Protein 6NU4 (pdb70)

Secondary structure (DSSP, 8-state):
-----------SS--SS--PPPSSSTTT--SS---S--------S-----S-SS--

GO terms:
  GO:0010082 regulation of root meristem growth (P, IDA)
  GO:0007204 positive regulation of cytosolic calcium ion concentration (P, EXP)

Radius of gyration: 20.08 Å; Cα contacts (8 Å, |Δi|>4): 16; chains: 1; bounding box: 50×46×34 Å

InterPro domains:
  IPR008801 Rapid ALkalinization Factor [PF05498] (16-75)

Structure (mmCIF, N/CA/C/O backbone):
data_6NU4
#
_entry.id   6NU4
#
loop_
_atom_site.group_PDB
_atom_site.id
_atom_site.type_symbol
_atom_site.label_atom_id
_atom_site.label_alt_id
_atom_site.label_comp_id
_atom_site.label_asym_id
_atom_site.label_entity_id
_atom_site.label_seq_id
_atom_site.pdbx_PDB_ins_code
_atom_site.Cartn_x
_atom_site.Cartn_y
_atom_site.Cartn_z
_atom_site.occupancy
_atom_site.B_iso_or_equiv
_atom_site.auth_seq_id
_atom_site.auth_comp_id
_atom_site.auth_asym_id
_atom_site.auth_atom_id
_atom_site.pdbx_PDB_model_num
ATOM 1 N N . GLU A 1 1 ? -32.480 14.942 18.447 1.00 0.00 1 GLU A N 1
ATOM 2 C CA . GLU A 1 1 ? -31.064 15.401 18.528 1.00 0.00 1 GLU A CA 1
ATOM 3 C C . GLU A 1 1 ? -30.359 15.111 17.207 1.00 0.00 1 GLU A C 1
ATOM 4 O O . GLU A 1 1 ? -29.870 16.029 16.540 1.00 0.00 1 GLU A O 1
ATOM 18 N N . ALA A 1 2 ? -30.309 13.825 16.835 1.00 0.00 2 ALA A N 1
ATOM 19 C CA . ALA A 1 2 ? -29.661 13.404 15.589 1.00 0.00 2 ALA A CA 1
ATOM 20 C C . ALA A 1 2 ? -28.224 13.959 15.497 1.00 0.00 2 ALA A C 1
ATOM 21 O O . ALA A 1 2 ? -27.721 14.241 14.401 1.00 0.00 2 ALA A O 1
ATOM 28 N N . SER A 1 3 ? -27.569 14.099 16.661 1.00 0.00 3 SER A N 1
ATOM 29 C CA . SER A 1 3 ? -26.198 14.610 16.722 1.00 0.00 3 SER A CA 1
ATOM 30 C C . SER A 1 3 ? -25.240 13.673 16.000 1.00 0.00 3 SER A C 1
ATOM 31 O O . SER A 1 3 ? -25.349 12.448 16.119 1.00 0.00 3 SER A O 1
ATOM 39 N N . VAL A 1 4 ? -24.301 14.259 15.248 1.00 0.00 4 VAL A N 1
ATOM 40 C CA . VAL A 1 4 ? -23.319 13.479 14.501 1.00 0.00 4 VAL A CA 1
ATOM 41 C C . VAL A 1 4 ? -21.993 14.246 14.364 1.00 0.00 4 VAL A C 1
ATOM 42 O O . VAL A 1 4 ? -21.989 15.459 14.131 1.00 0.00 4 VAL A O 1
ATOM 55 N N . ARG A 1 5 ? -20.877 13.520 14.503 1.00 0.00 5 ARG A N 1
ATOM 56 C CA . ARG A 1 5 ? -19.546 14.119 14.388 1.00 0.00 5 ARG A CA 1
ATOM 57 C C . ARG A 1 5 ? -18.562 13.134 13.750 1.00 0.00 5 ARG A C 1
ATOM 58 O O . ARG A 1 5 ? -18.576 11.939 14.061 1.00 0.00 5 ARG A O 1
ATOM 79 N N . TYR A 1 6 ? -17.696 13.657 12.872 1.00 0.00 6 TYR A N 1
ATOM 80 C CA . TYR A 1 6 ? -16.681 12.848 12.206 1.00 0.00 6 TYR A CA 1
ATOM 81 C C . TYR A 1 6 ? -15.325 13.510 12.330 1.00 0.00 6 TYR A C 1
ATOM 82 O O . TYR A 1 6 ? -15.229 14.743 12.363 1.00 0.00 6 TYR A O 1
ATOM 100 N N . ILE A 1 7 ? -14.275 12.690 12.378 1.00 0.00 7 ILE A N 1
ATOM 101 C CA . ILE A 1 7 ? -12.912 13.196 12.473 1.00 0.00 7 ILE A CA 1
ATOM 102 C C . ILE A 1 7 ? -11.996 12.442 11.496 1.00 0.00 7 ILE A C 1
ATOM 103 O O . ILE A 1 7 ? -12.095 11.217 11.364 1.00 0.00 7 ILE A O 1
ATOM 119 N N . THR A 1 8 ? -11.127 13.187 10.804 1.00 0.00 8 THR A N 1
ATOM 120 C CA . THR A 1 8 ? -10.212 12.597 9.824 1.00 0.00 8 THR A CA 1
ATOM 121 C C . THR A 1 8 ? -8.755 12.899 10.195 1.00 0.00 8 THR A C 1
ATOM 122 O O . THR A 1 8 ? -8.391 14.057 10.425 1.00 0.00 8 THR A O 1
ATOM 133 N N . TYR A 1 9 ? -7.924 11.849 10.210 1.00 0.00 9 TYR A N 1
ATOM 134 C CA . TYR A 1 9 ? -6.499 11.995 10.503 1.00 0.00 9 TYR A CA 1
ATOM 135 C C . TYR A 1 9 ? -5.782 12.693 9.324 1.00 0.00 9 TYR A C 1
ATOM 136 O O . TYR A 1 9 ? -6.287 12.656 8.198 1.00 0.00 9 TYR A O 1
ATOM 154 N N . PRO A 1 10 ? -4.633 13.368 9.556 1.00 0.00 10 PRO A N 1
ATOM 155 C CA . PRO A 1 10 ? -3.909 14.106 8.466 1.00 0.00 10 PRO A CA 1
ATOM 156 C C . PRO A 1 10 ? -3.299 13.161 7.430 1.00 0.00 10 PRO A C 1
ATOM 157 O O . PRO A 1 10 ? -2.878 12.048 7.758 1.00 0.00 10 PRO A O 1
ATOM 168 N N . ALA A 1 11 ? -3.258 13.625 6.179 1.00 0.00 11 ALA A N 1
ATOM 169 C CA . ALA A 1 11 ? -2.705 12.848 5.073 1.00 0.00 11 ALA A CA 1
ATOM 170 C C . ALA A 1 11 ? -2.240 13.777 3.957 1.00 0.00 11 ALA A C 1
ATOM 171 O O . ALA A 1 11 ? -2.714 14.913 3.850 1.00 0.00 11 ALA A O 1
ATOM 178 N N . ILE A 1 12 ? -1.301 13.294 3.136 1.00 0.00 12 ILE A N 1
ATOM 179 C CA . ILE A 1 12 ? -0.759 14.097 2.033 1.00 0.00 12 ILE A CA 1
ATOM 180 C C . ILE A 1 12 ? -1.854 14.371 0.989 1.00 0.00 12 ILE A C 1
ATOM 181 O O . ILE A 1 12 ? -2.278 15.517 0.813 1.00 0.00 12 ILE A O 1
ATOM 197 N N . ASP A 1 13 ? -2.316 13.305 0.321 1.00 0.00 13 ASP A N 1
ATOM 198 C CA . ASP A 1 13 ? -3.377 13.417 -0.696 1.00 0.00 13 ASP A CA 1
ATOM 199 C C . ASP A 1 13 ? -3.767 12.025 -1.239 1.00 0.00 13 ASP A C 1
ATOM 200 O O . ASP A 1 13 ? -3.847 11.812 -2.463 1.00 0.00 13 ASP A O 1
ATOM 209 N N . ARG A 1 14 ? -4.002 11.079 -0.321 1.00 0.00 14 ARG A N 1
ATOM 210 C CA . ARG A 1 14 ? -4.366 9.713 -0.703 1.00 0.00 14 ARG A CA 1
ATOM 211 C C . ARG A 1 14 ? -5.880 9.538 -0.751 1.00 0.00 14 ARG A C 1
ATOM 212 O O . ARG A 1 14 ? -6.565 9.697 0.264 1.00 0.00 14 ARG A O 1
ATOM 233 N N . GLY A 1 15 ? -6.391 9.186 -1.938 1.00 0.00 15 GLY A N 1
ATOM 234 C CA . GLY A 1 15 ? -7.824 8.958 -2.130 1.00 0.00 15 GLY A CA 1
ATOM 235 C C . GLY A 1 15 ? -8.151 7.473 -2.051 1.00 0.00 15 GLY A C 1
ATOM 236 O O . GLY A 1 15 ? -7.269 6.651 -1.783 1.00 0.00 15 GLY A O 1
ATOM 240 N N . ASP A 1 16 ? -9.424 7.132 -2.301 1.00 0.00 16 ASP A N 1
ATOM 241 C CA . ASP A 1 16 ? -9.865 5.735 -2.273 1.00 0.00 16 ASP A CA 1
ATOM 242 C C . ASP A 1 16 ? -10.715 5.397 -3.510 1.00 0.00 16 ASP A C 1
ATOM 243 O O . ASP A 1 16 ? -10.265 4.659 -4.392 1.00 0.00 16 ASP A O 1
ATOM 252 N N . HIS A 1 17 ? -11.951 5.926 -3.557 1.00 0.00 17 HIS A N 1
ATOM 253 C CA . HIS A 1 17 ? -12.862 5.659 -4.677 1.00 0.00 17 HIS A CA 1
ATOM 254 C C . HIS A 1 17 ? -12.422 6.379 -5.958 1.00 0.00 17 HIS A C 1
ATOM 255 O O . HIS A 1 17 ? -12.342 5.763 -7.025 1.00 0.00 17 HIS A O 1
ATOM 269 N N . ALA A 1 18 ? -12.142 7.688 -5.843 1.00 0.00 18 ALA A N 1
ATOM 270 C CA . ALA A 1 18 ? -11.712 8.493 -6.995 1.00 0.00 18 ALA A CA 1
ATOM 271 C C . ALA A 1 18 ? -11.328 9.910 -6.563 1.00 0.00 18 ALA A C 1
ATOM 272 O O . ALA A 1 18 ? -11.833 10.419 -5.557 1.00 0.00 18 ALA A O 1
ATOM 279 N N . VAL A 1 19 ? -10.460 10.555 -7.355 1.00 0.00 19 VAL A N 1
ATOM 280 C CA . VAL A 1 19 ? -10.039 11.932 -7.086 1.00 0.00 19 VAL A CA 1
ATOM 281 C C . VAL A 1 19 ? -10.118 12.781 -8.356 1.00 0.00 19 VAL A C 1
ATOM 282 O O . VAL A 1 19 ? -9.973 12.260 -9.467 1.00 0.00 19 VAL A O 1
ATOM 295 N N . HIS A 1 20 ? -10.322 14.093 -8.180 1.00 0.00 20 HIS A N 1
ATOM 296 C CA . HIS A 1 20 ? -10.388 15.021 -9.313 1.00 0.00 20 HIS A CA 1
ATOM 297 C C . HIS A 1 20 ? -9.002 15.217 -9.922 1.00 0.00 20 HIS A C 1
ATOM 298 O O . HIS A 1 20 ? -8.015 15.374 -9.194 1.00 0.00 20 HIS A O 1
ATOM 312 N N . CYS A 1 21 ? -8.935 15.213 -11.261 1.00 0.00 21 CYS A N 1
ATOM 313 C CA . CYS A 1 21 ? -7.669 15.399 -11.962 1.00 0.00 21 CYS A CA 1
ATOM 314 C C . CYS A 1 21 ? -7.494 16.854 -12.380 1.00 0.00 21 CYS A C 1
ATOM 315 O O . CYS A 1 21 ? -8.414 17.464 -12.934 1.00 0.00 21 CYS A O 1
ATOM 322 N N . ASP A 1 22 ? -6.304 17.404 -12.110 1.00 0.00 22 ASP A N 1
ATOM 323 C CA . ASP A 1 22 ? -5.998 18.787 -12.453 1.00 0.00 22 ASP A CA 1
ATOM 324 C C . ASP A 1 22 ? -5.891 18.947 -13.957 1.00 0.00 22 ASP A C 1
ATOM 325 O O . ASP A 1 22 ? -5.289 18.111 -14.624 1.00 0.00 22 ASP A O 1
ATOM 334 N N . LYS A 1 23 ? -6.454 20.035 -14.483 1.00 0.00 23 LYS A N 1
ATOM 335 C CA . LYS A 1 23 ? -6.362 20.318 -15.922 1.00 0.00 23 LYS A CA 1
ATOM 336 C C . LYS A 1 23 ? -4.917 20.663 -16.315 1.00 0.00 23 LYS A C 1
ATOM 337 O O . LYS A 1 23 ? -4.503 20.440 -17.456 1.00 0.00 23 LYS A O 1
ATOM 356 N N . ALA A 1 24 ? -4.159 21.203 -15.350 1.00 0.00 24 ALA A N 1
ATOM 357 C CA . ALA A 1 24 ? -2.759 21.578 -15.568 1.00 0.00 24 ALA A CA 1
ATOM 358 C C . ALA A 1 24 ? -1.821 20.446 -15.156 1.00 0.00 24 ALA A C 1
ATOM 359 O O . ALA A 1 24 ? -0.749 20.271 -15.744 1.00 0.00 24 ALA A O 1
ATOM 366 N N . HIS A 1 25 ? -2.255 19.655 -14.164 1.00 0.00 25 HIS A N 1
ATOM 367 C CA . HIS A 1 25 ? -1.486 18.512 -13.694 1.00 0.00 25 HIS A CA 1
ATOM 368 C C . HIS A 1 25 ? -2.369 17.230 -13.703 1.00 0.00 25 HIS A C 1
ATOM 369 O O . HIS A 1 25 ? -2.466 16.522 -12.685 1.00 0.00 25 HIS A O 1
ATOM 383 N N . PRO A 1 26 ? -2.994 16.887 -14.857 1.00 0.00 26 PRO A N 1
ATOM 384 C CA . PRO A 1 26 ? -3.828 15.653 -14.969 1.00 0.00 26 PRO A CA 1
ATOM 385 C C . PRO A 1 26 ? -2.967 14.385 -14.983 1.00 0.00 26 PRO A C 1
ATOM 386 O O . PRO A 1 26 ? -3.443 13.296 -14.646 1.00 0.00 26 PRO A O 1
ATOM 397 N N . ASN A 1 27 ? -1.694 14.544 -15.379 1.00 0.00 27 ASN A N 1
ATOM 398 C CA . ASN A 1 27 ? -0.755 13.419 -15.444 1.00 0.00 27 ASN A CA 1
ATOM 399 C C . ASN A 1 27 ? -0.330 12.938 -14.044 1.00 0.00 27 ASN A C 1
ATOM 400 O O . ASN A 1 27 ? 0.134 11.802 -13.893 1.00 0.00 27 ASN A O 1
ATOM 411 N N . THR A 1 28 ? -0.558 13.777 -13.018 1.00 0.00 28 THR A N 1
ATOM 412 C CA . THR A 1 28 ? -0.273 13.403 -11.637 1.00 0.00 28 THR A CA 1
ATOM 413 C C . THR A 1 28 ? -1.462 12.627 -11.073 1.00 0.00 28 THR A C 1
ATOM 414 O O . THR A 1 28 ? -1.297 11.674 -10.306 1.00 0.00 28 THR A O 1
ATOM 425 N N . CYS A 1 29 ? -2.660 13.070 -11.462 1.00 0.00 29 CYS A N 1
ATOM 426 C CA . CYS A 1 29 ? -3.893 12.471 -11.019 1.00 0.00 29 CYS A CA 1
ATOM 427 C C . CYS A 1 29 ? -3.996 11.027 -11.478 1.00 0.00 29 CYS A C 1
ATOM 428 O O . CYS A 1 29 ? -3.822 10.725 -12.662 1.00 0.00 29 CYS A O 1
ATOM 435 N N . LYS A 1 30 ? -4.290 10.142 -10.528 1.00 0.00 30 LYS A N 1
ATOM 436 C CA . LYS A 1 30 ? -4.434 8.714 -10.815 1.00 0.00 30 LYS A CA 1
ATOM 437 C C . LYS A 1 30 ? -5.621 8.133 -10.054 1.00 0.00 30 LYS A C 1
ATOM 438 O O . LYS A 1 30 ? -5.792 8.396 -8.858 1.00 0.00 30 LYS A O 1
ATOM 457 N N . LYS A 1 31 ? -6.407 7.300 -10.741 1.00 0.00 31 LYS A N 1
ATOM 458 C CA . LYS A 1 31 ? -7.547 6.624 -10.126 1.00 0.00 31 LYS A CA 1
ATOM 459 C C . LYS A 1 31 ? -7.069 5.657 -9.063 1.00 0.00 31 LYS A C 1
ATOM 460 O O . LYS A 1 31 ? -7.698 5.510 -8.012 1.00 0.00 31 LYS A O 1
ATOM 479 N N . LYS A 1 32 ? -5.966 4.972 -9.367 1.00 0.00 32 LYS A N 1
ATOM 480 C CA . LYS A 1 32 ? -5.401 3.974 -8.469 1.00 0.00 32 LYS A CA 1
ATOM 481 C C . LYS A 1 32 ? -3.889 4.105 -8.458 1.00 0.00 32 LYS A C 1
ATOM 482 O O . LYS A 1 32 ? -3.299 4.554 -9.451 1.00 0.00 32 LYS A O 1
ATOM 501 N N . GLN A 1 33 ? -3.260 3.746 -7.333 1.00 0.00 33 GLN A N 1
ATOM 502 C CA . GLN A 1 33 ? -1.810 3.868 -7.217 1.00 0.00 33 GLN A CA 1
ATOM 503 C C . GLN A 1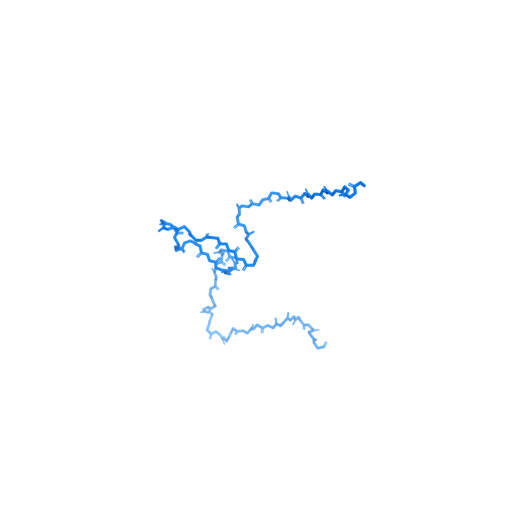 33 ? -1.217 2.865 -6.231 1.00 0.00 33 GLN A C 1
ATOM 504 O O . GLN A 1 33 ? -1.938 2.173 -5.506 1.00 0.00 33 GLN A O 1
ATOM 518 N N . ALA A 1 34 ? 0.104 2.825 -6.212 1.00 0.00 34 ALA A N 1
ATOM 519 C CA . ALA A 1 34 ? 0.861 1.955 -5.327 1.00 0.00 34 ALA A CA 1
ATOM 520 C C . ALA A 1 34 ? 2.009 2.746 -4.705 1.00 0.00 34 ALA A C 1
ATOM 521 O O . ALA A 1 34 ? 2.053 3.977 -4.835 1.00 0.00 34 ALA A O 1
ATOM 528 N N . ASN A 1 35 ? 2.922 2.051 -4.017 1.00 0.00 35 ASN A N 1
ATOM 529 C CA . ASN A 1 35 ? 4.038 2.714 -3.372 1.00 0.00 35 ASN A CA 1
ATOM 530 C C . ASN A 1 35 ? 4.882 3.468 -4.425 1.00 0.00 35 ASN A C 1
ATOM 531 O O . ASN A 1 35 ? 4.912 3.061 -5.590 1.00 0.00 35 ASN A O 1
ATOM 542 N N . PRO A 1 36 ? 5.518 4.600 -4.059 1.00 0.00 36 PRO A N 1
ATOM 543 C CA . PRO A 1 36 ? 6.296 5.434 -5.034 1.00 0.00 36 PRO A CA 1
ATOM 544 C C . PRO A 1 36 ? 7.600 4.763 -5.455 1.00 0.00 36 PRO A C 1
ATOM 545 O O . PRO A 1 36 ? 8.153 5.061 -6.520 1.00 0.00 36 PRO A O 1
ATOM 556 N N . TYR A 1 37 ? 8.091 3.881 -4.593 1.00 0.00 37 TYR A N 1
ATOM 557 C CA . TYR A 1 37 ? 9.331 3.174 -4.815 1.00 0.00 37 TYR A CA 1
ATOM 558 C C . TYR A 1 37 ? 9.107 1.974 -5.741 1.00 0.00 37 TYR A C 1
ATOM 559 O O . TYR A 1 37 ? 8.239 1.133 -5.486 1.00 0.00 37 TYR A O 1
ATOM 577 N N . ARG A 1 38 ? 9.919 1.896 -6.799 1.00 0.00 38 ARG A N 1
ATOM 578 C CA . ARG A 1 38 ? 9.845 0.791 -7.756 1.00 0.00 38 ARG A CA 1
ATOM 579 C C . ARG A 1 38 ? 11.142 0.046 -7.842 1.00 0.00 38 ARG A C 1
ATOM 580 O O . ARG A 1 38 ? 12.225 0.635 -7.737 1.00 0.00 38 ARG A O 1
ATOM 601 N N . ARG A 1 39 ? 11.023 -1.256 -8.075 1.00 0.00 39 ARG A N 1
ATOM 602 C CA . ARG A 1 39 ? 12.171 -2.108 -8.228 1.00 0.00 39 ARG A CA 1
ATOM 603 C C . ARG A 1 39 ? 11.834 -3.287 -9.135 1.00 0.00 39 ARG A C 1
ATOM 604 O O . ARG A 1 39 ? 10.787 -3.923 -8.974 1.00 0.00 39 ARG A O 1
ATOM 625 N N . GLY A 1 40 ? 12.724 -3.565 -10.091 1.00 0.00 40 GLY A N 1
ATOM 626 C CA . GLY A 1 40 ? 12.522 -4.662 -11.035 1.00 0.00 40 GLY A CA 1
ATOM 627 C C . GLY A 1 40 ? 13.506 -5.795 -10.777 1.00 0.00 40 GLY A C 1
ATOM 628 O O . GLY A 1 40 ? 14.636 -5.559 -10.335 1.00 0.00 40 GLY A O 1
ATOM 632 N N . CYS A 1 41 ? 13.068 -7.025 -11.060 1.00 0.00 41 CYS A N 1
ATOM 633 C CA . CYS A 1 41 ? 13.906 -8.209 -10.866 1.00 0.00 41 CYS A CA 1
ATOM 634 C C . CYS A 1 41 ? 14.721 -8.491 -12.129 1.00 0.00 41 CYS A C 1
ATOM 635 O O . CYS A 1 41 ? 14.157 -8.795 -13.184 1.00 0.00 41 CYS A O 1
ATOM 642 N N . GLY A 1 42 ? 16.051 -8.356 -12.018 1.00 0.00 42 GLY A N 1
ATOM 643 C CA . GLY A 1 42 ? 16.951 -8.563 -13.166 1.00 0.00 42 GLY A CA 1
ATOM 644 C C . GLY A 1 42 ? 18.026 -9.626 -12.894 1.00 0.00 42 GLY A C 1
ATOM 645 O O . GLY A 1 42 ? 19.041 -9.677 -13.597 1.00 0.00 42 GLY A O 1
ATOM 649 N N . VAL A 1 43 ? 17.802 -10.466 -11.875 1.00 0.00 43 VAL A N 1
ATOM 650 C CA . VAL A 1 43 ? 18.761 -11.525 -11.518 1.00 0.00 43 VAL A CA 1
ATOM 651 C C . VAL A 1 43 ? 18.913 -12.546 -12.659 1.00 0.00 43 VAL A C 1
ATOM 652 O O . VAL A 1 43 ? 19.984 -13.124 -12.847 1.00 0.00 43 VAL A O 1
ATOM 665 N N . LEU A 1 44 ? 17.824 -12.753 -13.413 1.00 0.00 44 LEU A N 1
ATOM 666 C CA . LEU A 1 44 ? 17.797 -13.692 -14.559 1.00 0.00 44 LEU A CA 1
ATOM 667 C C . LEU A 1 44 ? 17.951 -15.171 -14.136 1.00 0.00 44 LEU A C 1
ATOM 668 O O . LEU A 1 44 ? 17.870 -16.066 -14.985 1.00 0.00 44 LEU A O 1
ATOM 684 N N . GLU A 1 45 ? 18.135 -15.421 -12.829 1.00 0.00 45 GLU A N 1
ATOM 685 C CA . GLU A 1 45 ? 18.254 -16.791 -12.313 1.00 0.00 45 GLU A CA 1
ATOM 686 C C . GLU A 1 45 ? 16.939 -17.550 -12.478 1.00 0.00 45 GLU A C 1
ATOM 687 O O . GLU A 1 45 ? 16.931 -18.757 -12.740 1.00 0.00 45 GLU A O 1
ATOM 699 N N . GLY A 1 46 ? 15.833 -16.827 -12.302 1.00 0.00 46 GLY A N 1
ATOM 700 C CA . GLY A 1 46 ? 14.495 -17.400 -12.404 1.00 0.00 46 GLY A CA 1
ATOM 701 C C . GLY A 1 46 ? 13.469 -16.473 -11.758 1.00 0.00 46 GLY A C 1
ATOM 702 O O . GLY A 1 46 ? 12.383 -16.257 -12.303 1.00 0.00 46 GLY A O 1
ATOM 706 N N . CYS A 1 47 ? 13.844 -15.897 -10.608 1.00 0.00 47 CYS A N 1
ATOM 707 C CA . CYS A 1 47 ? 12.985 -14.953 -9.894 1.00 0.00 47 CYS A CA 1
ATOM 708 C C . CYS A 1 47 ? 11.597 -15.535 -9.658 1.00 0.00 47 CYS A C 1
ATOM 709 O O . CYS A 1 47 ? 10.740 -15.505 -10.547 1.00 0.00 47 CYS A O 1
ATOM 716 N N . HIS A 1 48 ? 11.380 -16.054 -8.446 1.00 0.00 48 HIS A N 1
ATOM 717 C CA . HIS A 1 48 ? 10.089 -16.639 -8.070 1.00 0.00 48 HIS A CA 1
ATOM 718 C C . HIS A 1 48 ? 9.549 -15.992 -6.800 1.00 0.00 48 HIS A C 1
ATOM 719 O O . HIS A 1 48 ? 10.309 -15.685 -5.875 1.00 0.00 48 HIS A O 1
ATOM 733 N N . ARG A 1 49 ? 8.231 -15.777 -6.771 1.00 0.00 49 ARG A N 1
ATOM 734 C CA . ARG A 1 49 ? 7.566 -15.154 -5.627 1.00 0.00 49 ARG A CA 1
ATOM 735 C C . ARG A 1 49 ? 6.437 -16.050 -5.120 1.00 0.00 49 ARG A C 1
ATOM 736 O O . ARG A 1 49 ? 5.709 -16.655 -5.914 1.00 0.00 49 ARG A O 1
ATOM 757 N N . GLU A 1 50 ? 6.303 -16.130 -3.792 1.00 0.00 50 GLU A N 1
ATOM 758 C CA . GLU A 1 50 ? 5.272 -16.950 -3.164 1.00 0.00 50 GLU A CA 1
ATOM 759 C C . GLU A 1 50 ? 4.447 -16.115 -2.212 1.00 0.00 50 GLU A C 1
ATOM 760 O O . GLU A 1 50 ? 4.897 -15.063 -1.742 1.00 0.00 50 GLU A O 1
ATOM 772 N N . THR A 1 51 ? 3.242 -16.587 -1.934 1.00 0.00 51 THR A N 1
ATOM 773 C CA . THR A 1 51 ? 2.330 -15.898 -1.040 1.00 0.00 51 THR A CA 1
ATOM 774 C C . THR A 1 51 ? 2.941 -15.794 0.359 1.00 0.00 51 THR A C 1
ATOM 775 O O . THR A 1 51 ? 2.841 -14.750 1.013 1.00 0.00 51 THR A O 1
ATOM 786 N N . GLY A 1 52 ? 3.557 -16.888 0.810 1.00 0.00 52 GLY A N 1
ATOM 787 C CA . GLY A 1 52 ? 4.168 -16.938 2.124 1.00 0.00 52 GLY A CA 1
ATOM 788 C C . GLY A 1 52 ? 5.074 -18.174 2.252 1.00 0.00 52 GLY A C 1
ATOM 789 O O . GLY A 1 52 ? 5.190 -18.946 1.291 1.00 0.00 52 GLY A O 1
ATOM 793 N N . PRO A 1 53 ? 5.746 -18.382 3.404 1.00 0.00 53 PRO A N 1
ATOM 794 C CA . PRO A 1 53 ? 6.648 -19.561 3.589 1.00 0.00 53 PRO A CA 1
ATOM 795 C C . PRO A 1 53 ? 5.873 -20.872 3.734 1.00 0.00 53 PRO A C 1
ATOM 796 O O . PRO A 1 53 ? 6.357 -21.934 3.328 1.00 0.00 53 PRO A O 1
ATOM 807 N N . LYS A 1 54 ? 4.677 -20.789 4.340 1.00 0.00 54 LYS A N 1
ATOM 808 C CA . LYS A 1 54 ? 3.853 -21.974 4.567 1.00 0.00 54 LYS A CA 1
ATOM 809 C C . LYS A 1 54 ? 2.346 -21.675 4.283 1.00 0.00 54 LYS A C 1
ATOM 810 O O . LYS A 1 54 ? 1.484 -21.888 5.151 1.00 0.00 54 LYS A O 1
ATOM 829 N N . PRO A 1 55 ? 2.005 -21.246 3.054 1.00 0.00 55 PRO A N 1
ATOM 830 C CA . PRO A 1 55 ? 0.575 -21.000 2.647 1.00 0.00 55 PRO A CA 1
ATOM 831 C C . PRO A 1 55 ? -0.261 -22.282 2.700 1.00 0.00 55 PRO A C 1
ATOM 832 O O . PRO A 1 55 ? -1.483 -22.229 2.869 1.00 0.00 55 PRO A O 1
ATOM 843 N N . THR A 1 56 ? 0.410 -23.430 2.527 1.00 0.00 56 THR A N 1
ATOM 844 C CA . THR A 1 56 ? -0.259 -24.727 2.527 1.00 0.00 56 THR A CA 1
ATOM 845 C C . THR A 1 56 ? -1.121 -24.903 3.776 1.00 0.00 56 THR A C 1
ATOM 846 O O . THR A 1 56 ? -0.721 -24.418 4.822 1.00 0.00 56 THR A O 1
ATOM 858 N N . GLU A 1 1 ? -11.817 7.266 38.430 1.00 0.00 1 GLU A N 2
ATOM 859 C CA . GLU A 1 1 ? -12.400 7.758 37.142 1.00 0.00 1 GLU A CA 2
ATOM 860 C C . GLU A 1 1 ? -12.709 6.572 36.221 1.00 0.00 1 GLU A C 2
ATOM 861 O O . GLU A 1 1 ? -13.718 6.573 35.514 1.00 0.00 1 GLU A O 2
ATOM 875 N N . ALA A 1 2 ? -11.824 5.561 36.235 1.00 0.00 2 ALA A N 2
ATOM 876 C CA . ALA A 1 2 ? -11.973 4.349 35.394 1.00 0.00 2 ALA A CA 2
ATOM 877 C C . ALA A 1 2 ? -11.621 4.635 33.931 1.00 0.00 2 ALA A C 2
ATOM 878 O O . ALA A 1 2 ? -10.812 3.921 33.335 1.00 0.00 2 ALA A O 2
ATOM 885 N N . SER A 1 3 ? -12.235 5.683 33.360 1.00 0.00 3 SER A N 2
ATOM 886 C CA . SER A 1 3 ? -11.993 6.070 31.960 1.00 0.00 3 SER A CA 2
ATOM 887 C C . SER A 1 3 ? -12.435 4.968 31.000 1.00 0.00 3 SER A C 2
ATOM 888 O O . SER A 1 3 ? -12.224 3.779 31.263 1.00 0.00 3 SER A O 2
ATOM 896 N N . VAL A 1 4 ? -13.066 5.374 29.891 1.00 0.00 4 VAL A N 2
ATOM 897 C CA . VAL A 1 4 ? -13.563 4.420 28.889 1.00 0.00 4 VAL A CA 2
ATOM 898 C C . VAL A 1 4 ? -13.157 4.837 27.475 1.00 0.00 4 VAL A C 2
ATOM 899 O O . VAL A 1 4 ? -12.868 6.010 27.221 1.00 0.00 4 VAL A O 2
ATOM 912 N N . ARG A 1 5 ? -13.162 3.865 26.556 1.00 0.00 5 ARG A N 2
ATOM 913 C CA . ARG A 1 5 ? -12.822 4.115 25.154 1.00 0.00 5 ARG A CA 2
ATOM 914 C C . ARG A 1 5 ? -14.006 3.744 24.264 1.00 0.00 5 ARG A C 2
ATOM 915 O O . ARG A 1 5 ? -14.572 2.655 24.399 1.00 0.00 5 ARG A O 2
ATOM 936 N N . TYR A 1 6 ? -14.402 4.672 23.379 1.00 0.00 6 TYR A N 2
ATOM 937 C CA . TYR A 1 6 ? -15.553 4.457 22.498 1.00 0.00 6 TYR A CA 2
ATOM 938 C C . TYR A 1 6 ? -15.098 4.242 21.060 1.00 0.00 6 TYR A C 2
ATOM 939 O O . TYR A 1 6 ? -15.548 3.308 20.391 1.00 0.00 6 TYR A O 2
ATOM 957 N N . ILE A 1 7 ? -14.201 5.121 20.588 1.00 0.00 7 ILE A N 2
ATOM 958 C CA . ILE A 1 7 ? -13.677 5.037 19.218 1.00 0.00 7 ILE A CA 2
ATOM 959 C C . ILE A 1 7 ? -12.156 4.840 19.234 1.00 0.00 7 ILE A C 2
ATOM 960 O O . ILE A 1 7 ? -11.435 5.580 19.911 1.00 0.00 7 ILE A O 2
ATOM 976 N N . THR A 1 8 ? -11.688 3.820 18.504 1.00 0.00 8 THR A N 2
ATOM 977 C CA . THR A 1 8 ? -10.260 3.495 18.451 1.00 0.00 8 THR A CA 2
ATOM 978 C C . THR A 1 8 ? -9.465 4.469 17.565 1.00 0.00 8 THR A C 2
ATOM 979 O O . THR A 1 8 ? -8.275 4.697 17.810 1.00 0.00 8 THR A O 2
ATOM 990 N N . TYR A 1 9 ? -10.119 5.030 16.528 1.00 0.00 9 TYR A N 2
ATOM 991 C CA . TYR A 1 9 ? -9.438 5.968 15.608 1.00 0.00 9 TYR A CA 2
ATOM 992 C C . TYR A 1 9 ? -10.155 7.351 15.563 1.00 0.00 9 TYR A C 2
ATOM 993 O O . TYR A 1 9 ? -11.388 7.399 15.538 1.00 0.00 9 TYR A O 2
ATOM 1011 N N . PRO A 1 10 ? -9.406 8.487 15.527 1.00 0.00 10 PRO A N 2
ATOM 1012 C CA . PRO A 1 10 ? -10.026 9.849 15.447 1.00 0.00 10 PRO A CA 2
ATOM 1013 C C . PRO A 1 10 ? -10.546 10.180 14.037 1.00 0.00 10 PRO A C 2
ATOM 1014 O O . PRO A 1 10 ? -11.461 10.994 13.883 1.00 0.00 10 PRO A O 2
ATOM 1025 N N . ALA A 1 11 ? -9.938 9.555 13.014 1.00 0.00 11 ALA A N 2
ATOM 1026 C CA . ALA A 1 11 ? -10.317 9.800 11.617 1.00 0.00 11 ALA A CA 2
ATOM 1027 C C . ALA A 1 11 ? -9.898 8.636 10.724 1.00 0.00 11 ALA A C 2
ATOM 1028 O O . ALA A 1 11 ? -9.016 7.850 11.086 1.00 0.00 11 ALA A O 2
ATOM 1035 N N . ILE A 1 12 ? -10.535 8.535 9.547 1.00 0.00 12 ILE A N 2
ATOM 1036 C CA . ILE A 1 12 ? -10.221 7.466 8.588 1.00 0.00 12 ILE A CA 2
ATOM 1037 C C . ILE A 1 12 ? -8.858 7.735 7.932 1.00 0.00 12 ILE A C 2
ATOM 1038 O O . ILE A 1 12 ? -7.915 6.956 8.096 1.00 0.00 12 ILE A O 2
ATOM 1054 N N . ASP A 1 13 ? -8.770 8.857 7.210 1.00 0.00 13 ASP A N 2
ATOM 1055 C CA . ASP A 1 13 ? -7.526 9.263 6.541 1.00 0.00 13 ASP A CA 2
ATOM 1056 C C . ASP A 1 13 ? -7.693 10.648 5.884 1.00 0.00 13 ASP A C 2
ATOM 1057 O O . ASP A 1 13 ? -7.601 10.792 4.655 1.00 0.00 13 ASP A O 2
ATOM 1066 N N . ARG A 1 14 ? -7.952 11.662 6.717 1.00 0.00 14 ARG A N 2
ATOM 1067 C CA . ARG A 1 14 ? -8.146 13.034 6.234 1.00 0.00 14 ARG A CA 2
ATOM 1068 C C . ARG A 1 14 ? -6.832 13.628 5.732 1.00 0.00 14 ARG A C 2
ATOM 1069 O O . ARG A 1 14 ? -5.769 13.377 6.309 1.00 0.00 14 ARG A O 2
ATOM 1090 N N . GLY A 1 15 ? -6.915 14.427 4.656 1.00 0.00 15 GLY A N 2
ATOM 1091 C CA . GLY A 1 15 ? -5.730 15.070 4.081 1.00 0.00 15 GLY A CA 2
ATOM 1092 C C . GLY A 1 15 ? -6.032 15.720 2.737 1.00 0.00 15 GLY A C 2
ATOM 1093 O O . GLY A 1 15 ? -5.254 15.592 1.786 1.00 0.00 15 GLY A O 2
ATOM 1097 N N . ASP A 1 16 ? -7.152 16.444 2.679 1.00 0.00 16 ASP A N 2
ATOM 1098 C CA . ASP A 1 16 ? -7.553 17.155 1.467 1.00 0.00 16 ASP A CA 2
ATOM 1099 C C . ASP A 1 16 ? -7.557 16.220 0.240 1.00 0.00 16 ASP A C 2
ATOM 1100 O O . ASP A 1 16 ? -7.029 16.562 -0.832 1.00 0.00 16 ASP A O 2
ATOM 1109 N N . HIS A 1 17 ? -8.160 15.041 0.409 1.00 0.00 17 HIS A N 2
ATOM 1110 C CA . HIS A 1 17 ? -8.245 14.050 -0.670 1.00 0.00 17 HIS A CA 2
ATOM 1111 C C . HIS A 1 17 ? -9.240 14.488 -1.740 1.00 0.00 17 HIS A C 2
ATOM 1112 O O . HIS A 1 17 ? -10.250 15.131 -1.436 1.00 0.00 17 HIS A O 2
ATOM 1126 N N . ALA A 1 18 ? -8.942 14.135 -2.996 1.00 0.00 18 ALA A N 2
ATOM 1127 C CA . ALA A 1 18 ? -9.803 14.486 -4.128 1.00 0.00 18 ALA A CA 2
ATOM 1128 C C . ALA A 1 18 ? -9.677 13.450 -5.241 1.00 0.00 18 ALA A C 2
ATOM 1129 O O . ALA A 1 18 ? -8.639 12.795 -5.374 1.00 0.00 18 ALA A O 2
ATOM 1136 N N . VAL A 1 19 ? -10.741 13.310 -6.040 1.00 0.00 19 VAL A N 2
ATOM 1137 C CA . VAL A 1 19 ? -10.754 12.347 -7.159 1.00 0.00 19 VAL A CA 2
ATOM 1138 C C . VAL A 1 19 ? -10.610 13.043 -8.524 1.00 0.00 19 VAL A C 2
ATOM 1139 O O . VAL A 1 19 ? -10.253 12.400 -9.516 1.00 0.00 19 VAL A O 2
ATOM 1152 N N . HIS A 1 20 ? -10.886 14.355 -8.562 1.00 0.00 20 HIS A N 2
ATOM 1153 C CA . HIS A 1 20 ? -10.784 15.132 -9.794 1.00 0.00 20 HIS A CA 2
ATOM 1154 C C . HIS A 1 20 ? -9.323 15.282 -10.225 1.00 0.00 20 HIS A C 2
ATOM 1155 O O . HIS A 1 20 ? -8.433 15.452 -9.387 1.00 0.00 20 HIS A O 2
ATOM 1169 N N . CYS A 1 21 ? -9.096 15.230 -11.541 1.00 0.00 21 CYS A N 2
ATOM 1170 C CA . CYS A 1 21 ? -7.755 15.371 -12.102 1.00 0.00 21 CYS A CA 2
ATOM 1171 C C . CYS A 1 21 ? -7.490 16.826 -12.458 1.00 0.00 21 CYS A C 2
ATOM 1172 O O . CYS A 1 21 ? -8.358 17.493 -13.036 1.00 0.00 21 CYS A O 2
ATOM 1179 N N . ASP A 1 22 ? -6.293 17.319 -12.112 1.00 0.00 22 ASP A N 2
ATOM 1180 C CA . ASP A 1 22 ? -5.930 18.700 -12.396 1.00 0.00 22 ASP A CA 2
ATOM 1181 C C . ASP A 1 22 ? -5.833 18.915 -13.889 1.00 0.00 22 ASP A C 2
ATOM 1182 O O . ASP A 1 22 ? -5.247 18.100 -14.597 1.00 0.00 22 ASP A O 2
ATOM 1191 N N . LYS A 1 23 ? -6.418 20.010 -14.365 1.00 0.00 23 LYS A N 2
ATOM 1192 C CA . LYS A 1 23 ? -6.380 20.332 -15.794 1.00 0.00 23 LYS A CA 2
ATOM 1193 C C . LYS A 1 23 ? -4.961 20.765 -16.219 1.00 0.00 23 LYS A C 2
ATOM 1194 O O . LYS A 1 23 ? -4.594 20.651 -17.393 1.00 0.00 23 LYS A O 2
ATOM 1213 N N . ALA A 1 24 ? -4.155 21.207 -15.238 1.00 0.00 24 ALA A N 2
ATOM 1214 C CA . ALA A 1 24 ? -2.762 21.595 -15.479 1.00 0.00 24 ALA A CA 2
ATOM 1215 C C . ALA A 1 24 ? -1.816 20.445 -15.117 1.00 0.00 24 ALA A C 2
ATOM 1216 O O . ALA A 1 24 ? -0.742 20.303 -15.708 1.00 0.00 24 ALA A O 2
ATOM 1223 N N . HIS A 1 25 ? -2.247 19.607 -14.156 1.00 0.00 25 HIS A N 2
ATOM 1224 C CA . HIS A 1 25 ? -1.473 18.450 -13.732 1.00 0.00 25 HIS A CA 2
ATOM 1225 C C . HIS A 1 25 ? -2.357 17.165 -13.768 1.00 0.00 25 HIS A C 2
ATOM 1226 O O . HIS A 1 25 ? -2.455 16.438 -12.765 1.00 0.00 25 HIS A O 2
ATOM 1240 N N . PRO A 1 26 ? -2.984 16.847 -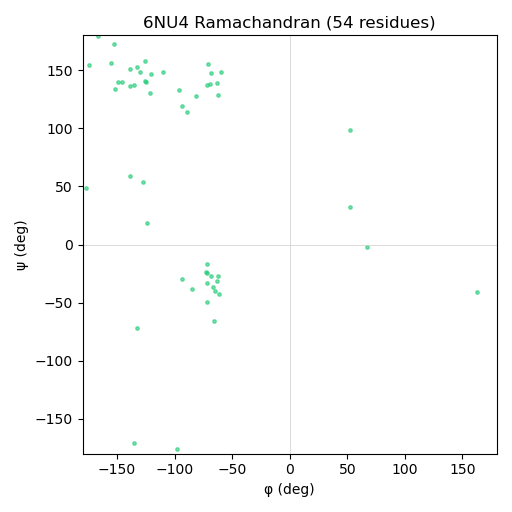14.924 1.00 0.00 26 PRO A N 2
ATOM 1241 C CA . PRO A 1 26 ? -3.821 15.610 -15.058 1.00 0.00 26 PRO A CA 2
ATOM 1242 C C . PRO A 1 26 ? -2.963 14.343 -15.065 1.00 0.00 26 PRO A C 2
ATOM 1243 O O . PRO A 1 26 ? -3.428 13.258 -14.704 1.00 0.00 26 PRO A O 2
ATOM 1254 N N . ASN A 1 27 ? -1.701 14.508 -15.460 1.00 0.00 27 ASN A N 2
ATOM 1255 C CA . ASN A 1 27 ? -0.738 13.417 -15.506 1.00 0.00 27 ASN A CA 2
ATOM 1256 C C . ASN A 1 27 ? -0.459 12.869 -14.105 1.00 0.00 27 ASN A C 2
ATOM 1257 O O . ASN A 1 27 ? -0.224 11.666 -13.938 1.00 0.00 27 ASN A O 2
ATOM 1268 N N . THR A 1 28 ? -0.472 13.761 -13.100 1.00 0.00 28 THR A N 2
ATOM 1269 C CA . THR A 1 28 ? -0.207 13.368 -11.711 1.00 0.00 28 THR A CA 2
ATOM 1270 C C . THR A 1 28 ? -1.498 12.952 -10.981 1.00 0.00 28 THR A C 2
ATOM 1271 O O . THR A 1 28 ? -1.454 12.574 -9.806 1.00 0.00 28 THR A O 2
ATOM 1282 N N . CYS A 1 29 ? -2.643 13.021 -11.689 1.00 0.00 29 CYS A N 2
ATOM 1283 C CA . CYS A 1 29 ? -3.919 12.657 -11.118 1.00 0.00 29 CYS A CA 2
ATOM 1284 C C . CYS A 1 29 ? -3.913 11.201 -10.675 1.00 0.00 29 CYS A C 2
ATOM 1285 O O . CYS A 1 29 ? -3.395 10.328 -11.379 1.00 0.00 29 CYS A O 2
ATOM 1292 N N . LYS A 1 30 ? -4.455 10.963 -9.488 1.00 0.00 30 LYS A N 2
ATOM 1293 C CA . LYS A 1 30 ? -4.485 9.626 -8.898 1.00 0.00 30 LYS A CA 2
ATOM 1294 C C . LYS A 1 30 ? -5.368 8.689 -9.719 1.00 0.00 30 LYS A C 2
ATOM 1295 O O . LYS A 1 30 ? -6.509 9.023 -10.051 1.00 0.00 30 LYS A O 2
ATOM 1314 N N . LYS A 1 31 ? -4.827 7.510 -10.029 1.00 0.00 31 LYS A N 2
ATOM 1315 C CA . LYS A 1 31 ? -5.545 6.490 -10.799 1.00 0.00 31 LYS A CA 2
ATOM 1316 C C . LYS A 1 31 ? -5.317 5.123 -10.181 1.00 0.00 31 LYS A C 2
ATOM 1317 O O . LYS A 1 31 ? -4.308 4.908 -9.501 1.00 0.00 31 LYS A O 2
ATOM 1336 N N . LYS A 1 32 ? -6.272 4.207 -10.385 1.00 0.00 32 LYS A N 2
ATOM 1337 C CA . LYS A 1 32 ? -6.173 2.858 -9.796 1.00 0.00 32 LYS A CA 2
ATOM 1338 C C . LYS A 1 32 ? -6.288 1.759 -10.860 1.00 0.00 32 LYS A C 2
ATOM 1339 O O . LYS A 1 32 ? -5.283 1.180 -11.234 1.00 0.00 32 LYS A O 2
ATOM 1358 N N . GLN A 1 33 ? -7.532 1.501 -11.331 1.00 0.00 33 GLN A N 2
ATOM 1359 C CA . GLN A 1 33 ? -7.851 0.457 -12.371 1.00 0.00 33 GLN A CA 2
ATOM 1360 C C . GLN A 1 33 ? -6.722 -0.581 -12.610 1.00 0.00 33 GLN A C 2
ATOM 1361 O O . GLN A 1 33 ? -6.791 -1.701 -12.095 1.00 0.00 33 GLN A O 2
ATOM 1375 N N . ALA A 1 34 ? -5.697 -0.198 -13.393 1.00 0.00 34 ALA A N 2
ATOM 1376 C CA . ALA A 1 34 ? -4.572 -1.093 -13.696 1.00 0.00 34 ALA A CA 2
ATOM 1377 C C . ALA A 1 34 ? -3.880 -1.556 -12.418 1.00 0.00 34 ALA A C 2
ATOM 1378 O O . ALA A 1 34 ? -4.116 -1.008 -11.339 1.00 0.00 34 ALA A O 2
ATOM 1385 N N . ASN A 1 35 ? -3.047 -2.595 -12.544 1.00 0.00 35 ASN A N 2
ATOM 1386 C CA . ASN A 1 35 ? -2.344 -3.161 -11.393 1.00 0.00 35 ASN A CA 2
ATOM 1387 C C . ASN A 1 35 ? -1.385 -2.122 -10.770 1.00 0.00 35 ASN A C 2
ATOM 1388 O O . ASN A 1 35 ? -0.914 -1.221 -11.470 1.00 0.00 35 ASN A O 2
ATOM 1399 N N . PRO A 1 36 ? -1.114 -2.204 -9.449 1.00 0.00 36 PRO A N 2
ATOM 1400 C CA . PRO A 1 36 ? -0.234 -1.217 -8.744 1.00 0.00 36 PRO A CA 2
ATOM 1401 C C . PRO A 1 36 ? 1.247 -1.438 -9.057 1.00 0.00 36 PRO A C 2
ATOM 1402 O O . PRO A 1 36 ? 2.067 -0.527 -8.916 1.00 0.00 36 PRO A O 2
ATOM 1413 N N . TYR A 1 37 ? 1.573 -2.665 -9.463 1.00 0.00 37 TYR A N 2
ATOM 1414 C CA . TYR A 1 37 ? 2.934 -3.051 -9.778 1.00 0.00 37 TYR A CA 2
ATOM 1415 C C . TYR A 1 37 ? 3.477 -2.199 -10.936 1.00 0.00 37 TYR A C 2
ATOM 1416 O O . TYR A 1 37 ? 2.817 -2.038 -11.966 1.00 0.00 37 TYR A O 2
ATOM 1434 N N . ARG A 1 38 ? 4.685 -1.656 -10.743 1.00 0.00 38 ARG A N 2
ATOM 1435 C CA . ARG A 1 38 ? 5.330 -0.811 -11.752 1.00 0.00 38 ARG A CA 2
ATOM 1436 C C . ARG A 1 38 ? 6.616 -1.455 -12.234 1.00 0.00 38 ARG A C 2
ATOM 1437 O O . ARG A 1 38 ? 7.365 -2.044 -11.447 1.00 0.00 38 ARG A O 2
ATOM 1458 N N . ARG A 1 39 ? 6.867 -1.326 -13.533 1.00 0.00 39 ARG A N 2
ATOM 1459 C CA . ARG A 1 39 ? 8.060 -1.877 -14.142 1.00 0.00 39 ARG A CA 2
ATOM 1460 C C . ARG A 1 39 ? 8.650 -0.880 -15.134 1.00 0.00 39 ARG A C 2
ATOM 1461 O O . ARG A 1 39 ? 7.958 -0.424 -16.053 1.00 0.00 39 ARG A O 2
ATOM 1482 N N . GLY A 1 40 ? 9.929 -0.550 -14.942 1.00 0.00 40 GLY A N 2
ATOM 1483 C CA . GLY A 1 40 ? 10.616 0.389 -15.821 1.00 0.00 40 GLY A CA 2
ATOM 1484 C C . GLY A 1 40 ? 11.163 -0.324 -17.051 1.00 0.00 40 GLY A C 2
ATOM 1485 O O . GLY A 1 40 ? 11.018 -1.543 -17.186 1.00 0.00 40 GLY A O 2
ATOM 1489 N N . CYS A 1 41 ? 11.798 0.444 -17.945 1.00 0.00 41 CYS A N 2
ATOM 1490 C CA . CYS A 1 41 ? 12.377 -0.119 -19.166 1.00 0.00 41 CYS A CA 2
ATOM 1491 C C . CYS A 1 41 ? 13.673 -0.869 -18.860 1.00 0.00 41 CYS A C 2
ATOM 1492 O O . CYS A 1 41 ? 14.365 -0.558 -17.886 1.00 0.00 41 CYS A O 2
ATOM 1499 N N . GLY A 1 42 ? 13.987 -1.862 -19.700 1.00 0.00 42 GLY A N 2
ATOM 1500 C CA . GLY A 1 42 ? 15.203 -2.669 -19.525 1.00 0.00 42 GLY A CA 2
ATOM 1501 C C . GLY A 1 42 ? 16.330 -2.273 -20.497 1.00 0.00 42 GLY A C 2
ATOM 1502 O O . GLY A 1 42 ? 17.379 -2.925 -20.528 1.00 0.00 42 GLY A O 2
ATOM 1506 N N . VAL A 1 43 ? 16.111 -1.206 -21.280 1.00 0.00 43 VAL A N 2
ATOM 1507 C CA . VAL A 1 43 ? 17.117 -0.732 -22.241 1.00 0.00 43 VAL A CA 2
ATOM 1508 C C . VAL A 1 43 ? 18.383 -0.240 -21.527 1.00 0.00 43 VAL A C 2
ATOM 1509 O O . VAL A 1 43 ? 19.489 -0.343 -22.061 1.00 0.00 43 VAL A O 2
ATOM 1522 N N . LEU A 1 44 ? 18.204 0.282 -20.306 1.00 0.00 44 LEU A N 2
ATOM 1523 C CA . LEU A 1 44 ? 19.322 0.782 -19.482 1.00 0.00 44 LEU A CA 2
ATOM 1524 C C . LEU A 1 44 ? 20.058 1.975 -20.136 1.00 0.00 44 LEU A C 2
ATOM 1525 O O . LEU A 1 44 ? 21.062 2.451 -19.598 1.00 0.00 44 LEU A O 2
ATOM 1541 N N . GLU A 1 45 ? 19.530 2.474 -21.268 1.00 0.00 45 GLU A N 2
ATOM 1542 C CA . GLU A 1 45 ? 20.114 3.633 -21.955 1.00 0.00 45 GLU A CA 2
ATOM 1543 C C . GLU A 1 45 ? 19.996 4.893 -21.099 1.00 0.00 45 GLU A C 2
ATOM 1544 O O . GLU A 1 45 ? 20.875 5.760 -21.121 1.00 0.00 45 GLU A O 2
ATOM 1556 N N . GLY A 1 46 ? 18.882 4.991 -20.379 1.00 0.00 46 GLY A N 2
ATOM 1557 C CA . GLY A 1 46 ? 18.588 6.149 -19.533 1.00 0.00 46 GLY A CA 2
ATOM 1558 C C . GLY A 1 46 ? 17.075 6.363 -19.389 1.00 0.00 46 GLY A C 2
ATOM 1559 O O . GLY A 1 46 ? 16.619 6.970 -18.415 1.00 0.00 46 GLY A O 2
ATOM 1563 N N . CYS A 1 47 ? 16.300 5.825 -20.347 1.00 0.00 47 CYS A N 2
ATOM 1564 C CA . CYS A 1 47 ? 14.844 5.918 -20.311 1.00 0.00 47 CYS A CA 2
ATOM 1565 C C . CYS A 1 47 ? 14.395 7.391 -20.236 1.00 0.00 47 CYS A C 2
ATOM 1566 O O . CYS A 1 47 ? 13.521 7.761 -19.440 1.00 0.00 47 CYS A O 2
ATOM 1573 N N . HIS A 1 48 ? 15.008 8.221 -21.086 1.00 0.00 48 HIS A N 2
ATOM 1574 C CA . HIS A 1 48 ? 14.694 9.650 -21.143 1.00 0.00 48 HIS A CA 2
ATOM 1575 C C . HIS A 1 48 ? 13.221 9.870 -21.510 1.00 0.00 48 HIS A C 2
ATOM 1576 O O . HIS A 1 48 ? 12.543 10.708 -20.907 1.00 0.00 48 HIS A O 2
ATOM 1590 N N . ARG A 1 49 ? 12.745 9.123 -22.513 1.00 0.00 49 ARG A N 2
ATOM 1591 C CA . ARG A 1 49 ? 11.360 9.243 -22.977 1.00 0.00 49 ARG A CA 2
ATOM 1592 C C . ARG A 1 49 ? 10.859 7.924 -23.561 1.00 0.00 49 ARG A C 2
ATOM 1593 O O . ARG A 1 49 ? 11.655 7.027 -23.864 1.00 0.00 49 ARG A O 2
ATOM 1614 N N . GLU A 1 50 ? 9.536 7.814 -23.702 1.00 0.00 50 GLU A N 2
ATOM 1615 C CA . GLU A 1 50 ? 8.926 6.601 -24.236 1.00 0.00 50 GLU A CA 2
ATOM 1616 C C . GLU A 1 50 ? 7.608 6.925 -24.943 1.00 0.00 50 GLU A C 2
ATOM 1617 O O . GLU A 1 50 ? 7.464 6.675 -26.144 1.00 0.00 50 GLU A O 2
ATOM 1629 N N . THR A 1 51 ? 6.653 7.477 -24.187 1.00 0.00 51 THR A N 2
ATOM 1630 C CA . THR A 1 51 ? 5.344 7.834 -24.739 1.00 0.00 51 THR A CA 2
ATOM 1631 C C . THR A 1 51 ? 4.730 9.023 -23.995 1.00 0.00 51 THR A C 2
ATOM 1632 O O . THR A 1 51 ? 4.978 9.214 -22.800 1.00 0.00 51 THR A O 2
ATOM 1643 N N . GLY A 1 52 ? 3.917 9.803 -24.712 1.00 0.00 52 GLY A N 2
ATOM 1644 C CA . GLY A 1 52 ? 3.243 10.965 -24.133 1.00 0.00 52 GLY A CA 2
ATOM 1645 C C . GLY A 1 52 ? 2.217 11.556 -25.127 1.00 0.00 52 GLY A C 2
ATOM 1646 O O . GLY A 1 52 ? 2.272 11.240 -26.320 1.00 0.00 52 GLY A O 2
ATOM 1650 N N . PRO A 1 53 ? 1.273 12.411 -24.668 1.00 0.00 53 PRO A N 2
ATOM 1651 C CA . PRO A 1 53 ? 0.244 13.022 -25.575 1.00 0.00 53 PRO A CA 2
ATOM 1652 C C . PRO A 1 53 ? 0.845 14.083 -26.498 1.00 0.00 53 PRO A C 2
ATOM 1653 O O . PRO A 1 53 ? 1.768 14.806 -26.110 1.00 0.00 53 PRO A O 2
ATOM 1664 N N . LYS A 1 54 ? 0.292 14.184 -27.714 1.00 0.00 54 LYS A N 2
ATOM 1665 C CA . LYS A 1 54 ? 0.752 15.175 -28.694 1.00 0.00 54 LYS A CA 2
ATOM 1666 C C . LYS A 1 54 ? -0.417 15.776 -29.511 1.00 0.00 54 LYS A C 2
ATOM 1667 O O . LYS A 1 54 ? -0.670 15.343 -30.646 1.00 0.00 54 LYS A O 2
ATOM 1686 N N . PRO A 1 55 ? -1.126 16.790 -28.977 1.00 0.00 55 PRO A N 2
ATOM 1687 C CA . PRO A 1 55 ? -2.251 17.454 -29.722 1.00 0.00 55 PRO A CA 2
ATOM 1688 C C . PRO A 1 55 ? -1.747 18.211 -30.963 1.00 0.00 55 PRO A C 2
ATOM 1689 O O . PRO A 1 55 ? -2.541 18.573 -31.838 1.00 0.00 55 PRO A O 2
ATOM 1700 N N . THR A 1 56 ? -0.423 18.464 -31.017 1.00 0.00 56 THR A N 2
ATOM 1701 C CA . THR A 1 56 ? 0.173 19.195 -32.127 1.00 0.00 56 THR A CA 2
ATOM 1702 C C . THR A 1 56 ? -0.172 18.533 -33.462 1.00 0.00 56 THR A C 2
ATOM 1703 O O . THR A 1 56 ? -0.189 17.314 -33.508 1.00 0.00 56 THR A O 2
ATOM 1715 N N . GLU A 1 1 ? 4.600 28.205 10.968 1.00 0.00 1 GLU A N 3
ATOM 1716 C CA . GLU A 1 1 ? 5.438 27.013 10.646 1.00 0.00 1 GLU A CA 3
ATOM 1717 C C . GLU A 1 1 ? 5.445 26.050 11.848 1.00 0.00 1 GLU A C 3
ATOM 1718 O O . GLU A 1 1 ? 6.476 25.441 12.175 1.00 0.00 1 GLU A O 3
ATOM 1732 N N . ALA A 1 2 ? 4.277 25.909 12.493 1.00 0.00 2 ALA A N 3
ATOM 1733 C CA . ALA A 1 2 ? 4.131 25.020 13.648 1.00 0.00 2 ALA A CA 3
ATOM 1734 C C . ALA A 1 2 ? 2.716 24.452 13.716 1.00 0.00 2 ALA A C 3
ATOM 1735 O O . ALA A 1 2 ? 1.763 25.077 13.245 1.00 0.00 2 ALA A O 3
ATOM 1742 N N . SER A 1 3 ? 2.591 23.253 14.303 1.00 0.00 3 SER A N 3
ATOM 1743 C CA . SER A 1 3 ? 1.291 22.580 14.432 1.00 0.00 3 SER A CA 3
ATOM 1744 C C . SER A 1 3 ? 0.583 22.510 13.071 1.00 0.00 3 SER A C 3
ATOM 1745 O O . SER A 1 3 ? 1.154 22.912 12.052 1.00 0.00 3 SER A O 3
ATOM 1753 N N . VAL A 1 4 ? -0.660 21.997 13.060 1.00 0.00 4 VAL A N 3
ATOM 1754 C CA . VAL A 1 4 ? -1.435 21.879 11.812 1.00 0.00 4 VAL A CA 3
ATOM 1755 C C . VAL A 1 4 ? -2.751 22.686 11.914 1.00 0.00 4 VAL A C 3
ATOM 1756 O O . VAL A 1 4 ? -3.851 22.120 11.912 1.00 0.00 4 VAL A O 3
ATOM 1769 N N . ARG A 1 5 ? -2.612 24.019 11.969 1.00 0.00 5 ARG A N 3
ATOM 1770 C CA . ARG A 1 5 ? -3.762 24.930 12.045 1.00 0.00 5 ARG A CA 3
ATOM 1771 C C . ARG A 1 5 ? -4.774 24.496 13.117 1.00 0.00 5 ARG A C 3
ATOM 1772 O O . ARG A 1 5 ? -4.568 23.508 13.826 1.00 0.00 5 ARG A O 3
ATOM 1793 N N . TYR A 1 6 ? -5.862 25.271 13.236 1.00 0.00 6 TYR A N 3
ATOM 1794 C CA . TYR A 1 6 ? -6.915 24.997 14.213 1.00 0.00 6 TYR A CA 3
ATOM 1795 C C . TYR A 1 6 ? -8.280 25.380 13.640 1.00 0.00 6 TYR A C 3
ATOM 1796 O O . TYR A 1 6 ? -9.205 24.563 13.613 1.00 0.00 6 TYR A O 3
ATOM 1814 N N . ILE A 1 7 ? -8.389 26.633 13.189 1.00 0.00 7 ILE A N 3
ATOM 1815 C CA . ILE A 1 7 ? -9.632 27.151 12.618 1.00 0.00 7 ILE A CA 3
ATOM 1816 C C . ILE A 1 7 ? -10.004 26.343 11.360 1.00 0.00 7 ILE A C 3
ATOM 1817 O O . ILE A 1 7 ? -11.166 25.968 11.175 1.00 0.00 7 ILE A O 3
ATOM 1833 N N . THR A 1 8 ? -9.008 26.105 10.497 1.00 0.00 8 THR A N 3
ATOM 1834 C CA . THR A 1 8 ? -9.226 25.367 9.246 1.00 0.00 8 THR A CA 3
ATOM 1835 C C . THR A 1 8 ? -8.203 24.245 9.086 1.00 0.00 8 THR A C 3
ATOM 1836 O O . THR A 1 8 ? -7.136 24.272 9.708 1.00 0.00 8 THR A O 3
ATOM 1847 N N . TYR A 1 9 ? -8.535 23.262 8.238 1.00 0.00 9 TYR A N 3
ATOM 1848 C CA . TYR A 1 9 ? -7.648 22.122 7.981 1.00 0.00 9 TYR A CA 3
ATOM 1849 C C . TYR A 1 9 ? -7.554 21.821 6.458 1.00 0.00 9 TYR A C 3
ATOM 1850 O O . TYR A 1 9 ? -8.467 22.180 5.707 1.00 0.00 9 TYR A O 3
ATOM 1868 N N . PRO A 1 10 ? -6.467 21.167 5.979 1.00 0.00 10 PRO A N 3
ATOM 1869 C CA . PRO A 1 10 ? -6.307 20.843 4.520 1.00 0.00 10 PRO A CA 3
ATOM 1870 C C . PRO A 1 10 ? -7.266 19.740 4.067 1.00 0.00 10 PRO A C 3
ATOM 1871 O O . PRO A 1 10 ? -7.629 18.859 4.852 1.00 0.00 10 PRO A O 3
ATOM 1882 N N . ALA A 1 11 ? -7.663 19.793 2.788 1.00 0.00 11 ALA A N 3
ATOM 1883 C CA . ALA A 1 11 ? -8.568 18.795 2.214 1.00 0.00 11 ALA A CA 3
ATOM 1884 C C . ALA A 1 11 ? -8.342 18.661 0.710 1.00 0.00 11 ALA A C 3
ATOM 1885 O O . ALA A 1 11 ? -7.981 19.632 0.038 1.00 0.00 11 ALA A O 3
ATOM 1892 N N . ILE A 1 12 ? -8.559 17.448 0.191 1.00 0.00 12 ILE A N 3
ATOM 1893 C CA . ILE A 1 12 ? -8.380 17.171 -1.245 1.00 0.00 12 ILE A CA 3
ATOM 1894 C C . ILE A 1 12 ? -9.671 16.610 -1.833 1.00 0.00 12 ILE A C 3
ATOM 1895 O O . ILE A 1 12 ? -10.018 15.462 -1.566 1.00 0.00 12 ILE A O 3
ATOM 1911 N N . ASP A 1 13 ? -10.354 17.431 -2.659 1.00 0.00 13 ASP A N 3
ATOM 1912 C CA . ASP A 1 13 ? -11.628 17.060 -3.331 1.00 0.00 13 ASP A CA 3
ATOM 1913 C C . ASP A 1 13 ? -12.456 16.045 -2.524 1.00 0.00 13 ASP A C 3
ATOM 1914 O O . ASP A 1 13 ? -13.033 15.099 -3.078 1.00 0.00 13 ASP A O 3
ATOM 1923 N N . ARG A 1 14 ? -12.484 16.251 -1.208 1.00 0.00 14 ARG A N 3
ATOM 1924 C CA . ARG A 1 14 ? -13.207 15.364 -0.300 1.00 0.00 14 ARG A CA 3
ATOM 1925 C C . ARG A 1 14 ? -14.715 15.531 -0.470 1.00 0.00 14 ARG A C 3
ATOM 1926 O O . ARG A 1 14 ? -15.202 16.639 -0.721 1.00 0.00 14 ARG A O 3
ATOM 1947 N N . GLY A 1 15 ? -15.443 14.418 -0.349 1.00 0.00 15 GLY A N 3
ATOM 1948 C CA . GLY A 1 15 ? -16.899 14.417 -0.507 1.00 0.00 15 GLY A CA 3
ATOM 1949 C C . GLY A 1 15 ? -17.330 13.335 -1.487 1.00 0.00 15 GLY A C 3
ATOM 1950 O O . GLY A 1 15 ? -16.489 12.600 -2.020 1.00 0.00 15 GLY A O 3
ATOM 1954 N N . ASP A 1 16 ? -18.644 13.242 -1.724 1.00 0.00 16 ASP A N 3
ATOM 1955 C CA . ASP A 1 16 ? -19.185 12.245 -2.648 1.00 0.00 16 ASP A CA 3
ATOM 1956 C C . ASP A 1 16 ? -19.470 12.864 -4.013 1.00 0.00 16 ASP A C 3
ATOM 1957 O O . ASP A 1 16 ? -20.444 13.604 -4.178 1.00 0.00 16 ASP A O 3
ATOM 1966 N N . HIS A 1 17 ? -18.613 12.543 -4.988 1.00 0.00 17 HIS A N 3
ATOM 1967 C CA . HIS A 1 17 ? -18.761 13.053 -6.352 1.00 0.00 17 HIS A CA 3
ATOM 1968 C C . HIS A 1 17 ? -17.922 12.240 -7.345 1.00 0.00 17 HIS A C 3
ATOM 1969 O O . HIS A 1 17 ? -17.214 11.309 -6.954 1.00 0.00 17 HIS A O 3
ATOM 1983 N N . ALA A 1 18 ? -18.060 12.565 -8.634 1.00 0.00 18 ALA A N 3
ATOM 1984 C CA . ALA A 1 18 ? -17.366 11.839 -9.706 1.00 0.00 18 ALA A CA 3
ATOM 1985 C C . ALA A 1 18 ? -15.849 11.903 -9.556 1.00 0.00 18 ALA A C 3
ATOM 1986 O O . ALA A 1 18 ? -15.150 10.930 -9.841 1.00 0.00 18 ALA A O 3
ATOM 1993 N N . VAL A 1 19 ? -15.356 13.058 -9.135 1.00 0.00 19 VAL A N 3
ATOM 1994 C CA . VAL A 1 19 ? -13.897 13.300 -8.959 1.00 0.00 19 VAL A CA 3
ATOM 1995 C C . VAL A 1 19 ? -13.208 13.435 -10.319 1.00 0.00 19 VAL A C 3
ATOM 1996 O O . VAL A 1 19 ? -13.444 12.636 -11.228 1.00 0.00 19 VAL A O 3
ATOM 2009 N N . HIS A 1 20 ? -12.356 14.462 -10.444 1.00 0.00 20 HIS A N 3
ATOM 2010 C CA . HIS A 1 20 ? -11.624 14.717 -11.692 1.00 0.00 20 HIS A CA 3
ATOM 2011 C C . HIS A 1 20 ? -10.142 15.018 -11.428 1.00 0.00 20 HIS A C 3
ATOM 2012 O O . HIS A 1 20 ? -9.761 15.398 -10.318 1.00 0.00 20 HIS A O 3
ATOM 2026 N N . CYS A 1 21 ? -9.323 14.864 -12.476 1.00 0.00 21 CYS A N 3
ATOM 2027 C CA . CYS A 1 21 ? -7.888 15.140 -12.393 1.00 0.00 21 CYS A CA 3
ATOM 2028 C C . CYS A 1 21 ? -7.598 16.612 -12.688 1.00 0.00 21 CYS A C 3
ATOM 2029 O O . CYS A 1 21 ? -8.426 17.306 -13.287 1.00 0.00 21 CYS A O 3
ATOM 2036 N N . ASP A 1 22 ? -6.431 17.090 -12.231 1.00 0.00 22 ASP A N 3
ATOM 2037 C CA . ASP A 1 22 ? -6.042 18.487 -12.406 1.00 0.00 22 ASP A CA 3
ATOM 2038 C C . ASP A 1 22 ? -5.867 18.833 -13.880 1.00 0.00 22 ASP A C 3
ATOM 2039 O O . ASP A 1 22 ? -5.264 18.075 -14.627 1.00 0.00 22 ASP A O 3
ATOM 2048 N N . LYS A 1 23 ? -6.368 20.004 -14.279 1.00 0.00 23 LYS A N 3
ATOM 2049 C CA . LYS A 1 23 ? -6.206 20.481 -15.664 1.00 0.00 23 LYS A CA 3
ATOM 2050 C C . LYS A 1 23 ? -4.733 20.819 -15.959 1.00 0.00 23 LYS A C 3
ATOM 2051 O O . LYS A 1 23 ? -4.292 20.755 -17.109 1.00 0.00 23 LYS A O 3
ATOM 2070 N N . ALA A 1 24 ? -3.982 21.161 -14.901 1.00 0.00 24 ALA A N 3
ATOM 2071 C CA . ALA A 1 24 ? -2.558 21.493 -15.024 1.00 0.00 24 ALA A CA 3
ATOM 2072 C C . ALA A 1 24 ? -1.687 20.271 -14.729 1.00 0.00 24 ALA A C 3
ATOM 2073 O O . ALA A 1 24 ? -0.588 20.132 -15.279 1.00 0.00 24 ALA A O 3
ATOM 2080 N N . HIS A 1 25 ? -2.211 19.366 -13.891 1.00 0.00 25 HIS A N 3
ATOM 2081 C CA . HIS A 1 25 ? -1.524 18.129 -13.554 1.00 0.00 25 HIS A CA 3
ATOM 2082 C C . HIS A 1 25 ? -2.477 16.917 -13.778 1.00 0.00 25 HIS A C 3
ATOM 2083 O O . HIS A 1 25 ? -2.690 16.104 -12.863 1.00 0.00 25 HIS A O 3
ATOM 2097 N N . PRO A 1 26 ? -3.062 16.773 -14.990 1.00 0.00 26 PRO A N 3
ATOM 2098 C CA . PRO A 1 26 ? -3.992 15.639 -15.298 1.00 0.00 26 PRO A CA 3
ATOM 2099 C C . PRO A 1 26 ? -3.269 14.302 -15.395 1.00 0.00 26 PRO A C 3
ATOM 2100 O O . PRO A 1 26 ? -3.873 13.242 -15.185 1.00 0.00 26 PRO A O 3
ATOM 2111 N N . ASN A 1 27 ? -1.981 14.361 -15.723 1.00 0.00 27 ASN A N 3
ATOM 2112 C CA . ASN A 1 27 ? -1.162 13.153 -15.863 1.00 0.00 27 ASN A CA 3
ATOM 2113 C C . ASN A 1 27 ? -0.551 12.707 -14.520 1.00 0.00 27 ASN A C 3
ATOM 2114 O O . ASN A 1 27 ? -0.017 11.598 -14.420 1.00 0.00 27 ASN A O 3
ATOM 2125 N N . THR A 1 28 ? -0.636 13.574 -13.491 1.00 0.00 28 THR A N 3
ATOM 2126 C CA . THR A 1 28 ? -0.091 13.254 -12.166 1.00 0.00 28 THR A CA 3
ATOM 2127 C C . THR A 1 28 ? -1.134 13.445 -11.050 1.00 0.00 28 THR A C 3
ATOM 2128 O O . THR A 1 28 ? -0.771 13.554 -9.873 1.00 0.00 28 THR A O 3
ATOM 2139 N N . CYS A 1 29 ? -2.431 13.498 -11.423 1.00 0.00 29 CYS A N 3
ATOM 2140 C CA . CYS A 1 29 ? -3.500 13.693 -10.438 1.00 0.00 29 CYS A CA 3
ATOM 2141 C C . CYS A 1 29 ? -3.512 12.565 -9.409 1.00 0.00 29 CYS A C 3
ATOM 2142 O O . CYS A 1 29 ? -2.911 11.508 -9.622 1.00 0.00 29 CYS A O 3
ATOM 2149 N N . LYS A 1 30 ? -4.146 12.831 -8.262 1.00 0.00 30 LYS A N 3
ATOM 2150 C CA . LYS A 1 30 ? -4.182 11.881 -7.144 1.00 0.00 30 LYS A CA 3
ATOM 2151 C C . LYS A 1 30 ? -4.867 10.590 -7.522 1.00 0.00 30 LYS A C 3
ATOM 2152 O O . LYS A 1 30 ? -4.439 9.510 -7.092 1.00 0.00 30 LYS A O 3
ATOM 2171 N N . LYS A 1 31 ? -5.969 10.698 -8.257 1.00 0.00 31 LYS A N 3
ATOM 2172 C CA . LYS A 1 31 ? -6.764 9.520 -8.606 1.00 0.00 31 LYS A CA 3
ATOM 2173 C C . LYS A 1 31 ? -7.248 9.577 -10.038 1.00 0.00 31 LYS A C 3
ATOM 2174 O O . LYS A 1 31 ? -7.497 10.654 -10.585 1.00 0.00 31 LYS A O 3
ATOM 2193 N N . LYS A 1 32 ? -7.417 8.397 -10.627 1.00 0.00 32 LYS A N 3
ATOM 2194 C CA . LYS A 1 32 ? -7.921 8.256 -12.000 1.00 0.00 32 LYS A CA 3
ATOM 2195 C C . LYS A 1 32 ? -6.895 8.743 -12.991 1.00 0.00 32 LYS A C 3
ATOM 2196 O O . LYS A 1 32 ? -5.849 9.277 -12.601 1.00 0.00 32 LYS A O 3
ATOM 2215 N N . GLN A 1 33 ? -7.179 8.527 -14.274 1.00 0.00 33 GLN A N 3
ATOM 2216 C CA . GLN A 1 33 ? -6.255 8.913 -15.326 1.00 0.00 33 GLN A CA 3
ATOM 2217 C C . GLN A 1 33 ? -6.982 9.200 -16.639 1.00 0.00 33 GLN A C 3
ATOM 2218 O O . GLN A 1 33 ? -6.698 10.199 -17.308 1.00 0.00 33 GLN A O 3
ATOM 2232 N N . ALA A 1 34 ? -7.923 8.322 -16.992 1.00 0.00 34 ALA A N 3
ATOM 2233 C CA . ALA A 1 34 ? -8.701 8.483 -18.222 1.00 0.00 34 ALA A CA 3
ATOM 2234 C C . ALA A 1 34 ? -9.505 9.783 -18.181 1.00 0.00 34 ALA A C 3
ATOM 2235 O O . ALA A 1 34 ? -10.081 10.134 -17.147 1.00 0.00 34 ALA A O 3
ATOM 2242 N N . ASN A 1 35 ? -9.524 10.495 -19.312 1.00 0.00 35 ASN A N 3
ATOM 2243 C CA . ASN A 1 35 ? -10.240 11.769 -19.421 1.00 0.00 35 ASN A CA 3
ATOM 2244 C C . ASN A 1 35 ? -11.763 11.549 -19.508 1.00 0.00 35 ASN A C 3
ATOM 2245 O O . ASN A 1 35 ? -12.205 10.480 -19.937 1.00 0.00 35 ASN A O 3
ATOM 2256 N N . PRO A 1 36 ? -12.586 12.548 -19.114 1.00 0.00 36 PRO A N 3
ATOM 2257 C CA . PRO A 1 36 ? -14.074 12.424 -19.172 1.00 0.00 36 PRO A CA 3
ATOM 2258 C C . PRO A 1 36 ? -14.589 12.494 -20.611 1.00 0.00 36 PRO A C 3
ATOM 2259 O O . PRO A 1 36 ? -15.667 11.979 -20.927 1.00 0.00 36 PRO A O 3
ATOM 2270 N N . TYR A 1 37 ? -13.792 13.127 -21.472 1.00 0.00 37 TYR A N 3
ATOM 2271 C CA . TYR A 1 37 ? -14.112 13.279 -22.872 1.00 0.00 37 TYR A CA 3
ATOM 2272 C C . TYR A 1 37 ? -13.536 12.093 -23.654 1.00 0.00 37 TYR A C 3
ATOM 2273 O O . TYR A 1 37 ? -12.330 11.827 -23.584 1.00 0.00 37 TYR A O 3
ATOM 2291 N N . ARG A 1 38 ? -14.406 11.373 -24.371 1.00 0.00 38 ARG A N 3
ATOM 2292 C CA . ARG A 1 38 ? -13.984 10.205 -25.135 1.00 0.00 38 ARG A CA 3
ATOM 2293 C C . ARG A 1 38 ? -13.627 10.578 -26.557 1.00 0.00 38 ARG A C 3
ATOM 2294 O O . ARG A 1 38 ? -12.481 10.390 -26.985 1.00 0.00 38 ARG A O 3
ATOM 2315 N N . ARG A 1 39 ? -14.624 11.063 -27.310 1.00 0.00 39 ARG A N 3
ATOM 2316 C CA . ARG A 1 39 ? -14.420 11.404 -28.704 1.00 0.00 39 ARG A CA 3
ATOM 2317 C C . ARG A 1 39 ? -15.636 12.133 -29.261 1.00 0.00 39 ARG A C 3
ATOM 2318 O O . ARG A 1 39 ? -16.762 11.928 -28.793 1.00 0.00 39 ARG A O 3
ATOM 2339 N N . GLY A 1 40 ? -15.399 12.983 -30.262 1.00 0.00 40 GLY A N 3
ATOM 2340 C CA . GLY A 1 40 ? -16.471 13.748 -30.887 1.00 0.00 40 GLY A CA 3
ATOM 2341 C C . GLY A 1 40 ? -17.252 12.887 -31.872 1.00 0.00 40 GLY A C 3
ATOM 2342 O O . GLY A 1 40 ? -17.009 11.680 -31.981 1.00 0.00 40 GLY A O 3
ATOM 2346 N N . CYS A 1 41 ? -18.214 13.509 -32.562 1.00 0.00 41 CYS A N 3
ATOM 2347 C CA . CYS A 1 41 ? -19.066 12.796 -33.515 1.00 0.00 41 CYS A CA 3
ATOM 2348 C C . CYS A 1 41 ? -18.261 12.309 -34.720 1.00 0.00 41 CYS A C 3
ATOM 2349 O O . CYS A 1 41 ? -17.209 12.868 -35.044 1.00 0.00 41 CYS A O 3
ATOM 2356 N N . GLY A 1 42 ? -18.782 11.275 -35.390 1.00 0.00 42 GLY A N 3
ATOM 2357 C CA . GLY A 1 42 ? -18.129 10.717 -36.582 1.00 0.00 42 GLY A CA 3
ATOM 2358 C C . GLY A 1 42 ? -18.817 11.147 -37.891 1.00 0.00 42 GLY A C 3
ATOM 2359 O O . GLY A 1 42 ? -18.387 10.746 -38.978 1.00 0.00 42 GLY A O 3
ATOM 2363 N N . VAL A 1 43 ? -19.872 11.973 -37.782 1.00 0.00 43 VAL A N 3
ATOM 2364 C CA . VAL A 1 43 ? -20.598 12.460 -38.965 1.00 0.00 43 VAL A CA 3
ATOM 2365 C C . VAL A 1 43 ? -19.719 13.391 -39.811 1.00 0.00 43 VAL A C 3
ATOM 2366 O O . VAL A 1 43 ? -19.877 13.468 -41.033 1.00 0.00 43 VAL A O 3
ATOM 2379 N N . LEU A 1 44 ? -18.784 14.078 -39.149 1.00 0.00 44 LEU A N 3
ATOM 2380 C CA . LEU A 1 44 ? -17.854 14.995 -39.821 1.00 0.00 44 LEU A CA 3
ATOM 2381 C C . LEU A 1 44 ? -18.586 16.110 -40.595 1.00 0.00 44 LEU A C 3
ATOM 2382 O O . LEU A 1 44 ? -17.961 16.842 -41.370 1.00 0.00 44 LEU A O 3
ATOM 2398 N N . GLU A 1 45 ? -19.902 16.257 -40.354 1.00 0.00 45 GLU A N 3
ATOM 2399 C CA . GLU A 1 45 ? -20.698 17.310 -41.002 1.00 0.00 45 GLU A CA 3
ATOM 2400 C C . GLU A 1 45 ? -20.226 18.692 -40.561 1.00 0.00 45 GLU A C 3
ATOM 2401 O O . GLU A 1 45 ? -20.214 19.639 -41.352 1.00 0.00 45 GLU A O 3
ATOM 2413 N N . GLY A 1 46 ? -19.842 18.791 -39.287 1.00 0.00 46 GLY A N 3
ATOM 2414 C CA . GLY A 1 46 ? -19.368 20.043 -38.709 1.00 0.00 46 GLY A CA 3
ATOM 2415 C C . GLY A 1 46 ? -19.085 19.876 -37.230 1.00 0.00 46 GLY A C 3
ATOM 2416 O O . GLY A 1 46 ? -17.985 20.187 -36.763 1.00 0.00 46 GLY A O 3
ATOM 2420 N N . CYS A 1 47 ? -20.071 19.346 -36.501 1.00 0.00 47 CYS A N 3
ATOM 2421 C CA . CYS A 1 47 ? -19.918 19.091 -35.069 1.00 0.00 47 CYS A CA 3
ATOM 2422 C C . CYS A 1 47 ? -19.512 20.384 -34.332 1.00 0.00 47 CYS A C 3
ATOM 2423 O O . CYS A 1 47 ? -18.661 20.367 -33.431 1.00 0.00 47 CYS A O 3
ATOM 2430 N N . HIS A 1 48 ? -20.134 21.500 -34.728 1.00 0.00 48 HIS A N 3
ATOM 2431 C CA . HIS A 1 48 ? -19.840 22.808 -34.119 1.00 0.00 48 HIS A CA 3
ATOM 2432 C C . HIS A 1 48 ? -21.056 23.717 -34.130 1.00 0.00 48 HIS A C 3
ATOM 2433 O O . HIS A 1 48 ? -21.991 23.518 -34.913 1.00 0.00 48 HIS A O 3
ATOM 2447 N N . ARG A 1 49 ? -21.039 24.714 -33.239 1.00 0.00 49 ARG A N 3
ATOM 2448 C CA . ARG A 1 49 ? -22.137 25.659 -33.121 1.00 0.00 49 ARG A CA 3
ATOM 2449 C C . ARG A 1 49 ? -22.324 26.466 -34.419 1.00 0.00 49 ARG A C 3
ATOM 2450 O O . ARG A 1 49 ? -23.443 26.588 -34.925 1.00 0.00 49 ARG A O 3
ATOM 2471 N N . GLU A 1 50 ? -21.215 27.014 -34.947 1.00 0.00 50 GLU A N 3
ATOM 2472 C CA . GLU A 1 50 ? -21.254 27.813 -36.180 1.00 0.00 50 GLU A CA 3
ATOM 2473 C C . GLU A 1 50 ? -19.963 27.668 -36.964 1.00 0.00 50 GLU A C 3
ATOM 2474 O O . GLU A 1 50 ? -18.936 27.247 -36.420 1.00 0.00 50 GLU A O 3
ATOM 2486 N N . THR A 1 51 ? -20.018 28.045 -38.235 1.00 0.00 51 THR A N 3
ATOM 2487 C CA . THR A 1 51 ? -18.859 27.998 -39.112 1.00 0.00 51 THR A CA 3
ATOM 2488 C C . THR A 1 51 ? -17.769 28.942 -38.587 1.00 0.00 51 THR A C 3
ATOM 2489 O O . THR A 1 51 ? -16.584 28.595 -38.582 1.00 0.00 51 THR A O 3
ATOM 2500 N N . GLY A 1 52 ? -18.190 30.137 -3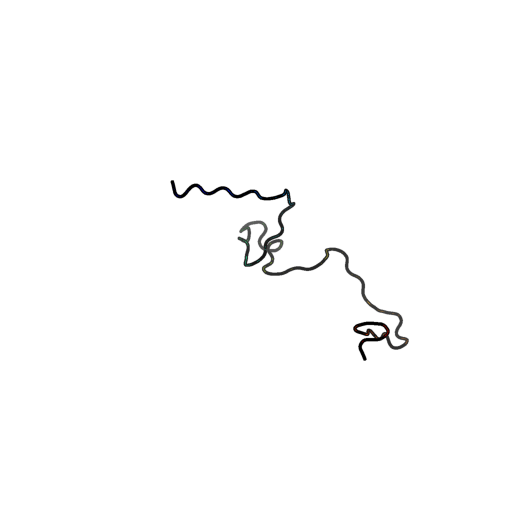8.162 1.00 0.00 52 GLY A N 3
ATOM 2501 C CA . GLY A 1 52 ? -17.275 31.145 -37.651 1.00 0.00 52 GLY A CA 3
ATOM 2502 C C . GLY A 1 52 ? -18.055 32.366 -37.126 1.00 0.00 52 GLY A C 3
ATOM 2503 O O . GLY A 1 52 ? -19.291 32.341 -37.126 1.00 0.00 52 GLY A O 3
ATOM 2507 N N . PRO A 1 53 ? -17.374 33.437 -36.660 1.00 0.00 53 PRO A N 3
ATOM 2508 C CA . PRO A 1 53 ? -18.075 34.646 -36.121 1.00 0.00 53 PRO A CA 3
ATOM 2509 C C . PRO A 1 53 ? -18.773 35.444 -37.222 1.00 0.00 53 PRO A C 3
ATOM 2510 O O . PRO A 1 53 ? -18.341 35.434 -38.378 1.00 0.00 53 PRO A O 3
ATOM 2521 N N . LYS A 1 54 ? -19.857 36.131 -36.848 1.00 0.00 54 LYS A N 3
ATOM 2522 C CA . LYS A 1 54 ? -20.633 36.939 -37.793 1.00 0.00 54 LYS A CA 3
ATOM 2523 C C . LYS A 1 54 ? -20.867 38.375 -37.229 1.00 0.00 54 LYS A C 3
ATOM 2524 O O . LYS A 1 54 ? -21.992 38.716 -36.833 1.00 0.00 54 LYS A O 3
ATOM 2543 N N . PRO A 1 55 ? -19.819 39.230 -37.170 1.00 0.00 55 PRO A N 3
ATOM 2544 C CA . PRO A 1 55 ? -19.955 40.632 -36.636 1.00 0.00 55 PRO A CA 3
ATOM 2545 C C . PRO A 1 55 ? -20.843 41.505 -37.529 1.00 0.00 55 PRO A C 3
ATOM 2546 O O . PRO A 1 55 ? -21.416 42.497 -37.066 1.00 0.00 55 PRO A O 3
ATOM 2557 N N . THR A 1 56 ? -20.934 41.135 -38.813 1.00 0.00 56 THR A N 3
ATOM 2558 C CA . THR A 1 56 ? -21.727 41.884 -39.782 1.00 0.00 56 THR A CA 3
ATOM 2559 C C . THR A 1 56 ? -23.157 42.086 -39.282 1.00 0.00 56 THR A C 3
ATOM 2560 O O . THR A 1 56 ? -23.689 41.167 -38.681 1.00 0.00 56 THR A O 3
ATOM 2572 N N . GLU A 1 1 ? -0.277 -23.831 -0.875 1.00 0.00 1 GLU A N 4
ATOM 2573 C CA . GLU A 1 1 ? 0.598 -23.335 0.225 1.00 0.00 1 GLU A CA 4
ATOM 2574 C C . GLU A 1 1 ? 1.375 -22.097 -0.261 1.00 0.00 1 GLU A C 4
ATOM 2575 O O . GLU A 1 1 ? 2.594 -21.980 -0.058 1.00 0.00 1 GLU A O 4
ATOM 2589 N N . ALA A 1 2 ? 0.651 -21.170 -0.902 1.00 0.00 2 ALA A N 4
ATOM 2590 C CA . ALA A 1 2 ? 1.252 -19.939 -1.418 1.00 0.00 2 ALA A CA 4
ATOM 2591 C C . ALA A 1 2 ? 1.851 -19.109 -0.284 1.00 0.00 2 ALA A C 4
ATOM 2592 O O . ALA A 1 2 ? 2.926 -18.521 -0.436 1.00 0.00 2 ALA A O 4
ATOM 2599 N N . SER A 1 3 ? 1.141 -19.063 0.849 1.00 0.00 3 SER A N 4
ATOM 2600 C CA . SER A 1 3 ? 1.587 -18.300 2.017 1.00 0.00 3 SER A CA 4
ATOM 2601 C C . SER A 1 3 ? 0.998 -18.880 3.298 1.00 0.00 3 SER A C 4
ATOM 2602 O O . SER A 1 3 ? 0.141 -19.769 3.251 1.00 0.00 3 SER A O 4
ATOM 2610 N N . VAL A 1 4 ? 1.454 -18.360 4.443 1.00 0.00 4 VAL A N 4
ATOM 2611 C CA . VAL A 1 4 ? 0.963 -18.815 5.751 1.00 0.00 4 VAL A CA 4
ATOM 2612 C C . VAL A 1 4 ? -0.532 -18.506 5.919 1.00 0.00 4 VAL A C 4
ATOM 2613 O O . VAL A 1 4 ? -1.246 -19.230 6.618 1.00 0.00 4 VAL A O 4
ATOM 2626 N N . ARG A 1 5 ? -1.003 -17.448 5.238 1.00 0.00 5 ARG A N 4
ATOM 2627 C CA . ARG A 1 5 ? -2.417 -17.068 5.273 1.00 0.00 5 ARG A CA 4
ATOM 2628 C C . ARG A 1 5 ? -3.053 -17.293 3.902 1.00 0.00 5 ARG A C 4
ATOM 2629 O O . ARG A 1 5 ? -2.355 -17.326 2.884 1.00 0.00 5 ARG A O 4
ATOM 2650 N N . TYR A 1 6 ? -4.382 -17.423 3.887 1.00 0.00 6 TYR A N 4
ATOM 2651 C CA . TYR A 1 6 ? -5.133 -17.623 2.637 1.00 0.00 6 TYR A CA 4
ATOM 2652 C C . TYR A 1 6 ? -6.050 -16.421 2.357 1.00 0.00 6 TYR A C 4
ATOM 2653 O O . TYR A 1 6 ? -7.045 -16.544 1.632 1.00 0.00 6 TYR A O 4
ATOM 2671 N N . ILE A 1 7 ? -5.741 -15.276 2.990 1.00 0.00 7 ILE A N 4
ATOM 2672 C CA . ILE A 1 7 ? -6.568 -14.081 2.875 1.00 0.00 7 ILE A CA 4
ATOM 2673 C C . ILE A 1 7 ? -5.750 -12.869 2.414 1.00 0.00 7 ILE A C 4
ATOM 2674 O O . ILE A 1 7 ? -4.527 -12.832 2.574 1.00 0.00 7 ILE A O 4
ATOM 2690 N N . THR A 1 8 ? -6.451 -11.886 1.848 1.00 0.00 8 THR A N 4
ATOM 2691 C CA . THR A 1 8 ? -5.828 -10.658 1.355 1.00 0.00 8 THR A CA 4
ATOM 2692 C C . THR A 1 8 ? -6.501 -9.444 2.004 1.00 0.00 8 THR A C 4
ATOM 2693 O O . THR A 1 8 ? -7.724 -9.428 2.182 1.00 0.00 8 THR A O 4
ATOM 2704 N N . TYR A 1 9 ? -5.688 -8.456 2.395 1.00 0.00 9 TYR A N 4
ATOM 2705 C CA . TYR A 1 9 ? -6.203 -7.262 3.071 1.00 0.00 9 TYR A CA 4
ATOM 2706 C C . TYR A 1 9 ? -7.206 -6.516 2.153 1.00 0.00 9 TYR A C 4
ATOM 2707 O O . TYR A 1 9 ? -7.020 -6.499 0.934 1.00 0.00 9 TYR A O 4
ATOM 2725 N N . PRO A 1 10 ? -8.291 -5.921 2.707 1.00 0.00 10 PRO A N 4
ATOM 2726 C CA . PRO A 1 10 ? -9.323 -5.212 1.888 1.00 0.00 10 PRO A CA 4
ATOM 2727 C C . PRO A 1 10 ? -8.872 -3.815 1.467 1.00 0.00 10 PRO A C 4
ATOM 2728 O O . PRO A 1 10 ? -7.964 -3.239 2.072 1.00 0.00 10 PRO A O 4
ATOM 2739 N N . ALA A 1 11 ? -9.531 -3.272 0.436 1.00 0.00 11 ALA A N 4
ATOM 2740 C CA . ALA A 1 11 ? -9.226 -1.928 -0.064 1.00 0.00 11 ALA A CA 4
ATOM 2741 C C . ALA A 1 11 ? -7.788 -1.836 -0.556 1.00 0.00 11 ALA A C 4
ATOM 2742 O O . ALA A 1 11 ? -6.861 -1.650 0.241 1.00 0.00 11 ALA A O 4
ATOM 2749 N N . ILE A 1 12 ? -7.612 -1.942 -1.881 1.00 0.00 12 ILE A N 4
ATOM 2750 C CA . ILE A 1 12 ? -6.285 -1.840 -2.486 1.00 0.00 12 ILE A CA 4
ATOM 2751 C C . ILE A 1 12 ? -5.724 -0.436 -2.233 1.00 0.00 12 ILE A C 4
ATOM 2752 O O . ILE A 1 12 ? -4.566 -0.277 -1.836 1.00 0.00 12 ILE A O 4
ATOM 2768 N N . ASP A 1 13 ? -6.578 0.565 -2.441 1.00 0.00 13 ASP A N 4
ATOM 2769 C CA . ASP A 1 13 ? -6.222 1.957 -2.217 1.00 0.00 13 ASP A CA 4
ATOM 2770 C C . ASP A 1 13 ? -7.455 2.750 -1.805 1.00 0.00 13 ASP A C 4
ATOM 2771 O O . ASP A 1 13 ? -7.494 3.339 -0.724 1.00 0.00 13 ASP A O 4
ATOM 2780 N N . ARG A 1 14 ? -8.472 2.723 -2.670 1.00 0.00 14 ARG A N 4
ATOM 2781 C CA . ARG A 1 14 ? -9.746 3.416 -2.423 1.00 0.00 14 ARG A CA 4
ATOM 2782 C C . ARG A 1 14 ? -9.526 4.856 -1.909 1.00 0.00 14 ARG A C 4
ATOM 2783 O O . ARG A 1 14 ? -8.393 5.344 -1.861 1.00 0.00 14 ARG A O 4
ATOM 2804 N N . GLY A 1 15 ? -10.628 5.531 -1.541 1.00 0.00 15 GLY A N 4
ATOM 2805 C CA . GLY A 1 15 ? -10.569 6.901 -1.030 1.00 0.00 15 GLY A CA 4
ATOM 2806 C C . GLY A 1 15 ? -11.971 7.447 -0.789 1.00 0.00 15 GLY A C 4
ATOM 2807 O O . GLY A 1 15 ? -12.955 6.887 -1.282 1.00 0.00 15 GLY A O 4
ATOM 2811 N N . ASP A 1 16 ? -12.054 8.552 -0.037 1.00 0.00 16 ASP A N 4
ATOM 2812 C CA . ASP A 1 16 ? -13.340 9.178 0.261 1.00 0.00 16 ASP A CA 4
ATOM 2813 C C . ASP A 1 16 ? -13.707 10.204 -0.804 1.00 0.00 16 ASP A C 4
ATOM 2814 O O . ASP A 1 16 ? -14.868 10.291 -1.218 1.00 0.00 16 ASP A O 4
ATOM 2823 N N . HIS A 1 17 ? -12.705 10.974 -1.254 1.00 0.00 17 HIS A N 4
ATOM 2824 C CA . HIS A 1 17 ? -12.922 11.996 -2.285 1.00 0.00 17 HIS A CA 4
ATOM 2825 C C . HIS A 1 17 ? -11.648 12.234 -3.103 1.00 0.00 17 HIS A C 4
ATOM 2826 O O . HIS A 1 17 ? -10.801 13.054 -2.727 1.00 0.00 17 HIS A O 4
ATOM 2840 N N . ALA A 1 18 ? -11.529 11.524 -4.231 1.00 0.00 18 ALA A N 4
ATOM 2841 C CA . ALA A 1 18 ? -10.362 11.671 -5.123 1.00 0.00 18 ALA A CA 4
ATOM 2842 C C . ALA A 1 18 ? -10.518 12.851 -6.106 1.00 0.00 18 ALA A C 4
ATOM 2843 O O . ALA A 1 18 ? -9.569 13.195 -6.809 1.00 0.00 18 ALA A O 4
ATOM 2850 N N . VAL A 1 19 ? -11.709 13.475 -6.105 1.00 0.00 19 VAL A N 4
ATOM 2851 C CA . VAL A 1 19 ? -12.030 14.636 -6.936 1.00 0.00 19 VAL A CA 4
ATOM 2852 C C . VAL A 1 19 ? -11.565 14.500 -8.396 1.00 0.00 19 VAL A C 4
ATOM 2853 O O . VAL A 1 19 ? -10.949 13.507 -8.790 1.00 0.00 19 VAL A O 4
ATOM 2866 N N . HIS A 1 20 ? -11.915 15.509 -9.193 1.00 0.00 20 HIS A N 4
ATOM 2867 C CA . HIS A 1 20 ? -11.573 15.553 -10.616 1.00 0.00 20 HIS A CA 4
ATOM 2868 C C . HIS A 1 20 ? -10.073 15.773 -10.801 1.00 0.00 20 HIS A C 4
ATOM 2869 O O . HIS A 1 20 ? -9.434 16.447 -9.986 1.00 0.00 20 HIS A O 4
ATOM 2883 N N . CYS A 1 21 ? -9.519 15.209 -11.886 1.00 0.00 21 CYS A N 4
ATOM 2884 C CA . CYS A 1 21 ? -8.095 15.359 -12.179 1.00 0.00 21 CYS A CA 4
ATOM 2885 C C . CYS A 1 21 ? -7.742 16.807 -12.426 1.00 0.00 21 CYS A C 4
ATOM 2886 O O . CYS A 1 21 ? -8.594 17.598 -12.850 1.00 0.00 21 CYS A O 4
ATOM 2893 N N . ASP A 1 22 ? -6.472 17.157 -12.168 1.00 0.00 22 ASP A N 4
ATOM 2894 C CA . ASP A 1 22 ? -6.012 18.504 -12.372 1.00 0.00 22 ASP A CA 4
ATOM 2895 C C . ASP A 1 22 ? -5.844 18.773 -13.850 1.00 0.00 22 ASP A C 4
ATOM 2896 O O . ASP A 1 22 ? -5.285 17.959 -14.577 1.00 0.00 22 ASP A O 4
ATOM 2905 N N . LYS A 1 23 ? -6.355 19.909 -14.287 1.00 0.00 23 LYS A N 4
ATOM 2906 C CA . LYS A 1 23 ? -6.281 20.310 -15.691 1.00 0.00 23 LYS A CA 4
ATOM 2907 C C . LYS A 1 23 ? -4.845 20.690 -16.084 1.00 0.00 23 LYS A C 4
ATOM 2908 O O . LYS A 1 23 ? -4.451 20.552 -17.246 1.00 0.00 23 LYS A O 4
ATOM 2927 N N . ALA A 1 24 ? -4.067 21.134 -15.091 1.00 0.00 24 ALA A N 4
ATOM 2928 C CA . ALA A 1 24 ? -2.661 21.499 -15.297 1.00 0.00 24 ALA A CA 4
ATOM 2929 C C . ALA A 1 24 ? -1.738 20.331 -14.930 1.00 0.00 24 ALA A C 4
ATOM 2930 O O . ALA A 1 24 ? -0.637 20.202 -15.474 1.00 0.00 24 ALA A O 4
ATOM 2937 N N . HIS A 1 25 ? -2.220 19.464 -14.026 1.00 0.00 25 HIS A N 4
ATOM 2938 C CA . HIS A 1 25 ? -1.485 18.282 -13.609 1.00 0.00 25 HIS A CA 4
ATOM 2939 C C . HIS A 1 25 ? -2.382 17.012 -13.724 1.00 0.00 25 HIS A C 4
ATOM 2940 O O . HIS A 1 25 ? -2.492 16.231 -12.762 1.00 0.00 25 HIS A O 4
ATOM 2954 N N . PRO A 1 26 ? -2.996 16.757 -14.902 1.00 0.00 26 PRO A N 4
ATOM 2955 C CA . PRO A 1 26 ? -3.837 15.536 -15.108 1.00 0.00 26 PRO A CA 4
ATOM 2956 C C . PRO A 1 26 ? -2.977 14.272 -15.193 1.00 0.00 26 PRO A C 4
ATOM 2957 O O . PRO A 1 26 ? -3.429 13.173 -14.858 1.00 0.00 26 PRO A O 4
ATOM 2968 N N . ASN A 1 27 ? -1.730 14.455 -15.623 1.00 0.00 27 ASN A N 4
ATOM 2969 C CA . ASN A 1 27 ? -0.769 13.367 -15.739 1.00 0.00 27 ASN A CA 4
ATOM 2970 C C . ASN A 1 27 ? -0.427 12.784 -14.366 1.00 0.00 27 ASN A C 4
ATOM 2971 O O . ASN A 1 27 ? -0.191 11.578 -14.239 1.00 0.00 27 ASN A O 4
ATOM 2982 N N . THR A 1 28 ? -0.379 13.656 -13.347 1.00 0.00 28 THR A N 4
ATOM 2983 C CA . THR A 1 28 ? -0.035 13.232 -11.976 1.00 0.00 28 THR A CA 4
ATOM 2984 C C . THR A 1 28 ? -1.258 13.229 -11.049 1.00 0.00 28 THR A C 4
ATOM 2985 O O . THR A 1 28 ? -1.110 13.098 -9.828 1.00 0.00 28 THR A O 4
ATOM 2996 N N . CYS A 1 29 ? -2.457 13.387 -11.631 1.00 0.00 29 CYS A N 4
ATOM 2997 C CA . CYS A 1 29 ? -3.684 13.415 -10.860 1.00 0.00 29 CYS A CA 4
ATOM 2998 C C . CYS A 1 29 ? -3.988 12.025 -10.283 1.00 0.00 29 CYS A C 4
ATOM 2999 O O . CYS A 1 29 ? -3.329 11.042 -10.641 1.00 0.00 29 CYS A O 4
ATOM 3006 N N . LYS A 1 30 ? -4.979 11.956 -9.388 1.00 0.00 30 LYS A N 4
ATOM 3007 C CA . LYS A 1 30 ? -5.361 10.690 -8.757 1.00 0.00 30 LYS A CA 4
ATOM 3008 C C . LYS A 1 30 ? -6.037 9.761 -9.762 1.00 0.00 30 LYS A C 4
ATOM 3009 O O . LYS A 1 30 ? -6.798 10.209 -10.625 1.00 0.00 30 LYS A O 4
ATOM 3028 N N . LYS A 1 31 ? -5.756 8.460 -9.633 1.00 0.00 31 LYS A N 4
ATOM 3029 C CA . LYS A 1 31 ? -6.342 7.442 -10.517 1.00 0.00 31 LYS A CA 4
ATOM 3030 C C . LYS A 1 31 ? -6.969 6.319 -9.713 1.00 0.00 31 LYS A C 4
ATOM 3031 O O . LYS A 1 31 ? -6.559 6.049 -8.582 1.00 0.00 31 LYS A O 4
ATOM 3050 N N . LYS A 1 32 ? -7.982 5.680 -10.306 1.00 0.00 32 LYS A N 4
ATOM 3051 C CA . LYS A 1 32 ? -8.703 4.589 -9.637 1.00 0.00 32 LYS A CA 4
ATOM 3052 C C . LYS A 1 32 ? -8.876 3.403 -10.576 1.00 0.00 32 LYS A C 4
ATOM 3053 O O . LYS A 1 32 ? -8.932 3.574 -11.798 1.00 0.00 32 LYS A O 4
ATOM 3072 N N . GLN A 1 33 ? -8.968 2.201 -9.996 1.00 0.00 33 GLN A N 4
ATOM 3073 C CA . GLN A 1 33 ? -9.148 0.981 -10.780 1.00 0.00 33 GLN A CA 4
ATOM 3074 C C . GLN A 1 33 ? -9.907 -0.081 -9.982 1.00 0.00 33 GLN A C 4
ATOM 3075 O O . GLN A 1 33 ? -10.129 0.070 -8.775 1.00 0.00 33 GLN A O 4
ATOM 3089 N N . ALA A 1 34 ? -10.294 -1.147 -10.671 1.00 0.00 34 ALA A N 4
ATOM 3090 C CA . ALA A 1 34 ? -11.024 -2.253 -10.053 1.00 0.00 34 ALA A CA 4
ATOM 3091 C C . ALA A 1 34 ? -10.856 -3.531 -10.863 1.00 0.00 34 ALA A C 4
ATOM 3092 O O . ALA A 1 34 ? -10.561 -3.481 -12.063 1.00 0.00 34 ALA A O 4
ATOM 3099 N N . ASN A 1 35 ? -11.051 -4.676 -10.202 1.00 0.00 35 ASN A N 4
ATOM 3100 C CA . ASN A 1 35 ? -10.927 -5.974 -10.857 1.00 0.00 35 ASN A CA 4
ATOM 3101 C C . ASN A 1 35 ? -12.088 -6.223 -11.840 1.00 0.00 35 ASN A C 4
ATOM 3102 O O . ASN A 1 35 ? -13.137 -5.582 -11.731 1.00 0.00 35 ASN A O 4
ATOM 3113 N N . PRO A 1 36 ? -11.905 -7.115 -12.841 1.00 0.00 36 PRO A N 4
ATOM 3114 C CA . PRO A 1 36 ? -12.949 -7.383 -13.873 1.00 0.00 36 PRO A CA 4
ATOM 3115 C C . PRO A 1 36 ? -14.042 -8.330 -13.373 1.00 0.00 36 PRO A C 4
ATOM 3116 O O . PRO A 1 36 ? -15.166 -8.319 -13.884 1.00 0.00 36 PRO A O 4
ATOM 3127 N N . TYR A 1 37 ? -13.698 -9.138 -12.369 1.00 0.00 37 TYR A N 4
ATOM 3128 C CA . TYR A 1 37 ? -14.633 -10.085 -11.782 1.00 0.00 37 TYR A CA 4
ATOM 3129 C C . TYR A 1 37 ? -15.751 -9.333 -11.045 1.00 0.00 37 TYR A C 4
ATOM 3130 O O . TYR A 1 37 ? -15.482 -8.402 -10.278 1.00 0.00 37 TYR A O 4
ATOM 3148 N N . ARG A 1 38 ? -16.996 -9.755 -11.281 1.00 0.00 38 ARG A N 4
ATOM 3149 C CA . ARG A 1 38 ? -18.158 -9.141 -10.642 1.00 0.00 38 ARG A CA 4
ATOM 3150 C C . ARG A 1 38 ? -18.802 -10.117 -9.684 1.00 0.00 38 ARG A C 4
ATOM 3151 O O . ARG A 1 38 ? -18.877 -11.320 -9.959 1.00 0.00 38 ARG A O 4
ATOM 3172 N N . ARG A 1 39 ? -19.273 -9.587 -8.564 1.00 0.00 39 ARG A N 4
ATOM 3173 C CA . ARG A 1 39 ? -19.926 -10.388 -7.548 1.00 0.00 39 ARG A CA 4
ATOM 3174 C C . ARG A 1 39 ? -21.296 -9.799 -7.241 1.00 0.00 39 ARG A C 4
ATOM 3175 O O . ARG A 1 39 ? -21.403 -8.635 -6.836 1.00 0.00 39 ARG A O 4
ATOM 3196 N N . GLY A 1 40 ? -22.341 -10.595 -7.473 1.00 0.00 40 GLY A N 4
ATOM 3197 C CA . GLY A 1 40 ? -23.708 -10.143 -7.262 1.00 0.00 40 GLY A CA 4
ATOM 3198 C C . GLY A 1 40 ? -24.160 -10.350 -5.824 1.00 0.00 40 GLY A C 4
ATOM 3199 O O . GLY A 1 40 ? -23.420 -10.889 -4.995 1.00 0.00 40 GLY A O 4
ATOM 3203 N N . CYS A 1 41 ? -25.388 -9.921 -5.546 1.00 0.00 41 CYS A N 4
ATOM 3204 C CA . CYS A 1 41 ? -25.986 -10.050 -4.220 1.00 0.00 41 CYS A CA 4
ATOM 3205 C C . CYS A 1 41 ? -26.757 -11.364 -4.108 1.00 0.00 41 CYS A C 4
ATOM 3206 O O . CYS A 1 41 ? -27.753 -11.571 -4.812 1.00 0.00 41 CYS A O 4
ATOM 3213 N N . GLY A 1 42 ? -26.284 -12.257 -3.224 1.00 0.00 42 GLY A N 4
ATOM 3214 C CA . GLY A 1 42 ? -26.929 -13.564 -3.029 1.00 0.00 42 GLY A CA 4
ATOM 3215 C C . GLY A 1 42 ? -27.052 -13.952 -1.544 1.00 0.00 42 GLY A C 4
ATOM 3216 O O . GLY A 1 42 ? -27.388 -15.099 -1.231 1.00 0.00 42 GLY A O 4
ATOM 3220 N N . VAL A 1 43 ? -26.789 -12.996 -0.638 1.00 0.00 43 VAL A N 4
ATOM 3221 C CA . VAL A 1 43 ? -26.885 -13.256 0.808 1.00 0.00 43 VAL A CA 4
ATOM 3222 C C . VAL A 1 43 ? -28.333 -13.556 1.221 1.00 0.00 43 VAL A C 4
ATOM 3223 O O . VAL A 1 43 ? -28.577 -14.351 2.130 1.00 0.00 43 VAL A O 4
ATOM 3236 N N . LEU A 1 44 ? -29.284 -12.921 0.525 1.00 0.00 44 LEU A N 4
ATOM 3237 C CA . LEU A 1 44 ? -30.725 -13.115 0.780 1.00 0.00 44 LEU A CA 4
ATOM 3238 C C . LEU A 1 44 ? -31.156 -12.657 2.190 1.00 0.00 44 LEU A C 4
ATOM 3239 O O . LEU A 1 44 ? -32.333 -12.784 2.546 1.00 0.00 44 LEU A O 4
ATOM 3255 N N . GLU A 1 45 ? -30.218 -12.083 2.966 1.00 0.00 45 GLU A N 4
ATOM 3256 C CA . GLU A 1 45 ? -30.537 -11.560 4.304 1.00 0.00 45 GLU A CA 4
ATOM 3257 C C . GLU A 1 45 ? -31.508 -10.389 4.196 1.00 0.00 45 GLU A C 4
ATOM 3258 O O . GLU A 1 45 ? -32.409 -10.231 5.023 1.00 0.00 45 GLU A O 4
ATOM 3270 N N . GLY A 1 46 ? -31.319 -9.592 3.149 1.00 0.00 46 GLY A N 4
ATOM 3271 C CA . GLY A 1 46 ? -32.161 -8.446 2.871 1.00 0.00 46 GLY A CA 4
ATOM 3272 C C . GLY A 1 46 ? -31.953 -8.000 1.436 1.00 0.00 46 GLY A C 4
ATOM 3273 O O . GLY A 1 46 ? -32.791 -8.252 0.570 1.00 0.00 46 GLY A O 4
ATOM 3277 N N . CYS A 1 47 ? -30.790 -7.385 1.181 1.00 0.00 47 CYS A N 4
ATOM 3278 C CA . CYS A 1 47 ? -30.406 -6.938 -0.158 1.00 0.00 47 CYS A CA 4
ATOM 3279 C C . CYS A 1 47 ? -31.322 -5.827 -0.668 1.00 0.00 47 CYS A C 4
ATOM 3280 O O . CYS A 1 47 ? -30.913 -4.662 -0.731 1.00 0.00 47 CYS A O 4
ATOM 3287 N N . HIS A 1 48 ? -32.552 -6.192 -1.032 1.00 0.00 48 HIS A N 4
ATOM 3288 C CA . HIS A 1 48 ? -33.517 -5.236 -1.538 1.00 0.00 48 HIS A CA 4
ATOM 3289 C C . HIS A 1 48 ? -34.249 -4.560 -0.375 1.00 0.00 48 HIS A C 4
ATOM 3290 O O . HIS A 1 48 ? -34.706 -5.228 0.557 1.00 0.00 48 HIS A O 4
ATOM 3304 N N . ARG A 1 49 ? -34.338 -3.231 -0.438 1.00 0.00 49 ARG A N 4
ATOM 3305 C CA . ARG A 1 49 ? -34.992 -2.442 0.609 1.00 0.00 49 ARG A CA 4
ATOM 3306 C C . ARG A 1 49 ? -36.459 -2.847 0.757 1.00 0.00 49 ARG A C 4
ATOM 3307 O O . ARG A 1 49 ? -36.994 -2.853 1.865 1.00 0.00 49 ARG A O 4
ATOM 3328 N N . GLU A 1 50 ? -37.117 -3.112 -0.378 1.00 0.00 50 GLU A N 4
ATOM 3329 C CA . GLU A 1 50 ? -38.562 -3.452 -0.411 1.00 0.00 50 GLU A CA 4
ATOM 3330 C C . GLU A 1 50 ? -39.425 -2.221 -0.106 1.00 0.00 50 GLU A C 4
ATOM 3331 O O . GLU A 1 50 ? -40.580 -2.342 0.318 1.00 0.00 50 GLU A O 4
ATOM 3343 N N . THR A 1 51 ? -38.863 -1.041 -0.375 1.00 0.00 51 THR A N 4
ATOM 3344 C CA . THR A 1 51 ? -39.560 0.221 -0.188 1.00 0.00 51 THR A CA 4
ATOM 3345 C C . THR A 1 51 ? -38.841 1.332 -0.951 1.00 0.00 51 THR A C 4
ATOM 3346 O O . THR A 1 51 ? -37.944 1.996 -0.411 1.00 0.00 51 THR A O 4
ATOM 3357 N N . GLY A 1 52 ? -39.223 1.513 -2.219 1.00 0.00 52 GLY A N 4
ATOM 3358 C CA . GLY A 1 52 ? -38.607 2.526 -3.071 1.00 0.00 52 GLY A CA 4
ATOM 3359 C C . GLY A 1 52 ? -39.357 2.660 -4.408 1.00 0.00 52 GLY A C 4
ATOM 3360 O O . GLY A 1 52 ? -38.774 2.392 -5.465 1.00 0.00 52 GLY A O 4
ATOM 3364 N N . PRO A 1 53 ? -40.640 3.076 -4.400 1.00 0.00 53 PRO A N 4
ATOM 3365 C CA . PRO A 1 53 ? -41.432 3.236 -5.661 1.00 0.00 53 PRO A CA 4
ATOM 3366 C C . PRO A 1 53 ? -40.836 4.304 -6.587 1.00 0.00 53 PRO A C 4
ATOM 3367 O O . PRO A 1 53 ? -41.024 4.249 -7.808 1.00 0.00 53 PRO A O 4
ATOM 3378 N N . LYS A 1 54 ? -40.125 5.280 -5.995 1.00 0.00 54 LYS A N 4
ATOM 3379 C CA . LYS A 1 54 ? -39.510 6.359 -6.758 1.00 0.00 54 LYS A CA 4
ATOM 3380 C C . LYS A 1 54 ? -40.607 7.111 -7.529 1.00 0.00 54 LYS A C 4
ATOM 3381 O O . LYS A 1 54 ? -40.660 7.058 -8.770 1.00 0.00 54 LYS A O 4
ATOM 3400 N N . PRO A 1 55 ? -41.552 7.761 -6.810 1.00 0.00 55 PRO A N 4
ATOM 3401 C CA . PRO A 1 55 ? -42.696 8.445 -7.463 1.00 0.00 55 PRO A CA 4
ATOM 3402 C C . PRO A 1 55 ? -42.245 9.618 -8.340 1.00 0.00 55 PRO A C 4
ATOM 3403 O O . PRO A 1 55 ? -42.960 10.035 -9.255 1.00 0.00 55 PRO A O 4
ATOM 3414 N N . THR A 1 56 ? -41.053 10.154 -8.033 1.00 0.00 56 THR A N 4
ATOM 3415 C CA . THR A 1 56 ? -40.489 11.292 -8.759 1.00 0.00 56 THR A CA 4
ATOM 3416 C C . THR A 1 56 ? -40.648 11.138 -10.280 1.00 0.00 56 THR A C 4
ATOM 3417 O O . THR A 1 56 ? -40.576 10.015 -10.752 1.00 0.00 56 THR A O 4
ATOM 3429 N N . GLU A 1 1 ? 18.839 6.412 10.836 1.00 0.00 1 GLU A N 5
ATOM 3430 C CA . GLU A 1 1 ? 18.319 7.536 11.666 1.00 0.00 1 GLU A CA 5
ATOM 3431 C C . GLU A 1 1 ? 17.045 7.090 12.373 1.00 0.00 1 GLU A C 5
ATOM 3432 O O . GLU A 1 1 ? 15.965 7.079 11.772 1.00 0.00 1 GLU A O 5
ATOM 3446 N N . ALA A 1 2 ? 17.178 6.721 13.654 1.00 0.00 2 ALA A N 5
ATOM 3447 C CA . ALA A 1 2 ? 16.035 6.270 14.444 1.00 0.00 2 ALA A CA 5
ATOM 3448 C C . ALA A 1 2 ? 14.991 7.375 14.556 1.00 0.00 2 ALA A C 5
ATOM 3449 O O . ALA A 1 2 ? 13.791 7.122 14.414 1.00 0.00 2 ALA A O 5
ATOM 3456 N N . SER A 1 3 ? 15.463 8.613 14.781 1.00 0.00 3 SER A N 5
ATOM 3457 C CA . SER A 1 3 ? 14.577 9.781 14.893 1.00 0.00 3 SER A CA 5
ATOM 3458 C C . SER A 1 3 ? 13.389 9.487 15.836 1.00 0.00 3 SER A C 5
ATOM 3459 O O . SER A 1 3 ? 13.349 8.435 16.482 1.00 0.00 3 SER A O 5
ATOM 3467 N N . VAL A 1 4 ? 12.426 10.419 15.896 1.00 0.00 4 VAL A N 5
ATOM 3468 C CA . VAL A 1 4 ? 11.237 10.250 16.728 1.00 0.00 4 VAL A CA 5
ATOM 3469 C C . VAL A 1 4 ? 10.014 10.870 16.036 1.00 0.00 4 VAL A C 5
ATOM 3470 O O . VAL A 1 4 ? 10.041 12.042 15.646 1.00 0.00 4 VAL A O 5
ATOM 3483 N N . ARG A 1 5 ? 8.952 10.068 15.883 1.00 0.00 5 ARG A N 5
ATOM 3484 C CA . ARG A 1 5 ? 7.726 10.531 15.231 1.00 0.00 5 ARG A CA 5
ATOM 3485 C C . ARG A 1 5 ? 6.543 9.628 15.584 1.00 0.00 5 ARG A C 5
ATOM 3486 O O . ARG A 1 5 ? 6.652 8.399 15.536 1.00 0.00 5 ARG A O 5
ATOM 3507 N N . TYR A 1 6 ? 5.404 10.254 15.886 1.00 0.00 6 TYR A N 5
ATOM 3508 C CA . TYR A 1 6 ? 4.174 9.531 16.192 1.00 0.00 6 TYR A CA 5
ATOM 3509 C C . TYR A 1 6 ? 3.022 10.128 15.407 1.00 0.00 6 TYR A C 5
ATOM 3510 O O . TYR A 1 6 ? 2.955 11.349 15.229 1.00 0.00 6 TYR A O 5
ATOM 3528 N N . ILE A 1 7 ? 2.114 9.269 14.936 1.00 0.00 7 ILE A N 5
ATOM 3529 C CA . ILE A 1 7 ? 0.958 9.725 14.162 1.00 0.00 7 ILE A CA 5
ATOM 3530 C C . ILE A 1 7 ? -0.352 9.244 14.808 1.00 0.00 7 ILE A C 5
ATOM 3531 O O . ILE A 1 7 ? -0.960 8.263 14.374 1.00 0.00 7 ILE A O 5
ATOM 3547 N N . THR A 1 8 ? -0.771 9.960 15.856 1.00 0.00 8 THR A N 5
ATOM 3548 C CA . THR A 1 8 ? -2.008 9.630 16.586 1.00 0.00 8 THR A CA 5
ATOM 3549 C C . THR A 1 8 ? -3.048 10.770 16.519 1.00 0.00 8 THR A C 5
ATOM 3550 O O . THR A 1 8 ? -4.170 10.615 17.016 1.00 0.00 8 THR A O 5
ATOM 3561 N N . TYR A 1 9 ? -2.667 11.915 15.917 1.00 0.00 9 TYR A N 5
ATOM 3562 C CA . TYR A 1 9 ? -3.567 13.066 15.810 1.00 0.00 9 TYR A CA 5
ATOM 3563 C C . TYR A 1 9 ? -4.711 12.782 14.803 1.00 0.00 9 TYR A C 5
ATOM 3564 O O . TYR A 1 9 ? -4.505 12.043 13.836 1.00 0.00 9 TYR A O 5
ATOM 3582 N N . PRO A 1 10 ? -5.919 13.361 15.003 1.00 0.00 10 PRO A N 5
ATOM 3583 C CA . PRO A 1 10 ? -7.074 13.141 14.075 1.00 0.00 10 PRO A CA 5
ATOM 3584 C C . PRO A 1 10 ? -6.916 13.922 12.772 1.00 0.00 10 PRO A C 5
ATOM 3585 O O . PRO A 1 10 ? -6.344 15.018 12.761 1.00 0.00 10 PRO A O 5
ATOM 3596 N N . ALA A 1 11 ? -7.452 13.362 11.682 1.00 0.00 11 ALA A N 5
ATOM 3597 C CA . ALA A 1 11 ? -7.398 14.014 10.375 1.00 0.00 11 ALA A CA 5
ATOM 3598 C C . ALA A 1 11 ? -8.531 13.520 9.485 1.00 0.00 11 ALA A C 5
ATOM 3599 O O . ALA A 1 11 ? -8.842 12.326 9.471 1.00 0.00 11 ALA A O 5
ATOM 3606 N N . ILE A 1 12 ? -9.133 14.445 8.727 1.00 0.00 12 ILE A N 5
ATOM 3607 C CA . ILE A 1 12 ? -10.230 14.100 7.812 1.00 0.00 12 ILE A CA 5
ATOM 3608 C C . ILE A 1 12 ? -10.063 14.900 6.468 1.00 0.00 12 ILE A C 5
ATOM 3609 O O . ILE A 1 12 ? -8.997 14.820 5.847 1.00 0.00 12 ILE A O 5
ATOM 3625 N N . ASP A 1 13 ? -11.096 15.671 6.033 1.00 0.00 13 ASP A N 5
ATOM 3626 C CA . ASP A 1 13 ? -11.008 16.458 4.805 1.00 0.00 13 ASP A CA 5
ATOM 3627 C C . ASP A 1 13 ? -9.964 17.559 4.946 1.00 0.00 13 ASP A C 5
ATOM 3628 O O . ASP A 1 13 ? -9.162 17.785 4.044 1.00 0.00 13 ASP A O 5
ATOM 3637 N N . ARG A 1 14 ? -9.992 18.232 6.100 1.00 0.00 14 ARG A N 5
ATOM 3638 C CA . ARG A 1 14 ? -9.065 19.323 6.410 1.00 0.00 14 ARG A CA 5
ATOM 3639 C C . ARG A 1 14 ? -8.959 20.347 5.244 1.00 0.00 14 ARG A C 5
ATOM 3640 O O . ARG A 1 14 ? -9.709 21.325 5.212 1.00 0.00 14 ARG A O 5
ATOM 3661 N N . GLY A 1 15 ? -8.020 20.116 4.298 1.00 0.00 15 GLY A N 5
ATOM 3662 C CA . GLY A 1 15 ? -7.822 21.016 3.164 1.00 0.00 15 GLY A CA 5
ATOM 3663 C C . GLY A 1 15 ? -8.850 20.760 2.068 1.00 0.00 15 GLY A C 5
ATOM 3664 O O . GLY A 1 15 ? -9.710 19.887 2.204 1.00 0.00 15 GLY A O 5
ATOM 3668 N N . ASP A 1 16 ? -8.753 21.536 0.985 1.00 0.00 16 ASP A N 5
ATOM 3669 C CA . ASP A 1 16 ? -9.675 21.411 -0.146 1.00 0.00 16 ASP A CA 5
ATOM 3670 C C . ASP A 1 16 ? -9.177 20.364 -1.140 1.00 0.00 16 ASP A C 5
ATOM 3671 O O . ASP A 1 16 ? -8.193 20.589 -1.850 1.00 0.00 16 ASP A O 5
ATOM 3680 N N . HIS A 1 17 ? -9.872 19.222 -1.186 1.00 0.00 17 HIS A N 5
ATOM 3681 C CA . HIS A 1 17 ? -9.514 18.131 -2.100 1.00 0.00 17 HIS A CA 5
ATOM 3682 C C . HIS A 1 17 ? -10.568 17.983 -3.191 1.00 0.00 17 HIS A C 5
ATOM 3683 O O . HIS A 1 17 ? -11.769 17.941 -2.903 1.00 0.00 17 HIS A O 5
ATOM 3697 N N . ALA A 1 18 ? -10.109 17.917 -4.447 1.00 0.00 18 ALA A N 5
ATOM 3698 C CA . ALA A 1 18 ? -11.012 17.789 -5.594 1.00 0.00 18 ALA A CA 5
ATOM 3699 C C . ALA A 1 18 ? -10.912 16.403 -6.218 1.00 0.00 18 ALA A C 5
ATOM 3700 O O . ALA A 1 18 ? -9.813 15.916 -6.503 1.00 0.00 18 ALA A O 5
ATOM 3707 N N . VAL A 1 19 ? -12.072 15.775 -6.430 1.00 0.00 19 VAL A N 5
ATOM 3708 C CA . VAL A 1 19 ? -12.139 14.442 -7.027 1.00 0.00 19 VAL A CA 5
ATOM 3709 C C . VAL A 1 19 ? -11.599 14.480 -8.465 1.00 0.00 19 VAL A C 5
ATOM 3710 O O . VAL A 1 19 ? -10.876 13.574 -8.893 1.00 0.00 19 VAL A O 5
ATOM 3723 N N . HIS A 1 20 ? -11.982 15.522 -9.204 1.00 0.00 20 HIS A N 5
ATOM 3724 C CA . HIS A 1 20 ? -11.572 15.682 -10.598 1.00 0.00 20 HIS A CA 5
ATOM 3725 C C . HIS A 1 20 ? -10.064 15.886 -10.712 1.00 0.00 20 HIS A C 5
ATOM 3726 O O . HIS A 1 20 ? -9.440 16.494 -9.836 1.00 0.00 20 HIS A O 5
ATOM 3740 N N . CYS A 1 21 ? -9.488 15.371 -11.805 1.00 0.00 21 CYS A N 5
ATOM 3741 C CA . CYS A 1 21 ? -8.052 15.490 -12.055 1.00 0.00 21 CYS A CA 5
ATOM 3742 C C . CYS A 1 21 ? -7.686 16.917 -12.421 1.00 0.00 21 CYS A C 5
ATOM 3743 O O . CYS A 1 21 ? -8.510 17.652 -12.978 1.00 0.00 21 CYS A O 5
ATOM 3750 N N . ASP A 1 22 ? -6.443 17.310 -12.106 1.00 0.00 22 ASP A N 5
ATOM 3751 C CA . ASP A 1 22 ? -5.971 18.641 -12.402 1.00 0.00 22 ASP A CA 5
ATOM 3752 C C . ASP A 1 22 ? -5.853 18.838 -13.883 1.00 0.00 22 ASP A C 5
ATOM 3753 O O . ASP A 1 22 ? -5.326 17.990 -14.598 1.00 0.00 22 ASP A O 5
ATOM 3762 N N . LYS A 1 23 ? -6.351 19.963 -14.329 1.00 0.00 23 LYS A N 5
ATOM 3763 C CA . LYS A 1 23 ? -6.312 20.337 -15.721 1.00 0.00 23 LYS A CA 5
ATOM 3764 C C . LYS A 1 23 ? -4.886 20.696 -16.168 1.00 0.00 23 LYS A C 5
ATOM 3765 O O . LYS A 1 23 ? -4.518 20.505 -17.330 1.00 0.00 23 LYS A O 5
ATOM 3784 N N . ALA A 1 24 ? -4.096 21.177 -15.217 1.00 0.00 24 ALA A N 5
ATOM 3785 C CA . ALA A 1 24 ? -2.697 21.532 -15.454 1.00 0.00 24 ALA A CA 5
ATOM 3786 C C . ALA A 1 24 ? -1.773 20.389 -15.036 1.00 0.00 24 ALA A C 5
ATOM 3787 O O . ALA A 1 24 ? -0.661 20.253 -15.554 1.00 0.00 24 ALA A O 5
ATOM 3794 N N . HIS A 1 25 ? -2.269 19.544 -14.118 1.00 0.00 25 HIS A N 5
ATOM 3795 C CA . HIS A 1 25 ? -1.529 18.388 -13.652 1.00 0.00 25 HIS A CA 5
ATOM 3796 C C . HIS A 1 25 ? -2.417 17.110 -13.726 1.00 0.00 25 HIS A C 5
ATOM 3797 O O . HIS A 1 25 ? -2.525 16.363 -12.740 1.00 0.00 25 HIS A O 5
ATOM 3811 N N . PRO A 1 26 ? -3.030 16.813 -14.897 1.00 0.00 26 PRO A N 5
ATOM 3812 C CA . PRO A 1 26 ? -3.859 15.580 -15.062 1.00 0.00 26 PRO A CA 5
ATOM 3813 C C . PRO A 1 26 ? -2.986 14.317 -15.127 1.00 0.00 26 PRO A C 5
ATOM 3814 O O . PRO A 1 26 ? -3.452 13.211 -14.849 1.00 0.00 26 PRO A O 5
ATOM 3825 N N . ASN A 1 27 ? -1.716 14.508 -15.516 1.00 0.00 27 ASN A N 5
ATOM 3826 C CA . ASN A 1 27 ? -0.756 13.404 -15.646 1.00 0.00 27 ASN A CA 5
ATOM 3827 C C . ASN A 1 27 ? -0.249 12.901 -14.280 1.00 0.00 27 ASN A C 5
ATOM 3828 O O . ASN A 1 27 ? 0.281 11.789 -14.185 1.00 0.00 27 ASN A O 5
ATOM 3839 N N . THR A 1 28 ? -0.451 13.704 -13.226 1.00 0.00 28 THR A N 5
ATOM 3840 C CA . THR A 1 28 ? -0.052 13.312 -11.859 1.00 0.00 28 THR A CA 5
ATOM 3841 C C . THR A 1 28 ? -1.280 12.933 -11.002 1.00 0.00 28 THR A C 5
ATOM 3842 O O . THR A 1 28 ? -1.132 12.456 -9.873 1.00 0.00 28 THR A O 5
ATOM 3853 N N . CYS A 1 29 ? -2.483 13.143 -11.560 1.00 0.00 29 CYS A N 5
ATOM 3854 C CA . CYS A 1 29 ? -3.727 12.828 -10.886 1.00 0.00 29 CYS A CA 5
ATOM 3855 C C . CYS A 1 29 ? -3.819 11.342 -10.576 1.00 0.00 29 CYS A C 5
ATOM 3856 O O . CYS A 1 29 ? -3.394 10.494 -11.366 1.00 0.00 29 CYS A O 5
ATOM 3863 N N . LYS A 1 30 ? -4.299 11.060 -9.379 1.00 0.00 30 LYS A N 5
ATOM 3864 C CA . LYS A 1 30 ? -4.386 9.709 -8.854 1.00 0.00 30 LYS A CA 5
ATOM 3865 C C . LYS A 1 30 ? -5.516 8.931 -9.532 1.00 0.00 30 LYS A C 5
ATOM 3866 O O . LYS A 1 30 ? -6.512 9.520 -9.963 1.00 0.00 30 LYS A O 5
ATOM 3885 N N . LYS A 1 31 ? -5.320 7.613 -9.683 1.00 0.00 31 LYS A N 5
ATOM 3886 C CA . LYS A 1 31 ? -6.291 6.757 -10.389 1.00 0.00 31 LYS A CA 5
ATOM 3887 C C . LYS A 1 31 ? -7.173 5.948 -9.441 1.00 0.00 31 LYS A C 5
ATOM 3888 O O . LYS A 1 31 ? -8.328 5.653 -9.760 1.00 0.00 31 LYS A O 5
ATOM 3907 N N . LYS A 1 32 ? -6.610 5.554 -8.301 1.00 0.00 32 LYS A N 5
ATOM 3908 C CA . LYS A 1 32 ? -7.321 4.722 -7.300 1.00 0.00 32 LYS A CA 5
ATOM 3909 C C . LYS A 1 32 ? -7.394 3.275 -7.745 1.00 0.00 32 LYS A C 5
ATOM 3910 O O . LYS A 1 32 ? -7.123 2.960 -8.909 1.00 0.00 32 LYS A O 5
ATOM 3929 N N . GLN A 1 33 ? -7.749 2.395 -6.807 1.00 0.00 33 GLN A N 5
ATOM 3930 C CA . GLN A 1 33 ? -7.845 0.967 -7.087 1.00 0.00 33 GLN A CA 5
ATOM 3931 C C . GLN A 1 33 ? -8.740 0.263 -6.064 1.00 0.00 33 GLN A C 5
ATOM 3932 O O . GLN A 1 33 ? -9.145 0.859 -5.061 1.00 0.00 33 GLN A O 5
ATOM 3946 N N . ALA A 1 34 ? -9.018 -1.011 -6.323 1.00 0.00 34 ALA A N 5
ATOM 3947 C CA . ALA A 1 34 ? -9.842 -1.823 -5.429 1.00 0.00 34 ALA A CA 5
ATOM 3948 C C . ALA A 1 34 ? -9.259 -3.225 -5.293 1.00 0.00 34 ALA A C 5
ATOM 3949 O O . ALA A 1 34 ? -8.793 -3.808 -6.277 1.00 0.00 34 ALA A O 5
ATOM 3956 N N . ASN A 1 35 ? -9.285 -3.758 -4.066 1.00 0.00 35 ASN A N 5
ATOM 3957 C CA . ASN A 1 35 ? -8.754 -5.094 -3.797 1.00 0.00 35 ASN A CA 5
ATOM 3958 C C . ASN A 1 35 ? -9.694 -6.200 -4.313 1.00 0.00 35 ASN A C 5
ATOM 3959 O O . ASN A 1 35 ? -10.889 -5.959 -4.494 1.00 0.00 35 ASN A O 5
ATOM 3970 N N . PRO A 1 36 ? -9.170 -7.418 -4.565 1.00 0.00 36 PRO A N 5
ATOM 3971 C CA . PRO A 1 36 ? -9.990 -8.554 -5.074 1.00 0.00 36 PRO A CA 5
ATOM 3972 C C . PRO A 1 36 ? -10.733 -9.293 -3.953 1.00 0.00 36 PRO A C 5
ATOM 3973 O O . PRO A 1 36 ? -11.726 -9.983 -4.203 1.00 0.00 36 PRO A O 5
ATOM 3984 N N . TYR A 1 37 ? -10.232 -9.144 -2.724 1.00 0.00 37 TYR A N 5
ATOM 3985 C CA . TYR A 1 37 ? -10.821 -9.793 -1.557 1.00 0.00 37 TYR A CA 5
ATOM 3986 C C . TYR A 1 37 ? -12.039 -9.002 -1.057 1.00 0.00 37 TYR A C 5
ATOM 3987 O O . TYR A 1 37 ? -11.952 -7.790 -0.826 1.00 0.00 37 TYR A O 5
ATOM 4005 N N . ARG A 1 38 ? -13.158 -9.708 -0.869 1.00 0.00 38 ARG A N 5
ATOM 4006 C CA . ARG A 1 38 ? -14.388 -9.092 -0.365 1.00 0.00 38 ARG A CA 5
ATOM 4007 C C . ARG A 1 38 ? -15.149 -10.067 0.515 1.00 0.00 38 ARG A C 5
ATOM 4008 O O . ARG A 1 38 ? -15.292 -11.246 0.173 1.00 0.00 38 ARG A O 5
ATOM 4029 N N . ARG A 1 39 ? -15.639 -9.561 1.642 1.00 0.00 39 ARG A N 5
ATOM 4030 C CA . ARG A 1 39 ? -16.401 -10.380 2.578 1.00 0.00 39 ARG A CA 5
ATOM 4031 C C . ARG A 1 39 ? -17.192 -9.517 3.553 1.00 0.00 39 ARG A C 5
ATOM 4032 O O . ARG A 1 39 ? -16.652 -8.572 4.138 1.00 0.00 39 ARG A O 5
ATOM 4053 N N . GLY A 1 40 ? -18.466 -9.868 3.743 1.00 0.00 40 GLY A N 5
ATOM 4054 C CA . GLY A 1 40 ? -19.334 -9.149 4.672 1.00 0.00 40 GLY A CA 5
ATOM 4055 C C . GLY A 1 40 ? -19.158 -9.669 6.089 1.00 0.00 40 GLY A C 5
ATOM 4056 O O . GLY A 1 40 ? -18.361 -10.582 6.331 1.00 0.00 40 GLY A O 5
ATOM 4060 N N . CYS A 1 41 ? -19.907 -9.080 7.019 1.00 0.00 41 CYS A N 5
ATOM 4061 C CA . CYS A 1 41 ? -19.845 -9.471 8.425 1.00 0.00 41 CYS A CA 5
ATOM 4062 C C . CYS A 1 41 ? -20.854 -10.584 8.714 1.00 0.00 41 CYS A C 5
ATOM 4063 O O . CYS A 1 41 ? -22.066 -10.375 8.609 1.00 0.00 41 CYS A O 5
ATOM 4070 N N . GLY A 1 42 ? -20.337 -11.772 9.062 1.00 0.00 42 GLY A N 5
ATOM 4071 C CA . GLY A 1 42 ? -21.190 -12.935 9.350 1.00 0.00 42 GLY A CA 5
ATOM 4072 C C . GLY A 1 42 ? -20.723 -13.703 10.591 1.00 0.00 42 GLY A C 5
ATOM 4073 O O . GLY A 1 42 ? -20.968 -14.908 10.707 1.00 0.00 42 GLY A O 5
ATOM 4077 N N . VAL A 1 43 ? -20.049 -13.003 11.506 1.00 0.00 43 VAL A N 5
ATOM 4078 C CA . VAL A 1 43 ? -19.539 -13.624 12.738 1.00 0.00 43 VAL A CA 5
ATOM 4079 C C . VAL A 1 43 ? -20.683 -14.170 13.606 1.00 0.00 43 VAL A C 5
ATOM 4080 O O . VAL A 1 43 ? -20.511 -15.158 14.321 1.00 0.00 43 VAL A O 5
ATOM 4093 N N . LEU A 1 44 ? -21.845 -13.508 13.537 1.00 0.00 44 LEU A N 5
ATOM 4094 C CA . LEU A 1 44 ? -23.047 -13.902 14.306 1.00 0.00 44 LEU A CA 5
ATOM 4095 C C . LEU A 1 44 ? -22.869 -13.738 15.831 1.00 0.00 44 LEU A C 5
ATOM 4096 O O . LEU A 1 44 ? -23.813 -13.975 16.591 1.00 0.00 44 LEU A O 5
ATOM 4112 N N . GLU A 1 45 ? -21.677 -13.298 16.267 1.00 0.00 45 GLU A N 5
ATOM 4113 C CA . GLU A 1 45 ? -21.411 -13.065 17.691 1.00 0.00 45 GLU A CA 5
ATOM 4114 C C . GLU A 1 45 ? -22.240 -11.890 18.210 1.00 0.00 45 GLU A C 5
ATOM 4115 O O . GLU A 1 45 ? -22.696 -11.893 19.357 1.00 0.00 45 GLU A O 5
ATOM 4127 N N . GLY A 1 46 ? -22.411 -10.885 17.353 1.00 0.00 46 GLY A N 5
ATOM 4128 C CA . GLY A 1 46 ? -23.160 -9.680 17.687 1.00 0.00 46 GLY A CA 5
ATOM 4129 C C . GLY A 1 46 ? -22.714 -8.535 16.807 1.00 0.00 46 GLY A C 5
ATOM 4130 O O . GLY A 1 46 ? -22.381 -7.449 17.291 1.00 0.00 46 GLY A O 5
ATOM 4134 N N . CYS A 1 47 ? -22.671 -8.809 15.511 1.00 0.00 47 CYS A N 5
ATOM 4135 C CA . CYS A 1 47 ? -22.220 -7.849 14.522 1.00 0.00 47 CYS A CA 5
ATOM 4136 C C . CYS A 1 47 ? -23.113 -6.609 14.515 1.00 0.00 47 CYS A C 5
ATOM 4137 O O . CYS A 1 47 ? -22.614 -5.479 14.543 1.00 0.00 47 CYS A O 5
ATOM 4144 N N . HIS A 1 48 ? -24.436 -6.828 14.496 1.00 0.00 48 HIS A N 5
ATOM 4145 C CA . HIS A 1 48 ? -25.399 -5.721 14.508 1.00 0.00 48 HIS A CA 5
ATOM 4146 C C . HIS A 1 48 ? -26.773 -6.207 14.986 1.00 0.00 48 HIS A C 5
ATOM 4147 O O . HIS A 1 48 ? -27.371 -7.098 14.376 1.00 0.00 48 HIS A O 5
ATOM 4161 N N . ARG A 1 49 ? -27.258 -5.620 16.088 1.00 0.00 49 ARG A N 5
ATOM 4162 C CA . ARG A 1 49 ? -28.556 -5.995 16.664 1.00 0.00 49 ARG A CA 5
ATOM 4163 C C . ARG A 1 49 ? -29.705 -5.683 15.692 1.00 0.00 49 ARG A C 5
ATOM 4164 O O . ARG A 1 49 ? -30.667 -6.440 15.599 1.00 0.00 49 ARG A O 5
ATOM 4185 N N . GLU A 1 50 ? -29.603 -4.528 15.012 1.00 0.00 50 GLU A N 5
ATOM 4186 C CA . GLU A 1 50 ? -30.632 -4.037 14.062 1.00 0.00 50 GLU A CA 5
ATOM 4187 C C . GLU A 1 50 ? -31.774 -3.332 14.806 1.00 0.00 50 GLU A C 5
ATOM 4188 O O . GLU A 1 50 ? -31.813 -2.098 14.851 1.00 0.00 50 GLU A O 5
ATOM 4200 N N . THR A 1 51 ? -32.695 -4.113 15.400 1.00 0.00 51 THR A N 5
ATOM 4201 C CA . THR A 1 51 ? -33.816 -3.539 16.150 1.00 0.00 51 THR A CA 5
ATOM 4202 C C . THR A 1 51 ? -34.369 -4.522 17.185 1.00 0.00 51 THR A C 5
ATOM 4203 O O . THR A 1 51 ? -34.304 -5.742 16.994 1.00 0.00 51 THR A O 5
ATOM 4214 N N . GLY A 1 52 ? -34.942 -3.976 18.266 1.00 0.00 52 GLY A N 5
ATOM 4215 C CA . GLY A 1 52 ? -35.543 -4.794 19.320 1.00 0.00 52 GLY A CA 5
ATOM 4216 C C . GLY A 1 52 ? -36.592 -3.983 20.122 1.00 0.00 52 GLY A C 5
ATOM 4217 O O . GLY A 1 52 ? -36.435 -2.768 20.275 1.00 0.00 52 GLY A O 5
ATOM 4221 N N . PRO A 1 53 ? -37.665 -4.626 20.645 1.00 0.00 53 PRO A N 5
ATOM 4222 C CA . PRO A 1 53 ? -38.718 -3.909 21.440 1.00 0.00 53 PRO A CA 5
ATOM 4223 C C . PRO A 1 53 ? -38.222 -3.513 22.831 1.00 0.00 53 PRO A C 5
ATOM 4224 O O . PRO A 1 53 ? -37.361 -4.186 23.406 1.00 0.00 53 PRO A O 5
ATOM 4235 N N . LYS A 1 54 ? -38.793 -2.430 23.374 1.00 0.00 54 LYS A N 5
ATOM 4236 C CA . LYS A 1 54 ? -38.431 -1.951 24.714 1.00 0.00 54 LYS A CA 5
ATOM 4237 C C . LYS A 1 54 ? -39.710 -1.689 25.571 1.00 0.00 54 LYS A C 5
ATOM 4238 O O . LYS A 1 54 ? -40.053 -0.529 25.843 1.00 0.00 54 LYS A O 5
ATOM 4257 N N . PRO A 1 55 ? -40.439 -2.749 25.991 1.00 0.00 55 PRO A N 5
ATOM 4258 C CA . PRO A 1 55 ? -41.692 -2.588 26.813 1.00 0.00 55 PRO A CA 5
ATOM 4259 C C . PRO A 1 55 ? -41.401 -2.082 28.228 1.00 0.00 55 PRO A C 5
ATOM 4260 O O . PRO A 1 55 ? -42.272 -1.492 28.876 1.00 0.00 55 PRO A O 5
ATOM 4271 N N . THR A 1 56 ? -40.176 -2.334 28.706 1.00 0.00 56 THR A N 5
ATOM 4272 C CA . THR A 1 56 ? -39.764 -1.930 30.049 1.00 0.00 56 THR A CA 5
ATOM 4273 C C . THR A 1 56 ? -40.038 -0.445 30.285 1.00 0.00 56 THR A C 5
ATOM 4274 O O . THR A 1 56 ? -40.359 -0.092 31.408 1.00 0.00 56 THR A O 5
ATOM 4286 N N . GLU A 1 1 ? -18.086 -19.444 -32.486 1.00 0.00 1 GLU A N 6
ATOM 4287 C CA . GLU A 1 1 ? -19.096 -18.360 -32.312 1.00 0.00 1 GLU A CA 6
ATOM 4288 C C . GLU A 1 1 ? -19.179 -17.979 -30.836 1.00 0.00 1 GLU A C 6
ATOM 4289 O O . GLU A 1 1 ? -19.895 -18.620 -30.057 1.00 0.00 1 GLU A O 6
ATOM 4303 N N . ALA A 1 2 ? -18.441 -16.929 -30.456 1.00 0.00 2 ALA A N 6
ATOM 4304 C CA . ALA A 1 2 ? -18.429 -16.450 -29.071 1.00 0.00 2 ALA A CA 6
ATOM 4305 C C . ALA A 1 2 ? -18.864 -14.992 -28.997 1.00 0.00 2 ALA A C 6
ATOM 4306 O O . ALA A 1 2 ? -18.295 -14.130 -29.675 1.00 0.00 2 ALA A O 6
ATOM 4313 N N . SER A 1 3 ? -19.871 -14.723 -28.159 1.00 0.00 3 SER A N 6
ATOM 4314 C CA . SER A 1 3 ? -20.386 -13.363 -27.978 1.00 0.00 3 SER A CA 6
ATOM 4315 C C . SER A 1 3 ? -20.492 -13.018 -26.496 1.00 0.00 3 SER A C 6
ATOM 4316 O O . SER A 1 3 ? -20.851 -13.872 -25.677 1.00 0.00 3 SER A O 6
ATOM 4324 N N . VAL A 1 4 ? -20.183 -11.760 -26.156 1.00 0.00 4 VAL A N 6
ATOM 4325 C CA . VAL A 1 4 ? -20.247 -11.294 -24.763 1.00 0.00 4 VAL A CA 6
ATOM 4326 C C . VAL A 1 4 ? -20.930 -9.928 -24.658 1.00 0.00 4 VAL A C 6
ATOM 4327 O O . VAL A 1 4 ? -21.015 -9.188 -25.645 1.00 0.00 4 VAL A O 6
ATOM 4340 N N . ARG A 1 5 ? -21.413 -9.604 -23.452 1.00 0.00 5 ARG A N 6
ATOM 4341 C CA . ARG A 1 5 ? -22.093 -8.331 -23.197 1.00 0.00 5 ARG A CA 6
ATOM 4342 C C . ARG A 1 5 ? -21.082 -7.173 -23.213 1.00 0.00 5 ARG A C 6
ATOM 4343 O O . ARG A 1 5 ? -19.903 -7.371 -22.910 1.00 0.00 5 ARG A O 6
ATOM 4364 N N . TYR A 1 6 ? -21.556 -5.972 -23.580 1.00 0.00 6 TYR A N 6
ATOM 4365 C CA . TYR A 1 6 ? -20.697 -4.787 -23.661 1.00 0.00 6 TYR A CA 6
ATOM 4366 C C . TYR A 1 6 ? -21.514 -3.532 -23.378 1.00 0.00 6 TYR A C 6
ATOM 4367 O O . TYR A 1 6 ? -22.287 -3.077 -24.229 1.00 0.00 6 TYR A O 6
ATOM 4385 N N . ILE A 1 7 ? -21.332 -2.982 -22.186 1.00 0.00 7 ILE A N 6
ATOM 4386 C CA . ILE A 1 7 ? -22.042 -1.770 -21.774 1.00 0.00 7 ILE A CA 6
ATOM 4387 C C . ILE A 1 7 ? -21.030 -0.660 -21.470 1.00 0.00 7 ILE A C 6
ATOM 4388 O O . ILE A 1 7 ? -20.189 -0.813 -20.577 1.00 0.00 7 ILE A O 6
ATOM 4404 N N . THR A 1 8 ? -21.111 0.445 -22.223 1.00 0.00 8 THR A N 6
ATOM 4405 C CA . THR A 1 8 ? -20.186 1.567 -22.037 1.00 0.00 8 THR A CA 6
ATOM 4406 C C . THR A 1 8 ? -20.942 2.900 -21.947 1.00 0.00 8 THR A C 6
ATOM 4407 O O . THR A 1 8 ? -21.717 3.250 -22.842 1.00 0.00 8 THR A O 6
ATOM 4418 N N . TYR A 1 9 ? -20.648 3.659 -20.888 1.00 0.00 9 TYR A N 6
ATOM 4419 C CA . TYR A 1 9 ? -21.229 4.987 -20.694 1.00 0.00 9 TYR A CA 6
ATOM 4420 C C . TYR A 1 9 ? -20.162 5.992 -20.204 1.00 0.00 9 TYR A C 6
ATOM 4421 O O . TYR A 1 9 ? -19.180 5.589 -19.576 1.00 0.00 9 TYR A O 6
ATOM 4439 N N . PRO A 1 10 ? -20.328 7.303 -20.488 1.00 0.00 10 PRO A N 6
ATOM 4440 C CA . PRO A 1 10 ? -19.337 8.347 -20.064 1.00 0.00 10 PRO A CA 6
ATOM 4441 C C . PRO A 1 10 ? -19.345 8.597 -18.547 1.00 0.00 10 PRO A C 6
ATOM 4442 O O . PRO A 1 10 ? -18.398 9.181 -18.008 1.00 0.00 10 PRO A O 6
ATOM 4453 N N . ALA A 1 11 ? -20.428 8.174 -17.868 1.00 0.00 11 ALA A N 6
ATOM 4454 C CA . ALA A 1 11 ? -20.560 8.381 -16.421 1.00 0.00 11 ALA A CA 6
ATOM 4455 C C . ALA A 1 11 ? -20.506 9.875 -16.097 1.00 0.00 11 ALA A C 6
ATOM 4456 O O . ALA A 1 11 ? -19.430 10.432 -15.849 1.00 0.00 11 ALA A O 6
ATOM 4463 N N . ILE A 1 12 ? -21.670 10.526 -16.165 1.00 0.00 12 ILE A N 6
ATOM 4464 C CA . ILE A 1 12 ? -21.762 11.976 -15.946 1.00 0.00 12 ILE A CA 6
ATOM 4465 C C . ILE A 1 12 ? -21.875 12.290 -14.448 1.00 0.00 12 ILE A C 6
ATOM 4466 O O . ILE A 1 12 ? -22.974 12.296 -13.883 1.00 0.00 12 ILE A O 6
ATOM 4482 N N . ASP A 1 13 ? -20.731 12.596 -13.831 1.00 0.00 13 ASP A N 6
ATOM 4483 C CA . ASP A 1 13 ? -20.677 12.970 -12.419 1.00 0.00 13 ASP A CA 6
ATOM 4484 C C . ASP A 1 13 ? -21.476 11.985 -11.550 1.00 0.00 13 ASP A C 6
ATOM 4485 O O . ASP A 1 13 ? -22.131 12.378 -10.571 1.00 0.00 13 ASP A O 6
ATOM 4494 N N . ARG A 1 14 ? -21.433 10.711 -11.936 1.00 0.00 14 ARG A N 6
ATOM 4495 C CA . ARG A 1 14 ? -22.174 9.663 -11.231 1.00 0.00 14 ARG A CA 6
ATOM 4496 C C . ARG A 1 14 ? -21.611 9.448 -9.828 1.00 0.00 14 ARG A C 6
ATOM 4497 O O . ARG A 1 14 ? -20.404 9.585 -9.606 1.00 0.00 14 ARG A O 6
ATOM 4518 N N . GLY A 1 15 ? -22.500 9.121 -8.885 1.00 0.00 15 GLY A N 6
ATOM 4519 C CA . GLY A 1 15 ? -22.108 8.895 -7.492 1.00 0.00 15 GLY A CA 6
ATOM 4520 C C . GLY A 1 15 ? -22.326 10.151 -6.652 1.00 0.00 15 GLY A C 6
ATOM 4521 O O . GLY A 1 15 ? -22.400 11.262 -7.190 1.00 0.00 15 GLY A O 6
ATOM 4525 N N . ASP A 1 16 ? -22.442 9.964 -5.331 1.00 0.00 16 ASP A N 6
ATOM 4526 C CA . ASP A 1 16 ? -22.668 11.081 -4.410 1.00 0.00 16 ASP A CA 6
ATOM 4527 C C . ASP A 1 16 ? -21.498 12.064 -4.439 1.00 0.00 16 ASP A C 6
ATOM 4528 O O . ASP A 1 16 ? -21.702 13.282 -4.462 1.00 0.00 16 ASP A O 6
ATOM 4537 N N . HIS A 1 17 ? -20.270 11.524 -4.444 1.00 0.00 17 HIS A N 6
ATOM 4538 C CA . HIS A 1 17 ? -19.059 12.354 -4.476 1.00 0.00 17 HIS A CA 6
ATOM 4539 C C . HIS A 1 17 ? -18.067 11.837 -5.513 1.00 0.00 17 HIS A C 6
ATOM 4540 O O . HIS A 1 17 ? -17.977 10.629 -5.753 1.00 0.00 17 HIS A O 6
ATOM 4554 N N . ALA A 1 18 ? -17.320 12.767 -6.125 1.00 0.00 18 ALA A N 6
ATOM 4555 C CA . ALA A 1 18 ? -16.325 12.415 -7.141 1.00 0.00 18 ALA A CA 6
ATOM 4556 C C . ALA A 1 18 ? -15.223 13.470 -7.217 1.00 0.00 18 ALA A C 6
ATOM 4557 O O . ALA A 1 18 ? -15.460 14.648 -6.927 1.00 0.00 18 ALA A O 6
ATOM 4564 N N . VAL A 1 19 ? -14.023 13.041 -7.626 1.00 0.00 19 VAL A N 6
ATOM 4565 C CA . VAL A 1 19 ? -12.876 13.949 -7.762 1.00 0.00 19 VAL A CA 6
ATOM 4566 C C . VAL A 1 19 ? -12.339 13.899 -9.196 1.00 0.00 19 VAL A C 6
ATOM 4567 O O . VAL A 1 19 ? -12.090 12.817 -9.739 1.00 0.00 19 VAL A O 6
ATOM 4580 N N . HIS A 1 20 ? -12.173 15.077 -9.799 1.00 0.00 20 HIS A N 6
ATOM 4581 C CA . HIS A 1 20 ? -11.674 15.184 -11.169 1.00 0.00 20 HIS A CA 6
ATOM 4582 C C . HIS A 1 20 ? -10.185 15.515 -11.176 1.00 0.00 20 HIS A C 6
ATOM 4583 O O . HIS A 1 20 ? -9.699 16.236 -10.300 1.00 0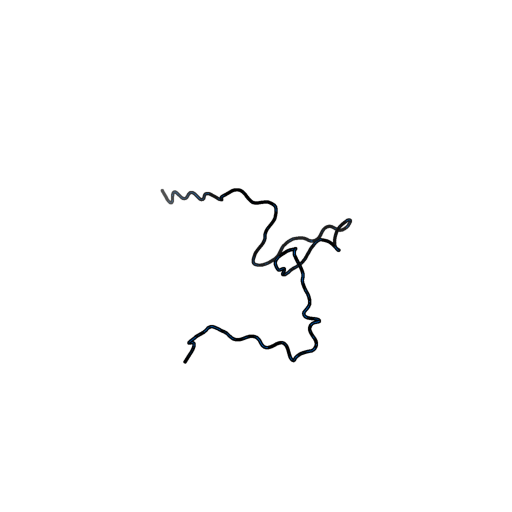.00 20 HIS A O 6
ATOM 4597 N N . CYS A 1 21 ? -9.466 14.978 -12.170 1.00 0.00 21 CYS A N 6
ATOM 4598 C CA . CYS A 1 21 ? -8.025 15.212 -12.295 1.00 0.00 21 CYS A CA 6
ATOM 4599 C C . CYS A 1 21 ? -7.729 16.668 -12.591 1.00 0.00 21 CYS A C 6
ATOM 4600 O O . CYS A 1 21 ? -8.585 17.392 -13.115 1.00 0.00 21 CYS A O 6
ATOM 4607 N N . ASP A 1 22 ? -6.517 17.103 -12.227 1.00 0.00 22 ASP A N 6
ATOM 4608 C CA . ASP A 1 22 ? -6.109 18.476 -12.420 1.00 0.00 22 ASP A CA 6
ATOM 4609 C C . ASP A 1 22 ? -5.902 18.782 -13.895 1.00 0.00 22 ASP A C 6
ATOM 4610 O O . ASP A 1 22 ? -5.326 17.978 -14.624 1.00 0.00 22 ASP A O 6
ATOM 4619 N N . LYS A 1 23 ? -6.349 19.966 -14.317 1.00 0.00 23 LYS A N 6
ATOM 4620 C CA . LYS A 1 23 ? -6.164 20.408 -15.705 1.00 0.00 23 LYS A CA 6
ATOM 4621 C C . LYS A 1 23 ? -4.690 20.739 -15.983 1.00 0.00 23 LYS A C 6
ATOM 4622 O O . LYS A 1 23 ? -4.227 20.643 -17.122 1.00 0.00 23 LYS A O 6
ATOM 4641 N N . ALA A 1 24 ? -3.963 21.109 -14.921 1.00 0.00 24 ALA A N 6
ATOM 4642 C CA . ALA A 1 24 ? -2.540 21.434 -15.015 1.00 0.00 24 ALA A CA 6
ATOM 4643 C C . ALA A 1 24 ? -1.681 20.209 -14.697 1.00 0.00 24 ALA A C 6
ATOM 4644 O O . ALA A 1 24 ? -0.579 20.055 -15.230 1.00 0.00 24 ALA A O 6
ATOM 4651 N N . HIS A 1 25 ? -2.221 19.317 -13.850 1.00 0.00 25 HIS A N 6
ATOM 4652 C CA . HIS A 1 25 ? -1.544 18.081 -13.491 1.00 0.00 25 HIS A CA 6
ATOM 4653 C C . HIS A 1 25 ? -2.493 16.864 -13.714 1.00 0.00 25 HIS A C 6
ATOM 4654 O O . HIS A 1 25 ? -2.694 16.048 -12.799 1.00 0.00 25 HIS A O 6
ATOM 4668 N N . PRO A 1 26 ? -3.062 16.705 -14.934 1.00 0.00 26 PRO A N 6
ATOM 4669 C CA . PRO A 1 26 ? -3.956 15.547 -15.246 1.00 0.00 26 PRO A CA 6
ATOM 4670 C C . PRO A 1 26 ? -3.178 14.236 -15.348 1.00 0.00 26 PRO A C 6
ATOM 4671 O O . PRO A 1 26 ? -3.717 13.159 -15.077 1.00 0.00 26 PRO A O 6
ATOM 4682 N N . ASN A 1 27 ? -1.902 14.346 -15.731 1.00 0.00 27 ASN A N 6
ATOM 4683 C CA . ASN A 1 27 ? -1.027 13.171 -15.864 1.00 0.00 27 ASN A CA 6
ATOM 4684 C C . ASN A 1 27 ? -0.452 12.729 -14.506 1.00 0.00 27 ASN A C 6
ATOM 4685 O O . ASN A 1 27 ? 0.005 11.588 -14.365 1.00 0.00 27 ASN A O 6
ATOM 4696 N N . THR A 1 28 ? -0.505 13.625 -13.510 1.00 0.00 28 THR A N 6
ATOM 4697 C CA . THR A 1 28 ? -0.019 13.318 -12.156 1.00 0.00 28 THR A CA 6
ATOM 4698 C C . THR A 1 28 ? -1.117 13.544 -11.100 1.00 0.00 28 THR A C 6
ATOM 4699 O O . THR A 1 28 ? -0.825 13.665 -9.906 1.00 0.00 28 THR A O 6
ATOM 4710 N N . CYS A 1 29 ? -2.382 13.604 -11.555 1.00 0.00 29 CYS A N 6
ATOM 4711 C CA . CYS A 1 29 ? -3.522 13.818 -10.673 1.00 0.00 29 CYS A CA 6
ATOM 4712 C C . CYS A 1 29 ? -3.709 12.626 -9.740 1.00 0.00 29 CYS A C 6
ATOM 4713 O O . CYS A 1 29 ? -3.270 11.514 -10.046 1.00 0.00 29 CYS A O 6
ATOM 4720 N N . LYS A 1 30 ? -4.393 12.862 -8.615 1.00 0.00 30 LYS A N 6
ATOM 4721 C CA . LYS A 1 30 ? -4.677 11.801 -7.639 1.00 0.00 30 LYS A CA 6
ATOM 4722 C C . LYS A 1 30 ? -3.379 11.296 -6.980 1.00 0.00 30 LYS A C 6
ATOM 4723 O O . LYS A 1 30 ? -2.316 11.900 -7.150 1.00 0.00 30 LYS A O 6
ATOM 4742 N N . LYS A 1 31 ? -3.482 10.194 -6.224 1.00 0.00 31 LYS A N 6
ATOM 4743 C CA . LYS A 1 31 ? -2.331 9.609 -5.529 1.00 0.00 31 LYS A CA 6
ATOM 4744 C C . LYS A 1 31 ? -2.051 8.208 -6.036 1.00 0.00 31 LYS A C 6
ATOM 4745 O O . LYS A 1 31 ? -2.965 7.481 -6.432 1.00 0.00 31 LYS A O 6
ATOM 4764 N N . LYS A 1 32 ? -0.779 7.826 -5.979 1.00 0.00 32 LYS A N 6
ATOM 4765 C CA . LYS A 1 32 ? -0.334 6.486 -6.388 1.00 0.00 32 LYS A CA 6
ATOM 4766 C C . LYS A 1 32 ? -0.487 6.311 -7.887 1.00 0.00 32 LYS A C 6
ATOM 4767 O O . LYS A 1 32 ? -0.929 7.233 -8.582 1.00 0.00 32 LYS A O 6
ATOM 4786 N N . GLN A 1 33 ? -0.099 5.132 -8.384 1.00 0.00 33 GLN A N 6
ATOM 4787 C CA . GLN A 1 33 ? -0.171 4.852 -9.805 1.00 0.00 33 GLN A CA 6
ATOM 4788 C C . GLN A 1 33 ? -0.232 3.345 -10.070 1.00 0.00 33 GLN A C 6
ATOM 4789 O O . GLN A 1 33 ? 0.004 2.536 -9.164 1.00 0.00 33 GLN A O 6
ATOM 4803 N N . ALA A 1 34 ? -0.542 2.987 -11.311 1.00 0.00 34 ALA A N 6
ATOM 4804 C CA . ALA A 1 34 ? -0.628 1.586 -11.712 1.00 0.00 34 ALA A CA 6
ATOM 4805 C C . ALA A 1 34 ? 0.672 1.126 -12.355 1.00 0.00 34 ALA A C 6
ATOM 4806 O O . ALA A 1 34 ? 1.553 1.943 -12.646 1.00 0.00 34 ALA A O 6
ATOM 4813 N N . ASN A 1 35 ? 0.788 -0.190 -12.565 1.00 0.00 35 ASN A N 6
ATOM 4814 C CA . ASN A 1 35 ? 1.985 -0.768 -13.167 1.00 0.00 35 ASN A CA 6
ATOM 4815 C C . ASN A 1 35 ? 2.129 -0.309 -14.632 1.00 0.00 35 ASN A C 6
ATOM 4816 O O . ASN A 1 35 ? 1.128 0.028 -15.270 1.00 0.00 35 ASN A O 6
ATOM 4827 N N . PRO A 1 36 ? 3.363 -0.241 -15.168 1.00 0.00 36 PRO A N 6
ATOM 4828 C CA . PRO A 1 36 ? 3.607 0.250 -16.561 1.00 0.00 36 PRO A CA 6
ATOM 4829 C C . PRO A 1 36 ? 3.206 -0.768 -17.621 1.00 0.00 36 PRO A C 6
ATOM 4830 O O . PRO A 1 36 ? 3.048 -0.423 -18.798 1.00 0.00 36 PRO A O 6
ATOM 4841 N N . TYR A 1 37 ? 3.124 -2.036 -17.211 1.00 0.00 37 TYR A N 6
ATOM 4842 C CA . TYR A 1 37 ? 2.838 -3.127 -18.122 1.00 0.00 37 TYR A CA 6
ATOM 4843 C C . TYR A 1 37 ? 1.371 -3.654 -17.954 1.00 0.00 37 TYR A C 6
ATOM 4844 O O . TYR A 1 37 ? 0.439 -3.025 -18.456 1.00 0.00 37 TYR A O 6
ATOM 4862 N N . ARG A 1 38 ? 1.182 -4.810 -17.264 1.00 0.00 38 ARG A N 6
ATOM 4863 C CA . ARG A 1 38 ? -0.149 -5.404 -17.074 1.00 0.00 38 ARG A CA 6
ATOM 4864 C C . ARG A 1 38 ? -0.040 -6.677 -16.248 1.00 0.00 38 ARG A C 6
ATOM 4865 O O . ARG A 1 38 ? 1.035 -7.284 -16.172 1.00 0.00 38 ARG A O 6
ATOM 4886 N N . ARG A 1 39 ? -1.170 -7.114 -15.687 1.00 0.00 39 ARG A N 6
ATOM 4887 C CA . ARG A 1 39 ? -1.227 -8.351 -14.937 1.00 0.00 39 ARG A CA 6
ATOM 4888 C C . ARG A 1 39 ? -2.097 -9.331 -15.695 1.00 0.00 39 ARG A C 6
ATOM 4889 O O . ARG A 1 39 ? -3.232 -9.002 -16.065 1.00 0.00 39 ARG A O 6
ATOM 4910 N N . GLY A 1 40 ? -1.542 -10.503 -15.993 1.00 0.00 40 GLY A N 6
ATOM 4911 C CA . GLY A 1 40 ? -2.247 -11.493 -16.790 1.00 0.00 40 GLY A CA 6
ATOM 4912 C C . GLY A 1 40 ? -3.429 -12.095 -16.038 1.00 0.00 40 GLY A C 6
ATOM 4913 O O . GLY A 1 40 ? -3.422 -12.182 -14.807 1.00 0.00 40 GLY A O 6
ATOM 4917 N N . CYS A 1 41 ? -4.442 -12.513 -16.802 1.00 0.00 41 CYS A N 6
ATOM 4918 C CA . CYS A 1 41 ? -5.649 -13.118 -16.243 1.00 0.00 41 CYS A CA 6
ATOM 4919 C C . CYS A 1 41 ? -5.390 -14.556 -15.797 1.00 0.00 41 CYS A C 6
ATOM 4920 O O . CYS A 1 41 ? -4.440 -15.195 -16.259 1.00 0.00 41 CYS A O 6
ATOM 4927 N N . GLY A 1 42 ? -6.253 -15.060 -14.905 1.00 0.00 42 GLY A N 6
ATOM 4928 C CA . GLY A 1 42 ? -6.130 -16.438 -14.403 1.00 0.00 42 GLY A CA 6
ATOM 4929 C C . GLY A 1 42 ? -7.496 -17.085 -14.106 1.00 0.00 42 GLY A C 6
ATOM 4930 O O . GLY A 1 42 ? -7.551 -18.198 -13.571 1.00 0.00 42 GLY A O 6
ATOM 4934 N N . VAL A 1 43 ? -8.592 -16.393 -14.466 1.00 0.00 43 VAL A N 6
ATOM 4935 C CA . VAL A 1 43 ? -9.946 -16.924 -14.246 1.00 0.00 43 VAL A CA 6
ATOM 4936 C C . VAL A 1 43 ? -10.196 -18.166 -15.112 1.00 0.00 43 VAL A C 6
ATOM 4937 O O . VAL A 1 43 ? -10.916 -19.081 -14.708 1.00 0.00 43 VAL A O 6
ATOM 4950 N N . LEU A 1 44 ? -9.572 -18.193 -16.297 1.00 0.00 44 LEU A N 6
ATOM 4951 C CA . LEU A 1 44 ? -9.686 -19.326 -17.235 1.00 0.00 44 LEU A CA 6
ATOM 4952 C C . LEU A 1 44 ? -11.131 -19.546 -17.741 1.00 0.00 44 LEU A C 6
ATOM 4953 O O . LEU A 1 44 ? -11.382 -20.489 -18.500 1.00 0.00 44 LEU A O 6
ATOM 4969 N N . GLU A 1 45 ? -12.065 -18.658 -17.351 1.00 0.00 45 GLU A N 6
ATOM 4970 C CA . GLU A 1 45 ? -13.461 -18.754 -17.805 1.00 0.00 45 GLU A CA 6
ATOM 4971 C C . GLU A 1 45 ? -13.557 -18.508 -19.309 1.00 0.00 45 GLU A C 6
ATOM 4972 O O . GLU A 1 45 ? -14.362 -19.135 -20.003 1.00 0.00 45 GLU A O 6
ATOM 4984 N N . GLY A 1 46 ? -12.728 -17.587 -19.793 1.00 0.00 46 GLY A N 6
ATOM 4985 C CA . GLY A 1 46 ? -12.689 -17.226 -21.202 1.00 0.00 46 GLY A CA 6
ATOM 4986 C C . GLY A 1 46 ? -11.838 -15.988 -21.395 1.00 0.00 46 GLY A C 6
ATOM 4987 O O . GLY A 1 46 ? -12.359 -14.888 -21.598 1.00 0.00 46 GLY A O 6
ATOM 4991 N N . CYS A 1 47 ? -10.524 -16.173 -21.280 1.00 0.00 47 CYS A N 6
ATOM 4992 C CA . CYS A 1 47 ? -9.573 -15.074 -21.386 1.00 0.00 47 CYS A CA 6
ATOM 4993 C C . CYS A 1 47 ? -8.640 -15.282 -22.575 1.00 0.00 47 CYS A C 6
ATOM 4994 O O . CYS A 1 47 ? -7.909 -16.277 -22.638 1.00 0.00 47 CYS A O 6
ATOM 5001 N N . HIS A 1 48 ? -8.683 -14.341 -23.523 1.00 0.00 48 HIS A N 6
ATOM 5002 C CA . HIS A 1 48 ? -7.855 -14.414 -24.729 1.00 0.00 48 HIS A CA 6
ATOM 5003 C C . HIS A 1 48 ? -7.201 -13.075 -25.022 1.00 0.00 48 HIS A C 6
ATOM 5004 O O . HIS A 1 48 ? -5.971 -12.972 -25.082 1.00 0.00 48 HIS A O 6
ATOM 5018 N N . ARG A 1 49 ? -8.034 -12.060 -25.221 1.00 0.00 49 ARG A N 6
ATOM 5019 C CA . ARG A 1 49 ? -7.560 -10.719 -25.531 1.00 0.00 49 ARG A CA 6
ATOM 5020 C C . ARG A 1 49 ? -8.458 -9.675 -24.863 1.00 0.00 49 ARG A C 6
ATOM 5021 O O . ARG A 1 49 ? -9.684 -9.711 -24.999 1.00 0.00 49 ARG A O 6
ATOM 5042 N N . GLU A 1 50 ? -7.823 -8.769 -24.122 1.00 0.00 50 GLU A N 6
ATOM 5043 C CA . GLU A 1 50 ? -8.528 -7.724 -23.393 1.00 0.00 50 GLU A CA 6
ATOM 5044 C C . GLU A 1 50 ? -9.189 -6.752 -24.343 1.00 0.00 50 GLU A C 6
ATOM 5045 O O . GLU A 1 50 ? -10.357 -6.386 -24.163 1.00 0.00 50 GLU A O 6
ATOM 5057 N N . THR A 1 51 ? -8.434 -6.336 -25.363 1.00 0.00 51 THR A N 6
ATOM 5058 C CA . THR A 1 51 ? -8.934 -5.403 -26.358 1.00 0.00 51 THR A CA 6
ATOM 5059 C C . THR A 1 51 ? -8.422 -5.770 -27.738 1.00 0.00 51 THR A C 6
ATOM 5060 O O . THR A 1 51 ? -7.319 -6.313 -27.872 1.00 0.00 51 THR A O 6
ATOM 5071 N N . GLY A 1 52 ? -9.198 -5.428 -28.768 1.00 0.00 52 GLY A N 6
ATOM 5072 C CA . GLY A 1 52 ? -8.803 -5.698 -30.137 1.00 0.00 52 GLY A CA 6
ATOM 5073 C C . GLY A 1 52 ? -10.037 -5.804 -31.052 1.00 0.00 52 GLY A C 6
ATOM 5074 O O . GLY A 1 52 ? -11.158 -5.560 -30.596 1.00 0.00 52 GLY A O 6
ATOM 5078 N N . PRO A 1 53 ? -9.868 -6.192 -32.334 1.00 0.00 53 PRO A N 6
ATOM 5079 C CA . PRO A 1 53 ? -11.019 -6.349 -33.272 1.00 0.00 53 PRO A CA 6
ATOM 5080 C C . PRO A 1 53 ? -11.837 -7.595 -32.942 1.00 0.00 53 PRO A C 6
ATOM 5081 O O . PRO A 1 53 ? -11.355 -8.492 -32.240 1.00 0.00 53 PRO A O 6
ATOM 5092 N N . LYS A 1 54 ? -13.074 -7.644 -33.448 1.00 0.00 54 LYS A N 6
ATOM 5093 C CA . LYS A 1 54 ? -13.958 -8.779 -33.202 1.00 0.00 54 LYS A CA 6
ATOM 5094 C C . LYS A 1 54 ? -14.482 -9.359 -34.551 1.00 0.00 54 LYS A C 6
ATOM 5095 O O . LYS A 1 54 ? -15.657 -9.173 -34.901 1.00 0.00 54 LYS A O 6
ATOM 5114 N N . PRO A 1 55 ? -13.622 -10.063 -35.327 1.00 0.00 55 PRO A N 6
ATOM 5115 C CA . PRO A 1 55 ? -14.035 -10.665 -36.640 1.00 0.00 55 PRO A CA 6
ATOM 5116 C C . PRO A 1 55 ? -14.999 -11.845 -36.459 1.00 0.00 55 PRO A C 6
ATOM 5117 O O . PRO A 1 55 ? -15.762 -12.180 -37.371 1.00 0.00 55 PRO A O 6
ATOM 5128 N N . THR A 1 56 ? -14.940 -12.478 -35.280 1.00 0.00 56 THR A N 6
ATOM 5129 C CA . THR A 1 56 ? -15.781 -13.631 -34.971 1.00 0.00 56 THR A CA 6
ATOM 5130 C C . THR A 1 56 ? -17.255 -13.306 -35.200 1.00 0.00 56 THR A C 6
ATOM 5131 O O . THR A 1 56 ? -18.014 -14.231 -35.433 1.00 0.00 56 THR A O 6
ATOM 5143 N N . GLU A 1 1 ? -41.324 0.530 11.575 1.00 0.00 1 GLU A N 7
ATOM 5144 C CA . GLU A 1 1 ? -39.998 0.022 11.102 1.00 0.00 1 GLU A CA 7
ATOM 5145 C C . GLU A 1 1 ? -39.925 -1.491 11.306 1.00 0.00 1 GLU A C 7
ATOM 5146 O O . GLU A 1 1 ? -40.189 -1.990 12.405 1.00 0.00 1 GLU A O 7
ATOM 5160 N N . ALA A 1 2 ? -39.561 -2.213 10.236 1.00 0.00 2 ALA A N 7
ATOM 5161 C CA . ALA A 1 2 ? -39.446 -3.671 10.297 1.00 0.00 2 ALA A CA 7
ATOM 5162 C C . ALA A 1 2 ? -38.242 -4.171 9.479 1.00 0.00 2 ALA A C 7
ATOM 5163 O O . ALA A 1 2 ? -37.228 -4.585 10.053 1.00 0.00 2 ALA A O 7
ATOM 5170 N N . SER A 1 3 ? -38.360 -4.132 8.137 1.00 0.00 3 SER A N 7
ATOM 5171 C CA . SER A 1 3 ? -37.278 -4.583 7.256 1.00 0.00 3 SER A CA 7
ATOM 5172 C C . SER A 1 3 ? -37.413 -3.980 5.858 1.00 0.00 3 SER A C 7
ATOM 5173 O O . SER A 1 3 ? -38.529 -3.780 5.365 1.00 0.00 3 SER A O 7
ATOM 5181 N N . VAL A 1 4 ? -36.267 -3.727 5.214 1.00 0.00 4 VAL A N 7
ATOM 5182 C CA . VAL A 1 4 ? -36.244 -3.183 3.855 1.00 0.00 4 VAL A CA 7
ATOM 5183 C C . VAL A 1 4 ? -35.126 -3.848 3.029 1.00 0.00 4 VAL A C 7
ATOM 5184 O O . VAL A 1 4 ? -34.012 -4.046 3.525 1.00 0.00 4 VAL A O 7
ATOM 5197 N N . ARG A 1 5 ? -35.448 -4.202 1.777 1.00 0.00 5 ARG A N 7
ATOM 5198 C CA . ARG A 1 5 ? -34.485 -4.865 0.888 1.00 0.00 5 ARG A CA 7
ATOM 5199 C C . ARG A 1 5 ? -33.642 -3.844 0.124 1.00 0.00 5 ARG A C 7
ATOM 5200 O O . ARG A 1 5 ? -34.157 -2.818 -0.334 1.00 0.00 5 ARG A O 7
ATOM 5221 N N . TYR A 1 6 ? -32.348 -4.150 -0.028 1.00 0.00 6 TYR A N 7
ATOM 5222 C CA . TYR A 1 6 ? -31.423 -3.284 -0.757 1.00 0.00 6 TYR A CA 7
ATOM 5223 C C . TYR A 1 6 ? -30.362 -4.143 -1.452 1.00 0.00 6 TYR A C 7
ATOM 5224 O O . TYR A 1 6 ? -29.778 -5.039 -0.832 1.00 0.00 6 TYR A O 7
ATOM 5242 N N . ILE A 1 7 ? -30.133 -3.875 -2.744 1.00 0.00 7 ILE A N 7
ATOM 5243 C CA . ILE A 1 7 ? -29.160 -4.640 -3.526 1.00 0.00 7 ILE A CA 7
ATOM 5244 C C . ILE A 1 7 ? -28.267 -3.709 -4.369 1.00 0.00 7 ILE A C 7
ATOM 5245 O O . ILE A 1 7 ? -28.739 -2.706 -4.913 1.00 0.00 7 ILE A O 7
ATOM 5261 N N . THR A 1 8 ? -26.980 -4.064 -4.470 1.00 0.00 8 THR A N 7
ATOM 5262 C CA . THR A 1 8 ? -26.014 -3.280 -5.244 1.00 0.00 8 THR A CA 7
ATOM 5263 C C . THR A 1 8 ? -24.934 -4.182 -5.852 1.00 0.00 8 THR A C 7
ATOM 5264 O O . THR A 1 8 ? -24.621 -5.244 -5.302 1.00 0.00 8 THR A O 7
ATOM 5275 N N . TYR A 1 9 ? -24.374 -3.750 -6.992 1.00 0.00 9 TYR A N 7
ATOM 5276 C CA . TYR A 1 9 ? -23.337 -4.521 -7.682 1.00 0.00 9 TYR A CA 7
ATOM 5277 C C . TYR A 1 9 ? -22.010 -4.499 -6.888 1.00 0.00 9 TYR A C 7
ATOM 5278 O O . TYR A 1 9 ? -21.735 -3.524 -6.183 1.00 0.00 9 TYR A O 7
ATOM 5296 N N . PRO A 1 10 ? -21.176 -5.563 -6.978 1.00 0.00 10 PRO A N 7
ATOM 5297 C CA . PRO A 1 10 ? -19.878 -5.625 -6.231 1.00 0.00 10 PRO A CA 7
ATOM 5298 C C . PRO A 1 10 ? -18.823 -4.695 -6.833 1.00 0.00 10 PRO A C 7
ATOM 5299 O O . PRO A 1 10 ? -18.797 -4.477 -8.046 1.00 0.00 10 PRO A O 7
ATOM 5310 N N . ALA A 1 11 ? -17.943 -4.168 -5.971 1.00 0.00 11 ALA A N 7
ATOM 5311 C CA . ALA A 1 11 ? -16.860 -3.270 -6.410 1.00 0.00 11 ALA A CA 7
ATOM 5312 C C . ALA A 1 11 ? -15.472 -3.863 -6.088 1.00 0.00 11 ALA A C 7
ATOM 5313 O O . ALA A 1 11 ? -14.484 -3.566 -6.764 1.00 0.00 11 ALA A O 7
ATOM 5320 N N . ILE A 1 12 ? -15.422 -4.680 -5.036 1.00 0.00 12 ILE A N 7
ATOM 5321 C CA . ILE A 1 12 ? -14.183 -5.313 -4.572 1.00 0.00 12 ILE A CA 7
ATOM 5322 C C . ILE A 1 12 ? -13.138 -4.225 -4.162 1.00 0.00 12 ILE A C 7
ATOM 5323 O O . ILE A 1 12 ? -13.254 -3.643 -3.078 1.00 0.00 12 ILE A O 7
ATOM 5339 N N . ASP A 1 13 ? -12.151 -3.937 -5.038 1.00 0.00 13 ASP A N 7
ATOM 5340 C CA . ASP A 1 13 ? -11.137 -2.902 -4.760 1.00 0.00 13 ASP A CA 7
ATOM 5341 C C . ASP A 1 13 ? -11.429 -1.592 -5.519 1.00 0.00 13 ASP A C 7
ATOM 5342 O O . ASP A 1 13 ? -10.615 -0.663 -5.494 1.00 0.00 13 ASP A O 7
ATOM 5351 N N . ARG A 1 14 ? -12.582 -1.538 -6.204 1.00 0.00 14 ARG A N 7
ATOM 5352 C CA . ARG A 1 14 ? -12.971 -0.370 -6.984 1.00 0.00 14 ARG A CA 7
ATOM 5353 C C . ARG A 1 14 ? -13.354 0.787 -6.061 1.00 0.00 14 ARG A C 7
ATOM 5354 O O . ARG A 1 14 ? -13.974 0.575 -5.014 1.00 0.00 14 ARG A O 7
ATOM 5375 N N . GLY A 1 15 ? -12.961 2.010 -6.448 1.00 0.00 15 GLY A N 7
ATOM 5376 C CA . GLY A 1 15 ? -13.250 3.202 -5.642 1.00 0.00 15 GLY A CA 7
ATOM 5377 C C . GLY A 1 15 ? -13.585 4.404 -6.517 1.00 0.00 15 GLY A C 7
ATOM 5378 O O . GLY A 1 15 ? -12.765 5.316 -6.675 1.00 0.00 15 GLY A O 7
ATOM 5382 N N . ASP A 1 16 ? -14.804 4.409 -7.066 1.00 0.00 16 ASP A N 7
ATOM 5383 C CA . ASP A 1 16 ? -15.266 5.511 -7.910 1.00 0.00 16 ASP A CA 7
ATOM 5384 C C . ASP A 1 16 ? -15.435 6.784 -7.088 1.00 0.00 16 ASP A C 7
ATOM 5385 O O . ASP A 1 16 ? -15.743 6.722 -5.892 1.00 0.00 16 ASP A O 7
ATOM 5394 N N . HIS A 1 17 ? -15.232 7.936 -7.735 1.00 0.00 17 HIS A N 7
ATOM 5395 C CA . HIS A 1 17 ? -15.365 9.231 -7.067 1.00 0.00 17 HIS A CA 7
ATOM 5396 C C . HIS A 1 17 ? -15.837 10.313 -8.043 1.00 0.00 17 HIS A C 7
ATOM 5397 O O . HIS A 1 17 ? -15.773 10.134 -9.262 1.00 0.00 17 HIS A O 7
ATOM 5411 N N . ALA A 1 18 ? -16.365 11.410 -7.489 1.00 0.00 18 ALA A N 7
ATOM 5412 C CA . ALA A 1 18 ? -16.917 12.505 -8.300 1.00 0.00 18 ALA A CA 7
ATOM 5413 C C . ALA A 1 18 ? -15.941 13.682 -8.456 1.00 0.00 18 ALA A C 7
ATOM 5414 O O . ALA A 1 18 ? -16.356 14.783 -8.838 1.00 0.00 18 ALA A O 7
ATOM 5421 N N . VAL A 1 19 ? -14.651 13.453 -8.160 1.00 0.00 19 VAL A N 7
ATOM 5422 C CA . VAL A 1 19 ? -13.638 14.515 -8.275 1.00 0.00 19 VAL A CA 7
ATOM 5423 C C . VAL A 1 19 ? -12.707 14.213 -9.463 1.00 0.00 19 VAL A C 7
ATOM 5424 O O . VAL A 1 19 ? -12.088 13.152 -9.523 1.00 0.00 19 VAL A O 7
ATOM 5437 N N . HIS A 1 20 ? -12.653 15.146 -10.418 1.00 0.00 20 HIS A N 7
ATOM 5438 C CA . HIS A 1 20 ? -11.838 14.976 -11.632 1.00 0.00 20 HIS A CA 7
ATOM 5439 C C . HIS A 1 20 ? -10.358 15.305 -11.391 1.00 0.00 20 HIS A C 7
ATOM 5440 O O . HIS A 1 20 ? -9.998 15.895 -10.369 1.00 0.00 20 HIS A O 7
ATOM 5454 N N . CYS A 1 21 ? -9.510 14.925 -12.363 1.00 0.00 21 CYS A N 7
ATOM 5455 C CA . CYS A 1 21 ? -8.069 15.184 -12.293 1.00 0.00 21 CYS A CA 7
ATOM 5456 C C . CYS A 1 21 ? -7.765 16.647 -12.572 1.00 0.00 21 CYS A C 7
ATOM 5457 O O . CYS A 1 21 ? -8.631 17.386 -13.051 1.00 0.00 21 CYS A O 7
ATOM 5464 N N . ASP A 1 22 ? -6.539 17.069 -12.237 1.00 0.00 22 ASP A N 7
ATOM 5465 C CA . ASP A 1 22 ? -6.130 18.449 -12.416 1.00 0.00 22 ASP A CA 7
ATOM 5466 C C . ASP A 1 22 ? -5.907 18.772 -13.889 1.00 0.00 22 ASP A C 7
ATOM 5467 O O . ASP A 1 22 ? -5.329 17.974 -14.623 1.00 0.00 22 ASP A O 7
ATOM 5476 N N . LYS A 1 23 ? -6.344 19.965 -14.301 1.00 0.00 23 LYS A N 7
ATOM 5477 C CA . LYS A 1 23 ? -6.144 20.426 -15.681 1.00 0.00 23 LYS A CA 7
ATOM 5478 C C . LYS A 1 23 ? -4.663 20.737 -15.946 1.00 0.00 23 L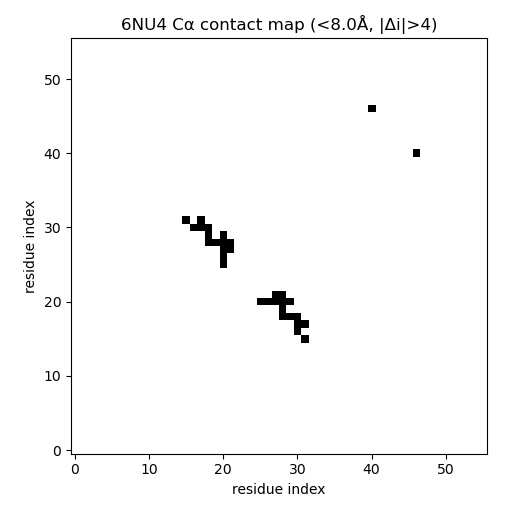YS A C 7
ATOM 5479 O O . LYS A 1 23 ? -4.192 20.638 -17.083 1.00 0.00 23 LYS A O 7
ATOM 5498 N N . ALA A 1 24 ? -3.939 21.092 -14.878 1.00 0.00 24 ALA A N 7
ATOM 5499 C CA . ALA A 1 24 ? -2.508 21.399 -14.965 1.00 0.00 24 ALA A CA 7
ATOM 5500 C C . ALA A 1 24 ? -1.667 20.165 -14.651 1.00 0.00 24 ALA A C 7
ATOM 5501 O O . ALA A 1 24 ? -0.565 20.002 -15.185 1.00 0.00 24 ALA A O 7
ATOM 5508 N N . HIS A 1 25 ? -2.217 19.275 -13.812 1.00 0.00 25 HIS A N 7
ATOM 5509 C CA . HIS A 1 25 ? -1.548 18.031 -13.459 1.00 0.00 25 HIS A CA 7
ATOM 5510 C C . HIS A 1 25 ? -2.502 16.826 -13.704 1.00 0.00 25 HIS A C 7
ATOM 5511 O O . HIS A 1 25 ? -2.713 15.993 -12.804 1.00 0.00 25 HIS A O 7
ATOM 5525 N N . PRO A 1 26 ? -3.069 16.688 -14.928 1.00 0.00 26 PRO A N 7
ATOM 5526 C CA . PRO A 1 26 ? -3.967 15.541 -15.258 1.00 0.00 26 PRO A CA 7
ATOM 5527 C C . PRO A 1 26 ? -3.193 14.229 -15.387 1.00 0.00 26 PRO A C 7
ATOM 5528 O O . PRO A 1 26 ? -3.731 13.149 -15.126 1.00 0.00 26 PRO A O 7
ATOM 5539 N N . ASN A 1 27 ? -1.919 14.342 -15.776 1.00 0.00 27 ASN A N 7
ATOM 5540 C CA . ASN A 1 27 ? -1.045 13.170 -15.929 1.00 0.00 27 ASN A CA 7
ATOM 5541 C C . ASN A 1 27 ? -0.480 12.700 -14.577 1.00 0.00 27 ASN A C 7
ATOM 5542 O O . ASN A 1 27 ? -0.013 11.562 -14.455 1.00 0.00 27 ASN A O 7
ATOM 5553 N N . THR A 1 28 ? -0.537 13.581 -13.566 1.00 0.00 28 THR A N 7
ATOM 5554 C CA . THR A 1 28 ? -0.045 13.261 -12.226 1.00 0.00 28 THR A CA 7
ATOM 5555 C C . THR A 1 28 ? -1.084 13.643 -11.154 1.00 0.00 28 THR A C 7
ATOM 5556 O O . THR A 1 28 ? -0.728 13.976 -10.016 1.00 0.00 28 THR A O 7
ATOM 5567 N N . CYS A 1 29 ? -2.371 13.606 -11.537 1.00 0.00 29 CYS A N 7
ATOM 5568 C CA . CYS A 1 29 ? -3.459 13.970 -10.630 1.00 0.00 29 CYS A CA 7
ATOM 5569 C C . CYS A 1 29 ? -3.593 12.961 -9.490 1.00 0.00 29 CYS A C 7
ATOM 5570 O O . CYS A 1 29 ? -3.287 11.778 -9.652 1.00 0.00 29 CYS A O 7
ATOM 5577 N N . LYS A 1 30 ? -4.068 13.451 -8.349 1.00 0.00 30 LYS A N 7
ATOM 5578 C CA . LYS A 1 30 ? -4.277 12.618 -7.156 1.00 0.00 30 LYS A CA 7
ATOM 5579 C C . LYS A 1 30 ? -2.970 11.967 -6.710 1.00 0.00 30 LYS A C 7
ATOM 5580 O O . LYS A 1 30 ? -1.920 12.172 -7.331 1.00 0.00 30 LYS A O 7
ATOM 5599 N N . LYS A 1 31 ? -3.041 11.189 -5.622 1.00 0.00 31 LYS A N 7
ATOM 5600 C CA . LYS A 1 31 ? -1.867 10.510 -5.072 1.00 0.00 31 LYS A CA 7
ATOM 5601 C C . LYS A 1 31 ? -2.214 9.093 -4.643 1.00 0.00 31 LYS A C 7
ATOM 5602 O O . LYS A 1 31 ? -3.387 8.775 -4.424 1.00 0.00 31 LYS A O 7
ATOM 5621 N N . LYS A 1 32 ? -1.189 8.240 -4.551 1.00 0.00 32 LYS A N 7
ATOM 5622 C CA . LYS A 1 32 ? -1.389 6.832 -4.177 1.00 0.00 32 LYS A CA 7
ATOM 5623 C C . LYS A 1 32 ? -0.423 6.431 -3.069 1.00 0.00 32 LYS A C 7
ATOM 5624 O O . LYS A 1 32 ? 0.669 7.001 -2.953 1.00 0.00 32 LYS A O 7
ATOM 5643 N N . GLN A 1 33 ? -0.835 5.458 -2.249 1.00 0.00 33 GLN A N 7
ATOM 5644 C CA . GLN A 1 33 ? -0.011 4.989 -1.137 1.00 0.00 33 GLN A CA 7
ATOM 5645 C C . GLN A 1 33 ? -0.255 3.505 -0.854 1.00 0.00 33 GLN A C 7
ATOM 5646 O O . GLN A 1 33 ? -1.202 2.913 -1.378 1.00 0.00 33 GLN A O 7
ATOM 5660 N N . ALA A 1 34 ? 0.624 2.910 -0.036 1.00 0.00 34 ALA A N 7
ATOM 5661 C CA . ALA A 1 34 ? 0.523 1.489 0.300 1.00 0.00 34 ALA A CA 7
ATOM 5662 C C . ALA A 1 34 ? -0.824 1.177 0.944 1.00 0.00 34 ALA A C 7
ATOM 5663 O O . ALA A 1 34 ? -1.322 1.942 1.774 1.00 0.00 34 ALA A O 7
ATOM 5670 N N . ASN A 1 35 ? -1.407 0.043 0.546 1.00 0.00 35 ASN A N 7
ATOM 5671 C CA . ASN A 1 35 ? -2.703 -0.394 1.065 1.00 0.00 35 ASN A CA 7
ATOM 5672 C C . ASN A 1 35 ? -2.574 -0.914 2.510 1.00 0.00 35 ASN A C 7
ATOM 5673 O O . ASN A 1 35 ? -1.489 -1.343 2.915 1.00 0.00 35 ASN A O 7
ATOM 5684 N N . PRO A 1 36 ? -3.661 -0.877 3.310 1.00 0.00 36 PRO A N 7
ATOM 5685 C CA . PRO A 1 36 ? -3.624 -1.352 4.731 1.00 0.00 36 PRO A CA 7
ATOM 5686 C C . PRO A 1 36 ? -3.529 -2.875 4.819 1.00 0.00 36 PRO A C 7
ATOM 5687 O O . PRO A 1 36 ? -3.070 -3.426 5.824 1.00 0.00 36 PRO A O 7
ATOM 5698 N N . TYR A 1 37 ? -3.981 -3.538 3.757 1.00 0.00 37 TYR A N 7
ATOM 5699 C CA . TYR A 1 37 ? -3.982 -4.980 3.671 1.00 0.00 37 TYR A CA 7
ATOM 5700 C C . TYR A 1 37 ? -2.663 -5.463 3.056 1.00 0.00 37 TYR A C 7
ATOM 5701 O O . TYR A 1 37 ? -2.283 -5.023 1.963 1.00 0.00 37 TYR A O 7
ATOM 5719 N N . ARG A 1 38 ? -1.966 -6.358 3.769 1.00 0.00 38 ARG A N 7
ATOM 5720 C CA . ARG A 1 38 ? -0.693 -6.885 3.299 1.00 0.00 38 ARG A CA 7
ATOM 5721 C C . ARG A 1 38 ? -0.895 -8.202 2.563 1.00 0.00 38 ARG A C 7
ATOM 5722 O O . ARG A 1 38 ? -0.777 -8.250 1.334 1.00 0.00 38 ARG A O 7
ATOM 5743 N N . ARG A 1 39 ? -1.193 -9.280 3.317 1.00 0.00 39 ARG A N 7
ATOM 5744 C CA . ARG A 1 39 ? -1.395 -10.591 2.723 1.00 0.00 39 ARG A CA 7
ATOM 5745 C C . ARG A 1 39 ? -1.891 -11.593 3.767 1.00 0.00 39 ARG A C 7
ATOM 5746 O O . ARG A 1 39 ? -1.445 -11.574 4.918 1.00 0.00 39 ARG A O 7
ATOM 5767 N N . GLY A 1 40 ? -2.801 -12.475 3.344 1.00 0.00 40 GLY A N 7
ATOM 5768 C CA . GLY A 1 40 ? -3.353 -13.502 4.229 1.00 0.00 40 GLY A CA 7
ATOM 5769 C C . GLY A 1 40 ? -2.867 -14.887 3.816 1.00 0.00 40 GLY A C 7
ATOM 5770 O O . GLY A 1 40 ? -2.456 -15.091 2.669 1.00 0.00 40 GLY A O 7
ATOM 5774 N N . CYS A 1 41 ? -2.904 -15.837 4.762 1.00 0.00 41 CYS A N 7
ATOM 5775 C CA . CYS A 1 41 ? -2.451 -17.203 4.497 1.00 0.00 41 CYS A CA 7
ATOM 5776 C C . CYS A 1 41 ? -3.392 -17.913 3.530 1.00 0.00 41 CYS A C 7
ATOM 5777 O O . CYS A 1 41 ? -4.589 -17.608 3.476 1.00 0.00 41 CYS A O 7
ATOM 5784 N N . GLY A 1 42 ? -2.845 -18.875 2.795 1.00 0.00 42 GLY A N 7
ATOM 5785 C CA . GLY A 1 42 ? -3.630 -19.668 1.847 1.00 0.00 42 GLY A CA 7
ATOM 5786 C C . GLY A 1 42 ? -3.942 -21.071 2.389 1.00 0.00 42 GLY A C 7
ATOM 5787 O O . GLY A 1 42 ? -4.385 -21.944 1.638 1.00 0.00 42 GLY A O 7
ATOM 5791 N N . VAL A 1 43 ? -3.693 -21.287 3.691 1.00 0.00 43 VAL A N 7
ATOM 5792 C CA . VAL A 1 43 ? -3.933 -22.605 4.321 1.00 0.00 43 VAL A CA 7
ATOM 5793 C C . VAL A 1 43 ? -5.438 -22.909 4.337 1.00 0.00 43 VAL A C 7
ATOM 5794 O O . VAL A 1 43 ? -5.851 -24.068 4.263 1.00 0.00 43 VAL A O 7
ATOM 5807 N N . LEU A 1 44 ? -6.248 -21.844 4.465 1.00 0.00 44 LEU A N 7
ATOM 5808 C CA . LEU A 1 44 ? -7.713 -21.961 4.525 1.00 0.00 44 LEU A CA 7
ATOM 5809 C C . LEU A 1 44 ? -8.188 -22.730 5.780 1.00 0.00 44 LEU A C 7
ATOM 5810 O O . LEU A 1 44 ? -9.383 -22.994 5.934 1.00 0.00 44 LEU A O 7
ATOM 5826 N N . GLU A 1 45 ? -7.245 -23.045 6.690 1.00 0.00 45 GLU A N 7
ATOM 5827 C CA . GLU A 1 45 ? -7.568 -23.732 7.944 1.00 0.00 45 GLU A CA 7
ATOM 5828 C C . GLU A 1 45 ? -8.426 -22.850 8.849 1.00 0.00 45 GLU A C 7
ATOM 5829 O O . GLU A 1 45 ? -9.314 -23.342 9.556 1.00 0.00 45 GLU A O 7
ATOM 5841 N N . GLY A 1 46 ? -8.145 -21.549 8.824 1.00 0.00 46 GLY A N 7
ATOM 5842 C CA . GLY A 1 46 ? -8.869 -20.574 9.640 1.00 0.00 46 GLY A CA 7
ATOM 5843 C C . GLY A 1 46 ? -8.135 -19.237 9.666 1.00 0.00 46 GLY A C 7
ATOM 5844 O O . GLY A 1 46 ? -8.762 -18.174 9.630 1.00 0.00 46 GLY A O 7
ATOM 5848 N N . CYS A 1 47 ? -6.800 -19.305 9.699 1.00 0.00 47 CYS A N 7
ATOM 5849 C CA . CYS A 1 47 ? -5.965 -18.110 9.692 1.00 0.00 47 CYS A CA 7
ATOM 5850 C C . CYS A 1 47 ? -6.363 -17.159 10.831 1.00 0.00 47 CYS A C 7
ATOM 5851 O O . CYS A 1 47 ? -6.408 -15.931 10.654 1.00 0.00 47 CYS A O 7
ATOM 5858 N N . HIS A 1 48 ? -6.625 -17.737 12.007 1.00 0.00 48 HIS A N 7
ATOM 5859 C CA . HIS A 1 48 ? -6.996 -16.951 13.181 1.00 0.00 48 HIS A CA 7
ATOM 5860 C C . HIS A 1 48 ? -5.735 -16.473 13.894 1.00 0.00 48 HIS A C 7
ATOM 5861 O O . HIS A 1 48 ? -5.055 -17.259 14.561 1.00 0.00 48 HIS A O 7
ATOM 5875 N N . ARG A 1 49 ? -5.402 -15.189 13.701 1.00 0.00 49 ARG A N 7
ATOM 5876 C CA . ARG A 1 49 ? -4.184 -14.614 14.279 1.00 0.00 49 ARG A CA 7
ATOM 5877 C C . ARG A 1 49 ? -4.498 -13.806 15.544 1.00 0.00 49 ARG A C 7
ATOM 5878 O O . ARG A 1 49 ? -5.062 -12.709 15.469 1.00 0.00 49 ARG A O 7
ATOM 5899 N N . GLU A 1 50 ? -4.079 -14.344 16.694 1.00 0.00 50 GLU A N 7
ATOM 5900 C CA . GLU A 1 50 ? -4.256 -13.671 17.980 1.00 0.00 50 GLU A CA 7
ATOM 5901 C C . GLU A 1 50 ? -3.445 -14.364 19.072 1.00 0.00 50 GLU A C 7
ATOM 5902 O O . GLU A 1 50 ? -3.143 -15.560 18.967 1.00 0.00 50 GLU A O 7
ATOM 5914 N N . THR A 1 51 ? -3.108 -13.611 20.124 1.00 0.00 51 THR A N 7
ATOM 5915 C CA . THR A 1 51 ? -2.347 -14.160 21.247 1.00 0.00 51 THR A CA 7
ATOM 5916 C C . THR A 1 51 ? -2.590 -13.361 22.530 1.00 0.00 51 THR A C 7
ATOM 5917 O O . THR A 1 51 ? -2.892 -12.166 22.481 1.00 0.00 51 THR A O 7
ATOM 5928 N N . GLY A 1 52 ? -2.442 -14.037 23.674 1.00 0.00 52 GLY A N 7
ATOM 5929 C CA . GLY A 1 52 ? -2.623 -13.405 24.981 1.00 0.00 52 GLY A CA 7
ATOM 5930 C C . GLY A 1 52 ? -2.234 -14.380 26.113 1.00 0.00 52 GLY A C 7
ATOM 5931 O O . GLY A 1 52 ? -2.086 -15.580 25.858 1.00 0.00 52 GLY A O 7
ATOM 5935 N N . PRO A 1 53 ? -2.066 -13.901 27.368 1.00 0.00 53 PRO A N 7
ATOM 5936 C CA . PRO A 1 53 ? -1.692 -14.794 28.512 1.00 0.00 53 PRO A CA 7
ATOM 5937 C C . PRO A 1 53 ? -2.848 -15.703 28.931 1.00 0.00 53 PRO A C 7
ATOM 5938 O O . PRO A 1 53 ? -4.013 -15.293 28.898 1.00 0.00 53 PRO A O 7
ATOM 5949 N N . LYS A 1 54 ? -2.512 -16.931 29.338 1.00 0.00 54 LYS A N 7
ATOM 5950 C CA . LYS A 1 54 ? -3.521 -17.906 29.786 1.00 0.00 54 LYS A CA 7
ATOM 5951 C C . LYS A 1 54 ? -2.965 -18.835 30.907 1.00 0.00 54 LYS A C 7
ATOM 5952 O O . LYS A 1 54 ? -3.024 -20.064 30.788 1.00 0.00 54 LYS A O 7
ATOM 5971 N N . PRO A 1 55 ? -2.447 -18.266 32.023 1.00 0.00 55 PRO A N 7
ATOM 5972 C CA . PRO A 1 55 ? -1.901 -19.084 33.164 1.00 0.00 55 PRO A CA 7
ATOM 5973 C C . PRO A 1 55 ? -2.995 -19.870 33.889 1.00 0.00 55 PRO A C 7
ATOM 5974 O O . PRO A 1 55 ? -2.718 -20.893 34.524 1.00 0.00 55 PRO A O 7
ATOM 5985 N N . THR A 1 56 ? -4.240 -19.373 33.801 1.00 0.00 56 THR A N 7
ATOM 5986 C CA . THR A 1 56 ? -5.377 -20.013 34.459 1.00 0.00 56 THR A CA 7
ATOM 5987 C C . THR A 1 56 ? -5.441 -21.503 34.112 1.00 0.00 56 THR A C 7
ATOM 5988 O O . THR A 1 56 ? -5.814 -22.277 34.976 1.00 0.00 56 THR A O 7
ATOM 6000 N N . GLU A 1 1 ? -2.756 9.050 34.743 1.00 0.00 1 GLU A N 8
ATOM 6001 C CA . GLU A 1 1 ? -2.992 10.149 35.720 1.00 0.00 1 GLU A CA 8
ATOM 6002 C C . GLU A 1 1 ? -4.394 10.716 35.518 1.00 0.00 1 GLU A C 8
ATOM 6003 O O . GLU A 1 1 ? -4.739 11.161 34.419 1.00 0.00 1 GLU A O 8
ATOM 6017 N N . ALA A 1 2 ? -5.194 10.697 36.590 1.00 0.00 2 ALA A N 8
ATOM 6018 C CA . ALA A 1 2 ? -6.564 11.213 36.541 1.00 0.00 2 ALA A CA 8
ATOM 6019 C C . ALA A 1 2 ? -6.676 12.527 37.305 1.00 0.00 2 ALA A C 8
ATOM 6020 O O . ALA A 1 2 ? -6.267 12.617 38.467 1.00 0.00 2 ALA A O 8
ATOM 6027 N N . SER A 1 3 ? -7.239 13.544 36.641 1.00 0.00 3 SER A N 8
ATOM 6028 C CA . SER A 1 3 ? -7.416 14.864 37.250 1.00 0.00 3 SER A CA 8
ATOM 6029 C C . SER A 1 3 ? -8.242 15.775 36.347 1.00 0.00 3 SER A C 8
ATOM 6030 O O . SER A 1 3 ? -9.130 16.493 36.820 1.00 0.00 3 SER A O 8
ATOM 6038 N N . VAL A 1 4 ? -7.931 15.749 35.046 1.00 0.00 4 VAL A N 8
ATOM 6039 C CA . VAL A 1 4 ? -8.627 16.582 34.064 1.00 0.00 4 VAL A CA 8
ATOM 6040 C C . VAL A 1 4 ? -8.929 15.780 32.786 1.00 0.00 4 VAL A C 8
ATOM 6041 O O . VAL A 1 4 ? -8.182 14.863 32.428 1.00 0.00 4 VAL A O 8
ATOM 6054 N N . ARG A 1 5 ? -10.028 16.138 32.113 1.00 0.00 5 ARG A N 8
ATOM 6055 C CA . ARG A 1 5 ? -10.437 15.462 30.879 1.00 0.00 5 ARG A CA 8
ATOM 6056 C C . ARG A 1 5 ? -9.397 15.674 29.780 1.00 0.00 5 ARG A C 8
ATOM 6057 O O . ARG A 1 5 ? -8.781 16.740 29.694 1.00 0.00 5 ARG A O 8
ATOM 6078 N N . TYR A 1 6 ? -9.210 14.646 28.942 1.00 0.00 6 TYR A N 8
ATOM 6079 C CA . TYR A 1 6 ? -8.256 14.701 27.844 1.00 0.00 6 TYR A CA 8
ATOM 6080 C C . TYR A 1 6 ? -8.651 13.676 26.799 1.00 0.00 6 TYR A C 8
ATOM 6081 O O . TYR A 1 6 ? -8.299 12.494 26.907 1.00 0.00 6 TYR A O 8
ATOM 6099 N N . ILE A 1 7 ? -9.424 14.124 25.815 1.00 0.00 7 ILE A N 8
ATOM 6100 C CA . ILE A 1 7 ? -9.921 13.233 24.771 1.00 0.00 7 ILE A CA 8
ATOM 6101 C C . ILE A 1 7 ? -9.736 13.852 23.385 1.00 0.00 7 ILE A C 8
ATOM 6102 O O . ILE A 1 7 ? -9.640 15.075 23.247 1.00 0.00 7 ILE A O 8
ATOM 6118 N N . THR A 1 8 ? -9.669 12.990 22.370 1.00 0.00 8 THR A N 8
ATOM 6119 C CA . THR A 1 8 ? -9.474 13.431 20.980 1.00 0.00 8 THR A CA 8
ATOM 6120 C C . THR A 1 8 ? -10.661 13.026 20.084 1.00 0.00 8 THR A C 8
ATOM 6121 O O . THR A 1 8 ? -10.517 12.939 18.860 1.00 0.00 8 THR A O 8
ATOM 6132 N N . TYR A 1 9 ? -11.827 12.758 20.705 1.00 0.00 9 TYR A N 8
ATOM 6133 C CA . TYR A 1 9 ? -13.028 12.332 19.967 1.00 0.00 9 TYR A CA 8
ATOM 6134 C C . TYR A 1 9 ? -12.772 10.978 19.270 1.00 0.00 9 TYR A C 8
ATOM 6135 O O . TYR A 1 9 ? -11.613 10.633 19.023 1.00 0.00 9 TYR A O 8
ATOM 6153 N N . PRO A 1 10 ? -13.823 10.173 18.979 1.00 0.00 10 PRO A N 8
ATOM 6154 C CA . PRO A 1 10 ? -13.636 8.828 18.341 1.00 0.00 10 PRO A CA 8
ATOM 6155 C C . PRO A 1 10 ? -12.921 8.922 16.989 1.00 0.00 10 PRO A C 8
ATOM 6156 O O . PRO A 1 10 ? -11.826 8.375 16.824 1.00 0.00 10 PRO A O 8
ATOM 6167 N N . ALA A 1 11 ? -13.544 9.623 16.026 1.00 0.00 11 ALA A N 8
ATOM 6168 C CA . ALA A 1 11 ? -12.962 9.795 14.688 1.00 0.00 11 ALA A CA 8
ATOM 6169 C C . ALA A 1 11 ? -12.470 8.459 14.135 1.00 0.00 11 ALA A C 8
ATOM 6170 O O . ALA A 1 11 ? -11.324 8.058 14.380 1.00 0.00 11 ALA A O 8
ATOM 6177 N N . ILE A 1 12 ? -13.355 7.756 13.414 1.00 0.00 12 ILE A N 8
ATOM 6178 C CA . ILE A 1 12 ? -13.019 6.452 12.860 1.00 0.00 12 ILE A CA 8
ATOM 6179 C C . ILE A 1 12 ? -12.584 6.585 11.396 1.00 0.00 12 ILE A C 8
ATOM 6180 O O . ILE A 1 12 ? -12.433 7.700 10.886 1.00 0.00 12 ILE A O 8
ATOM 6196 N N . ASP A 1 13 ? -12.349 5.446 10.745 1.00 0.00 13 ASP A N 8
ATOM 6197 C CA . ASP A 1 13 ? -11.888 5.424 9.359 1.00 0.00 13 ASP A CA 8
ATOM 6198 C C . ASP A 1 13 ? -13.066 5.288 8.395 1.00 0.00 13 ASP A C 8
ATOM 6199 O O . ASP A 1 13 ? -13.181 4.304 7.643 1.00 0.00 13 ASP A O 8
ATOM 6208 N N . ARG A 1 14 ? -13.953 6.277 8.444 1.00 0.00 14 ARG A N 8
ATOM 6209 C CA . ARG A 1 14 ? -15.148 6.280 7.598 1.00 0.00 14 ARG A CA 8
ATOM 6210 C C . ARG A 1 14 ? -14.778 6.290 6.133 1.00 0.00 14 ARG A C 8
ATOM 6211 O O . ARG A 1 14 ? -15.391 5.588 5.320 1.00 0.00 14 ARG A O 8
ATOM 6232 N N . GLY A 1 15 ? -13.791 7.111 5.799 1.00 0.00 15 GLY A N 8
ATOM 6233 C CA . GLY A 1 15 ? -13.342 7.254 4.431 1.00 0.00 15 GLY A CA 8
ATOM 6234 C C . GLY A 1 15 ? -12.751 8.638 4.203 1.00 0.00 15 GLY A C 8
ATOM 6235 O O . GLY A 1 15 ? -12.609 9.421 5.151 1.00 0.00 15 GLY A O 8
ATOM 6239 N N . ASP A 1 16 ? -12.437 8.949 2.941 1.00 0.00 16 ASP A N 8
ATOM 6240 C CA . ASP A 1 16 ? -11.893 10.260 2.586 1.00 0.00 16 ASP A CA 8
ATOM 6241 C C . ASP A 1 16 ? -13.018 11.180 2.035 1.00 0.00 16 ASP A C 8
ATOM 6242 O O . ASP A 1 16 ? -13.740 11.802 2.818 1.00 0.00 16 ASP A O 8
ATOM 6251 N N . HIS A 1 17 ? -13.195 11.218 0.692 1.00 0.00 17 HIS A N 8
ATOM 6252 C CA . HIS A 1 17 ? -14.258 12.012 0.058 1.00 0.00 17 HIS A CA 8
ATOM 6253 C C . HIS A 1 17 ? -14.268 11.786 -1.488 1.00 0.00 17 HIS A C 8
ATOM 6254 O O . HIS A 1 17 ? -14.812 10.780 -1.956 1.00 0.00 17 HIS A O 8
ATOM 6268 N N . ALA A 1 18 ? -13.651 12.709 -2.262 1.00 0.00 18 ALA A N 8
ATOM 6269 C CA . ALA A 1 18 ? -13.588 12.582 -3.717 1.00 0.00 18 ALA A CA 8
ATOM 6270 C C . ALA A 1 18 ? -12.539 13.532 -4.289 1.00 0.00 18 ALA A C 8
ATOM 6271 O O . ALA A 1 18 ? -12.297 14.606 -3.728 1.00 0.00 18 ALA A O 8
ATOM 6278 N N . VAL A 1 19 ? -11.916 13.132 -5.407 1.00 0.00 19 VAL A N 8
ATOM 6279 C CA . VAL A 1 19 ? -10.886 13.955 -6.051 1.00 0.00 19 VAL A CA 8
ATOM 6280 C C . VAL A 1 19 ? -11.102 14.049 -7.561 1.00 0.00 19 VAL A C 8
ATOM 6281 O O . VAL A 1 19 ? -11.763 13.196 -8.161 1.00 0.00 19 VAL A O 8
ATOM 6294 N N . HIS A 1 20 ? -10.514 15.085 -8.161 1.00 0.00 20 HIS A N 8
ATOM 6295 C CA . HIS A 1 20 ? -10.600 15.303 -9.606 1.00 0.00 20 HIS A CA 8
ATOM 6296 C C . HIS A 1 20 ? -9.215 15.583 -10.173 1.00 0.00 20 HIS A C 8
ATOM 6297 O O . HIS A 1 20 ? -8.347 16.112 -9.468 1.00 0.00 20 HIS A O 8
ATOM 6311 N N . CYS A 1 21 ? -9.004 15.205 -11.438 1.00 0.00 21 CYS A N 8
ATOM 6312 C CA . CYS A 1 21 ? -7.715 15.393 -12.088 1.00 0.00 21 CYS A CA 8
ATOM 6313 C C . CYS A 1 21 ? -7.489 16.862 -12.398 1.00 0.00 21 CYS A C 8
ATOM 6314 O O . CYS A 1 21 ? -8.396 17.545 -12.892 1.00 0.00 21 CYS A O 8
ATOM 6321 N N . ASP A 1 22 ? -6.270 17.343 -12.124 1.00 0.00 22 ASP A N 8
ATOM 6322 C CA . ASP A 1 22 ? -5.920 18.727 -12.395 1.00 0.00 22 ASP A CA 8
ATOM 6323 C C . ASP A 1 22 ? -5.827 18.946 -13.890 1.00 0.00 22 ASP A C 8
ATOM 6324 O O . ASP A 1 22 ? -5.211 18.152 -14.590 1.00 0.00 22 ASP A O 8
ATOM 6333 N N . LYS A 1 23 ? -6.447 20.015 -14.376 1.00 0.00 23 LYS A N 8
ATOM 6334 C CA . LYS A 1 23 ? -6.406 20.334 -15.810 1.00 0.00 23 LYS A CA 8
ATOM 6335 C C . LYS A 1 23 ? -4.988 20.758 -16.243 1.00 0.00 23 LYS A C 8
ATOM 6336 O O . LYS A 1 23 ? -4.628 20.636 -17.418 1.00 0.00 23 LYS A O 8
ATOM 6355 N N . ALA A 1 24 ? -4.183 21.214 -15.272 1.00 0.00 24 ALA A N 8
ATOM 6356 C CA . ALA A 1 24 ? -2.795 21.610 -15.523 1.00 0.00 24 ALA A CA 8
ATOM 6357 C C . ALA A 1 24 ? -1.833 20.474 -15.148 1.00 0.00 24 ALA A C 8
ATOM 6358 O O . ALA A 1 24 ? -0.752 20.346 -15.732 1.00 0.00 24 ALA A O 8
ATOM 6365 N N . HIS A 1 25 ? -2.258 19.633 -14.190 1.00 0.00 25 HIS A N 8
ATOM 6366 C CA . HIS A 1 25 ? -1.473 18.486 -13.758 1.00 0.00 25 HIS A CA 8
ATOM 6367 C C . HIS A 1 25 ? -2.341 17.194 -13.785 1.00 0.00 25 HIS A C 8
ATOM 6368 O O . HIS A 1 25 ? -2.422 16.468 -12.777 1.00 0.00 25 HIS A O 8
ATOM 6382 N N . PRO A 1 26 ? -2.968 16.860 -14.936 1.00 0.00 26 PRO A N 8
ATOM 6383 C CA . PRO A 1 26 ? -3.787 15.613 -15.057 1.00 0.00 26 PRO A CA 8
ATOM 6384 C C . PRO A 1 26 ? -2.908 14.357 -15.055 1.00 0.00 26 PRO A C 8
ATOM 6385 O O . PRO A 1 26 ? -3.359 13.266 -14.697 1.00 0.00 26 PRO A O 8
ATOM 6396 N N . ASN A 1 27 ? -1.641 14.542 -15.434 1.00 0.00 27 ASN A N 8
ATOM 6397 C CA . ASN A 1 27 ? -0.661 13.463 -15.463 1.00 0.00 27 ASN A CA 8
ATOM 6398 C C . ASN A 1 27 ? -0.447 12.877 -14.074 1.00 0.00 27 ASN A C 8
ATOM 6399 O O . ASN A 1 27 ? -0.224 11.670 -13.930 1.00 0.00 27 ASN A O 8
ATOM 6410 N N . THR A 1 28 ? -0.481 13.747 -13.051 1.00 0.00 28 THR A N 8
ATOM 6411 C CA . THR A 1 28 ? -0.253 13.316 -11.671 1.00 0.00 28 THR A CA 8
ATOM 6412 C C . THR A 1 28 ? -1.556 12.878 -10.980 1.00 0.00 28 THR A C 8
ATOM 6413 O O . THR A 1 28 ? -1.538 12.497 -9.805 1.00 0.00 28 THR A O 8
ATOM 6424 N N . CYS A 1 29 ? -2.684 12.949 -11.711 1.00 0.00 29 CYS A N 8
ATOM 6425 C CA . CYS A 1 29 ? -3.975 12.582 -11.164 1.00 0.00 29 CYS A CA 8
ATOM 6426 C C . CYS A 1 29 ? -3.985 11.112 -10.737 1.00 0.00 29 CYS A C 8
ATOM 6427 O O . CYS A 1 29 ? -3.554 10.235 -11.490 1.00 0.00 29 CYS A O 8
ATOM 6434 N N . LYS A 1 30 ? -4.465 10.864 -9.514 1.00 0.00 30 LYS A N 8
ATOM 6435 C CA . LYS A 1 30 ? -4.520 9.512 -8.960 1.00 0.00 30 LYS A CA 8
ATOM 6436 C C . LYS A 1 30 ? -5.785 8.777 -9.395 1.00 0.00 30 LYS A C 8
ATOM 6437 O O . LYS A 1 30 ? -6.831 9.394 -9.611 1.00 0.00 30 LYS A O 8
ATOM 6456 N N . LYS A 1 31 ? -5.678 7.447 -9.500 1.00 0.00 31 LYS A N 8
ATOM 6457 C CA . LYS A 1 31 ? -6.810 6.598 -9.889 1.00 0.00 31 LYS A CA 8
ATOM 6458 C C . LYS A 1 31 ? -6.973 5.445 -8.917 1.00 0.00 31 LYS A C 8
ATOM 6459 O O . LYS A 1 31 ? -6.018 5.058 -8.234 1.00 0.00 31 LYS A O 8
ATOM 6478 N N . LYS A 1 32 ? -8.201 4.932 -8.822 1.00 0.00 32 LYS A N 8
ATOM 6479 C CA . LYS A 1 32 ? -8.512 3.850 -7.875 1.00 0.00 32 LYS A CA 8
ATOM 6480 C C . LYS A 1 32 ? -9.257 2.718 -8.574 1.00 0.00 32 LYS A C 8
ATOM 6481 O O . LYS A 1 32 ? -9.968 2.949 -9.559 1.00 0.00 32 LYS A O 8
ATOM 6500 N N . GLN A 1 33 ? -9.086 1.490 -8.063 1.00 0.00 33 GLN A N 8
ATOM 6501 C CA . GLN A 1 33 ? -9.740 0.317 -8.645 1.00 0.00 33 GLN A CA 8
ATOM 6502 C C . GLN A 1 33 ? -9.970 -0.778 -7.594 1.00 0.00 33 GLN A C 8
ATOM 6503 O O . GLN A 1 33 ? -9.345 -0.771 -6.531 1.00 0.00 33 GLN A O 8
ATOM 6517 N N . ALA A 1 34 ? -10.869 -1.717 -7.915 1.00 0.00 34 ALA A N 8
ATOM 6518 C CA . ALA A 1 34 ? -11.189 -2.831 -7.016 1.00 0.00 34 ALA A CA 8
ATOM 6519 C C . ALA A 1 34 ? -11.597 -4.066 -7.820 1.00 0.00 34 ALA A C 8
ATOM 6520 O O . ALA A 1 34 ? -12.028 -3.950 -8.971 1.00 0.00 34 ALA A O 8
ATOM 6527 N N . ASN A 1 35 ? -11.444 -5.253 -7.209 1.00 0.00 35 ASN A N 8
ATOM 6528 C CA . ASN A 1 35 ? -11.783 -6.513 -7.880 1.00 0.00 35 ASN A CA 8
ATOM 6529 C C . ASN A 1 35 ? -13.313 -6.663 -8.041 1.00 0.00 35 ASN A C 8
ATOM 6530 O O . ASN A 1 35 ? -14.075 -6.089 -7.257 1.00 0.00 35 ASN A O 8
ATOM 6541 N N . PRO A 1 36 ? -13.784 -7.404 -9.068 1.00 0.00 36 PRO A N 8
ATOM 6542 C CA . PRO A 1 36 ? -15.247 -7.582 -9.325 1.00 0.00 36 PRO A CA 8
ATOM 6543 C C . PRO A 1 36 ? -15.880 -8.644 -8.419 1.00 0.00 36 PRO A C 8
ATOM 6544 O O . PRO A 1 36 ? -17.099 -8.652 -8.216 1.00 0.00 36 PRO A O 8
ATOM 6555 N N . TYR A 1 37 ? -15.043 -9.545 -7.898 1.00 0.00 37 TYR A N 8
ATOM 6556 C CA . TYR A 1 37 ? -15.500 -10.627 -7.035 1.00 0.00 37 TYR A CA 8
ATOM 6557 C C . TYR A 1 37 ? -16.101 -10.058 -5.738 1.00 0.00 37 TYR A C 8
ATOM 6558 O O . TYR A 1 37 ? -15.474 -9.234 -5.065 1.00 0.00 37 TYR A O 8
ATOM 6576 N N . ARG A 1 38 ? -17.317 -10.511 -5.404 1.00 0.00 38 ARG A N 8
ATOM 6577 C CA . ARG A 1 38 ? -18.007 -10.058 -4.192 1.00 0.00 38 ARG A CA 8
ATOM 6578 C C . ARG A 1 38 ? -18.924 -11.146 -3.664 1.00 0.00 38 ARG A C 8
ATOM 6579 O O . ARG A 1 38 ? -19.582 -11.849 -4.440 1.00 0.00 38 ARG A O 8
ATOM 6600 N N . ARG A 1 39 ? -18.960 -11.279 -2.340 1.00 0.00 39 ARG A N 8
ATOM 6601 C CA . ARG A 1 39 ? -19.800 -12.293 -1.691 1.00 0.00 39 ARG A CA 8
ATOM 6602 C C . ARG A 1 39 ? -20.544 -11.733 -0.474 1.00 0.00 39 ARG A C 8
ATOM 6603 O O . ARG A 1 39 ? -21.606 -12.247 -0.104 1.00 0.00 39 ARG A O 8
ATOM 6624 N N . GLY A 1 40 ? -19.979 -10.689 0.150 1.00 0.00 40 GLY A N 8
ATOM 6625 C CA . GLY A 1 40 ? -20.594 -10.085 1.328 1.00 0.00 40 GLY A CA 8
ATOM 6626 C C . GLY A 1 40 ? -21.946 -9.474 0.984 1.00 0.00 40 GLY A C 8
ATOM 6627 O O . GLY A 1 40 ? -22.177 -9.066 -0.157 1.00 0.00 40 GLY A O 8
ATOM 6631 N N . CYS A 1 41 ? -22.847 -9.441 1.973 1.00 0.00 41 CYS A N 8
ATOM 6632 C CA . CYS A 1 41 ? -24.195 -8.907 1.772 1.00 0.00 41 CYS A CA 8
ATOM 6633 C C . CYS A 1 41 ? -24.166 -7.394 1.560 1.00 0.00 41 CYS A C 8
ATOM 6634 O O . CYS A 1 41 ? -23.233 -6.714 1.996 1.00 0.00 41 CYS A O 8
ATOM 6641 N N . GLY A 1 42 ? -25.201 -6.880 0.889 1.00 0.00 42 GLY A N 8
ATOM 6642 C CA . GLY A 1 42 ? -25.313 -5.441 0.611 1.00 0.00 42 GLY A CA 8
ATOM 6643 C C . GLY A 1 42 ? -26.609 -4.838 1.177 1.00 0.00 42 GLY A C 8
ATOM 6644 O O . GLY A 1 42 ? -27.017 -3.746 0.766 1.00 0.00 42 GLY A O 8
ATOM 6648 N N . VAL A 1 43 ? -27.259 -5.560 2.102 1.00 0.00 43 VAL A N 8
ATOM 6649 C CA . VAL A 1 43 ? -28.520 -5.098 2.700 1.00 0.00 43 VAL A CA 8
ATOM 6650 C C . VAL A 1 43 ? -28.329 -3.774 3.455 1.00 0.00 43 VAL A C 8
ATOM 6651 O O . VAL A 1 43 ? -29.232 -2.939 3.489 1.00 0.00 43 VAL A O 8
ATOM 6664 N N . LEU A 1 44 ? -27.149 -3.611 4.070 1.00 0.00 44 LEU A N 8
ATOM 6665 C CA . LEU A 1 44 ? -26.804 -2.400 4.852 1.00 0.00 44 LEU A CA 8
ATOM 6666 C C . LEU A 1 44 ? -27.634 -2.263 6.152 1.00 0.00 44 LEU A C 8
ATOM 6667 O O . LEU A 1 44 ? -27.350 -1.386 6.973 1.00 0.00 44 LEU A O 8
ATOM 6683 N N . GLU A 1 45 ? -28.626 -3.151 6.355 1.00 0.00 45 GLU A N 8
ATOM 6684 C CA . GLU A 1 45 ?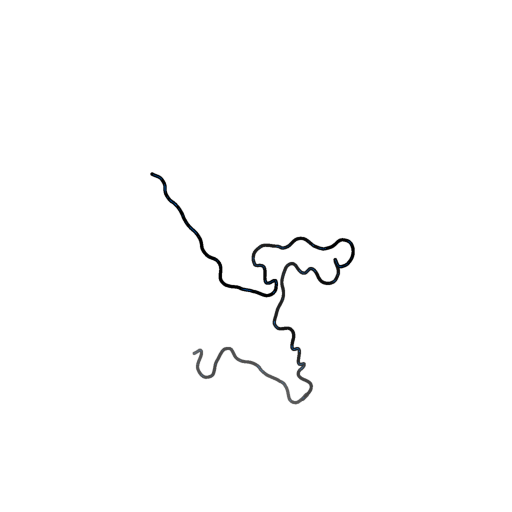 -29.448 -3.134 7.576 1.00 0.00 45 GLU A CA 8
ATOM 6685 C C . GLU A 1 45 ? -28.602 -3.456 8.801 1.00 0.00 45 GLU A C 8
ATOM 6686 O O . GLU A 1 45 ? -28.833 -2.926 9.890 1.00 0.00 45 GLU A O 8
ATOM 6698 N N . GLY A 1 46 ? -27.638 -4.351 8.608 1.00 0.00 46 GLY A N 8
ATOM 6699 C CA . GLY A 1 46 ? -26.753 -4.797 9.680 1.00 0.00 46 GLY A CA 8
ATOM 6700 C C . GLY A 1 46 ? -26.206 -6.202 9.394 1.00 0.00 46 GLY A C 8
ATOM 6701 O O . GLY A 1 46 ? -25.131 -6.566 9.880 1.00 0.00 46 GLY A O 8
ATOM 6705 N N . CYS A 1 47 ? -26.943 -6.976 8.573 1.00 0.00 47 CYS A N 8
ATOM 6706 C CA . CYS A 1 47 ? -26.526 -8.322 8.191 1.00 0.00 47 CYS A CA 8
ATOM 6707 C C . CYS A 1 47 ? -26.349 -9.216 9.431 1.00 0.00 47 CYS A C 8
ATOM 6708 O O . CYS A 1 47 ? -25.223 -9.581 9.809 1.00 0.00 47 CYS A O 8
ATOM 6715 N N . HIS A 1 48 ? -27.478 -9.563 10.064 1.00 0.00 48 HIS A N 8
ATOM 6716 C CA . HIS A 1 48 ? -27.463 -10.414 11.254 1.00 0.00 48 HIS A CA 8
ATOM 6717 C C . HIS A 1 48 ? -28.798 -11.142 11.414 1.00 0.00 48 HIS A C 8
ATOM 6718 O O . HIS A 1 48 ? -29.864 -10.558 11.195 1.00 0.00 48 HIS A O 8
ATOM 6732 N N . ARG A 1 49 ? -28.728 -12.421 11.809 1.00 0.00 49 ARG A N 8
ATOM 6733 C CA . ARG A 1 49 ? -29.928 -13.238 12.009 1.00 0.00 49 ARG A CA 8
ATOM 6734 C C . ARG A 1 49 ? -30.700 -12.750 13.236 1.00 0.00 49 ARG A C 8
ATOM 6735 O O . ARG A 1 49 ? -30.105 -12.478 14.283 1.00 0.00 49 ARG A O 8
ATOM 6756 N N . GLU A 1 50 ? -32.026 -12.621 13.089 1.00 0.00 50 GLU A N 8
ATOM 6757 C CA . GLU A 1 50 ? -32.884 -12.138 14.178 1.00 0.00 50 GLU A CA 8
ATOM 6758 C C . GLU A 1 50 ? -34.029 -13.099 14.427 1.00 0.00 50 GLU A C 8
ATOM 6759 O O . GLU A 1 50 ? -34.452 -13.821 13.517 1.00 0.00 50 GLU A O 8
ATOM 6771 N N . THR A 1 51 ? -34.536 -13.094 15.661 1.00 0.00 51 THR A N 8
ATOM 6772 C CA . THR A 1 51 ? -35.652 -13.961 16.032 1.00 0.00 51 THR A CA 8
ATOM 6773 C C . THR A 1 51 ? -36.439 -13.403 17.232 1.00 0.00 51 THR A C 8
ATOM 6774 O O . THR A 1 51 ? -37.650 -13.619 17.339 1.00 0.00 51 THR A O 8
ATOM 6785 N N . GLY A 1 52 ? -35.741 -12.676 18.121 1.00 0.00 52 GLY A N 8
ATOM 6786 C CA . GLY A 1 52 ? -36.377 -12.078 19.297 1.00 0.00 52 GLY A CA 8
ATOM 6787 C C . GLY A 1 52 ? -36.327 -13.031 20.506 1.00 0.00 52 GLY A C 8
ATOM 6788 O O . GLY A 1 52 ? -37.375 -13.363 21.068 1.00 0.00 52 GLY A O 8
ATOM 6792 N N . PRO A 1 53 ? -35.128 -13.485 20.927 1.00 0.00 53 PRO A N 8
ATOM 6793 C CA . PRO A 1 53 ? -34.996 -14.417 22.094 1.00 0.00 53 PRO A CA 8
ATOM 6794 C C . PRO A 1 53 ? -35.338 -13.721 23.409 1.00 0.00 53 PRO A C 8
ATOM 6795 O O . PRO A 1 53 ? -35.081 -12.523 23.571 1.00 0.00 53 PRO A O 8
ATOM 6806 N N . LYS A 1 54 ? -35.921 -14.482 24.344 1.00 0.00 54 LYS A N 8
ATOM 6807 C CA . LYS A 1 54 ? -36.302 -13.938 25.645 1.00 0.00 54 LYS A CA 8
ATOM 6808 C C . LYS A 1 54 ? -36.215 -15.020 26.757 1.00 0.00 54 LYS A C 8
ATOM 6809 O O . LYS A 1 54 ? -37.237 -15.621 27.123 1.00 0.00 54 LYS A O 8
ATOM 6828 N N . PRO A 1 55 ? -35.011 -15.284 27.320 1.00 0.00 55 PRO A N 8
ATOM 6829 C CA . PRO A 1 55 ? -34.849 -16.303 28.415 1.00 0.00 55 PRO A CA 8
ATOM 6830 C C . PRO A 1 55 ? -35.590 -15.883 29.687 1.00 0.00 55 PRO A C 8
ATOM 6831 O O . PRO A 1 55 ? -36.041 -16.727 30.462 1.00 0.00 55 PRO A O 8
ATOM 6842 N N . THR A 1 56 ? -35.714 -14.560 29.879 1.00 0.00 56 THR A N 8
ATOM 6843 C CA . THR A 1 56 ? -36.400 -13.980 31.039 1.00 0.00 56 THR A CA 8
ATOM 6844 C C . THR A 1 56 ? -36.082 -14.739 32.342 1.00 0.00 56 THR A C 8
ATOM 6845 O O . THR A 1 56 ? -35.073 -15.426 32.370 1.00 0.00 56 THR A O 8
ATOM 6857 N N . GLU A 1 1 ? -37.214 -18.234 17.127 1.00 0.00 1 GLU A N 9
ATOM 6858 C CA . GLU A 1 1 ? -36.683 -19.609 16.874 1.00 0.00 1 GLU A CA 9
ATOM 6859 C C . GLU A 1 1 ? -35.150 -19.577 16.800 1.00 0.00 1 GLU A C 9
ATOM 6860 O O . GLU A 1 1 ? -34.481 -20.514 17.245 1.00 0.00 1 GLU A O 9
ATOM 6874 N N . ALA A 1 2 ? -34.607 -18.485 16.244 1.00 0.00 2 ALA A N 9
ATOM 6875 C CA . ALA A 1 2 ? -33.159 -18.318 16.120 1.00 0.00 2 ALA A CA 9
ATOM 6876 C C . ALA A 1 2 ? -32.775 -16.848 16.234 1.00 0.00 2 ALA A C 9
ATOM 6877 O O . ALA A 1 2 ? -33.570 -15.961 15.904 1.00 0.00 2 ALA A O 9
ATOM 6884 N N . SER A 1 3 ? -31.551 -16.595 16.708 1.00 0.00 3 SER A N 9
ATOM 6885 C CA . SER A 1 3 ? -31.047 -15.230 16.879 1.00 0.00 3 SER A CA 9
ATOM 6886 C C . SER A 1 3 ? -29.792 -15.008 16.041 1.00 0.00 3 SER A C 9
ATOM 6887 O O . SER A 1 3 ? -29.039 -15.952 15.780 1.00 0.00 3 SER A O 9
ATOM 6895 N N . VAL A 1 4 ? -29.580 -13.757 15.611 1.00 0.00 4 VAL A N 9
ATOM 6896 C CA . VAL A 1 4 ? -28.421 -13.408 14.789 1.00 0.00 4 VAL A CA 9
ATOM 6897 C C . VAL A 1 4 ? -27.736 -12.136 15.314 1.00 0.00 4 VAL A C 9
ATOM 6898 O O . VAL A 1 4 ? -28.406 -11.167 15.681 1.00 0.00 4 VAL A O 9
ATOM 6911 N N . ARG A 1 5 ? -26.402 -12.159 15.326 1.00 0.00 5 ARG A N 9
ATOM 6912 C CA . ARG A 1 5 ? -25.610 -11.019 15.780 1.00 0.00 5 ARG A CA 9
ATOM 6913 C C . ARG A 1 5 ? -25.732 -9.871 14.783 1.00 0.00 5 ARG A C 9
ATOM 6914 O O . ARG A 1 5 ? -25.624 -10.087 13.570 1.00 0.00 5 ARG A O 9
ATOM 6935 N N . TYR A 1 6 ? -25.961 -8.654 15.296 1.00 0.00 6 TYR A N 9
ATOM 6936 C CA . TYR A 1 6 ? -26.104 -7.480 14.433 1.00 0.00 6 TYR A CA 9
ATOM 6937 C C . TYR A 1 6 ? -25.439 -6.278 15.076 1.00 0.00 6 TYR A C 9
ATOM 6938 O O . TYR A 1 6 ? -25.993 -5.662 15.993 1.00 0.00 6 TYR A O 9
ATOM 6956 N N . ILE A 1 7 ? -24.240 -5.967 14.603 1.00 0.00 7 ILE A N 9
ATOM 6957 C CA . ILE A 1 7 ? -23.457 -4.853 15.138 1.00 0.00 7 ILE A CA 9
ATOM 6958 C C . ILE A 1 7 ? -23.108 -3.863 14.021 1.00 0.00 7 ILE A C 9
ATOM 6959 O O . ILE A 1 7 ? -22.581 -4.255 12.975 1.00 0.00 7 ILE A O 9
ATOM 6975 N N . THR A 1 8 ? -23.385 -2.580 14.269 1.00 0.00 8 THR A N 9
ATOM 6976 C CA . THR A 1 8 ? -23.081 -1.525 13.308 1.00 0.00 8 THR A CA 9
ATOM 6977 C C . THR A 1 8 ? -21.810 -0.795 13.752 1.00 0.00 8 THR A C 9
ATOM 6978 O O . THR A 1 8 ? -21.701 -0.369 14.906 1.00 0.00 8 THR A O 9
ATOM 6989 N N . TYR A 1 9 ? -20.833 -0.716 12.843 1.00 0.00 9 TYR A N 9
ATOM 6990 C CA . TYR A 1 9 ? -19.537 -0.106 13.151 1.00 0.00 9 TYR A CA 9
ATOM 6991 C C . TYR A 1 9 ? -19.633 1.441 13.291 1.00 0.00 9 TYR A C 9
ATOM 6992 O O . TYR A 1 9 ? -20.494 2.064 12.668 1.00 0.00 9 TYR A O 9
ATOM 7010 N N . PRO A 1 10 ? -18.739 2.074 14.089 1.00 0.00 10 PRO A N 9
ATOM 7011 C CA . PRO A 1 10 ? -18.729 3.565 14.269 1.00 0.00 10 PRO A CA 9
ATOM 7012 C C . PRO A 1 10 ? -18.015 4.290 13.125 1.00 0.00 10 PRO A C 9
ATOM 7013 O O . PRO A 1 10 ? -17.261 3.679 12.363 1.00 0.00 10 PRO A O 9
ATOM 7024 N N . ALA A 1 11 ? -18.234 5.608 13.044 1.00 0.00 11 ALA A N 9
ATOM 7025 C CA . ALA A 1 11 ? -17.591 6.445 12.033 1.00 0.00 11 ALA A CA 9
ATOM 7026 C C . ALA A 1 11 ? -17.109 7.759 12.657 1.00 0.00 11 ALA A C 9
ATOM 7027 O O . ALA A 1 11 ? -17.751 8.294 13.566 1.00 0.00 11 ALA A O 9
ATOM 7034 N N . ILE A 1 12 ? -15.962 8.257 12.178 1.00 0.00 12 ILE A N 9
ATOM 7035 C CA . ILE A 1 12 ? -15.364 9.507 12.710 1.00 0.00 12 ILE A CA 9
ATOM 7036 C C . ILE A 1 12 ? -15.721 10.710 11.786 1.00 0.00 12 ILE A C 9
ATOM 7037 O O . ILE A 1 12 ? -16.706 10.647 11.047 1.00 0.00 12 ILE A O 9
ATOM 7053 N N . ASP A 1 13 ? -14.930 11.803 11.854 1.00 0.00 13 ASP A N 9
ATOM 7054 C CA . ASP A 1 13 ? -15.181 13.009 11.049 1.00 0.00 13 ASP A CA 9
ATOM 7055 C C . ASP A 1 13 ? -14.390 12.994 9.725 1.00 0.00 13 ASP A C 9
ATOM 7056 O O . ASP A 1 13 ? -14.324 14.014 9.029 1.00 0.00 13 ASP A O 9
ATOM 7065 N N . ARG A 1 14 ? -13.781 11.844 9.396 1.00 0.00 14 ARG A N 9
ATOM 7066 C CA . ARG A 1 14 ? -12.986 11.710 8.182 1.00 0.00 14 ARG A CA 9
ATOM 7067 C C . ARG A 1 14 ? -13.833 11.968 6.943 1.00 0.00 14 ARG A C 9
ATOM 7068 O O . ARG A 1 14 ? -14.994 11.550 6.871 1.00 0.00 14 ARG A O 9
ATOM 7089 N N . GLY A 1 15 ? -13.236 12.656 5.966 1.00 0.00 15 GLY A N 9
ATOM 7090 C CA . GLY A 1 15 ? -13.917 12.972 4.714 1.00 0.00 15 GLY A CA 9
ATOM 7091 C C . GLY A 1 15 ? -13.018 12.678 3.525 1.00 0.00 15 GLY A C 9
ATOM 7092 O O . GLY A 1 15 ? -11.790 12.781 3.624 1.00 0.00 15 GLY A O 9
ATOM 7096 N N . ASP A 1 16 ? -13.636 12.305 2.401 1.00 0.00 16 ASP A N 9
ATOM 7097 C CA . ASP A 1 16 ? -12.890 11.982 1.188 1.00 0.00 16 ASP A CA 9
ATOM 7098 C C . ASP A 1 16 ? -12.893 13.159 0.214 1.00 0.00 16 ASP A C 9
ATOM 7099 O O . ASP A 1 16 ? -13.953 13.593 -0.248 1.00 0.00 16 ASP A O 9
ATOM 7108 N N . HIS A 1 17 ? -11.692 13.649 -0.113 1.00 0.00 17 HIS A N 9
ATOM 7109 C CA . HIS A 1 17 ? -11.537 14.756 -1.057 1.00 0.00 17 HIS A CA 9
ATOM 7110 C C . HIS A 1 17 ? -11.916 14.297 -2.466 1.00 0.00 17 HIS A C 9
ATOM 7111 O O . HIS A 1 17 ? -11.682 13.139 -2.830 1.00 0.00 17 HIS A O 9
ATOM 7125 N N . ALA A 1 18 ? -12.509 15.208 -3.250 1.00 0.00 18 ALA A N 9
ATOM 7126 C CA . ALA A 1 18 ? -12.928 14.885 -4.617 1.00 0.00 18 ALA A CA 9
ATOM 7127 C C . ALA A 1 18 ? -11.746 14.349 -5.423 1.00 0.00 18 ALA A C 9
ATOM 7128 O O . ALA A 1 18 ? -10.613 14.810 -5.261 1.00 0.00 18 ALA A O 9
ATOM 7135 N N . VAL A 1 19 ? -12.016 13.340 -6.254 1.00 0.00 19 VAL A N 9
ATOM 7136 C CA . VAL A 1 19 ? -10.966 12.683 -7.060 1.00 0.00 19 VAL A CA 9
ATOM 7137 C C . VAL A 1 19 ? -10.774 13.345 -8.436 1.00 0.00 19 VAL A C 9
ATOM 7138 O O . VAL A 1 19 ? -10.158 12.756 -9.329 1.00 0.00 19 VAL A O 9
ATOM 7151 N N . HIS A 1 20 ? -11.309 14.559 -8.600 1.00 0.00 20 HIS A N 9
ATOM 7152 C CA . HIS A 1 20 ? -11.206 15.295 -9.864 1.00 0.00 20 HIS A CA 9
ATOM 7153 C C . HIS A 1 20 ? -9.724 15.539 -10.214 1.00 0.00 20 HIS A C 9
ATOM 7154 O O . HIS A 1 20 ? -8.922 15.860 -9.334 1.00 0.00 20 HIS A O 9
ATOM 7168 N N . CYS A 1 21 ? -9.366 15.346 -11.500 1.00 0.00 21 CYS A N 9
ATOM 7169 C CA . CYS A 1 21 ? -7.972 15.506 -11.952 1.00 0.00 21 CYS A CA 9
ATOM 7170 C C . CYS A 1 21 ? -7.686 16.955 -12.342 1.00 0.00 21 CYS A C 9
ATOM 7171 O O . CYS A 1 21 ? -8.576 17.660 -12.832 1.00 0.00 21 CYS A O 9
ATOM 7178 N N . ASP A 1 22 ? -6.437 17.397 -12.113 1.00 0.00 22 ASP A N 9
ATOM 7179 C CA . ASP A 1 22 ? -6.030 18.759 -12.428 1.00 0.00 22 ASP A CA 9
ATOM 7180 C C . ASP A 1 22 ? -5.891 18.926 -13.933 1.00 0.00 22 ASP A C 9
ATOM 7181 O O . ASP A 1 22 ? -5.270 18.095 -14.587 1.00 0.00 22 ASP A O 9
ATOM 7190 N N . LYS A 1 23 ? -6.450 20.011 -14.476 1.00 0.00 23 LYS A N 9
ATOM 7191 C CA . LYS A 1 23 ? -6.330 20.294 -15.919 1.00 0.00 23 LYS A CA 9
ATOM 7192 C C . LYS A 1 23 ? -4.888 20.704 -16.276 1.00 0.00 23 LYS A C 9
ATOM 7193 O O . LYS A 1 23 ? -4.455 20.544 -17.422 1.00 0.00 23 LYS A O 9
ATOM 7212 N N . ALA A 1 24 ? -4.151 21.211 -15.278 1.00 0.00 24 ALA A N 9
ATOM 7213 C CA . ALA A 1 24 ? -2.757 21.623 -15.463 1.00 0.00 24 ALA A CA 9
ATOM 7214 C C . ALA A 1 24 ? -1.803 20.493 -15.074 1.00 0.00 24 ALA A C 9
ATOM 7215 O O . ALA A 1 24 ? -0.701 20.379 -15.622 1.00 0.00 24 ALA A O 9
ATOM 7222 N N . HIS A 1 25 ? -2.253 19.640 -14.143 1.00 0.00 25 HIS A N 9
ATOM 7223 C CA . HIS A 1 25 ? -1.479 18.502 -13.693 1.00 0.00 25 HIS A CA 9
ATOM 7224 C C . HIS A 1 25 ? -2.345 17.206 -13.724 1.00 0.00 25 HIS A C 9
ATOM 7225 O O . HIS A 1 25 ? -2.429 16.481 -12.719 1.00 0.00 25 HIS A O 9
ATOM 7239 N N . PRO A 1 26 ? -2.974 16.874 -14.873 1.00 0.00 26 PRO A N 9
ATOM 7240 C CA . PRO A 1 26 ? -3.791 15.628 -14.998 1.00 0.00 26 PRO A CA 9
ATOM 7241 C C . PRO A 1 26 ? -2.909 14.373 -15.079 1.00 0.00 26 PRO A C 9
ATOM 7242 O O . PRO A 1 26 ? -3.379 13.256 -14.840 1.00 0.00 26 PRO A O 9
ATOM 7253 N N . ASN A 1 27 ? -1.633 14.572 -15.451 1.00 0.00 27 ASN A N 9
ATOM 7254 C CA . ASN A 1 27 ? -0.688 13.466 -15.604 1.00 0.00 27 ASN A CA 9
ATOM 7255 C C . ASN A 1 27 ? -0.233 12.896 -14.250 1.00 0.00 27 ASN A C 9
ATOM 7256 O O . ASN A 1 27 ? 0.282 11.775 -14.195 1.00 0.00 27 ASN A O 9
ATOM 7267 N N . THR A 1 28 ? -0.468 13.649 -13.155 1.00 0.00 28 THR A N 9
ATOM 7268 C CA . THR A 1 28 ? -0.122 13.163 -11.804 1.00 0.00 28 THR A CA 9
ATOM 7269 C C . THR A 1 28 ? -1.384 12.798 -10.990 1.00 0.00 28 THR A C 9
ATOM 7270 O O . THR A 1 28 ? -1.286 12.438 -9.816 1.00 0.00 28 THR A O 9
ATOM 7281 N N . CYS A 1 29 ? -2.564 12.878 -11.638 1.00 0.00 29 CYS A N 9
ATOM 7282 C CA . CYS A 1 29 ? -3.825 12.540 -11.005 1.00 0.00 29 CYS A CA 9
ATOM 7283 C C . CYS A 1 29 ? -3.806 11.071 -10.593 1.00 0.00 29 CYS A C 9
ATOM 7284 O O . CYS A 1 29 ? -3.293 10.222 -11.330 1.00 0.00 29 CYS A O 9
ATOM 7291 N N . LYS A 1 30 ? -4.304 10.791 -9.385 1.00 0.00 30 LYS A N 9
ATOM 7292 C CA . LYS A 1 30 ? -4.284 9.461 -8.835 1.00 0.00 30 LYS A CA 9
ATOM 7293 C C . LYS A 1 30 ? -5.542 8.725 -9.198 1.00 0.00 30 LYS A C 9
ATOM 7294 O O . LYS A 1 30 ? -6.653 9.217 -8.976 1.00 0.00 30 LYS A O 9
ATOM 7313 N N . LYS A 1 31 ? -5.355 7.544 -9.739 1.00 0.00 31 LYS A N 9
ATOM 7314 C CA . LYS A 1 31 ? -6.455 6.689 -10.134 1.00 0.00 31 LYS A CA 9
ATOM 7315 C C . LYS A 1 31 ? -7.400 7.406 -11.085 1.00 0.00 31 LYS A C 9
ATOM 7316 O O . LYS A 1 31 ? -7.243 8.601 -11.343 1.00 0.00 31 LYS A O 9
ATOM 7335 N N . LYS A 1 32 ? -8.373 6.658 -11.614 1.00 0.00 32 LYS A N 9
ATOM 7336 C CA . LYS A 1 32 ? -9.346 7.215 -12.563 1.00 0.00 32 LYS A CA 9
ATOM 7337 C C . LYS A 1 32 ? -10.735 6.692 -12.264 1.00 0.00 32 LYS A C 9
ATOM 7338 O O . LYS A 1 32 ? -11.704 7.454 -12.190 1.00 0.00 32 LYS A O 9
ATOM 7357 N N . GLN A 1 33 ? -10.809 5.387 -12.080 1.00 0.00 33 GLN A N 9
ATOM 7358 C CA . GLN A 1 33 ? -12.061 4.700 -11.764 1.00 0.00 33 GLN A CA 9
ATOM 7359 C C . GLN A 1 33 ? -12.464 4.942 -10.316 1.00 0.00 33 GLN A C 9
ATOM 7360 O O . GLN A 1 33 ? -11.650 5.382 -9.500 1.00 0.00 33 GLN A O 9
ATOM 7374 N N . ALA A 1 34 ? -13.717 4.615 -10.002 1.00 0.00 34 ALA A N 9
ATOM 7375 C CA . ALA A 1 34 ? -14.240 4.750 -8.643 1.00 0.00 34 ALA A CA 9
ATOM 7376 C C . ALA A 1 34 ? -15.313 3.700 -8.386 1.00 0.00 34 ALA A C 9
ATOM 7377 O O . ALA A 1 34 ? -16.101 3.374 -9.282 1.00 0.00 34 ALA A O 9
ATOM 7384 N N . ASN A 1 35 ? -15.336 3.166 -7.156 1.00 0.00 35 ASN A N 9
ATOM 7385 C CA . ASN A 1 35 ? -16.314 2.143 -6.787 1.00 0.00 35 ASN A CA 9
ATOM 7386 C C . ASN A 1 35 ? -17.709 2.765 -6.590 1.00 0.00 35 ASN A C 9
ATOM 7387 O O . ASN A 1 35 ? -17.810 3.926 -6.181 1.00 0.00 35 ASN A O 9
ATOM 7398 N N . PRO A 1 36 ? -18.797 2.015 -6.858 1.00 0.00 36 PRO A N 9
ATOM 7399 C CA . PRO A 1 36 ? -20.185 2.533 -6.680 1.00 0.00 36 PRO A CA 9
ATOM 7400 C C . PRO A 1 36 ? -20.637 2.491 -5.213 1.00 0.00 36 PRO A C 9
ATOM 7401 O O . PRO A 1 36 ? -21.571 3.196 -4.821 1.00 0.00 36 PRO A O 9
ATOM 7412 N N . TYR A 1 37 ? -19.978 1.633 -4.425 1.00 0.00 37 TYR A N 9
ATOM 7413 C CA . TYR A 1 37 ? -20.311 1.449 -3.021 1.00 0.00 37 TYR A CA 9
ATOM 7414 C C . TYR A 1 37 ? -19.988 2.711 -2.207 1.00 0.00 37 TYR A C 9
ATOM 7415 O O . TYR A 1 37 ? -18.865 3.228 -2.254 1.00 0.00 37 TYR A O 9
ATOM 7433 N N . ARG A 1 38 ? -20.977 3.166 -1.438 1.00 0.00 38 ARG A N 9
ATOM 7434 C CA . ARG A 1 38 ? -20.826 4.332 -0.572 1.00 0.00 38 ARG A CA 9
ATOM 7435 C C . ARG A 1 38 ? -21.910 4.332 0.489 1.00 0.00 38 ARG A C 9
ATOM 7436 O O . ARG A 1 38 ? -23.039 3.894 0.237 1.00 0.00 38 ARG A O 9
ATOM 7457 N N . ARG A 1 39 ? -21.568 4.842 1.668 1.00 0.00 39 ARG A N 9
ATOM 7458 C CA . ARG A 1 39 ? -22.506 4.920 2.773 1.00 0.00 39 ARG A CA 9
ATOM 7459 C C . ARG A 1 39 ? -22.464 6.313 3.374 1.00 0.00 39 ARG A C 9
ATOM 7460 O O . ARG A 1 39 ? -21.380 6.887 3.555 1.00 0.00 39 ARG A O 9
ATOM 7481 N N . GLY A 1 40 ? -23.644 6.874 3.620 1.00 0.00 40 GLY A N 9
ATOM 7482 C CA . GLY A 1 40 ? -23.750 8.228 4.137 1.00 0.00 40 GLY A CA 9
ATOM 7483 C C . GLY A 1 40 ? -23.465 8.295 5.626 1.00 0.00 40 GLY A C 9
ATOM 7484 O O . GLY A 1 40 ? -23.257 7.273 6.286 1.00 0.00 40 GLY A O 9
ATOM 7488 N N . CYS A 1 41 ? -23.439 9.522 6.136 1.00 0.00 41 CYS A N 9
ATOM 7489 C CA . CYS A 1 41 ? -23.164 9.790 7.542 1.00 0.00 41 CYS A CA 9
ATOM 7490 C C . CYS A 1 41 ? -24.380 9.474 8.414 1.00 0.00 41 CYS A C 9
ATOM 7491 O O . CYS A 1 41 ? -25.455 10.059 8.241 1.00 0.00 41 CYS A O 9
ATOM 7498 N N . GLY A 1 42 ? -24.183 8.559 9.367 1.00 0.00 42 GLY A N 9
ATOM 7499 C CA . GLY A 1 42 ? -25.237 8.160 10.302 1.00 0.00 42 GLY A CA 9
ATOM 7500 C C . GLY A 1 42 ? -24.697 8.101 11.726 1.00 0.00 42 GLY A C 9
ATOM 7501 O O . GLY A 1 42 ? -24.984 7.160 12.471 1.00 0.00 42 GLY A O 9
ATOM 7505 N N . VAL A 1 43 ? -23.888 9.100 12.079 1.00 0.00 43 VAL A N 9
ATOM 7506 C CA . VAL A 1 43 ? -23.258 9.165 13.403 1.00 0.00 43 VAL A CA 9
ATOM 7507 C C . VAL A 1 43 ? -24.344 9.258 14.490 1.00 0.00 43 VAL A C 9
ATOM 7508 O O . VAL A 1 43 ? -24.212 8.658 15.555 1.00 0.00 43 VAL A O 9
ATOM 7521 N N . LEU A 1 44 ? -25.376 10.082 14.219 1.00 0.00 44 LEU A N 9
ATOM 7522 C CA . LEU A 1 44 ? -26.493 10.358 15.165 1.00 0.00 44 LEU A CA 9
ATOM 7523 C C . LEU A 1 44 ? -26.078 11.347 16.284 1.00 0.00 44 LEU A C 9
ATOM 7524 O O . LEU A 1 44 ? -26.936 11.891 16.982 1.00 0.00 44 LEU A O 9
ATOM 7540 N N . GLU A 1 45 ? -24.763 11.596 16.416 1.00 0.00 45 GLU A N 9
ATOM 7541 C CA . GLU A 1 45 ? -24.233 12.546 17.408 1.00 0.00 45 GLU A CA 9
ATOM 7542 C C . GLU A 1 45 ? -24.667 13.977 17.096 1.00 0.00 45 GLU A C 9
ATOM 7543 O O . GLU A 1 45 ? -24.951 14.766 18.002 1.00 0.00 45 GLU A O 9
ATOM 7555 N N . GLY A 1 46 ? -24.717 14.288 15.810 1.00 0.00 46 GLY A N 9
ATOM 7556 C CA . GLY A 1 46 ? -25.111 15.614 15.332 1.00 0.00 46 GLY A CA 9
ATOM 7557 C C . GLY A 1 46 ? -24.511 15.897 13.964 1.00 0.00 46 GLY A C 9
ATOM 7558 O O . GLY A 1 46 ? -24.085 17.019 13.672 1.00 0.00 46 GLY A O 9
ATOM 7562 N N . CYS A 1 47 ? -24.481 14.862 13.142 1.00 0.00 47 CYS A N 9
ATOM 7563 C CA . CYS A 1 47 ? -23.942 14.928 11.801 1.00 0.00 47 CYS A CA 9
ATOM 7564 C C . CYS A 1 47 ? -24.737 15.887 10.931 1.00 0.00 47 CYS A C 9
ATOM 7565 O O . CYS A 1 47 ? -24.166 16.643 10.138 1.00 0.00 47 CYS A O 9
ATOM 7572 N N . HIS A 1 48 ? -26.062 15.829 11.066 1.00 0.00 48 HIS A N 9
ATOM 7573 C CA . HIS A 1 48 ? -26.959 16.665 10.283 1.00 0.00 48 HIS A CA 9
ATOM 7574 C C . HIS A 1 48 ? -26.670 18.149 10.536 1.00 0.00 48 HIS A C 9
ATOM 7575 O O . HIS A 1 48 ? -26.647 18.951 9.600 1.00 0.00 48 HIS A O 9
ATOM 7589 N N . ARG A 1 49 ? -26.442 18.501 11.812 1.00 0.00 49 ARG A N 9
ATOM 7590 C CA . ARG A 1 49 ? -26.139 19.889 12.199 1.00 0.00 49 ARG A CA 9
ATOM 7591 C C . ARG A 1 49 ? -27.339 20.811 11.923 1.00 0.00 49 ARG A C 9
ATOM 7592 O O . ARG A 1 49 ? -27.394 21.495 10.892 1.00 0.00 49 ARG A O 9
ATOM 7613 N N . GLU A 1 50 ? -28.294 20.819 12.859 1.00 0.00 50 GLU A N 9
ATOM 7614 C CA . GLU A 1 50 ? -29.495 21.660 12.733 1.00 0.00 50 GLU A CA 9
ATOM 7615 C C . GLU A 1 50 ? -29.243 23.013 13.355 1.00 0.00 50 GLU A C 9
ATOM 7616 O O . GLU A 1 50 ? -29.492 24.052 12.739 1.00 0.00 50 GLU A O 9
ATOM 7628 N N . THR A 1 51 ? -28.804 22.982 14.624 1.00 0.00 51 THR A N 9
ATOM 7629 C CA . THR A 1 51 ? -28.562 24.178 15.395 1.00 0.00 51 THR A CA 9
ATOM 7630 C C . THR A 1 51 ? -29.764 25.107 15.329 1.00 0.00 51 THR A C 9
ATOM 7631 O O . THR A 1 51 ? -29.888 25.918 14.402 1.00 0.00 51 THR A O 9
ATOM 7642 N N . GLY A 1 52 ? -30.661 24.968 16.311 1.00 0.00 52 GLY A N 9
ATOM 7643 C CA . GLY A 1 52 ? -31.866 25.771 16.371 1.00 0.00 52 GLY A CA 9
ATOM 7644 C C . GLY A 1 52 ? -31.943 26.521 17.717 1.00 0.00 52 GLY A C 9
ATOM 7645 O O . GLY A 1 52 ? -31.610 25.936 18.754 1.00 0.00 52 GLY A O 9
ATOM 7649 N N . PRO A 1 53 ? -32.371 27.804 17.740 1.00 0.00 53 PRO A N 9
ATOM 7650 C CA . PRO A 1 53 ? -32.465 28.578 19.013 1.00 0.00 53 PRO A CA 9
ATOM 7651 C C . PRO A 1 53 ? -33.641 28.114 19.873 1.00 0.00 53 PRO A C 9
ATOM 7652 O O . PRO A 1 53 ? -34.606 27.539 19.360 1.00 0.00 53 PRO A O 9
ATOM 7663 N N . LYS A 1 54 ? -33.552 28.372 21.185 1.00 0.00 54 LYS A N 9
ATOM 7664 C CA . LYS A 1 54 ? -34.611 27.984 22.123 1.00 0.00 54 LYS A CA 9
ATOM 7665 C C . LYS A 1 54 ? -35.025 29.191 23.020 1.00 0.00 54 LYS A C 9
ATOM 7666 O O . LYS A 1 54 ? -34.737 29.204 24.226 1.00 0.00 54 LYS A O 9
ATOM 7685 N N . PRO A 1 55 ? -35.708 30.216 22.452 1.00 0.00 55 PRO A N 9
ATOM 7686 C CA . PRO A 1 55 ? -36.161 31.415 23.241 1.00 0.00 55 PRO A CA 9
ATOM 7687 C C . PRO A 1 55 ? -37.272 31.064 24.242 1.00 0.00 55 PRO A C 9
ATOM 7688 O O . PRO A 1 55 ? -37.520 31.811 25.194 1.00 0.00 55 PRO A O 9
ATOM 7699 N N . THR A 1 56 ? -37.951 29.935 23.997 1.00 0.00 56 THR A N 9
ATOM 7700 C CA . THR A 1 56 ? -39.054 29.482 24.849 1.00 0.00 56 THR A CA 9
ATOM 7701 C C . THR A 1 56 ? -38.683 29.551 26.339 1.00 0.00 56 THR A C 9
ATOM 7702 O O . THR A 1 56 ? -37.583 29.141 26.676 1.00 0.00 56 THR A O 9
ATOM 7714 N N . GLU A 1 1 ? -46.839 8.448 -13.300 1.00 0.00 1 GLU A N 10
ATOM 7715 C CA . GLU A 1 1 ? -46.709 7.618 -12.062 1.00 0.00 1 GLU A CA 10
ATOM 7716 C C . GLU A 1 1 ? -48.013 7.688 -11.252 1.00 0.00 1 GLU A C 10
ATOM 7717 O O . GLU A 1 1 ? -48.114 8.414 -10.258 1.00 0.00 1 GLU A O 10
ATOM 7731 N N . ALA A 1 2 ? -49.008 6.914 -11.696 1.00 0.00 2 ALA A N 10
ATOM 7732 C CA . ALA A 1 2 ? -50.320 6.862 -11.031 1.00 0.00 2 ALA A CA 10
ATOM 7733 C C . ALA A 1 2 ? -50.238 6.186 -9.647 1.00 0.00 2 ALA A C 10
ATOM 7734 O O . ALA A 1 2 ? -51.160 6.316 -8.836 1.00 0.00 2 ALA A O 10
ATOM 7741 N N . SER A 1 3 ? -49.145 5.443 -9.399 1.00 0.00 3 SER A N 10
ATOM 7742 C CA . SER A 1 3 ? -48.963 4.721 -8.137 1.00 0.00 3 SER A CA 10
ATOM 7743 C C . SER A 1 3 ? -48.962 5.678 -6.947 1.00 0.00 3 SER A C 10
ATOM 7744 O O . SER A 1 3 ? -49.506 5.356 -5.890 1.00 0.00 3 SER A O 10
ATOM 7752 N N . VAL A 1 4 ? -48.324 6.849 -7.122 1.00 0.00 4 VAL A N 10
ATOM 7753 C CA . VAL A 1 4 ? -48.228 7.869 -6.054 1.00 0.00 4 VAL A CA 10
ATOM 7754 C C . VAL A 1 4 ? -47.925 7.231 -4.689 1.00 0.00 4 VAL A C 10
ATOM 7755 O O . VAL A 1 4 ? -48.726 7.313 -3.745 1.00 0.00 4 VAL A O 10
ATOM 7768 N N . ARG A 1 5 ? -46.759 6.584 -4.602 1.00 0.00 5 ARG A N 10
ATOM 7769 C CA . ARG A 1 5 ? -46.338 5.913 -3.380 1.00 0.00 5 ARG A CA 10
ATOM 7770 C C . ARG A 1 5 ? -46.196 6.926 -2.238 1.00 0.00 5 ARG A C 10
ATOM 7771 O O . ARG A 1 5 ? -45.536 7.959 -2.390 1.00 0.00 5 ARG A O 10
ATOM 7792 N N . TYR A 1 6 ? -46.811 6.606 -1.094 1.00 0.00 6 TYR A N 10
ATOM 7793 C CA . TYR A 1 6 ? -46.755 7.460 0.087 1.00 0.00 6 TYR A CA 10
ATOM 7794 C C . TYR A 1 6 ? -45.385 7.395 0.740 1.00 0.00 6 TYR A C 10
ATOM 7795 O O . TYR A 1 6 ? -44.955 8.351 1.397 1.00 0.00 6 TYR A O 10
ATOM 7813 N N . ILE A 1 7 ? -44.722 6.238 0.597 1.00 0.00 7 ILE A N 10
ATOM 7814 C CA . ILE A 1 7 ? -43.432 6.024 1.218 1.00 0.00 7 ILE A CA 10
ATOM 7815 C C . ILE A 1 7 ? -42.338 6.789 0.463 1.00 0.00 7 ILE A C 10
ATOM 7816 O O . ILE A 1 7 ? -42.025 6.472 -0.690 1.00 0.00 7 ILE A O 10
ATOM 7832 N N . THR A 1 8 ? -41.756 7.785 1.137 1.00 0.00 8 THR A N 10
ATOM 7833 C CA . THR A 1 8 ? -40.683 8.594 0.558 1.00 0.00 8 THR A CA 10
ATOM 7834 C C . THR A 1 8 ? -39.527 8.721 1.559 1.00 0.00 8 THR A C 10
ATOM 7835 O O . THR A 1 8 ? -39.745 9.067 2.726 1.00 0.00 8 THR A O 10
ATOM 7846 N N . TYR A 1 9 ? -38.301 8.446 1.091 1.00 0.00 9 TYR A N 10
ATOM 7847 C CA . TYR A 1 9 ? -37.117 8.538 1.953 1.00 0.00 9 TYR A CA 10
ATOM 7848 C C . TYR A 1 9 ? -36.433 9.929 1.833 1.00 0.00 9 TYR A C 10
ATOM 7849 O O . TYR A 1 9 ? -36.484 10.546 0.765 1.00 0.00 9 TYR A O 10
ATOM 7867 N N . PRO A 1 10 ? -35.783 10.435 2.910 1.00 0.00 10 PRO A N 10
ATOM 7868 C CA . PRO A 1 10 ? -35.089 11.764 2.879 1.00 0.00 10 PRO A CA 10
ATOM 7869 C C . PRO A 1 10 ? -33.755 11.701 2.136 1.00 0.00 10 PRO A C 10
ATOM 7870 O O . PRO A 1 10 ? -33.171 10.623 1.983 1.00 0.00 10 PRO A O 10
ATOM 7881 N N . ALA A 1 11 ? -33.269 12.870 1.703 1.00 0.00 11 ALA A N 10
ATOM 7882 C CA . ALA A 1 11 ? -31.994 12.969 1.006 1.00 0.00 11 ALA A CA 10
ATOM 7883 C C . ALA A 1 11 ? -30.948 13.589 1.922 1.00 0.00 11 ALA A C 10
ATOM 7884 O O . ALA A 1 11 ? -31.219 14.582 2.604 1.00 0.00 11 ALA A O 10
ATOM 7891 N N . ILE A 1 12 ? -29.762 12.988 1.942 1.00 0.00 12 ILE A N 10
ATOM 7892 C CA . ILE A 1 12 ? -28.666 13.455 2.780 1.00 0.00 12 ILE A CA 10
ATOM 7893 C C . ILE A 1 12 ? -27.488 13.818 1.896 1.00 0.00 12 ILE A C 10
ATOM 7894 O O . ILE A 1 12 ? -27.234 13.136 0.908 1.00 0.00 12 ILE A O 10
ATOM 7910 N N . ASP A 1 13 ? -26.802 14.916 2.238 1.00 0.00 13 ASP A N 10
ATOM 7911 C CA . ASP A 1 13 ? -25.644 15.380 1.464 1.00 0.00 13 ASP A CA 10
ATOM 7912 C C . ASP A 1 13 ? -24.516 14.344 1.515 1.00 0.00 13 ASP A C 10
ATOM 7913 O O . ASP A 1 13 ? -23.555 14.470 2.285 1.00 0.00 13 ASP A O 10
ATOM 7922 N N . ARG A 1 14 ? -24.685 13.294 0.722 1.00 0.00 14 ARG A N 10
ATOM 7923 C CA . ARG A 1 14 ? -23.751 12.174 0.677 1.00 0.00 14 ARG A CA 10
ATOM 7924 C C . ARG A 1 14 ? -22.375 12.630 0.232 1.00 0.00 14 ARG A C 10
ATOM 7925 O O . ARG A 1 14 ? -21.357 12.221 0.802 1.00 0.00 14 ARG A O 10
ATOM 7946 N N . GLY A 1 15 ? -22.357 13.474 -0.788 1.00 0.00 15 GLY A N 10
ATOM 7947 C CA . GLY A 1 15 ? -21.123 14.001 -1.337 1.00 0.00 15 GLY A CA 10
ATOM 7948 C C . GLY A 1 15 ? -20.433 12.982 -2.237 1.00 0.00 15 GLY A C 10
ATOM 7949 O O . GLY A 1 15 ? -20.853 11.823 -2.317 1.00 0.00 15 GLY A O 10
ATOM 7953 N N . ASP A 1 16 ? -19.363 13.426 -2.905 1.00 0.00 16 ASP A N 10
ATOM 7954 C CA . ASP A 1 16 ? -18.591 12.563 -3.798 1.00 0.00 16 ASP A CA 10
ATOM 7955 C C . ASP A 1 16 ? -17.230 12.244 -3.188 1.00 0.00 16 ASP A C 10
ATOM 7956 O O . ASP A 1 16 ? -16.353 13.113 -3.125 1.00 0.00 16 ASP A O 10
ATOM 7965 N N . HIS A 1 17 ? -17.060 10.994 -2.743 1.00 0.00 17 HIS A N 10
ATOM 7966 C CA . HIS A 1 17 ? -15.800 10.559 -2.137 1.00 0.00 17 HIS A CA 10
ATOM 7967 C C . HIS A 1 17 ? -14.756 10.252 -3.226 1.00 0.00 17 HIS A C 10
ATOM 7968 O O . HIS A 1 17 ? -14.342 9.098 -3.420 1.00 0.00 17 HIS A O 10
ATOM 7982 N N . ALA A 1 18 ? -14.341 11.307 -3.940 1.00 0.00 18 ALA A N 10
ATOM 7983 C CA . ALA A 1 18 ? -13.352 11.182 -5.012 1.00 0.00 18 ALA A CA 10
ATOM 7984 C C . ALA A 1 18 ? -12.678 12.524 -5.290 1.00 0.00 18 ALA A C 10
ATOM 7985 O O . ALA A 1 18 ? -13.237 13.583 -4.990 1.00 0.00 18 ALA A O 10
ATOM 7992 N N . VAL A 1 19 ? -11.475 12.468 -5.874 1.00 0.00 19 VAL A N 10
ATOM 7993 C CA . VAL A 1 19 ? -10.714 13.681 -6.208 1.00 0.00 19 VAL A CA 10
ATOM 7994 C C . VAL A 1 19 ? -10.504 13.759 -7.726 1.00 0.00 19 VAL A C 10
ATOM 7995 O O . VAL A 1 19 ? -10.016 12.809 -8.345 1.00 0.00 19 VAL A O 10
ATOM 8008 N N . HIS A 1 20 ? -10.896 14.897 -8.316 1.00 0.00 20 HIS A N 10
ATOM 8009 C CA . HIS A 1 20 ? -10.776 15.103 -9.761 1.00 0.00 20 HIS A CA 10
ATOM 8010 C C . HIS A 1 20 ? -9.312 15.277 -10.185 1.00 0.00 20 HIS A C 10
ATOM 8011 O O . HIS A 1 20 ? -8.424 15.427 -9.341 1.00 0.00 20 HIS A O 10
ATOM 8025 N N . CYS A 1 21 ? -9.080 15.252 -11.502 1.00 0.00 21 CYS A N 10
ATOM 8026 C CA . CYS A 1 21 ? -7.736 15.399 -12.057 1.00 0.00 21 CYS A CA 10
ATOM 8027 C C . CYS A 1 21 ? -7.469 16.859 -12.406 1.00 0.00 21 CYS A C 10
ATOM 8028 O O . CYS A 1 21 ? -8.340 17.535 -12.967 1.00 0.00 21 CYS A O 10
ATOM 8035 N N . ASP A 1 22 ? -6.262 17.343 -12.078 1.00 0.00 22 ASP A N 10
ATOM 8036 C CA . ASP A 1 22 ? -5.891 18.722 -12.367 1.00 0.00 22 ASP A CA 10
ATOM 8037 C C . ASP A 1 22 ? -5.804 18.931 -13.865 1.00 0.00 22 ASP A C 10
ATOM 8038 O O . ASP A 1 22 ? -5.177 18.145 -14.565 1.00 0.00 22 ASP A O 10
ATOM 8047 N N . LYS A 1 23 ? -6.434 19.995 -14.354 1.00 0.00 23 LYS A N 10
ATOM 8048 C CA . LYS A 1 23 ? -6.401 20.316 -15.788 1.00 0.00 23 LYS A CA 10
ATOM 8049 C C . LYS A 1 23 ? -4.979 20.712 -16.229 1.00 0.00 23 LYS A C 10
ATOM 8050 O O . LYS A 1 23 ? -4.625 20.576 -17.403 1.00 0.00 23 LYS A O 10
ATOM 8069 N N . ALA A 1 24 ? -4.169 21.174 -15.266 1.00 0.00 24 ALA A N 10
ATOM 8070 C CA . ALA A 1 24 ? -2.781 21.563 -15.527 1.00 0.00 24 ALA A CA 10
ATOM 8071 C C . ALA A 1 24 ? -1.821 20.426 -15.154 1.00 0.00 24 ALA A C 10
ATOM 8072 O O . ALA A 1 24 ? -0.752 20.281 -15.756 1.00 0.00 24 ALA A O 10
ATOM 8079 N N . HIS A 1 25 ? -2.240 19.596 -14.185 1.00 0.00 25 HIS A N 10
ATOM 8080 C CA . HIS A 1 25 ? -1.458 18.445 -13.755 1.00 0.00 25 HIS A CA 10
ATOM 8081 C C . HIS A 1 25 ? -2.337 17.159 -13.787 1.00 0.00 25 HIS A C 10
ATOM 8082 O O . HIS A 1 25 ? -2.434 16.436 -12.780 1.00 0.00 25 HIS A O 10
ATOM 8096 N N . PRO A 1 26 ? -2.966 16.838 -14.940 1.00 0.00 26 PRO A N 10
ATOM 8097 C CA . PRO A 1 26 ? -3.808 15.605 -15.065 1.00 0.00 26 PRO A CA 10
ATOM 8098 C C . PRO A 1 26 ? -2.956 14.337 -15.037 1.00 0.00 26 PRO A C 10
ATOM 8099 O O . PRO A 1 26 ? -3.421 13.270 -14.634 1.00 0.00 26 PRO A O 10
ATOM 8110 N N . ASN A 1 27 ? -1.694 14.484 -15.430 1.00 0.00 27 ASN A N 10
ATOM 8111 C CA . ASN A 1 27 ? -0.738 13.383 -15.412 1.00 0.00 27 ASN A CA 10
ATOM 8112 C C . ASN A 1 27 ? -0.509 12.893 -13.984 1.00 0.00 27 ASN A C 10
ATOM 8113 O O . ASN A 1 27 ? -0.368 11.690 -13.742 1.00 0.00 27 ASN A O 10
ATOM 8124 N N . THR A 1 28 ? -0.486 13.843 -13.041 1.00 0.00 28 THR A N 10
ATOM 8125 C CA . THR A 1 28 ? -0.287 13.546 -11.639 1.00 0.00 28 THR A CA 10
ATOM 8126 C C . THR A 1 28 ? -1.490 12.781 -11.101 1.00 0.00 28 THR A C 10
ATOM 8127 O O . THR A 1 28 ? -1.352 11.895 -10.254 1.00 0.00 28 THR A O 10
ATOM 8138 N N . CYS A 1 29 ? -2.679 13.181 -11.567 1.00 0.00 29 CYS A N 10
ATOM 8139 C CA . CYS A 1 29 ? -3.924 12.603 -11.114 1.00 0.00 29 CYS A CA 10
ATOM 8140 C C . CYS A 1 29 ? -3.883 11.072 -11.147 1.00 0.00 29 CYS A C 10
ATOM 8141 O O . CYS A 1 29 ? -3.308 10.470 -12.058 1.00 0.00 29 CYS A O 10
ATOM 8148 N N . LYS A 1 30 ? -4.447 10.468 -10.106 1.00 0.00 30 LYS A N 10
ATOM 8149 C CA . LYS A 1 30 ? -4.445 9.016 -9.939 1.00 0.00 30 LYS A CA 10
ATOM 8150 C C . LYS A 1 30 ? -5.247 8.322 -11.034 1.00 0.00 30 LYS A C 10
ATOM 8151 O O . LYS A 1 30 ? -6.235 8.860 -11.539 1.00 0.00 30 LYS A O 10
ATOM 8170 N N . LYS A 1 31 ? -4.808 7.110 -11.380 1.00 0.00 31 LYS A N 10
ATOM 8171 C CA . LYS A 1 31 ? -5.466 6.296 -12.402 1.00 0.00 31 LYS A CA 10
ATOM 8172 C C . LYS A 1 31 ? -5.717 4.898 -11.875 1.00 0.00 31 LYS A C 10
ATOM 8173 O O . LYS A 1 31 ? -5.052 4.458 -10.931 1.00 0.00 31 LYS A O 10
ATOM 8192 N N . LYS A 1 32 ? -6.721 4.224 -12.445 1.00 0.00 32 LYS A N 10
ATOM 8193 C CA . LYS A 1 32 ? -7.110 2.889 -11.967 1.00 0.00 32 LYS A CA 10
ATOM 8194 C C . LYS A 1 32 ? -7.201 1.894 -13.116 1.00 0.00 32 LYS A C 10
ATOM 8195 O O . LYS A 1 32 ? -7.523 2.264 -14.250 1.00 0.00 32 LYS A O 10
ATOM 8214 N N . GLN A 1 33 ? -6.917 0.625 -12.808 1.00 0.00 33 GLN A N 10
ATOM 8215 C CA . GLN A 1 33 ? -6.966 -0.446 -13.806 1.00 0.00 33 GLN A CA 10
ATOM 8216 C C . GLN A 1 33 ? -7.261 -1.794 -13.149 1.00 0.00 33 GLN A C 10
ATOM 8217 O O . GLN A 1 33 ? -8.034 -2.599 -13.673 1.00 0.00 33 GLN A O 10
ATOM 8231 N N . ALA A 1 34 ? -6.625 -2.027 -11.999 1.00 0.00 34 ALA A N 10
ATOM 8232 C CA . ALA A 1 34 ? -6.790 -3.278 -11.240 1.00 0.00 34 ALA A CA 10
ATOM 8233 C C . ALA A 1 34 ? -6.275 -4.472 -12.031 1.00 0.00 34 ALA A C 10
ATOM 8234 O O . ALA A 1 34 ? -5.904 -4.339 -13.201 1.00 0.00 34 ALA A O 10
ATOM 8241 N N . ASN A 1 35 ? -6.251 -5.637 -11.378 1.00 0.00 35 ASN A N 10
ATOM 8242 C CA . ASN A 1 35 ? -5.772 -6.866 -12.003 1.00 0.00 35 ASN A CA 10
ATOM 8243 C C . ASN A 1 35 ? -6.774 -7.367 -13.064 1.00 0.00 35 ASN A C 10
ATOM 8244 O O . ASN A 1 35 ? -7.965 -7.053 -12.975 1.00 0.00 35 ASN A O 10
ATOM 8255 N N . PRO A 1 36 ? -6.322 -8.141 -14.080 1.00 0.00 36 PRO A N 10
ATOM 8256 C CA . PRO A 1 36 ? -7.212 -8.657 -15.139 1.00 0.00 36 PRO A CA 10
ATOM 8257 C C . PRO A 1 36 ? -7.804 -10.017 -14.747 1.00 0.00 36 PRO A C 10
ATOM 8258 O O . PRO A 1 36 ? -8.993 -10.114 -14.450 1.00 0.00 36 PRO A O 10
ATOM 8269 N N . TYR A 1 37 ? -6.934 -11.051 -14.682 1.00 0.00 37 TYR A N 10
ATOM 8270 C CA . TYR A 1 37 ? -7.321 -12.405 -14.258 1.00 0.00 37 TYR A CA 10
ATOM 8271 C C . TYR A 1 37 ? -8.743 -12.780 -14.701 1.00 0.00 37 TYR A C 10
ATOM 8272 O O . TYR A 1 37 ? -9.719 -12.476 -14.009 1.00 0.00 37 TYR A O 10
ATOM 8290 N N . ARG A 1 38 ? -8.845 -13.441 -15.862 1.00 0.00 38 ARG A N 10
ATOM 8291 C CA . ARG A 1 38 ? -10.142 -13.858 -16.410 1.00 0.00 38 ARG A CA 10
ATOM 8292 C C . ARG A 1 38 ? -10.991 -12.645 -16.745 1.00 0.00 38 ARG A C 10
ATOM 8293 O O . ARG A 1 38 ? -10.714 -11.531 -16.288 1.00 0.00 38 ARG A O 10
ATOM 8314 N N . ARG A 1 39 ? -12.016 -12.872 -17.563 1.00 0.00 39 ARG A N 10
ATOM 8315 C CA . ARG A 1 39 ? -12.916 -11.804 -17.996 1.00 0.00 39 ARG A CA 10
ATOM 8316 C C . ARG A 1 39 ? -14.375 -12.187 -17.721 1.00 0.00 39 ARG A C 10
ATOM 8317 O O . ARG A 1 39 ? -15.174 -11.350 -17.288 1.00 0.00 39 ARG A O 10
ATOM 8338 N N . GLY A 1 40 ? -14.704 -13.462 -17.957 1.00 0.00 40 GLY A N 10
ATOM 8339 C CA . GLY A 1 40 ? -16.053 -13.976 -17.722 1.00 0.00 40 GLY A CA 10
ATOM 8340 C C . GLY A 1 40 ? -15.996 -15.287 -16.948 1.00 0.00 40 GLY A C 10
ATOM 8341 O O . GLY A 1 40 ? -14.968 -15.972 -16.953 1.00 0.00 40 GLY A O 10
ATOM 8345 N N . CYS A 1 41 ? -17.102 -15.623 -16.268 1.00 0.00 41 CYS A N 10
ATOM 8346 C CA . CYS A 1 41 ? -17.163 -16.849 -15.469 1.00 0.00 41 CYS A CA 10
ATOM 8347 C C . CYS A 1 41 ? -17.149 -18.089 -16.356 1.00 0.00 41 CYS A C 10
ATOM 8348 O O . CYS A 1 41 ? -17.676 -18.081 -17.471 1.00 0.00 41 CYS A O 10
ATOM 8355 N N . GLY A 1 42 ? -16.578 -19.158 -15.820 1.00 0.00 42 GLY A N 10
ATOM 8356 C CA . GLY A 1 42 ? -16.513 -20.452 -16.510 1.00 0.00 42 GLY A CA 10
ATOM 8357 C C . GLY A 1 42 ? -16.318 -21.602 -15.511 1.00 0.00 42 GLY A C 10
ATOM 8358 O O . GLY A 1 42 ? -15.903 -22.703 -15.889 1.00 0.00 42 GLY A O 10
ATOM 8362 N N . VAL A 1 43 ? -16.626 -21.331 -14.237 1.00 0.00 43 VAL A N 10
ATOM 8363 C CA . VAL A 1 43 ? -16.504 -22.315 -13.172 1.00 0.00 43 VAL A CA 10
ATOM 8364 C C . VAL A 1 43 ? -17.519 -23.449 -13.403 1.00 0.00 43 VAL A C 10
ATOM 8365 O O . VAL A 1 43 ? -17.242 -24.610 -13.109 1.00 0.00 43 VAL A O 10
ATOM 8378 N N . LEU A 1 44 ? -18.725 -23.070 -13.866 1.00 0.00 44 LEU A N 10
ATOM 8379 C CA . LEU A 1 44 ? -19.839 -24.014 -14.081 1.00 0.00 44 LEU A CA 10
ATOM 8380 C C . LEU A 1 44 ? -20.382 -24.550 -12.743 1.00 0.00 44 LEU A C 10
ATOM 8381 O O . LEU A 1 44 ? -21.001 -25.616 -12.694 1.00 0.00 44 LEU A O 10
ATOM 8397 N N . GLU A 1 45 ? -20.154 -23.780 -11.670 1.00 0.00 45 GLU A N 10
ATOM 8398 C CA . GLU A 1 45 ? -20.626 -24.132 -10.328 1.00 0.00 45 GLU A CA 10
ATOM 8399 C C . GLU A 1 45 ? -21.856 -23.319 -9.940 1.00 0.00 45 GLU A C 10
ATOM 8400 O O . GLU A 1 45 ? -22.742 -23.816 -9.235 1.00 0.00 45 GLU A O 10
ATOM 8412 N N . GLY A 1 46 ? -21.889 -22.063 -10.387 1.00 0.00 46 GLY A N 10
ATOM 8413 C CA . GLY A 1 46 ? -22.993 -21.169 -10.075 1.00 0.00 46 GLY A CA 10
ATOM 8414 C C . GLY A 1 46 ? -22.787 -19.792 -10.684 1.00 0.00 46 GLY A C 10
ATOM 8415 O O . GLY A 1 46 ? -22.415 -18.843 -9.987 1.00 0.00 46 GLY A O 10
ATOM 8419 N N . CYS A 1 47 ? -23.061 -19.689 -11.984 1.00 0.00 47 CYS A N 10
ATOM 8420 C CA . CYS A 1 47 ? -22.942 -18.425 -12.701 1.00 0.00 47 CYS A CA 10
ATOM 8421 C C . CYS A 1 47 ? -24.154 -18.234 -13.608 1.00 0.00 47 CYS A C 10
ATOM 8422 O O . CYS A 1 47 ? -24.448 -19.093 -14.446 1.00 0.00 47 CYS A O 10
ATOM 8429 N N . HIS A 1 48 ? -24.879 -17.125 -13.409 1.00 0.00 48 HIS A N 10
ATOM 8430 C CA . HIS A 1 48 ? -26.098 -16.851 -14.185 1.00 0.00 48 HIS A CA 10
ATOM 8431 C C . HIS A 1 48 ? -26.121 -15.416 -14.698 1.00 0.00 48 HIS A C 10
ATOM 8432 O O . HIS A 1 48 ? -25.592 -14.505 -14.053 1.00 0.00 48 HIS A O 10
ATOM 8446 N N . ARG A 1 49 ? -26.753 -15.225 -15.862 1.00 0.00 49 ARG A N 10
ATOM 8447 C CA . ARG A 1 49 ? -26.869 -13.904 -16.477 1.00 0.00 49 ARG A CA 10
ATOM 8448 C C . ARG A 1 49 ? -28.344 -13.497 -16.582 1.00 0.00 49 ARG A C 10
ATOM 8449 O O . ARG A 1 49 ? -29.151 -14.212 -17.187 1.00 0.00 49 ARG A O 10
ATOM 8470 N N . GLU A 1 50 ? -28.678 -12.341 -16.001 1.00 0.00 50 GLU A N 10
ATOM 8471 C CA . GLU A 1 50 ? -30.052 -11.823 -16.037 1.00 0.00 50 GLU A CA 10
ATOM 8472 C C . GLU A 1 50 ? -30.093 -10.328 -15.764 1.00 0.00 50 GLU A C 10
ATOM 8473 O O . GLU A 1 50 ? -29.125 -9.749 -15.263 1.00 0.00 50 GLU A O 10
ATOM 8485 N N . THR A 1 51 ? -31.234 -9.721 -16.079 1.00 0.00 51 THR A N 10
ATOM 8486 C CA . THR A 1 51 ? -31.443 -8.294 -15.857 1.00 0.00 51 THR A CA 10
ATOM 8487 C C . THR A 1 51 ? -31.498 -7.971 -14.361 1.00 0.00 51 THR A C 10
ATOM 8488 O O . THR A 1 51 ? -31.028 -6.913 -13.931 1.00 0.00 51 THR A O 10
ATOM 8499 N N . GLY A 1 52 ? -32.072 -8.895 -13.577 1.00 0.00 52 GLY A N 10
ATOM 8500 C CA . GLY A 1 52 ? -32.189 -8.722 -12.135 1.00 0.00 52 GLY A CA 10
ATOM 8501 C C . GLY A 1 52 ? -33.111 -9.801 -11.529 1.00 0.00 52 GLY A C 10
ATOM 8502 O O . GLY A 1 52 ? -33.661 -10.620 -12.272 1.00 0.00 52 GLY A O 10
ATOM 8506 N N . PRO A 1 53 ? -33.301 -9.827 -10.189 1.00 0.00 53 PRO A N 10
ATOM 8507 C CA . PRO A 1 53 ? -34.183 -10.843 -9.532 1.00 0.00 53 PRO A CA 10
ATOM 8508 C C . PRO A 1 53 ? -35.666 -10.577 -9.797 1.00 0.00 53 PRO A C 10
ATOM 8509 O O . PRO A 1 53 ? -36.081 -9.422 -9.941 1.00 0.00 53 PRO A O 10
ATOM 8520 N N . LYS A 1 54 ? -36.458 -11.654 -9.843 1.00 0.00 54 LYS A N 10
ATOM 8521 C CA . LYS A 1 54 ? -37.897 -11.548 -10.072 1.00 0.00 54 LYS A CA 10
ATOM 8522 C C . LYS A 1 54 ? -38.679 -12.486 -9.106 1.00 0.00 54 LYS A C 10
ATOM 8523 O O . LYS A 1 54 ? -39.080 -13.591 -9.499 1.00 0.00 54 LYS A O 10
ATOM 8542 N N . PRO A 1 55 ? -38.897 -12.076 -7.833 1.00 0.00 55 PRO A N 10
ATOM 8543 C CA . PRO A 1 55 ? -39.636 -12.925 -6.832 1.00 0.00 55 PRO A CA 10
ATOM 8544 C C . PRO A 1 55 ? -41.112 -13.097 -7.202 1.00 0.00 55 PRO A C 10
ATOM 8545 O O . PRO A 1 55 ? -41.754 -14.070 -6.793 1.00 0.00 55 PRO A O 10
ATOM 8556 N N . THR A 1 56 ? -41.642 -12.131 -7.969 1.00 0.00 56 THR A N 10
ATOM 8557 C CA . THR A 1 56 ? -43.040 -12.155 -8.387 1.00 0.00 56 THR A CA 10
ATOM 8558 C C . THR A 1 56 ? -43.386 -13.484 -9.060 1.00 0.00 56 THR A C 10
ATOM 8559 O O . THR A 1 56 ? -44.124 -14.250 -8.464 1.00 0.00 56 THR A O 10
ATOM 8571 N N . GLU A 1 1 ? -28.667 36.720 23.582 1.00 0.00 1 GLU A N 11
ATOM 8572 C CA . GLU A 1 1 ? -27.914 36.208 22.400 1.00 0.00 1 GLU A CA 11
ATOM 8573 C C . GLU A 1 1 ? -28.903 35.630 21.371 1.00 0.00 1 GLU A C 11
ATOM 8574 O O . GLU A 1 1 ? -28.625 34.610 20.727 1.00 0.00 1 GLU A O 11
ATOM 8588 N N . ALA A 1 2 ? -30.051 36.299 21.220 1.00 0.00 2 ALA A N 11
ATOM 8589 C CA . ALA A 1 2 ? -31.077 35.867 20.269 1.00 0.00 2 ALA A CA 11
ATOM 8590 C C . ALA A 1 2 ? -30.573 35.994 18.831 1.00 0.00 2 ALA A C 11
ATOM 8591 O O . ALA A 1 2 ? -29.872 36.950 18.493 1.00 0.00 2 ALA A O 11
ATOM 8598 N N . SER A 1 3 ? -30.951 35.024 17.988 1.00 0.00 3 SER A N 11
ATOM 8599 C CA . SER A 1 3 ? -30.558 35.023 16.573 1.00 0.00 3 SER A CA 11
ATOM 8600 C C . SER A 1 3 ? -29.021 35.011 16.411 1.00 0.00 3 SER A C 11
ATOM 8601 O O . SER A 1 3 ? -28.426 35.947 15.849 1.00 0.00 3 SER A O 11
ATOM 8609 N N . VAL A 1 4 ? -28.390 33.933 16.892 1.00 0.00 4 VAL A N 11
ATOM 8610 C CA . VAL A 1 4 ? -26.931 33.777 16.787 1.00 0.00 4 VAL A CA 11
ATOM 8611 C C . VAL A 1 4 ? -26.565 32.380 16.289 1.00 0.00 4 VAL A C 11
ATOM 8612 O O . VAL A 1 4 ? -27.351 31.435 16.432 1.00 0.00 4 VAL A O 11
ATOM 8625 N N . ARG A 1 5 ? -25.359 32.252 15.725 1.00 0.00 5 ARG A N 11
ATOM 8626 C CA . ARG A 1 5 ? -24.874 30.967 15.228 1.00 0.00 5 ARG A CA 11
ATOM 8627 C C . ARG A 1 5 ? -23.964 30.309 16.261 1.00 0.00 5 ARG A C 11
ATOM 8628 O O . ARG A 1 5 ? -22.928 30.868 16.631 1.00 0.00 5 ARG A O 11
ATOM 8649 N N . TYR A 1 6 ? -24.369 29.123 16.731 1.00 0.00 6 TYR A N 11
ATOM 8650 C CA . TYR A 1 6 ? -23.600 28.383 17.738 1.00 0.00 6 TYR A CA 11
ATOM 8651 C C . TYR A 1 6 ? -23.109 27.052 17.172 1.00 0.00 6 TYR A C 11
ATOM 8652 O O . TYR A 1 6 ? -21.999 26.608 17.482 1.00 0.00 6 TYR A O 11
ATOM 8670 N N . ILE A 1 7 ? -23.945 26.422 16.334 1.00 0.00 7 ILE A N 11
ATOM 8671 C CA . ILE A 1 7 ? -23.601 25.136 15.713 1.00 0.00 7 ILE A CA 11
ATOM 8672 C C . ILE A 1 7 ? -23.178 25.354 14.260 1.00 0.00 7 ILE A C 11
ATOM 8673 O O . ILE A 1 7 ? -23.952 25.883 13.454 1.00 0.00 7 ILE A O 11
ATOM 8689 N N . THR A 1 8 ? -21.945 24.941 13.933 1.00 0.00 8 THR A N 11
ATOM 8690 C CA . THR A 1 8 ? -21.419 25.090 12.574 1.00 0.00 8 THR A CA 11
ATOM 8691 C C . THR A 1 8 ? -21.371 23.728 11.873 1.00 0.00 8 THR A C 11
ATOM 8692 O O . THR A 1 8 ? -20.471 22.920 12.128 1.00 0.00 8 THR A O 11
ATOM 8703 N N . TYR A 1 9 ? -22.331 23.500 10.970 1.00 0.00 9 TYR A N 11
ATOM 8704 C CA . TYR A 1 9 ? -22.392 22.257 10.201 1.00 0.00 9 TYR A CA 11
ATOM 8705 C C . TYR A 1 9 ? -23.483 22.354 9.094 1.00 0.00 9 TYR A C 11
ATOM 8706 O O . TYR A 1 9 ? -24.583 22.845 9.368 1.00 0.00 9 TYR A O 11
ATOM 8724 N N . PRO A 1 10 ? -23.211 21.897 7.845 1.00 0.00 10 PRO A N 11
ATOM 8725 C CA . PRO A 1 10 ? -24.224 21.955 6.736 1.00 0.00 10 PRO A CA 11
ATOM 8726 C C . PRO A 1 10 ? -25.321 20.900 6.908 1.00 0.00 10 PRO A C 11
ATOM 8727 O O . PRO A 1 10 ? -25.075 19.825 7.462 1.00 0.00 10 PRO A O 11
ATOM 8738 N N . ALA A 1 11 ? -26.520 21.208 6.405 1.00 0.00 11 ALA A N 11
ATOM 8739 C CA . ALA A 1 11 ? -27.653 20.281 6.477 1.00 0.00 11 ALA A CA 11
ATOM 8740 C C . ALA A 1 11 ? -27.344 18.993 5.715 1.00 0.00 11 ALA A C 11
ATOM 8741 O O . ALA A 1 11 ? -27.682 17.894 6.166 1.00 0.00 11 ALA A O 11
ATOM 8748 N N . ILE A 1 12 ? -26.693 19.148 4.559 1.00 0.00 12 ILE A N 11
ATOM 8749 C CA . ILE A 1 12 ? -26.319 18.026 3.713 1.00 0.00 12 ILE A CA 11
ATOM 8750 C C . ILE A 1 12 ? -24.819 18.122 3.413 1.00 0.00 12 ILE A C 11
ATOM 8751 O O . ILE A 1 12 ? -24.211 19.174 3.630 1.00 0.00 12 ILE A O 11
ATOM 8767 N N . ASP A 1 13 ? -24.223 17.020 2.960 1.00 0.00 13 ASP A N 11
ATOM 8768 C CA . ASP A 1 13 ? -22.783 16.997 2.665 1.00 0.00 13 ASP A CA 11
ATOM 8769 C C . ASP A 1 13 ? -22.407 18.052 1.602 1.00 0.00 13 ASP A C 11
ATOM 8770 O O . ASP A 1 13 ? -21.250 18.467 1.518 1.00 0.00 13 ASP A O 11
ATOM 8779 N N . ARG A 1 14 ? -23.409 18.504 0.815 1.00 0.00 14 ARG A N 11
ATOM 8780 C CA . ARG A 1 14 ? -23.198 19.529 -0.227 1.00 0.00 14 ARG A CA 11
ATOM 8781 C C . ARG A 1 14 ? -21.893 19.275 -1.028 1.00 0.00 14 ARG A C 11
ATOM 8782 O O . ARG A 1 14 ? -21.317 18.185 -0.955 1.00 0.00 14 ARG A O 11
ATOM 8803 N N . GLY A 1 15 ? -21.461 20.280 -1.819 1.00 0.00 15 GLY A N 11
ATOM 8804 C CA . GLY A 1 15 ? -20.257 20.157 -2.638 1.00 0.00 15 GLY A CA 11
ATOM 8805 C C . GLY A 1 15 ? -20.553 19.404 -3.923 1.00 0.00 15 GLY A C 11
ATOM 8806 O O . GLY A 1 15 ? -21.707 19.053 -4.196 1.00 0.00 15 GLY A O 11
ATOM 8810 N N . ASP A 1 16 ? -19.504 19.151 -4.707 1.00 0.00 16 ASP A N 11
ATOM 8811 C CA . ASP A 1 16 ? -19.642 18.428 -5.968 1.00 0.00 16 ASP A CA 11
ATOM 8812 C C . ASP A 1 16 ? -19.235 16.970 -5.798 1.00 0.00 16 ASP A C 11
ATOM 8813 O O . ASP A 1 16 ? -18.094 16.673 -5.429 1.00 0.00 16 ASP A O 11
ATOM 8822 N N . HIS A 1 17 ? -20.178 16.065 -6.069 1.00 0.00 17 HIS A N 11
ATOM 8823 C CA . HIS A 1 17 ? -19.931 14.629 -5.951 1.00 0.00 17 HIS A CA 11
ATOM 8824 C C . HIS A 1 17 ? -18.892 14.166 -6.967 1.00 0.00 17 HIS A C 11
ATOM 8825 O O . HIS A 1 17 ? -18.032 13.336 -6.654 1.00 0.00 17 HIS A O 11
ATOM 8839 N N . ALA A 1 18 ? -18.978 14.711 -8.186 1.00 0.00 18 ALA A N 11
ATOM 8840 C CA . ALA A 1 18 ? -18.045 14.363 -9.256 1.00 0.00 18 ALA A CA 11
ATOM 8841 C C . ALA A 1 18 ? -16.650 14.908 -8.962 1.00 0.00 18 ALA A C 11
ATOM 8842 O O . ALA A 1 18 ? -16.505 16.000 -8.408 1.00 0.00 18 ALA A O 11
ATOM 8849 N N . VAL A 1 19 ? -15.625 14.138 -9.349 1.00 0.00 19 VAL A N 11
ATOM 8850 C CA . VAL A 1 19 ? -14.234 14.539 -9.140 1.00 0.00 19 VAL A CA 11
ATOM 8851 C C . VAL A 1 19 ? -13.389 14.225 -10.388 1.00 0.00 19 VAL A C 11
ATOM 8852 O O . VAL A 1 19 ? -13.555 13.171 -11.008 1.00 0.00 19 VAL A O 11
ATOM 8865 N N . HIS A 1 20 ? -12.504 15.161 -10.751 1.00 0.00 20 HIS A N 11
ATOM 8866 C CA . HIS A 1 20 ? -11.649 15.001 -11.933 1.00 0.00 20 HIS A CA 11
ATOM 8867 C C . HIS A 1 20 ? -10.192 15.375 -11.634 1.00 0.00 20 HIS A C 11
ATOM 8868 O O . HIS A 1 20 ? -9.904 16.056 -10.644 1.00 0.00 20 HIS A O 11
ATOM 8882 N N . CYS A 1 21 ? -9.288 14.930 -12.510 1.00 0.00 21 CYS A N 11
ATOM 8883 C CA . CYS A 1 21 ? -7.861 15.215 -12.370 1.00 0.00 21 CYS A CA 11
ATOM 8884 C C . CYS A 1 21 ? -7.566 16.680 -12.691 1.00 0.00 21 CYS A C 11
ATOM 8885 O O . CYS A 1 21 ? -8.379 17.358 -13.328 1.00 0.00 21 CYS A O 11
ATOM 8892 N N . ASP A 1 22 ? -6.414 17.172 -12.213 1.00 0.00 22 ASP A N 11
ATOM 8893 C CA . ASP A 1 22 ? -6.027 18.565 -12.413 1.00 0.00 22 ASP A CA 11
ATOM 8894 C C . ASP A 1 22 ? -5.877 18.887 -13.891 1.00 0.00 22 ASP A C 11
ATOM 8895 O O . ASP A 1 22 ? -5.285 18.117 -14.638 1.00 0.00 22 ASP A O 11
ATOM 8904 N N . LYS A 1 23 ? -6.395 20.047 -14.303 1.00 0.00 23 LYS A N 11
ATOM 8905 C CA . LYS A 1 23 ? -6.265 20.497 -15.702 1.00 0.00 23 LYS A CA 11
ATOM 8906 C C . LYS A 1 23 ? -4.801 20.877 -16.017 1.00 0.00 23 LYS A C 11
ATOM 8907 O O . LYS A 1 23 ? -4.379 20.840 -17.176 1.00 0.00 23 LYS A O 11
ATOM 8926 N N . ALA A 1 24 ? -4.037 21.214 -14.968 1.00 0.00 24 ALA A N 11
ATOM 8927 C CA . ALA A 1 24 ? -2.621 21.562 -15.110 1.00 0.00 24 ALA A CA 11
ATOM 8928 C C . ALA A 1 24 ? -1.732 20.349 -14.818 1.00 0.00 24 ALA A C 11
ATOM 8929 O O . ALA A 1 24 ? -0.642 20.215 -15.381 1.00 0.00 24 ALA A O 11
ATOM 8936 N N . HIS A 1 25 ? -2.231 19.453 -13.954 1.00 0.00 25 HIS A N 11
ATOM 8937 C CA . HIS A 1 25 ? -1.521 18.232 -13.603 1.00 0.00 25 HIS A CA 11
ATOM 8938 C C . HIS A 1 25 ? -2.455 16.995 -13.782 1.00 0.00 25 HIS A C 11
ATOM 8939 O O . HIS A 1 25 ? -2.627 16.192 -12.849 1.00 0.00 25 HIS A O 11
ATOM 8953 N N . PRO A 1 26 ? -3.065 16.819 -14.975 1.00 0.00 26 PRO A N 11
ATOM 8954 C CA . PRO A 1 26 ? -3.973 15.660 -15.239 1.00 0.00 26 PRO A CA 11
ATOM 8955 C C . PRO A 1 26 ? -3.227 14.336 -15.359 1.00 0.00 26 PRO A C 11
ATOM 8956 O O . PRO A 1 26 ? -3.821 13.262 -15.209 1.00 0.00 26 PRO A O 11
ATOM 8967 N N . ASN A 1 27 ? -1.933 14.422 -15.668 1.00 0.00 27 ASN A N 11
ATOM 8968 C CA . ASN A 1 27 ? -1.101 13.232 -15.854 1.00 0.00 27 ASN A CA 11
ATOM 8969 C C . ASN A 1 27 ? -0.516 12.707 -14.532 1.00 0.00 27 ASN A C 11
ATOM 8970 O O . ASN A 1 27 ? 0.048 11.607 -14.501 1.00 0.00 27 ASN A O 11
ATOM 8981 N N . THR A 1 28 ? -0.647 13.492 -13.438 1.00 0.00 28 THR A N 11
ATOM 8982 C CA . THR A 1 28 ? -0.115 13.070 -12.130 1.00 0.00 28 THR A CA 11
ATOM 8983 C C . THR A 1 28 ? -1.135 13.232 -10.993 1.00 0.00 28 THR A C 11
ATOM 8984 O O . THR A 1 28 ? -0.752 13.236 -9.817 1.00 0.00 28 THR A O 11
ATOM 8995 N N . CYS A 1 29 ? -2.437 13.326 -11.338 1.00 0.00 29 CYS A N 11
ATOM 8996 C CA . CYS A 1 29 ? -3.482 13.440 -10.312 1.00 0.00 29 CYS A CA 11
ATOM 8997 C C . CYS A 1 29 ? -3.489 12.184 -9.446 1.00 0.00 29 CYS A C 11
ATOM 8998 O O . CYS A 1 29 ? -3.050 11.119 -9.895 1.00 0.00 29 CYS A O 11
ATOM 9005 N N . LYS A 1 30 ? -3.923 12.323 -8.181 1.00 0.00 30 LYS A N 11
ATOM 9006 C CA . LYS A 1 30 ? -3.900 11.187 -7.239 1.00 0.00 30 LYS A CA 11
ATOM 9007 C C . LYS A 1 30 ? -5.289 10.829 -6.732 1.00 0.00 30 LYS A C 11
ATOM 9008 O O . LYS A 1 30 ? -5.661 9.649 -6.710 1.00 0.00 30 LYS A O 11
ATOM 9027 N N . LYS A 1 31 ? -6.048 11.843 -6.317 1.00 0.00 31 LYS A N 11
ATOM 9028 C CA . LYS A 1 31 ? -7.409 11.625 -5.794 1.00 0.00 31 LYS A CA 11
ATOM 9029 C C . LYS A 1 31 ? -7.373 10.746 -4.554 1.00 0.00 31 LYS A C 11
ATOM 9030 O O . LYS A 1 31 ? -6.302 10.286 -4.149 1.00 0.00 31 LYS A O 11
ATOM 9049 N N . LYS A 1 32 ? -8.547 10.525 -3.941 1.00 0.00 32 LYS A N 11
ATOM 9050 C CA . LYS A 1 32 ? -8.629 9.706 -2.718 1.00 0.00 32 LYS A CA 11
ATOM 9051 C C . LYS A 1 32 ? -9.841 8.785 -2.757 1.00 0.00 32 LYS A C 11
ATOM 9052 O O . LYS A 1 32 ? -10.868 9.122 -3.357 1.00 0.00 32 LYS A O 11
ATOM 9071 N N . GLN A 1 33 ? -9.717 7.627 -2.100 1.00 0.00 33 GLN A N 11
ATOM 9072 C CA . GLN A 1 33 ? -10.804 6.656 -2.041 1.00 0.00 33 GLN A CA 11
ATOM 9073 C C . GLN A 1 33 ? -10.627 5.699 -0.858 1.00 0.00 33 GLN A C 11
ATOM 9074 O O . GLN A 1 33 ? -9.552 5.635 -0.252 1.00 0.00 33 GLN A O 11
ATOM 9088 N N . ALA A 1 34 ? -11.684 4.938 -0.557 1.00 0.00 34 ALA A N 11
ATOM 9089 C CA . ALA A 1 34 ? -11.658 3.953 0.530 1.00 0.00 34 ALA A CA 11
ATOM 9090 C C . ALA A 1 34 ? -11.361 4.610 1.875 1.00 0.00 34 ALA A C 11
ATOM 9091 O O . ALA A 1 34 ? -10.934 5.768 1.930 1.00 0.00 34 ALA A O 11
ATOM 9098 N N . ASN A 1 35 ? -11.583 3.852 2.954 1.00 0.00 35 ASN A N 11
ATOM 9099 C CA . ASN A 1 35 ? -11.334 4.338 4.310 1.00 0.00 35 ASN A CA 11
ATOM 9100 C C . ASN A 1 35 ? -9.819 4.446 4.580 1.00 0.00 35 ASN A C 11
ATOM 9101 O O . ASN A 1 35 ? -9.033 3.732 3.951 1.00 0.00 35 ASN A O 11
ATOM 9112 N N . PRO A 1 36 ? -9.386 5.341 5.492 1.00 0.00 36 PRO A N 11
ATOM 9113 C CA . PRO A 1 36 ? -7.931 5.526 5.798 1.00 0.00 36 PRO A CA 11
ATOM 9114 C C . PRO A 1 36 ? -7.367 4.360 6.607 1.00 0.00 36 PRO A C 11
ATOM 9115 O O . PRO A 1 36 ? -6.172 4.057 6.539 1.00 0.00 36 PRO A O 11
ATOM 9126 N N . TYR A 1 37 ? -8.246 3.727 7.376 1.00 0.00 37 TYR A N 11
ATOM 9127 C CA . TYR A 1 37 ? -7.889 2.607 8.219 1.00 0.00 37 TYR A CA 11
ATOM 9128 C C . TYR A 1 37 ? -7.720 1.333 7.379 1.00 0.00 37 TYR A C 11
ATOM 9129 O O . TYR A 1 37 ? -8.544 1.045 6.503 1.00 0.00 37 TYR A O 11
ATOM 9147 N N . ARG A 1 38 ? -6.646 0.585 7.651 1.00 0.00 38 ARG A N 11
ATOM 9148 C CA . ARG A 1 38 ? -6.357 -0.653 6.921 1.00 0.00 38 ARG A CA 11
ATOM 9149 C C . ARG A 1 38 ? -6.020 -1.778 7.887 1.00 0.00 38 ARG A C 11
ATOM 9150 O O . ARG A 1 38 ? -5.359 -1.559 8.909 1.00 0.00 38 ARG A O 11
ATOM 9171 N N . ARG A 1 39 ? -6.474 -2.983 7.546 1.00 0.00 39 ARG A N 11
ATOM 9172 C CA . ARG A 1 39 ? -6.226 -4.159 8.361 1.00 0.00 39 ARG A CA 11
ATOM 9173 C C . ARG A 1 39 ? -5.915 -5.353 7.470 1.00 0.00 39 ARG A C 11
ATOM 9174 O O . ARG A 1 39 ? -6.625 -5.604 6.488 1.00 0.00 39 ARG A O 11
ATOM 9195 N N . GLY A 1 40 ? -4.873 -6.100 7.834 1.00 0.00 40 GLY A N 11
ATOM 9196 C CA . GLY A 1 40 ? -4.486 -7.289 7.087 1.00 0.00 40 GLY A CA 11
ATOM 9197 C C . GLY A 1 40 ? -4.847 -8.546 7.870 1.00 0.00 40 GLY A C 11
ATOM 9198 O O . GLY A 1 40 ? -4.701 -8.582 9.097 1.00 0.00 40 GLY A O 11
ATOM 9202 N N . CYS A 1 41 ? -5.328 -9.573 7.159 1.00 0.00 41 CYS A N 11
ATOM 9203 C CA . CYS A 1 41 ? -5.720 -10.832 7.796 1.00 0.00 41 CYS A CA 11
ATOM 9204 C C . CYS A 1 41 ? -4.523 -11.773 7.879 1.00 0.00 41 CYS A C 11
ATOM 9205 O O . CYS A 1 41 ? -3.990 -12.203 6.851 1.00 0.00 41 CYS A O 11
ATOM 9212 N N . GLY A 1 42 ? -4.089 -12.068 9.113 1.00 0.00 42 GLY A N 11
ATOM 9213 C CA . GLY A 1 42 ? -2.928 -12.938 9.334 1.00 0.00 42 GLY A CA 11
ATOM 9214 C C . GLY A 1 42 ? -3.172 -13.984 10.429 1.00 0.00 42 GLY A C 11
ATOM 9215 O O . GLY A 1 42 ? -2.214 -14.553 10.967 1.00 0.00 42 GLY A O 11
ATOM 9219 N N . VAL A 1 43 ? -4.449 -14.239 10.753 1.00 0.00 43 VAL A N 11
ATOM 9220 C CA . VAL A 1 43 ? -4.796 -15.227 11.782 1.00 0.00 43 VAL A CA 11
ATOM 9221 C C . VAL A 1 43 ? -4.370 -16.636 11.355 1.00 0.00 43 VAL A C 11
ATOM 9222 O O . VAL A 1 43 ? -3.962 -17.452 12.184 1.00 0.00 43 VAL A O 11
ATOM 9235 N N . LEU A 1 44 ? -4.461 -16.905 10.044 1.00 0.00 44 LEU A N 11
ATOM 9236 C CA . LEU A 1 44 ? -4.077 -18.209 9.470 1.00 0.00 44 LEU A CA 11
ATOM 9237 C C . LEU A 1 44 ? -4.958 -19.368 9.998 1.00 0.00 44 LEU A C 11
ATOM 9238 O O . LEU A 1 44 ? -4.741 -20.527 9.628 1.00 0.00 44 LEU A O 11
ATOM 9254 N N . GLU A 1 45 ? -5.958 -19.052 10.846 1.00 0.00 45 GLU A N 11
ATOM 9255 C CA . GLU A 1 45 ? -6.866 -20.065 11.391 1.00 0.00 45 GLU A CA 11
ATOM 9256 C C . GLU A 1 45 ? -7.779 -20.628 10.304 1.00 0.00 45 GLU A C 11
ATOM 9257 O O . GLU A 1 45 ? -8.115 -21.815 10.307 1.00 0.00 45 GLU A O 11
ATOM 9269 N N . GLY A 1 46 ? -8.182 -19.753 9.391 1.00 0.00 46 GLY A N 11
ATOM 9270 C CA . GLY A 1 46 ? -9.067 -20.109 8.291 1.00 0.00 46 GLY A CA 11
ATOM 9271 C C . GLY A 1 46 ? -9.672 -18.855 7.696 1.00 0.00 46 GLY A C 11
ATOM 9272 O O . GLY A 1 46 ? -10.891 -18.742 7.543 1.00 0.00 46 GLY A O 11
ATOM 9276 N N . CYS A 1 47 ? -8.801 -17.901 7.412 1.00 0.00 47 CYS A N 11
ATOM 9277 C CA . CYS A 1 47 ? -9.190 -16.608 6.882 1.00 0.00 47 CYS A CA 11
ATOM 9278 C C . CYS A 1 47 ? -9.894 -16.765 5.538 1.00 0.00 47 CYS A C 11
ATOM 9279 O O . CYS A 1 47 ? -10.935 -16.148 5.295 1.00 0.00 47 CYS A O 11
ATOM 9286 N N . HIS A 1 48 ? -9.318 -17.607 4.674 1.00 0.00 48 HIS A N 11
ATOM 9287 C CA . HIS A 1 48 ? -9.884 -17.870 3.352 1.00 0.00 48 HIS A CA 11
ATOM 9288 C C . HIS A 1 48 ? -9.334 -19.197 2.793 1.00 0.00 48 HIS A C 11
ATOM 9289 O O . HIS A 1 48 ? -9.006 -19.310 1.607 1.00 0.00 48 HIS A O 11
ATOM 9303 N N . ARG A 1 49 ? -9.232 -20.204 3.673 1.00 0.00 49 ARG A N 11
ATOM 9304 C CA . ARG A 1 49 ? -8.713 -21.545 3.313 1.00 0.00 49 ARG A CA 11
ATOM 9305 C C . ARG A 1 49 ? -7.186 -21.534 3.156 1.00 0.00 49 ARG A C 11
ATOM 9306 O O . ARG A 1 49 ? -6.499 -22.389 3.715 1.00 0.00 49 ARG A O 11
ATOM 9327 N N . GLU A 1 50 ? -6.665 -20.550 2.404 1.00 0.00 50 GLU A N 11
ATOM 9328 C CA . GLU A 1 50 ? -5.212 -20.384 2.176 1.00 0.00 50 GLU A CA 11
ATOM 9329 C C . GLU A 1 50 ? -4.707 -21.340 1.078 1.00 0.00 50 GLU A C 11
ATOM 9330 O O . GLU A 1 50 ? -4.682 -20.963 -0.100 1.00 0.00 50 GLU A O 11
ATOM 9342 N N . THR A 1 51 ? -4.326 -22.574 1.458 1.00 0.00 51 THR A N 11
ATOM 9343 C CA . THR A 1 51 ? -3.849 -23.560 0.494 1.00 0.00 51 THR A CA 11
ATOM 9344 C C . THR A 1 51 ? -3.881 -24.957 1.096 1.00 0.00 51 THR A C 11
ATOM 9345 O O . THR A 1 51 ? -4.412 -25.895 0.490 1.00 0.00 51 THR A O 11
ATOM 9356 N N . GLY A 1 52 ? -3.308 -25.086 2.294 1.00 0.00 52 GLY A N 11
ATOM 9357 C CA . GLY A 1 52 ? -3.258 -26.359 3.002 1.00 0.00 52 GLY A CA 11
ATOM 9358 C C . GLY A 1 52 ? -2.695 -26.165 4.428 1.00 0.00 52 GLY A C 11
ATOM 9359 O O . GLY A 1 52 ? -2.239 -25.067 4.758 1.00 0.00 52 GLY A O 11
ATOM 9363 N N . PRO A 1 53 ? -2.727 -27.203 5.296 1.00 0.00 53 PRO A N 11
ATOM 9364 C CA . PRO A 1 53 ? -2.213 -27.082 6.700 1.00 0.00 53 PRO A CA 11
ATOM 9365 C C . PRO A 1 53 ? -0.689 -26.981 6.758 1.00 0.00 53 PRO A C 11
ATOM 9366 O O . PRO A 1 53 ? 0.013 -27.560 5.924 1.00 0.00 53 PRO A O 11
ATOM 9377 N N . LYS A 1 54 ? -0.189 -26.254 7.763 1.00 0.00 54 LYS A N 11
ATOM 9378 C CA . LYS A 1 54 ? 1.256 -26.084 7.959 1.00 0.00 54 LYS A CA 11
ATOM 9379 C C . LYS A 1 54 ? 1.649 -26.133 9.457 1.00 0.00 54 LYS A C 11
ATOM 9380 O O . LYS A 1 54 ? 1.832 -25.080 10.086 1.00 0.00 54 LYS A O 11
ATOM 9399 N N . PRO A 1 55 ? 1.811 -27.333 10.049 1.00 0.00 55 PRO A N 11
ATOM 9400 C CA . PRO A 1 55 ? 2.220 -27.461 11.488 1.00 0.00 55 PRO A CA 11
ATOM 9401 C C . PRO A 1 55 ? 3.642 -26.927 11.727 1.00 0.00 55 PRO A C 11
ATOM 9402 O O . PRO A 1 55 ? 4.038 -26.694 12.874 1.00 0.00 55 PRO A O 11
ATOM 9413 N N . THR A 1 56 ? 4.413 -26.765 10.632 1.00 0.00 56 THR A N 11
ATOM 9414 C CA . THR A 1 56 ? 5.787 -26.297 10.725 1.00 0.00 56 THR A CA 11
ATOM 9415 C C . THR A 1 56 ? 5.850 -24.906 11.352 1.00 0.00 56 THR A C 11
ATOM 9416 O O . THR A 1 56 ? 6.414 -24.787 12.428 1.00 0.00 56 THR A O 11
ATOM 9428 N N . GLU A 1 1 ? -0.673 -8.892 -19.789 1.00 0.00 1 GLU A N 12
ATOM 9429 C CA . GLU A 1 1 ? -1.949 -8.224 -20.170 1.00 0.00 1 GLU A CA 12
ATOM 9430 C C . GLU A 1 1 ? -1.978 -6.795 -19.595 1.00 0.00 1 GLU A C 12
ATOM 9431 O O . GLU A 1 1 ? -2.964 -6.363 -18.984 1.00 0.00 1 GLU A O 12
ATOM 9445 N N . ALA A 1 2 ? -0.884 -6.065 -19.825 1.00 0.00 2 ALA A N 12
ATOM 9446 C CA . ALA A 1 2 ? -0.755 -4.675 -19.374 1.00 0.00 2 ALA A CA 12
ATOM 9447 C C . ALA A 1 2 ? -1.821 -3.785 -20.013 1.00 0.00 2 ALA A C 12
ATOM 9448 O O . ALA A 1 2 ? -2.324 -2.849 -19.384 1.00 0.00 2 ALA A O 12
ATOM 9455 N N . SER A 1 3 ? -2.121 -4.059 -21.285 1.00 0.00 3 SER A N 12
ATOM 9456 C CA . SER A 1 3 ? -3.078 -3.268 -22.056 1.00 0.00 3 SER A CA 12
ATOM 9457 C C . SER A 1 3 ? -4.461 -3.259 -21.402 1.00 0.00 3 SER A C 12
ATOM 9458 O O . SER A 1 3 ? -5.150 -2.234 -21.421 1.00 0.00 3 SER A O 12
ATOM 9466 N N . VAL A 1 4 ? -4.875 -4.409 -20.849 1.00 0.00 4 VAL A N 12
ATOM 9467 C CA . VAL A 1 4 ? -6.203 -4.524 -20.213 1.00 0.00 4 VAL A CA 12
ATOM 9468 C C . VAL A 1 4 ? -6.074 -4.700 -18.682 1.00 0.00 4 VAL A C 12
ATOM 9469 O O . VAL A 1 4 ? -5.366 -5.587 -18.202 1.00 0.00 4 VAL A O 12
ATOM 9482 N N . ARG A 1 5 ? -6.773 -3.827 -17.940 1.00 0.00 5 ARG A N 12
ATOM 9483 C CA . ARG A 1 5 ? -6.758 -3.844 -16.468 1.00 0.00 5 ARG A CA 12
ATOM 9484 C C . ARG A 1 5 ? -7.533 -5.038 -15.908 1.00 0.00 5 ARG A C 12
ATOM 9485 O O . ARG A 1 5 ? -8.346 -5.648 -16.608 1.00 0.00 5 ARG A O 12
ATOM 9506 N N . TYR A 1 6 ? -7.284 -5.346 -14.624 1.00 0.00 6 TYR A N 12
ATOM 9507 C CA . TYR A 1 6 ? -7.960 -6.438 -13.936 1.00 0.00 6 TYR A CA 12
ATOM 9508 C C . TYR A 1 6 ? -7.937 -6.158 -12.443 1.00 0.00 6 TYR A C 12
ATOM 9509 O O . TYR A 1 6 ? -6.893 -6.303 -11.793 1.00 0.00 6 TYR A O 12
ATOM 9527 N N . ILE A 1 7 ? -9.071 -5.701 -11.915 1.00 0.00 7 ILE A N 12
ATOM 9528 C CA . ILE A 1 7 ? -9.159 -5.328 -10.504 1.00 0.00 7 ILE A CA 12
ATOM 9529 C C . ILE A 1 7 ? -10.487 -5.778 -9.885 1.00 0.00 7 ILE A C 12
ATOM 9530 O O . ILE A 1 7 ? -11.396 -6.214 -10.595 1.00 0.00 7 ILE A O 12
ATOM 9546 N N . THR A 1 8 ? -10.585 -5.667 -8.552 1.00 0.00 8 THR A N 12
ATOM 9547 C CA . THR A 1 8 ? -11.801 -6.064 -7.827 1.00 0.00 8 THR A CA 12
ATOM 9548 C C . THR A 1 8 ? -12.551 -4.839 -7.293 1.00 0.00 8 THR A C 12
ATOM 9549 O O . THR A 1 8 ? -11.963 -3.770 -7.109 1.00 0.00 8 THR A O 12
ATOM 9560 N N . TYR A 1 9 ? -13.857 -5.012 -7.055 1.00 0.00 9 TYR A N 12
ATOM 9561 C CA . TYR A 1 9 ? -14.709 -3.932 -6.554 1.00 0.00 9 TYR A CA 12
ATOM 9562 C C . TYR A 1 9 ? -14.322 -3.561 -5.100 1.00 0.00 9 TYR A C 12
ATOM 9563 O O . TYR A 1 9 ? -13.708 -4.382 -4.409 1.00 0.00 9 TYR A O 12
ATOM 9581 N N . PRO A 1 10 ? -14.670 -2.348 -4.607 1.00 0.00 10 PRO A N 12
ATOM 9582 C CA . PRO A 1 10 ? -14.338 -1.952 -3.204 1.00 0.00 10 PRO A CA 12
ATOM 9583 C C . PRO A 1 10 ? -15.093 -2.822 -2.197 1.00 0.00 10 PRO A C 12
ATOM 9584 O O . PRO A 1 10 ? -16.325 -2.912 -2.239 1.00 0.00 10 PRO A O 12
ATOM 9595 N N . ALA A 1 11 ? -14.340 -3.460 -1.294 1.00 0.00 11 ALA A N 12
ATOM 9596 C CA . ALA A 1 11 ? -14.920 -4.330 -0.269 1.00 0.00 11 ALA A CA 12
ATOM 9597 C C . ALA A 1 11 ? -15.820 -3.537 0.667 1.00 0.00 11 ALA A C 12
ATOM 9598 O O . ALA A 1 11 ? -16.884 -4.011 1.074 1.00 0.00 11 ALA A O 12
ATOM 9605 N N . ILE A 1 12 ? -15.376 -2.327 1.004 1.00 0.00 12 ILE A N 12
ATOM 9606 C CA . ILE A 1 12 ? -16.124 -1.441 1.906 1.00 0.00 12 ILE A CA 12
ATOM 9607 C C . ILE A 1 12 ? -17.420 -0.907 1.242 1.00 0.00 12 ILE A C 12
ATOM 9608 O O . ILE A 1 12 ? -18.168 -0.145 1.864 1.00 0.00 12 ILE A O 12
ATOM 9624 N N . ASP A 1 13 ? -17.655 -1.274 -0.040 1.00 0.00 13 ASP A N 12
ATOM 9625 C CA . ASP A 1 13 ? -18.818 -0.780 -0.784 1.00 0.00 13 ASP A CA 12
ATOM 9626 C C . ASP A 1 13 ? -18.725 0.741 -0.901 1.00 0.00 13 ASP A C 12
ATOM 9627 O O . ASP A 1 13 ? -19.662 1.484 -0.579 1.00 0.00 13 ASP A O 12
ATOM 9636 N N . ARG A 1 14 ? -17.546 1.188 -1.325 1.00 0.00 14 ARG A N 12
ATOM 9637 C CA . ARG A 1 14 ? -17.233 2.603 -1.454 1.00 0.00 14 ARG A CA 12
ATOM 9638 C C . ARG A 1 14 ? -18.084 3.247 -2.549 1.00 0.00 14 ARG A C 12
ATOM 9639 O O . ARG A 1 14 ? -18.356 2.624 -3.581 1.00 0.00 14 ARG A O 12
ATOM 9660 N N . GLY A 1 15 ? -18.507 4.495 -2.309 1.00 0.00 15 GLY A N 12
ATOM 9661 C CA . GLY A 1 15 ? -19.333 5.228 -3.271 1.00 0.00 15 GLY A CA 12
ATOM 9662 C C . GLY A 1 15 ? -19.492 6.685 -2.866 1.00 0.00 15 GLY A C 12
ATOM 9663 O O . GLY A 1 15 ? -19.214 7.056 -1.721 1.00 0.00 15 GLY A O 12
ATOM 9667 N N . ASP A 1 16 ? -19.972 7.499 -3.807 1.00 0.00 16 ASP A N 12
ATOM 9668 C CA . ASP A 1 16 ? -20.206 8.920 -3.562 1.00 0.00 16 ASP A CA 12
ATOM 9669 C C . ASP A 1 16 ? -18.921 9.631 -3.096 1.00 0.00 16 ASP A C 12
ATOM 9670 O O . ASP A 1 16 ? -18.965 10.530 -2.240 1.00 0.00 16 ASP A O 12
ATOM 9679 N N . HIS A 1 17 ? -17.784 9.262 -3.706 1.00 0.00 17 HIS A N 12
ATOM 9680 C CA . HIS A 1 17 ? -16.499 9.899 -3.389 1.00 0.00 17 HIS A CA 12
ATOM 9681 C C . HIS A 1 17 ? -16.055 10.792 -4.537 1.00 0.00 17 HIS A C 12
ATOM 9682 O O . HIS A 1 17 ? -15.815 10.312 -5.651 1.00 0.00 17 HIS A O 12
ATOM 9696 N N . ALA A 1 18 ? -15.955 12.096 -4.258 1.00 0.00 18 ALA A N 12
ATOM 9697 C CA . ALA A 1 18 ? -15.550 13.066 -5.269 1.00 0.00 18 ALA A CA 12
ATOM 9698 C C . ALA A 1 18 ? -14.067 12.939 -5.588 1.00 0.00 18 ALA A C 12
ATOM 9699 O O . ALA A 1 18 ? -13.233 12.833 -4.682 1.00 0.00 18 ALA A O 12
ATOM 9706 N N . VAL A 1 19 ? -13.745 12.985 -6.882 1.00 0.00 19 VAL A N 12
ATOM 9707 C CA . VAL A 1 19 ? -12.358 12.911 -7.340 1.00 0.00 19 VAL A CA 12
ATOM 9708 C C . VAL A 1 19 ? -12.202 13.648 -8.679 1.00 0.00 19 VAL A C 12
ATOM 9709 O O . VAL A 1 19 ? -12.938 13.375 -9.633 1.00 0.00 19 VAL A O 12
ATOM 9722 N N . HIS A 1 20 ? -11.238 14.574 -8.738 1.00 0.00 20 HIS A N 12
ATOM 9723 C CA . HIS A 1 20 ? -10.982 15.342 -9.966 1.00 0.00 20 HIS A CA 12
ATOM 9724 C C . HIS A 1 20 ? -9.494 15.390 -10.292 1.00 0.00 20 HIS A C 12
ATOM 9725 O O . HIS A 1 20 ? -8.654 15.524 -9.397 1.00 0.00 20 HIS A O 12
ATOM 9739 N N . CYS A 1 21 ? -9.184 15.336 -11.591 1.00 0.00 21 CYS A N 12
ATOM 9740 C CA . CYS A 1 21 ? -7.806 15.434 -12.066 1.00 0.00 21 CYS A CA 12
ATOM 9741 C C . CYS A 1 21 ? -7.507 16.874 -12.447 1.00 0.00 21 CYS A C 12
ATOM 9742 O O . CYS A 1 21 ? -8.359 17.549 -13.038 1.00 0.00 21 CYS A O 12
ATOM 9749 N N . ASP A 1 22 ? -6.310 17.354 -12.089 1.00 0.00 22 ASP A N 12
ATOM 9750 C CA . ASP A 1 22 ? -5.935 18.728 -12.374 1.00 0.00 22 ASP A CA 12
ATOM 9751 C C . ASP A 1 22 ? -5.817 18.936 -13.869 1.00 0.00 22 ASP A C 12
ATOM 9752 O O . ASP A 1 22 ? -5.168 18.155 -14.553 1.00 0.00 22 ASP A O 12
ATOM 9761 N N . LYS A 1 23 ? -6.453 19.991 -14.373 1.00 0.00 23 LYS A N 12
ATOM 9762 C CA . LYS A 1 23 ? -6.395 20.307 -15.805 1.00 0.00 23 LYS A CA 12
ATOM 9763 C C . LYS A 1 23 ? -4.966 20.708 -16.223 1.00 0.00 23 LYS A C 12
ATOM 9764 O O . LYS A 1 23 ? -4.588 20.561 -17.388 1.00 0.00 23 LYS A O 12
ATOM 9783 N N . ALA A 1 24 ? -4.176 21.187 -15.248 1.00 0.00 24 ALA A N 12
ATOM 9784 C CA . ALA A 1 24 ? -2.782 21.578 -15.489 1.00 0.00 24 ALA A CA 12
ATOM 9785 C C . ALA A 1 24 ? -1.825 20.446 -15.099 1.00 0.00 24 ALA A C 12
ATOM 9786 O O . ALA A 1 24 ? -0.743 20.310 -15.677 1.00 0.00 24 ALA A O 12
ATOM 9793 N N . HIS A 1 25 ? -2.258 19.615 -14.139 1.00 0.00 25 HIS A N 12
ATOM 9794 C CA . HIS A 1 25 ? -1.479 18.470 -13.693 1.00 0.00 25 HIS A CA 12
ATOM 9795 C C . HIS A 1 25 ? -2.346 17.176 -13.752 1.00 0.00 25 HIS A C 12
ATOM 9796 O O . HIS A 1 25 ? -2.452 16.442 -12.756 1.00 0.00 25 HIS A O 12
ATOM 9810 N N . PRO A 1 26 ? -2.957 16.860 -14.920 1.00 0.00 26 PRO A N 12
ATOM 9811 C CA . PRO A 1 26 ? -3.792 15.623 -15.075 1.00 0.00 26 PRO A CA 12
ATOM 9812 C C . PRO A 1 26 ? -2.931 14.357 -15.119 1.00 0.00 26 PRO A C 12
ATOM 9813 O O . PRO A 1 26 ? -3.413 13.257 -14.835 1.00 0.00 26 PRO A O 12
ATOM 9824 N N . ASN A 1 27 ? -1.653 14.530 -15.483 1.00 0.00 27 ASN A N 12
ATOM 9825 C CA . ASN A 1 27 ? -0.710 13.405 -15.573 1.00 0.00 27 ASN A CA 12
ATOM 9826 C C . ASN A 1 27 ? -0.264 12.915 -14.178 1.00 0.00 27 ASN A C 12
ATOM 9827 O O . ASN A 1 27 ? 0.270 11.809 -14.048 1.00 0.00 27 ASN A O 12
ATOM 9838 N N . THR A 1 28 ? -0.534 13.722 -13.137 1.00 0.00 28 THR A N 12
ATOM 9839 C CA . THR A 1 28 ? -0.214 13.345 -11.753 1.00 0.00 28 THR A CA 12
ATOM 9840 C C . THR A 1 28 ? -1.490 13.001 -10.956 1.00 0.00 28 THR A C 12
ATOM 9841 O O . THR A 1 28 ? -1.439 12.847 -9.736 1.00 0.00 28 THR A O 12
ATOM 9852 N N . CYS A 1 29 ? -2.632 12.893 -11.663 1.00 0.00 29 CYS A N 12
ATOM 9853 C CA . CYS A 1 29 ? -3.912 12.573 -11.046 1.00 0.00 29 CYS A CA 12
ATOM 9854 C C . CYS A 1 29 ? -3.934 11.133 -10.586 1.00 0.00 29 CYS A C 12
ATOM 9855 O O . CYS A 1 29 ? -3.492 10.234 -11.309 1.00 0.00 29 CYS A O 12
ATOM 9862 N N . LYS A 1 30 ? -4.383 10.928 -9.346 1.00 0.00 30 LYS A N 12
ATOM 9863 C CA . LYS A 1 30 ? -4.377 9.598 -8.738 1.00 0.00 30 LYS A CA 12
ATOM 9864 C C . LYS A 1 30 ? -5.730 9.267 -8.115 1.00 0.00 30 LYS A C 12
ATOM 9865 O O . LYS A 1 30 ? -6.456 10.158 -7.669 1.00 0.00 30 LYS A O 12
ATOM 9884 N N . LYS A 1 31 ? -6.040 7.967 -8.061 1.00 0.00 31 LYS A N 12
ATOM 9885 C CA . LYS A 1 31 ? -7.287 7.486 -7.465 1.00 0.00 31 LYS A CA 12
ATOM 9886 C C . LYS A 1 31 ? -7.102 7.328 -5.980 1.00 0.00 31 LYS A C 12
ATOM 9887 O O . LYS A 1 31 ? -5.978 7.120 -5.512 1.00 0.00 31 LYS A O 12
ATOM 9906 N N . LYS A 1 32 ? -8.186 7.515 -5.235 1.00 0.00 32 LYS A N 12
ATOM 9907 C CA . LYS A 1 32 ? -8.114 7.497 -3.768 1.00 0.00 32 LYS A CA 12
ATOM 9908 C C . LYS A 1 32 ? -9.229 6.654 -3.163 1.00 0.00 32 LYS A C 12
ATOM 9909 O O . LYS A 1 32 ? -10.328 6.569 -3.720 1.00 0.00 32 LYS A O 12
ATOM 9928 N N . GLN A 1 33 ? -8.939 6.051 -2.006 1.00 0.00 33 GLN A N 12
ATOM 9929 C CA . GLN A 1 33 ? -9.915 5.225 -1.296 1.00 0.00 33 GLN A CA 12
ATOM 9930 C C . GLN A 1 33 ? -9.602 5.174 0.203 1.00 0.00 33 GLN A C 12
ATOM 9931 O O . GLN A 1 33 ? -8.509 5.570 0.627 1.00 0.00 33 GLN A O 12
ATOM 9945 N N . ALA A 1 34 ? -10.564 4.681 0.996 1.00 0.00 34 ALA A N 12
ATOM 9946 C CA . ALA A 1 34 ? -10.381 4.572 2.446 1.00 0.00 34 ALA A CA 12
ATOM 9947 C C . ALA A 1 34 ? -9.221 3.632 2.766 1.00 0.00 34 ALA A C 12
ATOM 9948 O O . ALA A 1 34 ? -9.060 2.589 2.123 1.00 0.00 34 ALA A O 12
ATOM 9955 N N . ASN A 1 35 ? -8.408 4.015 3.759 1.00 0.00 35 ASN A N 12
ATOM 9956 C CA . ASN A 1 35 ? -7.250 3.213 4.163 1.00 0.00 35 ASN A CA 12
ATOM 9957 C C . ASN A 1 35 ? -7.683 1.934 4.911 1.00 0.00 35 ASN A C 12
ATOM 9958 O O . ASN A 1 35 ? -8.762 1.907 5.508 1.00 0.00 35 ASN A O 12
ATOM 9969 N N . PRO A 1 36 ? -6.864 0.861 4.882 1.00 0.00 36 PRO A N 12
ATOM 9970 C CA . PRO A 1 36 ? -7.205 -0.426 5.566 1.00 0.00 36 PRO A CA 12
ATOM 9971 C C . PRO A 1 36 ? -7.034 -0.329 7.082 1.00 0.00 36 PRO A C 12
ATOM 9972 O O . PRO A 1 36 ? -7.666 -1.068 7.842 1.00 0.00 36 PRO A O 12
ATOM 9983 N N . TYR A 1 37 ? -6.161 0.589 7.504 1.00 0.00 37 TYR A N 12
ATOM 9984 C CA . TYR A 1 37 ? -5.871 0.804 8.908 1.00 0.00 37 TYR A CA 12
ATOM 9985 C C . TYR A 1 37 ? -7.106 1.368 9.623 1.00 0.00 37 TYR A C 12
ATOM 9986 O O . TYR A 1 37 ? -7.711 2.340 9.163 1.00 0.00 37 TYR A O 12
ATOM 10004 N N . ARG A 1 38 ? -7.467 0.737 10.742 1.00 0.00 38 ARG A N 12
ATOM 10005 C CA . ARG A 1 38 ? -8.625 1.156 11.532 1.00 0.00 38 ARG A CA 12
ATOM 10006 C C . ARG A 1 38 ? -8.515 0.615 12.945 1.00 0.00 38 ARG A C 12
ATOM 10007 O O . ARG A 1 38 ? -7.899 -0.434 13.167 1.00 0.00 38 ARG A O 12
ATOM 10028 N N . ARG A 1 39 ? -9.132 1.320 13.893 1.00 0.00 39 ARG A N 12
ATOM 10029 C CA . ARG A 1 39 ? -9.128 0.900 15.280 1.00 0.00 39 ARG A CA 12
ATOM 10030 C C . ARG A 1 39 ? -10.557 0.805 15.770 1.00 0.00 39 ARG A C 12
ATOM 10031 O O . ARG A 1 39 ? -11.249 1.822 15.900 1.00 0.00 39 ARG A O 12
ATOM 10052 N N . GLY A 1 40 ? -11.000 -0.425 16.020 1.00 0.00 40 GLY A N 12
ATOM 10053 C CA . GLY A 1 40 ? -12.359 -0.671 16.472 1.00 0.00 40 GLY A CA 12
ATOM 10054 C C . GLY A 1 40 ? -12.367 -1.627 17.656 1.00 0.00 40 GLY A C 12
ATOM 10055 O O . GLY A 1 40 ? -11.306 -1.990 18.175 1.00 0.00 40 GLY A O 12
ATOM 10059 N N . CYS A 1 41 ? -13.567 -2.037 18.072 1.00 0.00 41 CYS A N 12
ATOM 10060 C CA . CYS A 1 41 ? -13.716 -2.962 19.195 1.00 0.00 41 CYS A CA 12
ATOM 10061 C C . CYS A 1 41 ? -13.243 -4.363 18.812 1.00 0.00 41 CYS A C 12
ATOM 10062 O O . CYS A 1 41 ? -13.296 -4.745 17.640 1.00 0.00 41 CYS A O 12
ATOM 10069 N N . GLY A 1 42 ? -12.800 -5.128 19.817 1.00 0.00 42 GLY A N 12
ATOM 10070 C CA . GLY A 1 42 ? -12.334 -6.506 19.596 1.00 0.00 42 GLY A CA 12
ATOM 10071 C C . GLY A 1 42 ? -13.081 -7.527 20.474 1.00 0.00 42 GLY A C 12
ATOM 10072 O O . GLY A 1 42 ? -12.718 -8.708 20.499 1.00 0.00 42 GLY A O 12
ATOM 10076 N N . VAL A 1 43 ? -14.124 -7.068 21.187 1.00 0.00 43 VAL A N 12
ATOM 10077 C CA . VAL A 1 43 ? -14.920 -7.948 22.053 1.00 0.00 43 VAL A CA 12
ATOM 10078 C C . VAL A 1 43 ? -15.680 -8.999 21.231 1.00 0.00 43 VAL A C 12
ATOM 10079 O O . VAL A 1 43 ? -15.940 -10.106 21.710 1.00 0.00 43 VAL A O 12
ATOM 10092 N N . LEU A 1 44 ? -16.036 -8.633 19.993 1.00 0.00 44 LEU A N 12
ATOM 10093 C CA . LEU A 1 44 ? -16.773 -9.530 19.086 1.00 0.00 44 LEU A CA 12
ATOM 10094 C C . LEU A 1 44 ? -18.135 -9.970 19.672 1.00 0.00 44 LEU A C 12
ATOM 10095 O O . LEU A 1 44 ? -18.801 -10.843 19.109 1.00 0.00 44 LEU A O 12
ATOM 10111 N N . GLU A 1 45 ? -18.549 -9.340 20.784 1.00 0.00 45 GLU A N 12
ATOM 10112 C CA . GLU A 1 45 ? -19.834 -9.644 21.418 1.00 0.00 45 GLU A CA 12
ATOM 10113 C C . GLU A 1 45 ? -20.997 -9.257 20.505 1.00 0.00 45 GLU A C 12
ATOM 10114 O O . GLU A 1 45 ? -22.029 -9.932 20.473 1.00 0.00 45 GLU A O 12
ATOM 10126 N N . GLY A 1 46 ? -20.815 -8.153 19.779 1.00 0.00 46 GLY A N 12
ATOM 10127 C CA . GLY A 1 46 ? -21.833 -7.636 18.869 1.00 0.00 46 GLY A CA 12
ATOM 10128 C C . GLY A 1 46 ? -21.479 -6.224 18.395 1.00 0.00 46 GLY A C 12
ATOM 10129 O O . GLY A 1 46 ? -21.760 -5.857 17.252 1.00 0.00 46 GLY A O 12
ATOM 10133 N N . CYS A 1 47 ? -20.850 -5.443 19.284 1.00 0.00 47 CYS A N 12
ATOM 10134 C CA . CYS A 1 47 ? -20.435 -4.067 18.966 1.00 0.00 47 CYS A CA 12
ATOM 10135 C C . CYS A 1 47 ? -21.568 -3.266 18.287 1.00 0.00 47 CYS A C 12
ATOM 10136 O O . CYS A 1 47 ? -21.307 -2.276 17.595 1.00 0.00 47 CYS A O 12
ATOM 10143 N N . HIS A 1 48 ? -22.819 -3.697 18.506 1.00 0.00 48 HIS A N 12
ATOM 10144 C CA . HIS A 1 48 ? -23.986 -3.024 17.932 1.00 0.00 48 HIS A CA 12
ATOM 10145 C C . HIS A 1 48 ? -25.191 -3.175 18.862 1.00 0.00 48 HIS A C 12
ATOM 10146 O O . HIS A 1 48 ? -25.607 -4.298 19.171 1.00 0.00 48 HIS A O 12
ATOM 10160 N N . ARG A 1 49 ? -25.740 -2.039 19.316 1.00 0.00 49 ARG A N 12
ATOM 10161 C CA . ARG A 1 49 ? -26.897 -2.055 20.231 1.00 0.00 49 ARG A CA 12
ATOM 10162 C C . ARG A 1 49 ? -27.499 -0.645 20.430 1.00 0.00 49 ARG A C 12
ATOM 10163 O O . ARG A 1 49 ? -28.254 -0.421 21.381 1.00 0.00 49 ARG A O 12
ATOM 10184 N N . GLU A 1 50 ? -27.167 0.297 19.531 1.00 0.00 50 GLU A N 12
ATOM 10185 C CA . GLU A 1 50 ? -27.693 1.662 19.629 1.00 0.00 50 GLU A CA 12
ATOM 10186 C C . GLU A 1 50 ? -27.876 2.297 18.241 1.00 0.00 50 GLU A C 12
ATOM 10187 O O . GLU A 1 50 ? -29.009 2.493 17.789 1.00 0.00 50 GLU A O 12
ATOM 10199 N N . THR A 1 51 ? -26.753 2.625 17.574 1.00 0.00 51 THR A N 12
ATOM 10200 C CA . THR A 1 51 ? -26.794 3.244 16.249 1.00 0.00 51 THR A CA 12
ATOM 10201 C C . THR A 1 51 ? -25.451 3.111 15.532 1.00 0.00 51 THR A C 12
ATOM 10202 O O . THR A 1 51 ? -24.415 2.900 16.171 1.00 0.00 51 THR A O 12
ATOM 10213 N N . GLY A 1 52 ? -25.479 3.269 14.207 1.00 0.00 52 GLY A N 12
ATOM 10214 C CA . GLY A 1 52 ? -24.270 3.203 13.395 1.00 0.00 52 GLY A CA 12
ATOM 10215 C C . GLY A 1 52 ? -24.385 4.146 12.176 1.00 0.00 52 GLY A C 12
ATOM 10216 O O . GLY A 1 52 ? -25.494 4.355 11.671 1.00 0.00 52 GLY A O 12
ATOM 10220 N N . PRO A 1 53 ? -23.269 4.739 11.687 1.00 0.00 53 PRO A N 12
ATOM 10221 C CA . PRO A 1 53 ? -23.313 5.675 10.513 1.00 0.00 53 PRO A CA 12
ATOM 10222 C C . PRO A 1 53 ? -23.593 4.942 9.200 1.00 0.00 53 PRO A C 12
ATOM 10223 O O . PRO A 1 53 ? -23.164 3.798 9.016 1.00 0.00 53 PRO A O 12
ATOM 10234 N N . LYS A 1 54 ? -24.298 5.621 8.283 1.00 0.00 54 LYS A N 12
ATOM 10235 C CA . LYS A 1 54 ? -24.617 5.046 6.974 1.00 0.00 54 LYS A CA 12
ATOM 10236 C C . LYS A 1 54 ? -24.399 6.082 5.825 1.00 0.00 54 LYS A C 12
ATOM 10237 O O . LYS A 1 54 ? -25.336 6.396 5.075 1.00 0.00 54 LYS A O 12
ATOM 10256 N N . PRO A 1 55 ? -23.161 6.597 5.642 1.00 0.00 55 PRO A N 12
ATOM 10257 C CA . PRO A 1 55 ? -22.859 7.580 4.540 1.00 0.00 55 PRO A CA 12
ATOM 10258 C C . PRO A 1 55 ? -23.025 6.952 3.151 1.00 0.00 55 PRO A C 12
ATOM 10259 O O . PRO A 1 55 ? -23.207 7.665 2.158 1.00 0.00 55 PRO A O 12
ATOM 10270 N N . THR A 1 56 ? -22.940 5.615 3.093 1.00 0.00 56 THR A N 12
ATOM 10271 C CA . THR A 1 56 ? -23.061 4.884 1.835 1.00 0.00 56 THR A CA 12
ATOM 10272 C C . THR A 1 56 ? -24.347 5.265 1.104 1.00 0.00 56 THR A C 12
ATOM 10273 O O . THR A 1 56 ? -25.371 5.359 1.760 1.00 0.00 56 THR A O 12
ATOM 10285 N N . GLU A 1 1 ? -32.688 -8.583 -22.131 1.00 0.00 1 GLU A N 13
ATOM 10286 C CA . GLU A 1 1 ? -33.071 -7.706 -20.987 1.00 0.00 1 GLU A CA 13
ATOM 10287 C C . GLU A 1 1 ? -31.994 -7.807 -19.893 1.00 0.00 1 GLU A C 13
ATOM 10288 O O . GLU A 1 1 ? -32.301 -7.933 -18.699 1.00 0.00 1 GLU A O 13
ATOM 10302 N N . ALA A 1 2 ? -30.728 -7.741 -20.318 1.00 0.00 2 ALA A N 13
ATOM 10303 C CA . ALA A 1 2 ? -29.593 -7.816 -19.397 1.00 0.00 2 ALA A CA 13
ATOM 10304 C C . ALA A 1 2 ? -28.430 -6.971 -19.911 1.00 0.00 2 ALA A C 13
ATOM 10305 O O . ALA A 1 2 ? -28.301 -6.749 -21.120 1.00 0.00 2 ALA A O 13
ATOM 10312 N N . SER A 1 3 ? -27.592 -6.491 -18.982 1.00 0.00 3 SER A N 13
ATOM 10313 C CA . SER A 1 3 ? -26.445 -5.654 -19.338 1.00 0.00 3 SER A CA 13
ATOM 10314 C C . SER A 1 3 ? -25.376 -6.470 -20.058 1.00 0.00 3 SER A C 13
ATOM 10315 O O . SER A 1 3 ? -25.315 -7.694 -19.913 1.00 0.00 3 SER A O 13
ATOM 10323 N N . VAL A 1 4 ? -24.528 -5.777 -20.828 1.00 0.00 4 VAL A N 13
ATOM 10324 C CA . VAL A 1 4 ? -23.447 -6.425 -21.568 1.00 0.00 4 VAL A CA 13
ATOM 10325 C C . VAL A 1 4 ? -22.432 -7.024 -20.583 1.00 0.00 4 VAL A C 13
ATOM 10326 O O . VAL A 1 4 ? -21.970 -8.155 -20.762 1.00 0.00 4 VAL A O 13
ATOM 10339 N N . ARG A 1 5 ? -22.082 -6.238 -19.559 1.00 0.00 5 ARG A N 13
ATOM 10340 C CA . ARG A 1 5 ? -21.111 -6.663 -18.554 1.00 0.00 5 ARG A CA 13
ATOM 10341 C C . ARG A 1 5 ? -21.723 -7.650 -17.567 1.00 0.00 5 ARG A C 13
ATOM 10342 O O . ARG A 1 5 ? -22.906 -7.547 -17.224 1.00 0.00 5 ARG A O 13
ATOM 10363 N N . TYR A 1 6 ? -20.897 -8.587 -17.089 1.00 0.00 6 TYR A N 13
ATOM 10364 C CA . TYR A 1 6 ? -21.335 -9.584 -16.104 1.00 0.00 6 TYR A CA 13
ATOM 10365 C C . TYR A 1 6 ? -20.689 -9.322 -14.738 1.00 0.00 6 TYR A C 13
ATOM 10366 O O . TYR A 1 6 ? -21.272 -9.635 -13.696 1.00 0.00 6 TYR A O 13
ATOM 10384 N N . ILE A 1 7 ? -19.482 -8.731 -14.757 1.00 0.00 7 ILE A N 13
ATOM 10385 C CA . ILE A 1 7 ? -18.753 -8.406 -13.526 1.00 0.00 7 ILE A CA 13
ATOM 10386 C C . ILE A 1 7 ? -18.433 -6.906 -13.493 1.00 0.00 7 ILE A C 13
ATOM 10387 O O . ILE A 1 7 ? -17.862 -6.366 -14.446 1.00 0.00 7 ILE A O 13
ATOM 10403 N N . THR A 1 8 ? -18.835 -6.233 -12.403 1.00 0.00 8 THR A N 13
ATOM 10404 C CA . THR A 1 8 ? -18.624 -4.782 -12.266 1.00 0.00 8 THR A CA 13
ATOM 10405 C C . THR A 1 8 ? -17.616 -4.465 -11.142 1.00 0.00 8 THR A C 13
ATOM 10406 O O . THR A 1 8 ? -17.739 -3.448 -10.444 1.00 0.00 8 THR A O 13
ATOM 10417 N N . TYR A 1 9 ? -16.604 -5.330 -11.000 1.00 0.00 9 TYR A N 13
ATOM 10418 C CA . TYR A 1 9 ? -15.556 -5.153 -9.984 1.00 0.00 9 TYR A CA 13
ATOM 10419 C C . TYR A 1 9 ? -16.156 -5.123 -8.553 1.00 0.00 9 TYR A C 13
ATOM 10420 O O . TYR A 1 9 ? -17.330 -4.787 -8.383 1.00 0.00 9 TYR A O 13
ATOM 10438 N N . PRO A 1 10 ? -15.368 -5.477 -7.511 1.00 0.00 10 PRO A N 13
ATOM 10439 C CA . PRO A 1 10 ? -15.863 -5.477 -6.096 1.00 0.00 10 PRO A CA 13
ATOM 10440 C C . PRO A 1 10 ? -16.014 -4.061 -5.542 1.00 0.00 10 PRO A C 13
ATOM 10441 O O . PRO A 1 10 ? -15.307 -3.141 -5.968 1.00 0.00 10 PRO A O 13
ATOM 10452 N N . ALA A 1 11 ? -16.929 -3.900 -4.580 1.00 0.00 11 ALA A N 13
ATOM 10453 C CA . ALA A 1 11 ? -17.162 -2.601 -3.945 1.00 0.00 11 ALA A CA 13
ATOM 10454 C C . ALA A 1 11 ? -17.649 -2.782 -2.513 1.00 0.00 11 ALA A C 13
ATOM 10455 O O . ALA A 1 11 ? -18.360 -3.745 -2.207 1.00 0.00 11 ALA A O 13
ATOM 10462 N N . ILE A 1 12 ? -17.267 -1.845 -1.639 1.00 0.00 12 ILE A N 13
ATOM 10463 C CA . ILE A 1 12 ? -17.671 -1.892 -0.227 1.00 0.00 12 ILE A CA 13
ATOM 10464 C C . ILE A 1 12 ? -18.874 -0.981 0.009 1.00 0.00 12 ILE A C 13
ATOM 10465 O O . ILE A 1 12 ? -19.901 -1.416 0.540 1.00 0.00 12 ILE A O 13
ATOM 10481 N N . ASP A 1 13 ? -18.738 0.282 -0.403 1.00 0.00 13 ASP A N 13
ATOM 10482 C CA . ASP A 1 13 ? -19.813 1.268 -0.259 1.00 0.00 13 ASP A CA 13
ATOM 10483 C C . ASP A 1 13 ? -19.857 2.211 -1.458 1.00 0.00 13 ASP A C 13
ATOM 10484 O O . ASP A 1 13 ? -20.845 2.249 -2.184 1.00 0.00 13 ASP A O 13
ATOM 10493 N N . ARG A 1 14 ? -18.759 2.947 -1.665 1.00 0.00 14 ARG A N 13
ATOM 10494 C CA . ARG A 1 14 ? -18.627 3.889 -2.783 1.00 0.00 14 ARG A CA 13
ATOM 10495 C C . ARG A 1 14 ? -19.842 4.850 -2.894 1.00 0.00 14 ARG A C 13
ATOM 10496 O O . ARG A 1 14 ? -19.797 5.964 -2.363 1.00 0.00 14 ARG A O 13
ATOM 10517 N N . GLY A 1 15 ? -20.910 4.420 -3.600 1.00 0.00 15 GLY A N 13
ATOM 10518 C CA . GLY A 1 15 ? -22.098 5.251 -3.789 1.00 0.00 15 GLY A CA 13
ATOM 10519 C C . GLY A 1 15 ? -21.976 6.079 -5.060 1.00 0.00 15 GLY A C 13
ATOM 10520 O O . GLY A 1 15 ? -21.019 5.913 -5.826 1.00 0.00 15 GLY A O 13
ATOM 10524 N N . ASP A 1 16 ? -22.954 6.963 -5.285 1.00 0.00 16 ASP A N 13
ATOM 10525 C CA . ASP A 1 16 ? -22.960 7.810 -6.476 1.00 0.00 16 ASP A CA 13
ATOM 10526 C C . ASP A 1 16 ? -22.135 9.075 -6.246 1.00 0.00 16 ASP A C 13
ATOM 10527 O O . ASP A 1 16 ? -22.604 10.033 -5.626 1.00 0.00 16 ASP A O 13
ATOM 10536 N N . HIS A 1 17 ? -20.905 9.061 -6.760 1.00 0.00 17 HIS A N 13
ATOM 10537 C CA . HIS A 1 17 ? -19.987 10.196 -6.632 1.00 0.00 17 HIS A CA 13
ATOM 10538 C C . HIS A 1 17 ? -18.925 10.157 -7.732 1.00 0.00 17 HIS A C 13
ATOM 10539 O O . HIS A 1 17 ? -18.756 9.133 -8.402 1.00 0.00 17 HIS A O 13
ATOM 10553 N N . ALA A 1 18 ? -18.224 11.282 -7.919 1.00 0.00 18 ALA A N 13
ATOM 10554 C CA . ALA A 1 18 ? -17.189 11.375 -8.948 1.00 0.00 18 ALA A CA 13
ATOM 10555 C C . ALA A 1 18 ? -16.108 12.381 -8.562 1.00 0.00 18 ALA A C 13
ATOM 10556 O O . ALA A 1 18 ? -16.362 13.326 -7.810 1.00 0.00 18 ALA A O 13
ATOM 10563 N N . VAL A 1 19 ? -14.911 12.176 -9.111 1.00 0.00 19 VAL A N 13
ATOM 10564 C CA . VAL A 1 19 ? -13.774 13.060 -8.869 1.00 0.00 19 VAL A CA 13
ATOM 10565 C C . VAL A 1 19 ? -13.048 13.339 -10.193 1.00 0.00 19 VAL A C 13
ATOM 10566 O O . VAL A 1 19 ? -13.091 12.513 -11.111 1.00 0.00 19 VAL A O 13
ATOM 10579 N N . HIS A 1 20 ? -12.423 14.520 -10.299 1.00 0.00 20 HIS A N 13
ATOM 10580 C CA . HIS A 1 20 ? -11.735 14.914 -11.540 1.00 0.00 20 HIS A CA 13
ATOM 10581 C C . HIS A 1 20 ? -10.245 15.176 -11.313 1.00 0.00 20 HIS A C 13
ATOM 10582 O O . HIS A 1 20 ? -9.822 15.553 -10.217 1.00 0.00 20 HIS A O 13
ATOM 10596 N N . CYS A 1 21 ? -9.465 14.981 -12.377 1.00 0.00 21 CYS A N 13
ATOM 10597 C CA . CYS A 1 21 ? -8.019 15.194 -12.346 1.00 0.00 21 CYS A CA 13
ATOM 10598 C C . CYS A 1 21 ? -7.676 16.658 -12.559 1.00 0.00 21 CYS A C 13
ATOM 10599 O O . CYS A 1 21 ? -8.509 17.432 -13.045 1.00 0.00 21 CYS A O 13
ATOM 10606 N N . ASP A 1 22 ? -6.437 17.036 -12.202 1.00 0.00 22 ASP A N 13
ATOM 10607 C CA . ASP A 1 22 ? -5.985 18.401 -12.363 1.00 0.00 22 ASP A CA 13
ATOM 10608 C C . ASP A 1 22 ? -5.850 18.741 -13.835 1.00 0.00 22 ASP A C 13
ATOM 10609 O O . ASP A 1 22 ? -5.328 17.952 -14.619 1.00 0.00 22 ASP A O 13
ATOM 10618 N N . LYS A 1 23 ? -6.319 19.924 -14.193 1.00 0.00 23 LYS A N 13
ATOM 10619 C CA . LYS A 1 23 ? -6.247 20.410 -15.570 1.00 0.00 23 LYS A CA 13
ATOM 10620 C C . LYS A 1 23 ? -4.804 20.780 -15.953 1.00 0.00 23 LYS A C 13
ATOM 10621 O O . LYS A 1 23 ? -4.430 20.727 -17.128 1.00 0.00 23 LYS A O 13
ATOM 10640 N N . ALA A 1 24 ? -3.996 21.117 -14.940 1.00 0.00 24 ALA A N 13
ATOM 10641 C CA . ALA A 1 24 ? -2.584 21.456 -15.139 1.00 0.00 24 ALA A CA 13
ATOM 10642 C C . ALA A 1 24 ? -1.693 20.251 -14.834 1.00 0.00 24 ALA A C 13
ATOM 10643 O O . ALA A 1 24 ? -0.612 20.101 -15.412 1.00 0.00 24 ALA A O 13
ATOM 10650 N N . HIS A 1 25 ? -2.185 19.371 -13.948 1.00 0.00 25 HIS A N 13
ATOM 10651 C CA . HIS A 1 25 ? -1.480 18.155 -13.587 1.00 0.00 25 HIS A CA 13
ATOM 10652 C C . HIS A 1 25 ? -2.419 16.926 -13.749 1.00 0.00 25 HIS A C 13
ATOM 10653 O O . HIS A 1 25 ? -2.586 16.129 -12.810 1.00 0.00 25 HIS A O 13
ATOM 10667 N N . PRO A 1 26 ? -3.027 16.734 -14.946 1.00 0.00 26 PRO A N 13
ATOM 10668 C CA . PRO A 1 26 ? -3.923 15.566 -15.196 1.00 0.00 26 PRO A CA 13
ATOM 10669 C C . PRO A 1 26 ? -3.142 14.257 -15.265 1.00 0.00 26 PRO A C 13
ATOM 10670 O O . PRO A 1 26 ? -3.649 13.196 -14.887 1.00 0.00 26 PRO A O 13
ATOM 10681 N N . ASN A 1 27 ? -1.898 14.356 -15.725 1.00 0.00 27 ASN A N 13
ATOM 10682 C CA . ASN A 1 27 ? -1.006 13.198 -15.827 1.00 0.00 27 ASN A CA 13
ATOM 10683 C C . ASN A 1 27 ? -0.565 12.708 -14.442 1.00 0.00 27 ASN A C 13
ATOM 10684 O O . ASN A 1 27 ? -0.272 11.521 -14.262 1.00 0.00 27 ASN A O 13
ATOM 10695 N N . THR A 1 28 ? -0.495 13.636 -13.475 1.00 0.00 28 THR A N 13
ATOM 10696 C CA . THR A 1 28 ? -0.057 13.311 -12.106 1.00 0.00 28 THR A CA 13
ATOM 10697 C C . THR A 1 28 ? -1.179 13.536 -11.079 1.00 0.00 28 THR A C 13
ATOM 10698 O O . THR A 1 28 ? -0.911 13.707 -9.884 1.00 0.00 28 THR A O 13
ATOM 10709 N N . CYS A 1 29 ? -2.431 13.550 -11.556 1.00 0.00 29 CYS A N 13
ATOM 10710 C CA . CYS A 1 29 ? -3.586 13.772 -10.693 1.00 0.00 29 CYS A CA 13
ATOM 10711 C C . CYS A 1 29 ? -3.776 12.602 -9.721 1.00 0.00 29 CYS A C 13
ATOM 10712 O O . CYS A 1 29 ? -3.256 11.505 -9.946 1.00 0.00 29 CYS A O 13
ATOM 10719 N N . LYS A 1 30 ? -4.543 12.846 -8.656 1.00 0.00 30 LYS A N 13
ATOM 10720 C CA . LYS A 1 30 ? -4.836 11.812 -7.652 1.00 0.00 30 LYS A CA 13
ATOM 10721 C C . LYS A 1 30 ? -3.558 11.213 -7.092 1.00 0.00 30 LYS A C 13
ATOM 10722 O O . LYS A 1 30 ? -3.053 10.198 -7.593 1.00 0.00 30 LYS A O 13
ATOM 10741 N N . LYS A 1 31 ? -3.017 11.874 -6.075 1.00 0.00 31 LYS A N 13
ATOM 10742 C CA . LYS A 1 31 ? -1.761 11.445 -5.448 1.00 0.00 31 LYS A CA 13
ATOM 10743 C C . LYS A 1 31 ? -1.964 11.169 -3.962 1.00 0.00 31 LYS A C 13
ATOM 10744 O O . LYS A 1 31 ? -1.498 10.157 -3.435 1.00 0.00 31 LYS A O 13
ATOM 10763 N N . LYS A 1 32 ? -2.706 12.057 -3.312 1.00 0.00 32 LYS A N 13
ATOM 10764 C CA . LYS A 1 32 ? -3.051 11.923 -1.879 1.00 0.00 32 LYS A CA 13
ATOM 10765 C C . LYS A 1 32 ? -1.821 12.040 -1.000 1.00 0.00 32 LYS A C 13
ATOM 10766 O O . LYS A 1 32 ? -1.705 11.357 0.043 1.00 0.00 32 LYS A O 13
ATOM 10785 N N . GLN A 1 33 ? -0.891 12.885 -1.409 1.00 0.00 33 GLN A N 13
ATOM 10786 C CA . GLN A 1 33 ? 0.338 13.047 -0.664 1.00 0.00 33 GLN A CA 13
ATOM 10787 C C . GLN A 1 33 ? 0.821 14.493 -0.676 1.00 0.00 33 GLN A C 13
ATOM 10788 O O . GLN A 1 33 ? 1.218 15.030 0.360 1.00 0.00 33 GLN A O 13
ATOM 10802 N N . ALA A 1 34 ? 0.773 15.118 -1.856 1.00 0.00 34 ALA A N 13
ATOM 10803 C CA . ALA A 1 34 ? 1.196 16.514 -2.026 1.00 0.00 34 ALA A CA 13
ATOM 10804 C C . ALA A 1 34 ? 2.665 16.695 -1.643 1.00 0.00 34 ALA A C 13
ATOM 10805 O O . ALA A 1 34 ? 3.038 16.514 -0.478 1.00 0.00 34 ALA A O 13
ATOM 10812 N N . ASN A 1 35 ? 3.495 17.053 -2.632 1.00 0.00 35 ASN A N 13
ATOM 10813 C CA . ASN A 1 35 ? 4.923 17.252 -2.398 1.00 0.00 35 ASN A CA 13
ATOM 10814 C C . ASN A 1 35 ? 5.188 18.513 -1.548 1.00 0.00 35 ASN A C 13
ATOM 10815 O O . ASN A 1 35 ? 4.338 19.407 -1.488 1.00 0.00 35 ASN A O 13
ATOM 10826 N N . PRO A 1 36 ? 6.339 18.581 -0.847 1.00 0.00 36 PRO A N 13
ATOM 10827 C CA . PRO A 1 36 ? 6.668 19.727 0.048 1.00 0.00 36 PRO A CA 13
ATOM 10828 C C . PRO A 1 36 ? 7.283 20.915 -0.696 1.00 0.00 36 PRO A C 13
ATOM 10829 O O . PRO A 1 36 ? 7.233 22.051 -0.211 1.00 0.00 36 PRO A O 13
ATOM 10840 N N . TYR A 1 37 ? 7.889 20.641 -1.858 1.00 0.00 37 TYR A N 13
ATOM 10841 C CA . TYR A 1 37 ? 8.547 21.680 -2.647 1.00 0.00 37 TYR A CA 13
ATOM 10842 C C . TYR A 1 37 ? 7.541 22.762 -3.062 1.00 0.00 37 TYR A C 13
ATOM 10843 O O . TYR A 1 37 ? 7.777 23.952 -2.839 1.00 0.00 37 TYR A O 13
ATOM 10861 N N . ARG A 1 38 ? 6.410 22.328 -3.633 1.00 0.00 38 ARG A N 13
ATOM 10862 C CA . ARG A 1 38 ? 5.353 23.237 -4.077 1.00 0.00 38 ARG A CA 13
ATOM 10863 C C . ARG A 1 38 ? 5.885 24.254 -5.093 1.00 0.00 38 ARG A C 13
ATOM 10864 O O . ARG A 1 38 ? 7.078 24.569 -5.106 1.00 0.00 38 ARG A O 13
ATOM 10885 N N . ARG A 1 39 ? 4.988 24.757 -5.950 1.00 0.00 39 ARG A N 13
ATOM 10886 C CA . ARG A 1 39 ? 5.374 25.740 -6.963 1.00 0.00 39 ARG A CA 13
ATOM 10887 C C . ARG A 1 39 ? 4.153 26.467 -7.523 1.00 0.00 39 ARG A C 13
ATOM 10888 O O . ARG A 1 39 ? 3.174 25.832 -7.931 1.00 0.00 39 ARG A O 13
ATOM 10909 N N . GLY A 1 40 ? 4.237 27.801 -7.571 1.00 0.00 40 GLY A N 13
ATOM 10910 C CA . GLY A 1 40 ? 3.160 28.627 -8.116 1.00 0.00 40 GLY A CA 13
ATOM 10911 C C . GLY A 1 40 ? 3.338 28.818 -9.613 1.00 0.00 40 GLY A C 13
ATOM 10912 O O . GLY A 1 40 ? 4.327 28.354 -10.193 1.00 0.00 40 GLY A O 13
ATOM 10916 N N . CYS A 1 41 ? 2.381 29.511 -10.232 1.00 0.00 41 CYS A N 13
ATOM 10917 C CA . CYS A 1 41 ? 2.432 29.780 -11.666 1.00 0.00 41 CYS A CA 13
ATOM 10918 C C . CYS A 1 41 ? 3.138 31.106 -11.938 1.00 0.00 41 CYS A C 13
ATOM 10919 O O . CYS A 1 41 ? 2.642 32.174 -11.566 1.00 0.00 41 CYS A O 13
ATOM 10926 N N . GLY A 1 42 ? 4.298 31.023 -12.593 1.00 0.00 42 GLY A N 13
ATOM 10927 C CA . GLY A 1 42 ? 5.091 32.208 -12.934 1.00 0.00 42 GLY A CA 13
ATOM 10928 C C . GLY A 1 42 ? 5.710 32.068 -14.319 1.00 0.00 42 GLY A C 13
ATOM 10929 O O . GLY A 1 42 ? 6.860 32.457 -14.541 1.00 0.00 42 GLY A O 13
ATOM 10933 N N . VAL A 1 43 ? 4.944 31.482 -15.237 1.00 0.00 43 VAL A N 13
ATOM 10934 C CA . VAL A 1 43 ? 5.405 31.246 -16.606 1.00 0.00 43 VAL A CA 13
ATOM 10935 C C . VAL A 1 43 ? 5.679 32.590 -17.304 1.00 0.00 43 VAL A C 13
ATOM 10936 O O . VAL A 1 43 ? 6.626 32.710 -18.076 1.00 0.00 43 VAL A O 13
ATOM 10949 N N . LEU A 1 44 ? 4.779 33.568 -17.069 1.00 0.00 44 LEU A N 13
ATOM 10950 C CA . LEU A 1 44 ? 4.829 34.913 -17.700 1.00 0.00 44 LEU A CA 13
ATOM 10951 C C . LEU A 1 44 ? 4.310 34.892 -19.157 1.00 0.00 44 LEU A C 13
ATOM 10952 O O . LEU A 1 44 ? 4.004 35.944 -19.725 1.00 0.00 44 LEU A O 13
ATOM 10968 N N . GLU A 1 45 ? 4.158 33.683 -19.728 1.00 0.00 45 GLU A N 13
ATOM 10969 C CA . GLU A 1 45 ? 3.611 33.512 -21.076 1.00 0.00 45 GLU A CA 13
ATOM 10970 C C . GLU A 1 45 ? 2.158 33.955 -21.152 1.00 0.00 45 GLU A C 13
ATOM 10971 O O . GLU A 1 45 ? 1.715 34.503 -22.168 1.00 0.00 45 GLU A O 13
ATOM 10983 N N . GLY A 1 46 ? 1.419 33.689 -20.081 1.00 0.00 46 GLY A N 13
ATOM 10984 C CA . GLY A 1 46 ? 0.005 34.023 -20.004 1.00 0.00 46 GLY A CA 13
ATOM 10985 C C . GLY A 1 46 ? -0.708 33.053 -19.081 1.00 0.00 46 GLY A C 13
ATOM 10986 O O . GLY A 1 46 ? -1.349 32.100 -19.540 1.00 0.00 46 GLY A O 13
ATOM 10990 N N . CYS A 1 47 ? -0.556 33.280 -17.779 1.00 0.00 47 CYS A N 13
ATOM 10991 C CA . CYS A 1 47 ? -1.143 32.411 -16.769 1.00 0.00 47 CYS A CA 13
ATOM 10992 C C . CYS A 1 47 ? -2.549 32.892 -16.389 1.00 0.00 47 CYS A C 13
ATOM 10993 O O . CYS A 1 47 ? -2.734 33.612 -15.399 1.00 0.00 47 CYS A O 13
ATOM 11000 N N . HIS A 1 48 ? -3.533 32.484 -17.196 1.00 0.00 48 HIS A N 13
ATOM 11001 C CA . HIS A 1 48 ? -4.933 32.855 -16.973 1.00 0.00 48 HIS A CA 13
ATOM 11002 C C . HIS A 1 48 ? -5.819 31.611 -16.961 1.00 0.00 48 HIS A C 13
ATOM 11003 O O . HIS A 1 48 ? -6.731 31.493 -16.139 1.00 0.00 48 HIS A O 13
ATOM 11017 N N . ARG A 1 49 ? -5.541 30.688 -17.891 1.00 0.00 49 ARG A N 13
ATOM 11018 C CA . ARG A 1 49 ? -6.307 29.442 -18.020 1.00 0.00 49 ARG A CA 13
ATOM 11019 C C . ARG A 1 49 ? -7.761 29.733 -18.383 1.00 0.00 49 ARG A C 13
ATOM 11020 O O . ARG A 1 49 ? -8.358 30.693 -17.887 1.00 0.00 49 ARG A O 13
ATOM 11041 N N . GLU A 1 50 ? -8.314 28.905 -19.276 1.00 0.00 50 GLU A N 13
ATOM 11042 C CA . GLU A 1 50 ? -9.689 29.067 -19.748 1.00 0.00 50 GLU A CA 13
ATOM 11043 C C . GLU A 1 50 ? -10.698 28.794 -18.648 1.00 0.00 50 GLU A C 13
ATOM 11044 O O . GLU A 1 50 ? -11.762 29.423 -18.602 1.00 0.00 50 GLU A O 13
ATOM 11056 N N . THR A 1 51 ? -10.377 27.826 -17.788 1.00 0.00 51 THR A N 13
ATOM 11057 C CA . THR A 1 51 ? -11.273 27.432 -16.714 1.00 0.00 51 THR A CA 13
ATOM 11058 C C . THR A 1 51 ? -10.808 27.999 -15.368 1.00 0.00 51 THR A C 13
ATOM 11059 O O . THR A 1 51 ? -11.481 28.854 -14.782 1.00 0.00 51 THR A O 13
ATOM 11070 N N . GLY A 1 52 ? -9.663 27.510 -14.884 1.00 0.00 52 GLY A N 13
ATOM 11071 C CA . GLY A 1 52 ? -9.116 27.958 -13.609 1.00 0.00 52 GLY A CA 13
ATOM 11072 C C . GLY A 1 52 ? -9.698 27.124 -12.445 1.00 0.00 52 GLY A C 13
ATOM 11073 O O . GLY A 1 52 ? -10.793 27.433 -11.965 1.00 0.00 52 GLY A O 13
ATOM 11077 N N . PRO A 1 53 ? -9.006 26.057 -11.986 1.00 0.00 53 PRO A N 13
ATOM 11078 C CA . PRO A 1 53 ? -9.524 25.193 -10.878 1.00 0.00 53 PRO A CA 13
ATOM 11079 C C . PRO A 1 53 ? -9.482 25.905 -9.527 1.00 0.00 53 PRO A C 13
ATOM 11080 O O . PRO A 1 53 ? -8.632 26.773 -9.298 1.00 0.00 53 PRO A O 13
ATOM 11091 N N . LYS A 1 54 ? -10.406 25.526 -8.635 1.00 0.00 54 LYS A N 13
ATOM 11092 C CA . LYS A 1 54 ? -10.482 26.123 -7.299 1.00 0.00 54 LYS A CA 13
ATOM 11093 C C . LYS A 1 54 ? -10.862 25.027 -6.250 1.00 0.00 54 LYS A C 13
ATOM 11094 O O . LYS A 1 54 ? -11.897 25.133 -5.577 1.00 0.00 54 LYS A O 13
ATOM 11113 N N . PRO A 1 55 ? -10.022 23.977 -6.083 1.00 0.00 55 PRO A N 13
ATOM 11114 C CA . PRO A 1 55 ? -10.280 22.898 -5.069 1.00 0.00 55 PRO A CA 13
ATOM 11115 C C . PRO A 1 55 ? -10.075 23.397 -3.632 1.00 0.00 55 PRO A C 13
ATOM 11116 O O . PRO A 1 55 ? -10.603 22.815 -2.681 1.00 0.00 55 PRO A O 13
ATOM 11127 N N . THR A 1 56 ? -9.274 24.465 -3.492 1.00 0.00 56 THR A N 13
ATOM 11128 C CA . THR A 1 56 ? -8.958 25.036 -2.187 1.00 0.00 56 THR A CA 13
ATOM 11129 C C . THR A 1 56 ? -10.230 25.399 -1.413 1.00 0.00 56 THR A C 13
ATOM 11130 O O . THR A 1 56 ? -10.134 25.589 -0.212 1.00 0.00 56 THR A O 13
ATOM 11142 N N . GLU A 1 1 ? 12.922 33.266 -14.027 1.00 0.00 1 GLU A N 14
ATOM 11143 C CA . GLU A 1 1 ? 12.005 33.998 -14.949 1.00 0.00 1 GLU A CA 14
ATOM 11144 C C . GLU A 1 1 ? 11.808 35.435 -14.456 1.00 0.00 1 GLU A C 14
ATOM 11145 O O . GLU A 1 1 ? 11.683 36.361 -15.263 1.00 0.00 1 GLU A O 14
ATOM 11159 N N . ALA A 1 2 ? 11.790 35.613 -13.123 1.00 0.00 2 ALA A N 14
ATOM 11160 C CA . ALA A 1 2 ? 11.616 36.937 -12.524 1.00 0.00 2 ALA A CA 14
ATOM 11161 C C . ALA A 1 2 ? 10.320 37.600 -13.021 1.00 0.00 2 ALA A C 14
ATOM 11162 O O . ALA A 1 2 ? 10.347 38.499 -13.876 1.00 0.00 2 ALA A O 14
ATOM 11169 N N . SER A 1 3 ? 9.186 37.126 -12.493 1.00 0.00 3 SER A N 14
ATOM 11170 C CA . SER A 1 3 ? 7.871 37.646 -12.884 1.00 0.00 3 SER A CA 14
ATOM 11171 C C . SER A 1 3 ? 7.410 38.745 -11.926 1.00 0.00 3 SER A C 14
ATOM 11172 O O . SER A 1 3 ? 7.569 38.625 -10.707 1.00 0.00 3 SER A O 14
ATOM 11180 N N . VAL A 1 4 ? 6.836 39.815 -12.491 1.00 0.00 4 VAL A N 14
ATOM 11181 C CA . VAL A 1 4 ? 6.342 40.944 -11.695 1.00 0.00 4 VAL A CA 14
ATOM 11182 C C . VAL A 1 4 ? 5.171 40.522 -10.788 1.00 0.00 4 VAL A C 14
ATOM 11183 O O . VAL A 1 4 ? 4.996 41.067 -9.694 1.00 0.00 4 VAL A O 14
ATOM 11196 N N . ARG A 1 5 ? 4.368 39.560 -11.266 1.00 0.00 5 ARG A N 14
ATOM 11197 C CA . ARG A 1 5 ? 3.211 39.079 -10.513 1.00 0.00 5 ARG A CA 14
ATOM 11198 C C . ARG A 1 5 ? 3.660 38.450 -9.196 1.00 0.00 5 ARG A C 14
ATOM 11199 O O . ARG A 1 5 ? 4.558 37.604 -9.181 1.00 0.00 5 ARG A O 14
ATOM 11220 N N . TYR A 1 6 ? 3.024 38.869 -8.093 1.00 0.00 6 TYR A N 14
ATOM 11221 C CA . TYR A 1 6 ? 3.355 38.345 -6.769 1.00 0.00 6 TYR A CA 14
ATOM 11222 C C . TYR A 1 6 ? 2.113 38.327 -5.880 1.00 0.00 6 TYR A C 14
ATOM 11223 O O . TYR A 1 6 ? 1.731 39.353 -5.310 1.00 0.00 6 TYR A O 14
ATOM 11241 N N . ILE A 1 7 ? 1.506 37.147 -5.759 1.00 0.00 7 ILE A N 14
ATOM 11242 C CA . ILE A 1 7 ? 0.314 36.966 -4.927 1.00 0.00 7 ILE A CA 14
ATOM 11243 C C . ILE A 1 7 ? 0.555 35.836 -3.920 1.00 0.00 7 ILE A C 14
ATOM 11244 O O . ILE A 1 7 ? 0.934 34.725 -4.306 1.00 0.00 7 ILE A O 14
ATOM 11260 N N . THR A 1 8 ? 0.350 36.134 -2.629 1.00 0.00 8 THR A N 14
ATOM 11261 C CA . THR A 1 8 ? 0.570 35.141 -1.572 1.00 0.00 8 THR A CA 14
ATOM 11262 C C . THR A 1 8 ? -0.352 35.370 -0.372 1.00 0.00 8 THR A C 14
ATOM 11263 O O . THR A 1 8 ? -0.758 36.501 -0.090 1.00 0.00 8 THR A O 14
ATOM 11274 N N . TYR A 1 9 ? -0.641 34.281 0.350 1.00 0.00 9 TYR A N 14
ATOM 11275 C CA . TYR A 1 9 ? -1.475 34.337 1.553 1.00 0.00 9 TYR A CA 14
ATOM 11276 C C . TYR A 1 9 ? -0.821 33.528 2.702 1.00 0.00 9 TYR A C 14
ATOM 11277 O O . TYR A 1 9 ? -0.002 32.644 2.434 1.00 0.00 9 TYR A O 14
ATOM 11295 N N . PRO A 1 10 ? -1.104 33.858 3.986 1.00 0.00 10 PRO A N 14
ATOM 11296 C CA . PRO A 1 10 ? -0.438 33.176 5.153 1.00 0.00 10 PRO A CA 14
ATOM 11297 C C . PRO A 1 10 ? -0.758 31.682 5.248 1.00 0.00 10 PRO A C 14
ATOM 11298 O O . PRO A 1 10 ? 0.064 30.904 5.743 1.00 0.00 10 PRO A O 14
ATOM 11309 N N . ALA A 1 11 ? -1.950 31.286 4.780 1.00 0.00 11 ALA A N 14
ATOM 11310 C CA . ALA A 1 11 ? -2.366 29.874 4.823 1.00 0.00 11 ALA A CA 14
ATOM 11311 C C . ALA A 1 11 ? -2.123 29.272 6.229 1.00 0.00 11 ALA A C 14
ATOM 11312 O O . ALA A 1 11 ? -1.290 28.366 6.408 1.00 0.00 11 ALA A O 14
ATOM 11319 N N . ILE A 1 12 ? -2.827 29.819 7.229 1.00 0.00 12 ILE A N 14
ATOM 11320 C CA . ILE A 1 12 ? -2.660 29.374 8.617 1.00 0.00 12 ILE A CA 14
ATOM 11321 C C . ILE A 1 12 ? -3.026 27.889 8.749 1.00 0.00 12 ILE A C 14
ATOM 11322 O O . ILE A 1 12 ? -2.278 27.109 9.348 1.00 0.00 12 ILE A O 14
ATOM 11338 N N . ASP A 1 13 ? -4.167 27.513 8.175 1.00 0.00 13 ASP A N 14
ATOM 11339 C CA . ASP A 1 13 ? -4.632 26.126 8.211 1.00 0.00 13 ASP A CA 14
ATOM 11340 C C . ASP A 1 13 ? -5.716 25.887 7.149 1.00 0.00 13 ASP A C 14
ATOM 11341 O O . ASP A 1 13 ? -6.701 25.171 7.387 1.00 0.00 13 ASP A O 14
ATOM 11350 N N . ARG A 1 14 ? -5.524 26.496 5.974 1.00 0.00 14 ARG A N 14
ATOM 11351 C CA . ARG A 1 14 ? -6.479 26.361 4.872 1.00 0.00 14 ARG A CA 14
ATOM 11352 C C . ARG A 1 14 ? -5.974 25.351 3.849 1.00 0.00 14 ARG A C 14
ATOM 11353 O O . ARG A 1 14 ? -4.963 25.583 3.182 1.00 0.00 14 ARG A O 14
ATOM 11374 N N . GLY A 1 15 ? -6.697 24.231 3.725 1.00 0.00 15 GLY A N 14
ATOM 11375 C CA . GLY A 1 15 ? -6.330 23.178 2.775 1.00 0.00 15 GLY A CA 14
ATOM 11376 C C . GLY A 1 15 ? -7.561 22.616 2.078 1.00 0.00 15 GLY A C 14
ATOM 11377 O O . GLY A 1 15 ? -8.613 22.443 2.703 1.00 0.00 15 GLY A O 14
ATOM 11381 N N . ASP A 1 16 ? -7.419 22.328 0.781 1.00 0.00 16 ASP A N 14
ATOM 11382 C CA . ASP A 1 16 ? -8.515 21.776 -0.014 1.00 0.00 16 ASP A CA 14
ATOM 11383 C C . ASP A 1 16 ? -8.022 20.654 -0.919 1.00 0.00 16 ASP A C 14
ATOM 11384 O O . ASP A 1 16 ? -6.856 20.644 -1.331 1.00 0.00 16 ASP A O 14
ATOM 11393 N N . HIS A 1 17 ? -8.922 19.719 -1.239 1.00 0.00 17 HIS A N 14
ATOM 11394 C CA . HIS A 1 17 ? -8.589 18.596 -2.118 1.00 0.00 17 HIS A CA 14
ATOM 11395 C C . HIS A 1 17 ? -9.838 18.043 -2.809 1.00 0.00 17 HIS A C 14
ATOM 11396 O O . HIS A 1 17 ? -10.962 18.265 -2.348 1.00 0.00 17 HIS A O 14
ATOM 11410 N N . ALA A 1 18 ? -9.623 17.321 -3.913 1.00 0.00 18 ALA A N 14
ATOM 11411 C CA . ALA A 1 18 ? -10.723 16.728 -4.675 1.00 0.00 18 ALA A CA 14
ATOM 11412 C C . ALA A 1 18 ? -10.241 15.530 -5.487 1.00 0.00 18 ALA A C 14
ATOM 11413 O O . ALA A 1 18 ? -9.070 15.461 -5.873 1.00 0.00 18 ALA A O 14
ATOM 11420 N N . VAL A 1 19 ? -11.159 14.598 -5.756 1.00 0.00 19 VAL A N 14
ATOM 11421 C CA . VAL A 1 19 ? -10.840 13.393 -6.545 1.00 0.00 19 VAL A CA 14
ATOM 11422 C C . VAL A 1 19 ? -10.616 13.727 -8.035 1.00 0.00 19 VAL A C 14
ATOM 11423 O O . VAL A 1 19 ? -10.040 12.924 -8.775 1.00 0.00 19 VAL A O 14
ATOM 11436 N N . HIS A 1 20 ? -11.096 14.904 -8.467 1.00 0.00 20 HIS A N 14
ATOM 11437 C CA . HIS A 1 20 ? -10.976 15.330 -9.866 1.00 0.00 20 HIS A CA 14
ATOM 11438 C C . HIS A 1 20 ? -9.512 15.550 -10.246 1.00 0.00 20 HIS A C 14
ATOM 11439 O O . HIS A 1 20 ? -8.695 15.939 -9.407 1.00 0.00 20 HIS A O 14
ATOM 11453 N N . CYS A 1 21 ? -9.193 15.295 -11.520 1.00 0.00 21 CYS A N 14
ATOM 11454 C CA . CYS A 1 21 ? -7.833 15.455 -12.031 1.00 0.00 21 CYS A CA 14
ATOM 11455 C C . CYS A 1 21 ? -7.549 16.922 -12.330 1.00 0.00 21 CYS A C 14
ATOM 11456 O O . CYS A 1 21 ? -8.434 17.644 -12.806 1.00 0.00 21 CYS A O 14
ATOM 11463 N N . ASP A 1 22 ? -6.303 17.358 -12.076 1.00 0.00 22 ASP A N 14
ATOM 11464 C CA . ASP A 1 22 ? -5.908 18.731 -12.353 1.00 0.00 22 ASP A CA 14
ATOM 11465 C C . ASP A 1 22 ? -5.811 18.937 -13.851 1.00 0.00 22 ASP A C 14
ATOM 11466 O O . ASP A 1 22 ? -5.181 18.142 -14.541 1.00 0.00 22 ASP A O 14
ATOM 11475 N N . LYS A 1 23 ? -6.440 19.996 -14.353 1.00 0.00 23 LYS A N 14
ATOM 11476 C CA . LYS A 1 23 ? -6.393 20.300 -15.793 1.00 0.00 23 LYS A CA 14
ATOM 11477 C C . LYS A 1 23 ? -4.972 20.696 -16.225 1.00 0.00 23 LYS A C 14
ATOM 11478 O O . LYS A 1 23 ? -4.606 20.544 -17.394 1.00 0.00 23 LYS A O 14
ATOM 11497 N N . ALA A 1 24 ? -4.175 21.175 -15.263 1.00 0.00 24 ALA A N 14
ATOM 11498 C CA . ALA A 1 24 ? -2.787 21.565 -15.512 1.00 0.00 24 ALA A CA 14
ATOM 11499 C C . ALA A 1 24 ? -1.832 20.427 -15.154 1.00 0.00 24 ALA A C 14
ATOM 11500 O O . ALA A 1 24 ? -0.761 20.291 -15.753 1.00 0.00 24 ALA A O 14
ATOM 11507 N N . HIS A 1 25 ? -2.251 19.592 -14.191 1.00 0.00 25 HIS A N 14
ATOM 11508 C CA . HIS A 1 25 ? -1.469 18.443 -13.769 1.00 0.00 25 HIS A CA 14
ATOM 11509 C C . HIS A 1 25 ? -2.342 17.156 -13.798 1.00 0.00 25 HIS A C 14
ATOM 11510 O O . HIS A 1 25 ? -2.417 16.422 -12.795 1.00 0.00 25 HIS A O 14
ATOM 11524 N N . PRO A 1 26 ? -2.975 16.832 -14.948 1.00 0.00 26 PRO A N 14
ATOM 11525 C CA . PRO A 1 26 ? -3.793 15.586 -15.070 1.00 0.00 26 PRO A CA 14
ATOM 11526 C C . PRO A 1 26 ? -2.907 14.334 -15.065 1.00 0.00 26 PRO A C 14
ATOM 11527 O O . PRO A 1 26 ? -3.354 13.243 -14.706 1.00 0.00 26 PRO A O 14
ATOM 11538 N N . ASN A 1 27 ? -1.636 14.524 -15.439 1.00 0.00 27 ASN A N 14
ATOM 11539 C CA . ASN A 1 27 ? -0.652 13.450 -15.460 1.00 0.00 27 ASN A CA 14
ATOM 11540 C C . ASN A 1 27 ? -0.408 12.897 -14.055 1.00 0.00 27 ASN A C 14
ATOM 11541 O O . ASN A 1 27 ? -0.185 11.694 -13.885 1.00 0.00 27 ASN A O 14
ATOM 11552 N N . THR A 1 28 ? -0.441 13.788 -13.052 1.00 0.00 28 THR A N 14
ATOM 11553 C CA . THR A 1 28 ? -0.215 13.392 -11.656 1.00 0.00 28 THR A CA 14
ATOM 11554 C C . THR A 1 28 ? -1.506 12.890 -10.995 1.00 0.00 28 THR A C 14
ATOM 11555 O O . THR A 1 28 ? -1.471 12.391 -9.864 1.00 0.00 28 THR A O 14
ATOM 11566 N N . CYS A 1 29 ? -2.644 13.033 -11.702 1.00 0.00 29 CYS A N 14
ATOM 11567 C CA . CYS A 1 29 ? -3.922 12.607 -11.180 1.00 0.00 29 CYS A CA 14
ATOM 11568 C C . CYS A 1 29 ? -3.921 11.101 -10.922 1.00 0.00 29 CYS A C 14
ATOM 11569 O O . CYS A 1 29 ? -3.479 10.320 -11.772 1.00 0.00 29 CYS A O 14
ATOM 11576 N N . LYS A 1 30 ? -4.398 10.703 -9.735 1.00 0.00 30 LYS A N 14
ATOM 11577 C CA . LYS A 1 30 ? -4.433 9.290 -9.347 1.00 0.00 30 LYS A CA 14
ATOM 11578 C C . LYS A 1 30 ? -5.816 8.864 -8.870 1.00 0.00 30 LYS A C 14
ATOM 11579 O O . LYS A 1 30 ? -6.581 9.676 -8.342 1.00 0.00 30 LYS A O 14
ATOM 11598 N N . LYS A 1 31 ? -6.122 7.574 -9.050 1.00 0.00 31 LYS A N 14
ATOM 11599 C CA . LYS A 1 31 ? -7.407 7.009 -8.632 1.00 0.00 31 LYS A CA 14
ATOM 11600 C C . LYS A 1 31 ? -7.187 5.796 -7.751 1.00 0.00 31 LYS A C 14
ATOM 11601 O O . LYS A 1 31 ? -6.137 5.148 -7.823 1.00 0.00 31 LYS A O 14
ATOM 11620 N N . LYS A 1 32 ? -8.158 5.526 -6.878 1.00 0.00 32 LYS A N 14
ATOM 11621 C CA . LYS A 1 32 ? -8.042 4.417 -5.916 1.00 0.00 32 LYS A CA 14
ATOM 11622 C C . LYS A 1 32 ? -9.284 3.534 -5.949 1.00 0.00 32 LYS A C 14
ATOM 11623 O O . LYS A 1 32 ? -10.381 4.003 -6.267 1.00 0.00 32 LYS A O 14
ATOM 11642 N N . GLN A 1 33 ? -9.097 2.248 -5.626 1.00 0.00 33 GLN A N 14
ATOM 11643 C CA . GLN A 1 33 ? -10.198 1.284 -5.624 1.00 0.00 33 GLN A CA 14
ATOM 11644 C C . GLN A 1 33 ? -9.920 0.127 -4.653 1.00 0.00 33 GLN A C 14
ATOM 11645 O O . GLN A 1 33 ? -8.811 0.001 -4.123 1.00 0.00 33 GLN A O 14
ATOM 11659 N N . ALA A 1 34 ? -10.934 -0.713 -4.443 1.00 0.00 34 ALA A N 14
ATOM 11660 C CA . ALA A 1 34 ? -10.814 -1.874 -3.549 1.00 0.00 34 ALA A CA 14
ATOM 11661 C C . ALA A 1 34 ? -11.273 -3.174 -4.245 1.00 0.00 34 ALA A C 14
ATOM 11662 O O . ALA A 1 34 ? -11.748 -4.111 -3.587 1.00 0.00 34 ALA A O 14
ATOM 11669 N N . ASN A 1 35 ? -11.122 -3.224 -5.580 1.00 0.00 35 ASN A N 14
ATOM 11670 C CA . ASN A 1 35 ? -11.513 -4.401 -6.369 1.00 0.00 35 ASN A CA 14
ATOM 11671 C C . ASN A 1 35 ? -13.027 -4.681 -6.233 1.00 0.00 35 ASN A C 14
ATOM 11672 O O . ASN A 1 35 ? -13.641 -4.286 -5.239 1.00 0.00 35 ASN A O 14
ATOM 11683 N N . PRO A 1 36 ? -13.657 -5.343 -7.234 1.00 0.00 36 PRO A N 14
ATOM 11684 C CA . PRO A 1 36 ? -15.126 -5.638 -7.201 1.00 0.00 36 PRO A CA 14
ATOM 11685 C C . PRO A 1 36 ? -15.464 -6.759 -6.215 1.00 0.00 36 PRO A C 14
ATOM 11686 O O . PRO A 1 36 ? -16.589 -6.848 -5.716 1.00 0.00 36 PRO A O 14
ATOM 11697 N N . TYR A 1 37 ? -14.470 -7.606 -5.947 1.00 0.00 37 TYR A N 14
ATOM 11698 C CA . TYR A 1 37 ? -14.616 -8.726 -5.035 1.00 0.00 37 TYR A CA 14
ATOM 11699 C C . TYR A 1 37 ? -14.918 -8.214 -3.618 1.00 0.00 37 TYR A C 14
ATOM 11700 O O . TYR A 1 37 ? -14.240 -7.308 -3.121 1.00 0.00 37 TYR A O 14
ATOM 11718 N N . ARG A 1 38 ? -15.943 -8.800 -2.982 1.00 0.00 38 ARG A N 14
ATOM 11719 C CA . ARG A 1 38 ? -16.340 -8.399 -1.629 1.00 0.00 38 ARG A CA 14
ATOM 11720 C C . ARG A 1 38 ? -16.625 -9.620 -0.768 1.00 0.00 38 ARG A C 14
ATOM 11721 O O . ARG A 1 38 ? -17.257 -10.582 -1.218 1.00 0.00 38 ARG A O 14
ATOM 11742 N N . ARG A 1 39 ? -16.160 -9.557 0.476 1.00 0.00 39 ARG A N 14
ATOM 11743 C CA . ARG A 1 39 ? -16.361 -10.634 1.429 1.00 0.00 39 ARG A CA 14
ATOM 11744 C C . ARG A 1 39 ? -16.276 -10.090 2.854 1.00 0.00 39 ARG A C 14
ATOM 11745 O O . ARG A 1 39 ? -15.452 -9.214 3.139 1.00 0.00 39 ARG A O 14
ATOM 11766 N N . GLY A 1 40 ? -17.145 -10.594 3.738 1.00 0.00 40 GLY A N 14
ATOM 11767 C CA . GLY A 1 40 ? -17.180 -10.134 5.131 1.00 0.00 40 GLY A CA 14
ATOM 11768 C C . GLY A 1 40 ? -17.105 -11.301 6.110 1.00 0.00 40 GLY A C 14
ATOM 11769 O O . GLY A 1 40 ? -17.350 -12.452 5.739 1.00 0.00 40 GLY A O 14
ATOM 11773 N N . CYS A 1 41 ? -16.769 -10.988 7.370 1.00 0.00 41 CYS A N 14
ATOM 11774 C CA . CYS A 1 41 ? -16.669 -12.004 8.418 1.00 0.00 41 CYS A CA 14
ATOM 11775 C C . CYS A 1 41 ? -18.015 -12.174 9.122 1.00 0.00 41 CYS A C 14
ATOM 11776 O O . CYS A 1 41 ? -18.502 -11.249 9.780 1.00 0.00 41 CYS A O 14
ATOM 11783 N N . GLY A 1 42 ? -18.615 -13.359 8.964 1.00 0.00 42 GLY A N 14
ATOM 11784 C CA . GLY A 1 42 ? -19.920 -13.656 9.574 1.00 0.00 42 GLY A CA 14
ATOM 11785 C C . GLY A 1 42 ? -19.980 -15.078 10.150 1.00 0.00 42 GLY A C 14
ATOM 11786 O O . GLY A 1 42 ? -21.070 -15.626 10.347 1.00 0.00 42 GLY A O 14
ATOM 11790 N N . VAL A 1 43 ? -18.808 -15.668 10.411 1.00 0.00 43 VAL A N 14
ATOM 11791 C CA . VAL A 1 43 ? -18.728 -17.030 10.959 1.00 0.00 43 VAL A CA 14
ATOM 11792 C C . VAL A 1 43 ? -19.321 -17.098 12.373 1.00 0.00 43 VAL A C 14
ATOM 11793 O O . VAL A 1 43 ? -19.883 -18.120 12.773 1.00 0.00 43 VAL A O 14
ATOM 11806 N N . LEU A 1 44 ? -19.179 -15.998 13.126 1.00 0.00 44 LEU A N 14
ATOM 11807 C CA . LEU A 1 44 ? -19.690 -15.902 14.510 1.00 0.00 44 LEU A CA 14
ATOM 11808 C C . LEU A 1 44 ? -18.990 -16.891 15.475 1.00 0.00 44 LEU A C 14
ATOM 11809 O O . LEU A 1 44 ? -19.327 -16.940 16.661 1.00 0.00 44 LEU A O 14
ATOM 11825 N N . GLU A 1 45 ? -18.005 -17.654 14.965 1.00 0.00 45 GLU A N 14
ATOM 11826 C CA . GLU A 1 45 ? -17.250 -18.605 15.792 1.00 0.00 45 GLU A CA 14
ATOM 11827 C C . GLU A 1 45 ? -16.405 -17.869 16.834 1.00 0.00 45 GLU A C 14
ATOM 11828 O O . GLU A 1 45 ? -16.236 -18.339 17.963 1.00 0.00 45 GLU A O 14
ATOM 11840 N N . GLY A 1 46 ? -15.868 -16.717 16.428 1.00 0.00 46 GLY A N 14
ATOM 11841 C CA . GLY A 1 46 ? -15.019 -15.893 17.286 1.00 0.00 46 GLY A CA 14
ATOM 11842 C C . GLY A 1 46 ? -14.218 -14.909 16.443 1.00 0.00 46 GLY A C 14
ATOM 11843 O O . GLY A 1 46 ? -12.986 -14.896 16.480 1.00 0.00 46 GLY A O 14
ATOM 11847 N N . CYS A 1 47 ? -14.941 -14.118 15.654 1.00 0.00 47 CYS A N 14
ATOM 11848 C CA . CYS A 1 47 ? -14.341 -13.149 14.742 1.00 0.00 47 CYS A CA 14
ATOM 11849 C C . CYS A 1 47 ? -13.828 -11.934 15.521 1.00 0.00 47 CYS A C 14
ATOM 11850 O O . CYS A 1 47 ? -14.586 -11.316 16.275 1.00 0.00 47 CYS A O 14
ATOM 11857 N N . HIS A 1 48 ? -12.534 -11.605 15.345 1.00 0.00 48 HIS A N 14
ATOM 11858 C CA . HIS A 1 48 ? -11.936 -10.468 16.054 1.00 0.00 48 HIS A CA 14
ATOM 11859 C C . HIS A 1 48 ? -10.718 -9.906 15.296 1.00 0.00 48 HIS A C 14
ATOM 11860 O O . HIS A 1 48 ? -9.956 -10.654 14.680 1.00 0.00 48 HIS A O 14
ATOM 11874 N N . ARG A 1 49 ? -10.578 -8.575 15.326 1.00 0.00 49 ARG A N 14
ATOM 11875 C CA . ARG A 1 49 ? -9.494 -7.872 14.622 1.00 0.00 49 ARG A CA 14
ATOM 11876 C C . ARG A 1 49 ? -8.099 -8.242 15.159 1.00 0.00 49 ARG A C 14
ATOM 11877 O O . ARG A 1 49 ? -7.141 -8.327 14.382 1.00 0.00 49 ARG A O 14
ATOM 118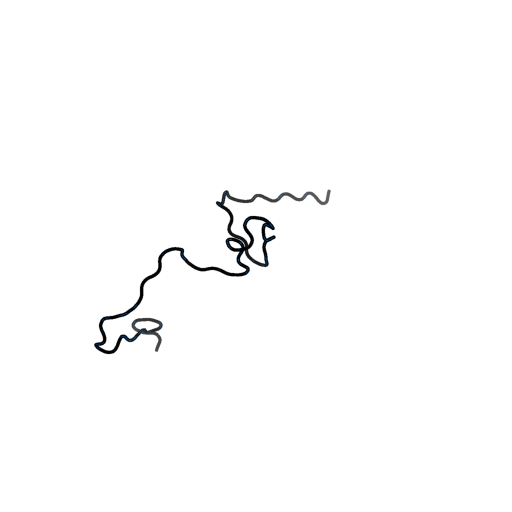98 N N . GLU A 1 50 ? -7.976 -8.394 16.488 1.00 0.00 50 GLU A N 14
ATOM 11899 C CA . GLU A 1 50 ? -6.681 -8.673 17.108 1.00 0.00 50 GLU A CA 14
ATOM 11900 C C . GLU A 1 50 ? -6.576 -10.122 17.488 1.00 0.00 50 GLU A C 14
ATOM 11901 O O . GLU A 1 50 ? -7.588 -10.784 17.746 1.00 0.00 50 GLU A O 14
ATOM 11913 N N . THR A 1 51 ? -5.351 -10.612 17.507 1.00 0.00 51 THR A N 14
ATOM 11914 C CA . THR A 1 51 ? -5.086 -11.990 17.839 1.00 0.00 51 THR A CA 14
ATOM 11915 C C . THR A 1 51 ? -5.483 -12.278 19.292 1.00 0.00 51 THR A C 14
ATOM 11916 O O . THR A 1 51 ? -6.086 -13.316 19.586 1.00 0.00 51 THR A O 14
ATOM 11927 N N . GLY A 1 52 ? -5.122 -11.355 20.190 1.00 0.00 52 GLY A N 14
ATOM 11928 C CA . GLY A 1 52 ? -5.422 -11.507 21.606 1.00 0.00 52 GLY A CA 14
ATOM 11929 C C . GLY A 1 52 ? -5.245 -10.168 22.352 1.00 0.00 52 GLY A C 14
ATOM 11930 O O . GLY A 1 52 ? -4.638 -9.242 21.811 1.00 0.00 52 GLY A O 14
ATOM 11934 N N . PRO A 1 53 ? -5.789 -10.027 23.583 1.00 0.00 53 PRO A N 14
ATOM 11935 C CA . PRO A 1 53 ? -5.685 -8.749 24.362 1.00 0.00 53 PRO A CA 14
ATOM 11936 C C . PRO A 1 53 ? -4.281 -8.512 24.916 1.00 0.00 53 PRO A C 14
ATOM 11937 O O . PRO A 1 53 ? -3.867 -7.361 25.100 1.00 0.00 53 PRO A O 14
ATOM 11948 N N . LYS A 1 54 ? -3.566 -9.609 25.212 1.00 0.00 54 LYS A N 14
ATOM 11949 C CA . LYS A 1 54 ? -2.225 -9.515 25.784 1.00 0.00 54 LYS A CA 14
ATOM 11950 C C . LYS A 1 54 ? -1.226 -10.412 25.008 1.00 0.00 54 LYS A C 14
ATOM 11951 O O . LYS A 1 54 ? -0.661 -11.364 25.568 1.00 0.00 54 LYS A O 14
ATOM 11970 N N . PRO A 1 55 ? -0.930 -10.068 23.744 1.00 0.00 55 PRO A N 14
ATOM 11971 C CA . PRO A 1 55 ? 0.099 -10.796 22.927 1.00 0.00 55 PRO A CA 14
ATOM 11972 C C . PRO A 1 55 ? 1.496 -10.706 23.563 1.00 0.00 55 PRO A C 14
ATOM 11973 O O . PRO A 1 55 ? 2.382 -11.510 23.254 1.00 0.00 55 PRO A O 14
ATOM 11984 N N . THR A 1 56 ? 1.689 -9.699 24.435 1.00 0.00 56 THR A N 14
ATOM 11985 C CA . THR A 1 56 ? 2.975 -9.474 25.093 1.00 0.00 56 THR A CA 14
ATOM 11986 C C . THR A 1 56 ? 3.504 -10.759 25.731 1.00 0.00 56 THR A C 14
ATOM 11987 O O . THR A 1 56 ? 4.625 -11.129 25.426 1.00 0.00 56 THR A O 14
ATOM 11999 N N . GLU A 1 1 ? 6.382 20.280 26.621 1.00 0.00 1 GLU A N 15
ATOM 12000 C CA . GLU A 1 1 ? 5.045 19.805 26.158 1.00 0.00 1 GLU A CA 15
ATOM 12001 C C . GLU A 1 1 ? 5.226 18.582 25.257 1.00 0.00 1 GLU A C 15
ATOM 12002 O O . GLU A 1 1 ? 5.472 18.718 24.053 1.00 0.00 1 GLU A O 15
ATOM 12016 N N . ALA A 1 2 ? 5.086 17.388 25.850 1.00 0.00 2 ALA A N 15
ATOM 12017 C CA . ALA A 1 2 ? 5.218 16.138 25.099 1.00 0.00 2 ALA A CA 15
ATOM 12018 C C . ALA A 1 2 ? 4.136 16.052 24.028 1.00 0.00 2 ALA A C 15
ATOM 12019 O O . ALA A 1 2 ? 2.990 16.448 24.264 1.00 0.00 2 ALA A O 15
ATOM 12026 N N . SER A 1 3 ? 4.513 15.552 22.844 1.00 0.00 3 SER A N 15
ATOM 12027 C CA . SER A 1 3 ? 3.574 15.440 21.727 1.00 0.00 3 SER A CA 15
ATOM 12028 C C . SER A 1 3 ? 2.537 14.351 21.988 1.00 0.00 3 SER A C 15
ATOM 12029 O O . SER A 1 3 ? 2.797 13.391 22.717 1.00 0.00 3 SER A O 15
ATOM 12037 N N . VAL A 1 4 ? 1.369 14.499 21.352 1.00 0.00 4 VAL A N 15
ATOM 12038 C CA . VAL A 1 4 ? 0.279 13.524 21.468 1.00 0.00 4 VAL A CA 15
ATOM 12039 C C . VAL A 1 4 ? -0.893 13.938 20.561 1.00 0.00 4 VAL A C 15
ATOM 12040 O O . VAL A 1 4 ? -1.486 15.005 20.753 1.00 0.00 4 VAL A O 15
ATOM 12053 N N . ARG A 1 5 ? -1.208 13.090 19.573 1.00 0.00 5 ARG A N 15
ATOM 12054 C CA . ARG A 1 5 ? -2.301 13.380 18.635 1.00 0.00 5 ARG A CA 15
ATOM 12055 C C . ARG A 1 5 ? -3.111 12.123 18.321 1.00 0.00 5 ARG A C 15
ATOM 12056 O O . ARG A 1 5 ? -2.580 11.009 18.331 1.00 0.00 5 ARG A O 15
ATOM 12077 N N . TYR A 1 6 ? -4.396 12.321 18.008 1.00 0.00 6 TYR A N 15
ATOM 12078 C CA . TYR A 1 6 ? -5.292 11.225 17.648 1.00 0.00 6 TYR A CA 15
ATOM 12079 C C . TYR A 1 6 ? -6.054 11.584 16.385 1.00 0.00 6 TYR A C 15
ATOM 12080 O O . TYR A 1 6 ? -6.319 12.765 16.133 1.00 0.00 6 TYR A O 15
ATOM 12098 N N . ILE A 1 7 ? -6.390 10.570 15.581 1.00 0.00 7 ILE A N 15
ATOM 12099 C CA . ILE A 1 7 ? -7.106 10.799 14.324 1.00 0.00 7 ILE A CA 15
ATOM 12100 C C . ILE A 1 7 ? -8.272 9.809 14.153 1.00 0.00 7 ILE A C 15
ATOM 12101 O O . ILE A 1 7 ? -8.175 8.644 14.551 1.00 0.00 7 ILE A O 15
ATOM 12117 N N . THR A 1 8 ? -9.354 10.290 13.535 1.00 0.00 8 THR A N 15
ATOM 12118 C CA . THR A 1 8 ? -10.534 9.460 13.274 1.00 0.00 8 THR A CA 15
ATOM 12119 C C . THR A 1 8 ? -10.928 9.555 11.806 1.00 0.00 8 THR A C 15
ATOM 12120 O O . THR A 1 8 ? -10.523 10.491 11.109 1.00 0.00 8 THR A O 15
ATOM 12131 N N . TYR A 1 9 ? -11.705 8.571 11.336 1.00 0.00 9 TYR A N 15
ATOM 12132 C CA . TYR A 1 9 ? -12.133 8.536 9.938 1.00 0.00 9 TYR A CA 15
ATOM 12133 C C . TYR A 1 9 ? -13.140 9.677 9.640 1.00 0.00 9 TYR A C 15
ATOM 12134 O O . TYR A 1 9 ? -13.876 10.092 10.539 1.00 0.00 9 TYR A O 15
ATOM 12152 N N . PRO A 1 10 ? -13.164 10.221 8.399 1.00 0.00 10 PRO A N 15
ATOM 12153 C CA . PRO A 1 10 ? -14.081 11.356 8.043 1.00 0.00 10 PRO A CA 15
ATOM 12154 C C . PRO A 1 10 ? -15.559 10.942 8.007 1.00 0.00 10 PRO A C 15
ATOM 12155 O O . PRO A 1 10 ? -16.440 11.751 8.315 1.00 0.00 10 PRO A O 15
ATOM 12166 N N . ALA A 1 11 ? -15.819 9.681 7.629 1.00 0.00 11 ALA A N 15
ATOM 12167 C CA . ALA A 1 11 ? -17.187 9.167 7.553 1.00 0.00 11 ALA A CA 15
ATOM 12168 C C . ALA A 1 11 ? -18.040 10.062 6.655 1.00 0.00 11 ALA A C 15
ATOM 12169 O O . ALA A 1 11 ? -18.752 10.958 7.134 1.00 0.00 11 ALA A O 15
ATOM 12176 N N . ILE A 1 12 ? -17.934 9.840 5.338 1.00 0.00 12 ILE A N 15
ATOM 12177 C CA . ILE A 1 12 ? -18.675 10.658 4.351 1.00 0.00 12 ILE A CA 15
ATOM 12178 C C . ILE A 1 12 ? -19.583 9.764 3.494 1.00 0.00 12 ILE A C 15
ATOM 12179 O O . ILE A 1 12 ? -19.642 9.898 2.264 1.00 0.00 12 ILE A O 15
ATOM 12195 N N . ASP A 1 13 ? -20.230 8.794 4.152 1.00 0.00 13 ASP A N 15
ATOM 12196 C CA . ASP A 1 13 ? -21.080 7.783 3.472 1.00 0.00 13 ASP A CA 15
ATOM 12197 C C . ASP A 1 13 ? -20.221 6.689 2.801 1.00 0.00 13 ASP A C 15
ATOM 12198 O O . ASP A 1 13 ? -20.719 5.602 2.501 1.00 0.00 13 ASP A O 15
ATOM 12207 N N . ARG A 1 14 ? -18.903 6.956 2.662 1.00 0.00 14 ARG A N 15
ATOM 12208 C CA . ARG A 1 14 ? -17.957 5.974 2.148 1.00 0.00 14 ARG A CA 15
ATOM 12209 C C . ARG A 1 14 ? -18.422 5.369 0.819 1.00 0.00 14 ARG A C 15
ATOM 12210 O O . ARG A 1 14 ? -18.097 4.217 0.499 1.00 0.00 14 ARG A O 15
ATOM 12231 N N . GLY A 1 15 ? -19.145 6.170 0.030 1.00 0.00 15 GLY A N 15
ATOM 12232 C CA . GLY A 1 15 ? -19.617 5.739 -1.280 1.00 0.00 15 GLY A CA 15
ATOM 12233 C C . GLY A 1 15 ? -18.611 6.121 -2.357 1.00 0.00 15 GLY A C 15
ATOM 12234 O O . GLY A 1 15 ? -17.503 6.574 -2.046 1.00 0.00 15 GLY A O 15
ATOM 12238 N N . ASP A 1 16 ? -19.007 5.955 -3.624 1.00 0.00 16 ASP A N 15
ATOM 12239 C CA . ASP A 1 16 ? -18.140 6.304 -4.748 1.00 0.00 16 ASP A CA 15
ATOM 12240 C C . ASP A 1 16 ? -18.347 7.765 -5.141 1.00 0.00 16 ASP A C 15
ATOM 12241 O O . ASP A 1 16 ? -19.354 8.113 -5.764 1.00 0.00 16 ASP A O 15
ATOM 12250 N N . HIS A 1 17 ? -17.388 8.614 -4.757 1.00 0.00 17 HIS A N 15
ATOM 12251 C CA . HIS A 1 17 ? -17.457 10.048 -5.050 1.00 0.00 17 HIS A CA 15
ATOM 12252 C C . HIS A 1 17 ? -16.620 10.386 -6.278 1.00 0.00 17 HIS A C 15
ATOM 12253 O O . HIS A 1 17 ? -15.481 9.926 -6.409 1.00 0.00 17 HIS A O 15
ATOM 12267 N N . ALA A 1 18 ? -17.201 11.182 -7.184 1.00 0.00 18 ALA A N 15
ATOM 12268 C CA . ALA A 1 18 ? -16.517 11.571 -8.416 1.00 0.00 18 ALA A CA 15
ATOM 12269 C C . ALA A 1 18 ? -15.242 12.345 -8.109 1.00 0.00 18 ALA A C 15
ATOM 12270 O O . ALA A 1 18 ? -15.226 13.213 -7.231 1.00 0.00 18 ALA A O 15
ATOM 12277 N N . VAL A 1 19 ? -14.175 12.025 -8.847 1.00 0.00 19 VAL A N 15
ATOM 12278 C CA . VAL A 1 19 ? -12.879 12.690 -8.673 1.00 0.00 19 VAL A CA 15
ATOM 12279 C C . VAL A 1 19 ? -12.395 13.236 -10.021 1.00 0.00 19 VAL A C 15
ATOM 12280 O O . VAL A 1 19 ? -12.349 12.503 -11.015 1.00 0.00 19 VAL A O 15
ATOM 12293 N N . HIS A 1 20 ? -12.042 14.525 -10.041 1.00 0.00 20 HIS A N 15
ATOM 12294 C CA . HIS A 1 20 ? -11.565 15.174 -11.267 1.00 0.00 20 HIS A CA 15
ATOM 12295 C C . HIS A 1 20 ? -10.071 15.472 -11.184 1.00 0.00 20 HIS A C 15
ATOM 12296 O O . HIS A 1 20 ? -9.596 16.059 -10.209 1.00 0.00 20 HIS A O 15
ATOM 12310 N N . CYS A 1 21 ? -9.342 15.068 -12.227 1.00 0.00 21 CYS A N 15
ATOM 12311 C CA . CYS A 1 21 ? -7.898 15.289 -12.305 1.00 0.00 21 CYS A CA 15
ATOM 12312 C C . CYS A 1 21 ? -7.588 16.760 -12.560 1.00 0.00 21 CYS A C 15
ATOM 12313 O O . CYS A 1 21 ? -8.430 17.494 -13.089 1.00 0.00 21 CYS A O 15
ATOM 12320 N N . ASP A 1 22 ? -6.374 17.191 -12.175 1.00 0.00 22 ASP A N 15
ATOM 12321 C CA . ASP A 1 22 ? -5.962 18.576 -12.361 1.00 0.00 22 ASP A CA 15
ATOM 12322 C C . ASP A 1 22 ? -5.828 18.886 -13.842 1.00 0.00 22 ASP A C 15
ATOM 12323 O O . ASP A 1 22 ? -5.196 18.135 -14.576 1.00 0.00 22 ASP A O 15
ATOM 12332 N N . LYS A 1 23 ? -6.417 19.999 -14.274 1.00 0.00 23 LYS A N 15
ATOM 12333 C CA . LYS A 1 23 ? -6.328 20.418 -15.683 1.00 0.00 23 LYS A CA 15
ATOM 12334 C C . LYS A 1 23 ? -4.884 20.810 -16.051 1.00 0.00 23 LYS A C 15
ATOM 12335 O O . LYS A 1 23 ? -4.496 20.747 -17.222 1.00 0.00 23 LYS A O 15
ATOM 12354 N N . ALA A 1 24 ? -4.094 21.187 -15.035 1.00 0.00 24 ALA A N 15
ATOM 12355 C CA . ALA A 1 24 ? -2.690 21.560 -15.230 1.00 0.00 24 ALA A CA 15
ATOM 12356 C C . ALA A 1 24 ? -1.768 20.376 -14.929 1.00 0.00 24 ALA A C 15
ATOM 12357 O O . ALA A 1 24 ? -0.691 20.252 -15.519 1.00 0.00 24 ALA A O 15
ATOM 12364 N N . HIS A 1 25 ? -2.223 19.489 -14.032 1.00 0.00 25 HIS A N 15
ATOM 12365 C CA . HIS A 1 25 ? -1.478 18.292 -13.675 1.00 0.00 25 HIS A CA 15
ATOM 12366 C C . HIS A 1 25 ? -2.385 17.035 -13.813 1.00 0.00 25 HIS A C 15
ATOM 12367 O O . HIS A 1 25 ? -2.522 16.248 -12.859 1.00 0.00 25 HIS A O 15
ATOM 12381 N N . PRO A 1 26 ? -3.000 16.813 -14.996 1.00 0.00 26 PRO A N 15
ATOM 12382 C CA . PRO A 1 26 ? -3.877 15.621 -15.220 1.00 0.00 26 PRO A CA 15
ATOM 12383 C C . PRO A 1 26 ? -3.074 14.321 -15.275 1.00 0.00 26 PRO A C 15
ATOM 12384 O O . PRO A 1 26 ? -3.593 13.243 -14.971 1.00 0.00 26 PRO A O 15
ATOM 12395 N N . ASN A 1 27 ? -1.807 14.444 -15.657 1.00 0.00 27 ASN A N 15
ATOM 12396 C CA . ASN A 1 27 ? -0.901 13.299 -15.757 1.00 0.00 27 ASN A CA 15
ATOM 12397 C C . ASN A 1 27 ? -0.519 12.743 -14.381 1.00 0.00 27 ASN A C 15
ATOM 12398 O O . ASN A 1 27 ? -0.137 11.571 -14.271 1.00 0.00 27 ASN A O 15
ATOM 12409 N N . THR A 1 28 ? -0.537 13.607 -13.347 1.00 0.00 28 THR A N 15
ATOM 12410 C CA . THR A 1 28 ? -0.095 13.202 -11.999 1.00 0.00 28 THR A CA 15
ATOM 12411 C C . THR A 1 28 ? -1.237 13.178 -10.976 1.00 0.00 28 THR A C 15
ATOM 12412 O O . THR A 1 28 ? -0.978 13.099 -9.769 1.00 0.00 28 THR A O 15
ATOM 12423 N N . CYS A 1 29 ? -2.492 13.258 -11.450 1.00 0.00 29 CYS A N 15
ATOM 12424 C CA . CYS A 1 29 ? -3.641 13.255 -10.545 1.00 0.00 29 CYS A CA 15
ATOM 12425 C C . CYS A 1 29 ? -3.799 11.891 -9.865 1.00 0.00 29 CYS A C 15
ATOM 12426 O O . CYS A 1 29 ? -3.458 10.858 -10.447 1.00 0.00 29 CYS A O 15
ATOM 12433 N N . LYS A 1 30 ? -4.330 11.903 -8.635 1.00 0.00 30 LYS A N 15
ATOM 12434 C CA . LYS A 1 30 ? -4.552 10.667 -7.872 1.00 0.00 30 LYS A CA 15
ATOM 12435 C C . LYS A 1 30 ? -5.856 10.744 -7.080 1.00 0.00 30 LYS A C 15
ATOM 12436 O O . LYS A 1 30 ? -6.817 10.029 -7.384 1.00 0.00 30 LYS A O 15
ATOM 12455 N N . LYS A 1 31 ? -5.876 11.606 -6.059 1.00 0.00 31 LYS A N 15
ATOM 12456 C CA . LYS A 1 31 ? -7.051 11.773 -5.208 1.00 0.00 31 LYS A CA 15
ATOM 12457 C C . LYS A 1 31 ? -7.267 13.235 -4.869 1.00 0.00 31 LYS A C 15
ATOM 12458 O O . LYS A 1 31 ? -6.327 14.035 -4.914 1.00 0.00 31 LYS A O 15
ATOM 12477 N N . LYS A 1 32 ? -8.518 13.586 -4.562 1.00 0.00 32 LYS A N 15
ATOM 12478 C CA . LYS A 1 32 ? -8.872 14.979 -4.254 1.00 0.00 32 LYS A CA 15
ATOM 12479 C C . LYS A 1 32 ? -9.649 15.054 -2.946 1.00 0.00 32 LYS A C 15
ATOM 12480 O O . LYS A 1 32 ? -10.362 14.112 -2.585 1.00 0.00 32 LYS A O 15
ATOM 12499 N N . GLN A 1 33 ? -9.497 16.178 -2.233 1.00 0.00 33 GLN A N 15
ATOM 12500 C CA . GLN A 1 33 ? -10.175 16.368 -0.953 1.00 0.00 33 GLN A CA 15
ATOM 12501 C C . GLN A 1 33 ? -10.440 17.854 -0.682 1.00 0.00 33 GLN A C 15
ATOM 12502 O O . GLN A 1 33 ? -9.920 18.726 -1.387 1.00 0.00 33 GLN A O 15
ATOM 12516 N N . ALA A 1 34 ? -11.221 18.119 0.362 1.00 0.00 34 ALA A N 15
ATOM 12517 C CA . ALA A 1 34 ? -11.529 19.483 0.767 1.00 0.00 34 ALA A CA 15
ATOM 12518 C C . ALA A 1 34 ? -10.462 20.015 1.714 1.00 0.00 34 ALA A C 15
ATOM 12519 O O . ALA A 1 34 ? -9.530 19.291 2.079 1.00 0.00 34 ALA A O 15
ATOM 12526 N N . ASN A 1 35 ? -10.594 21.290 2.087 1.00 0.00 35 ASN A N 15
ATOM 12527 C CA . ASN A 1 35 ? -9.626 21.935 2.970 1.00 0.00 35 ASN A CA 15
ATOM 12528 C C . ASN A 1 35 ? -9.621 21.273 4.366 1.00 0.00 35 ASN A C 15
ATOM 12529 O O . ASN A 1 35 ? -10.624 20.676 4.768 1.00 0.00 35 ASN A O 15
ATOM 12540 N N . PRO A 1 36 ? -8.487 21.319 5.095 1.00 0.00 36 PRO A N 15
ATOM 12541 C CA . PRO A 1 36 ? -8.359 20.654 6.431 1.00 0.00 36 PRO A CA 15
ATOM 12542 C C . PRO A 1 36 ? -9.000 21.470 7.556 1.00 0.00 36 PRO A C 15
ATOM 12543 O O . PRO A 1 36 ? -9.283 20.939 8.636 1.00 0.00 36 PRO A O 15
ATOM 12554 N N . TYR A 1 37 ? -9.192 22.769 7.303 1.00 0.00 37 TYR A N 15
ATOM 12555 C CA . TYR A 1 37 ? -9.757 23.673 8.292 1.00 0.00 37 TYR A CA 15
ATOM 12556 C C . TYR A 1 37 ? -11.147 23.198 8.707 1.00 0.00 37 TYR A C 15
ATOM 12557 O O . TYR A 1 37 ? -11.422 23.029 9.901 1.00 0.00 37 TYR A O 15
ATOM 12575 N N . ARG A 1 38 ? -11.988 22.924 7.715 1.00 0.00 38 ARG A N 15
ATOM 12576 C CA . ARG A 1 38 ? -13.317 22.393 7.964 1.00 0.00 38 ARG A CA 15
ATOM 12577 C C . ARG A 1 38 ? -13.200 21.047 8.627 1.00 0.00 38 ARG A C 15
ATOM 12578 O O . ARG A 1 38 ? -13.886 20.761 9.614 1.00 0.00 38 ARG A O 15
ATOM 12599 N N . ARG A 1 39 ? -12.343 20.201 8.045 1.00 0.00 39 ARG A N 15
ATOM 12600 C CA . ARG A 1 39 ? -12.148 18.858 8.533 1.00 0.00 39 ARG A CA 15
ATOM 12601 C C . ARG A 1 39 ? -10.978 18.189 7.805 1.00 0.00 39 ARG A C 15
ATOM 12602 O O . ARG A 1 39 ? -10.795 18.390 6.598 1.00 0.00 39 ARG A O 15
ATOM 12623 N N . GLY A 1 40 ? -10.191 17.397 8.544 1.00 0.00 40 GLY A N 15
ATOM 12624 C CA . GLY A 1 40 ? -9.037 16.700 7.968 1.00 0.00 40 GLY A CA 15
ATOM 12625 C C . GLY A 1 40 ? -9.305 15.203 7.843 1.00 0.00 40 GLY A C 15
ATOM 12626 O O . GLY A 1 40 ? -9.929 14.600 8.722 1.00 0.00 40 GLY A O 15
ATOM 12630 N N . CYS A 1 41 ? -8.826 14.609 6.742 1.00 0.00 41 CYS A N 15
ATOM 12631 C CA . CYS A 1 41 ? -9.012 13.175 6.493 1.00 0.00 41 CYS A CA 15
ATOM 12632 C C . CYS A 1 41 ? -8.073 12.329 7.348 1.00 0.00 41 CYS A C 15
ATOM 12633 O O . CYS A 1 41 ? -7.012 12.795 7.774 1.00 0.00 41 CYS A O 15
ATOM 12640 N N . GLY A 1 42 ? -8.482 11.078 7.600 1.00 0.00 42 GLY A N 15
ATOM 12641 C CA . GLY A 1 42 ? -7.684 10.141 8.406 1.00 0.00 42 GLY A CA 15
ATOM 12642 C C . GLY A 1 42 ? -7.816 8.688 7.911 1.00 0.00 42 GLY A C 15
ATOM 12643 O O . GLY A 1 42 ? -7.399 7.755 8.604 1.00 0.00 42 GLY A O 15
ATOM 12647 N N . VAL A 1 43 ? -8.381 8.508 6.707 1.00 0.00 43 VAL A N 15
ATOM 12648 C CA . VAL A 1 43 ? -8.546 7.170 6.117 1.00 0.00 43 VAL A CA 15
ATOM 12649 C C . VAL A 1 43 ? -7.187 6.499 5.876 1.00 0.00 43 VAL A C 15
ATOM 12650 O O . VAL A 1 43 ? -7.086 5.274 5.864 1.00 0.00 43 VAL A O 15
ATOM 12663 N N . LEU A 1 44 ? -6.152 7.326 5.675 1.00 0.00 44 LEU A N 15
ATOM 12664 C CA . LEU A 1 44 ? -4.771 6.860 5.428 1.00 0.00 44 LEU A CA 15
ATOM 12665 C C . LEU A 1 44 ? -4.602 6.192 4.044 1.00 0.00 44 LEU A C 15
ATOM 12666 O O . LEU A 1 44 ? -3.476 5.880 3.642 1.00 0.00 44 LEU A O 15
ATOM 12682 N N . GLU A 1 45 ? -5.713 6.029 3.298 1.00 0.00 45 GLU A N 15
ATOM 12683 C CA . GLU A 1 45 ? -5.660 5.465 1.942 1.00 0.00 45 GLU A CA 15
ATOM 12684 C C . GLU A 1 45 ? -4.914 6.404 1.001 1.00 0.00 45 GLU A C 15
ATOM 12685 O O . GLU A 1 45 ? -4.173 5.963 0.119 1.00 0.00 45 GLU A O 15
ATOM 12697 N N . GLY A 1 46 ? -5.114 7.704 1.214 1.00 0.00 46 GLY A N 15
ATOM 12698 C CA . GLY A 1 46 ? -4.470 8.737 0.419 1.00 0.00 46 GLY A CA 15
ATOM 12699 C C . GLY A 1 46 ? -4.649 10.084 1.080 1.00 0.00 46 GLY A C 15
ATOM 12700 O O . GLY A 1 46 ? -5.159 11.030 0.470 1.00 0.00 46 GLY A O 15
ATOM 12704 N N . CYS A 1 47 ? -4.266 10.145 2.353 1.00 0.00 47 CYS A N 15
ATOM 12705 C CA . CYS A 1 47 ? -4.415 11.348 3.153 1.00 0.00 47 CYS A CA 15
ATOM 12706 C C . CYS A 1 47 ? -3.128 11.665 3.913 1.00 0.00 47 CYS A C 15
ATOM 12707 O O . CYS A 1 47 ? -2.690 10.880 4.760 1.00 0.00 47 CYS A O 15
ATOM 12714 N N . HIS A 1 48 ? -2.539 12.833 3.617 1.00 0.00 48 HIS A N 15
ATOM 12715 C CA . HIS A 1 48 ? -1.315 13.271 4.291 1.00 0.00 48 HIS A CA 15
ATOM 12716 C C . HIS A 1 48 ? -1.125 14.786 4.135 1.00 0.00 48 HIS A C 15
ATOM 12717 O O . HIS A 1 48 ? -0.605 15.252 3.118 1.00 0.00 48 HIS A O 15
ATOM 12731 N N . ARG A 1 49 ? -1.530 15.537 5.165 1.00 0.00 49 ARG A N 15
ATOM 12732 C CA . ARG A 1 49 ? -1.382 16.994 5.164 1.00 0.00 49 ARG A CA 15
ATOM 12733 C C . ARG A 1 49 ? -1.619 17.551 6.565 1.00 0.00 49 ARG A C 15
ATOM 12734 O O . ARG A 1 49 ? -2.489 17.059 7.291 1.00 0.00 49 ARG A O 15
ATOM 12755 N N . GLU A 1 50 ? -0.840 18.576 6.943 1.00 0.00 50 GLU A N 15
ATOM 12756 C CA . GLU A 1 50 ? -0.976 19.191 8.269 1.00 0.00 50 GLU A CA 15
ATOM 12757 C C . GLU A 1 50 ? -0.616 20.675 8.244 1.00 0.00 50 GLU A C 15
ATOM 12758 O O . GLU A 1 50 ? 0.091 21.139 7.345 1.00 0.00 50 GLU A O 15
ATOM 12770 N N . THR A 1 51 ? -1.094 21.402 9.258 1.00 0.00 51 THR A N 15
ATOM 12771 C CA . THR A 1 51 ? -0.821 22.829 9.391 1.00 0.00 51 THR A CA 15
ATOM 12772 C C . THR A 1 51 ? -0.878 23.250 10.863 1.00 0.00 51 THR A C 15
ATOM 12773 O O . THR A 1 51 ? -1.599 22.639 11.659 1.00 0.00 51 THR A O 15
ATOM 12784 N N . GLY A 1 52 ? -0.104 24.283 11.218 1.00 0.00 52 GLY A N 15
ATOM 12785 C CA . GLY A 1 52 ? -0.063 24.770 12.599 1.00 0.00 52 GLY A CA 15
ATOM 12786 C C . GLY A 1 52 ? 0.029 26.311 12.656 1.00 0.00 52 GLY A C 15
ATOM 12787 O O . GLY A 1 52 ? 1.028 26.848 13.142 1.00 0.00 52 GLY A O 15
ATOM 12791 N N . PRO A 1 53 ? -1.002 27.042 12.179 1.00 0.00 53 PRO A N 15
ATOM 12792 C CA . PRO A 1 53 ? -1.001 28.542 12.208 1.00 0.00 53 PRO A CA 15
ATOM 12793 C C . PRO A 1 53 ? -1.149 29.081 13.631 1.00 0.00 53 PRO A C 15
ATOM 12794 O O . PRO A 1 53 ? -1.722 28.413 14.499 1.00 0.00 53 PRO A O 15
ATOM 12805 N N . LYS A 1 54 ? -0.631 30.295 13.859 1.00 0.00 54 LYS A N 15
ATOM 12806 C CA . LYS A 1 54 ? -0.704 30.932 15.171 1.00 0.00 54 LYS A CA 15
ATOM 12807 C C . LYS A 1 54 ? -1.212 32.395 15.044 1.00 0.00 54 LYS A C 15
ATOM 12808 O O . LYS A 1 54 ? -0.403 33.332 15.000 1.00 0.00 54 LYS A O 15
ATOM 12827 N N . PRO A 1 55 ? -2.545 32.617 14.987 1.00 0.00 55 PRO A N 15
ATOM 12828 C CA . PRO A 1 55 ? -3.120 34.001 14.876 1.00 0.00 55 PRO A CA 15
ATOM 12829 C C . PRO A 1 55 ? -2.902 34.817 16.157 1.00 0.00 55 PRO A C 15
ATOM 12830 O O . PRO A 1 55 ? -2.937 36.051 16.132 1.00 0.00 55 PRO A O 15
ATOM 12841 N N . THR A 1 56 ? -2.694 34.108 17.278 1.00 0.00 56 THR A N 15
ATOM 12842 C CA . THR A 1 56 ? -2.491 34.745 18.573 1.00 0.00 56 THR A CA 15
ATOM 12843 C C . THR A 1 56 ? -1.366 35.775 18.506 1.00 0.00 56 THR A C 15
ATOM 12844 O O . THR A 1 56 ? -1.618 36.921 18.841 1.00 0.00 56 THR A O 15
ATOM 12856 N N . GLU A 1 1 ? -2.587 16.129 31.390 1.00 0.00 1 GLU A N 16
ATOM 12857 C CA . GLU A 1 1 ? -2.086 17.203 30.483 1.00 0.00 1 GLU A CA 16
ATOM 12858 C C . GLU A 1 1 ? -3.078 18.368 30.461 1.00 0.00 1 GLU A C 16
ATOM 12859 O O . GLU A 1 1 ? -4.152 18.291 31.069 1.00 0.00 1 GLU A O 16
ATOM 12873 N N . ALA A 1 2 ? -2.707 19.444 29.756 1.00 0.00 2 ALA A N 16
ATOM 12874 C CA . ALA A 1 2 ? -3.554 20.635 29.652 1.00 0.00 2 ALA A CA 16
ATOM 12875 C C . ALA A 1 2 ? -4.871 20.306 28.959 1.00 0.00 2 ALA A C 16
ATOM 12876 O O . ALA A 1 2 ? -4.906 19.504 28.020 1.00 0.00 2 ALA A O 16
ATOM 12883 N N . SER A 1 3 ? -5.956 20.932 29.434 1.00 0.00 3 SER A N 16
ATOM 12884 C CA . SER A 1 3 ? -7.285 20.711 28.867 1.00 0.00 3 SER A CA 16
ATOM 12885 C C . SER A 1 3 ? -7.345 21.191 27.420 1.00 0.00 3 SER A C 16
ATOM 12886 O O . SER A 1 3 ? -6.793 22.244 27.084 1.00 0.00 3 SER A O 16
ATOM 12894 N N . VAL A 1 4 ? -8.022 20.411 26.571 1.00 0.00 4 VAL A N 16
ATOM 12895 C CA . VAL A 1 4 ? -8.164 20.749 25.148 1.00 0.00 4 VAL A CA 16
ATOM 12896 C C . VAL A 1 4 ? -9.647 20.731 24.751 1.00 0.00 4 VAL A C 16
ATOM 12897 O O . VAL A 1 4 ? -10.354 19.750 25.010 1.00 0.00 4 VAL A O 16
ATOM 12910 N N . ARG A 1 5 ? -10.104 21.820 24.120 1.00 0.00 5 ARG A N 16
ATOM 12911 C CA . ARG A 1 5 ? -11.503 21.929 23.683 1.00 0.00 5 ARG A CA 16
ATOM 12912 C C . ARG A 1 5 ? -11.617 21.753 22.177 1.00 0.00 5 ARG A C 16
ATOM 12913 O O . ARG A 1 5 ? -11.246 22.642 21.407 1.00 0.00 5 ARG A O 16
ATOM 12934 N N . TYR A 1 6 ? -12.165 20.606 21.768 1.00 0.00 6 TYR A N 16
ATOM 12935 C CA . TYR A 1 6 ? -12.370 20.296 20.348 1.00 0.00 6 TYR A CA 16
ATOM 12936 C C . TYR A 1 6 ? -13.115 18.963 20.194 1.00 0.00 6 TYR A C 16
ATOM 12937 O O . TYR A 1 6 ? -12.506 17.914 19.936 1.00 0.00 6 TYR A O 16
ATOM 12955 N N . ILE A 1 7 ? -14.439 19.015 20.370 1.00 0.00 7 ILE A N 16
ATOM 12956 C CA . ILE A 1 7 ? -15.284 17.815 20.261 1.00 0.00 7 ILE A CA 16
ATOM 12957 C C . ILE A 1 7 ? -16.393 18.035 19.228 1.00 0.00 7 ILE A C 16
ATOM 12958 O O . ILE A 1 7 ? -17.200 18.960 19.358 1.00 0.00 7 ILE A O 16
ATOM 12974 N N . THR A 1 8 ? -16.428 17.166 18.212 1.00 0.00 8 THR A N 16
ATOM 12975 C CA . THR A 1 8 ? -17.444 17.249 17.157 1.00 0.00 8 THR A CA 16
ATOM 12976 C C . THR A 1 8 ? -18.033 15.872 16.860 1.00 0.00 8 THR A C 16
ATOM 12977 O O . THR A 1 8 ? -17.427 14.847 17.184 1.00 0.00 8 THR A O 16
ATOM 12988 N N . TYR A 1 9 ? -19.222 15.861 16.243 1.00 0.00 9 TYR A N 16
ATOM 12989 C CA . TYR A 1 9 ? -19.904 14.614 15.901 1.00 0.00 9 TYR A CA 16
ATOM 12990 C C . TYR A 1 9 ? -19.054 13.788 14.892 1.00 0.00 9 TYR A C 16
ATOM 12991 O O . TYR A 1 9 ? -18.508 14.360 13.944 1.00 0.00 9 TYR A O 16
ATOM 13009 N N . PRO A 1 10 ? -18.901 12.453 15.087 1.00 0.00 10 PRO A N 16
ATOM 13010 C CA . PRO A 1 10 ? -18.066 11.600 14.171 1.00 0.00 10 PRO A CA 16
ATOM 13011 C C . PRO A 1 10 ? -18.709 11.408 12.795 1.00 0.00 10 PRO A C 16
ATOM 13012 O O . PRO A 1 10 ? -19.934 11.475 12.656 1.00 0.00 10 PRO A O 16
ATOM 13023 N N . ALA A 1 11 ? -17.864 11.162 11.785 1.00 0.00 11 ALA A N 16
ATOM 13024 C CA . ALA A 1 11 ? -18.324 10.950 10.415 1.00 0.00 11 ALA A CA 16
ATOM 13025 C C . ALA A 1 11 ? -18.038 9.519 9.973 1.00 0.00 11 ALA A C 16
ATOM 13026 O O . ALA A 1 11 ? -16.972 8.967 10.270 1.00 0.00 11 ALA A O 16
ATOM 13033 N N . ILE A 1 12 ? -19.005 8.921 9.278 1.00 0.00 12 ILE A N 16
ATOM 13034 C CA . ILE A 1 12 ? -18.883 7.539 8.803 1.00 0.00 12 ILE A CA 16
ATOM 13035 C C . ILE A 1 12 ? -17.691 7.415 7.835 1.00 0.00 12 ILE A C 16
ATOM 13036 O O . ILE A 1 12 ? -16.868 6.504 7.965 1.00 0.00 12 ILE A O 16
ATOM 13052 N N . ASP A 1 13 ? -17.610 8.347 6.884 1.00 0.00 13 ASP A N 16
ATOM 13053 C CA . ASP A 1 13 ? -16.517 8.369 5.899 1.00 0.00 13 ASP A CA 16
ATOM 13054 C C . ASP A 1 13 ? -16.630 9.585 4.977 1.00 0.00 13 ASP A C 16
ATOM 13055 O O . ASP A 1 13 ? -15.618 10.185 4.603 1.00 0.00 13 ASP A O 16
ATOM 13064 N N . ARG A 1 14 ? -17.873 9.954 4.641 1.00 0.00 14 ARG A N 16
ATOM 13065 C CA . ARG A 1 14 ? -18.142 11.110 3.781 1.00 0.00 14 ARG A CA 16
ATOM 13066 C C . ARG A 1 14 ? -17.272 11.086 2.509 1.00 0.00 14 ARG A C 16
ATOM 13067 O O . ARG A 1 14 ? -16.526 10.131 2.275 1.00 0.00 14 ARG A O 16
ATOM 13088 N N . GLY A 1 15 ? -17.387 12.148 1.693 1.00 0.00 15 GLY A N 16
ATOM 13089 C CA . GLY A 1 15 ? -16.619 12.260 0.451 1.00 0.00 15 GLY A CA 16
ATOM 13090 C C . GLY A 1 15 ? -17.404 11.716 -0.740 1.00 0.00 15 GLY A C 16
ATOM 13091 O O . GLY A 1 15 ? -18.330 10.920 -0.574 1.00 0.00 15 GLY A O 16
ATOM 13095 N N . ASP A 1 16 ? -17.012 12.151 -1.944 1.00 0.00 16 ASP A N 16
ATOM 13096 C CA . ASP A 1 16 ? -17.663 11.710 -3.178 1.00 0.00 16 ASP A CA 16
ATOM 13097 C C . ASP A 1 16 ? -16.804 10.673 -3.896 1.00 0.00 16 ASP A C 16
ATOM 13098 O O . ASP A 1 16 ? -15.579 10.817 -3.968 1.00 0.00 16 ASP A O 16
ATOM 13107 N N . HIS A 1 17 ? -17.456 9.632 -4.429 1.00 0.00 17 HIS A N 16
ATOM 13108 C CA . HIS A 1 17 ? -16.750 8.568 -5.147 1.00 0.00 17 HIS A CA 16
ATOM 13109 C C . HIS A 1 17 ? -16.068 9.117 -6.396 1.00 0.00 17 HIS A C 16
ATOM 13110 O O . HIS A 1 17 ? -14.935 8.739 -6.710 1.00 0.00 17 HIS A O 16
ATOM 13124 N N . ALA A 1 18 ? -16.767 10.015 -7.101 1.00 0.00 18 ALA A N 16
ATOM 13125 C CA . ALA A 1 18 ? -16.231 10.628 -8.313 1.00 0.00 18 ALA A CA 16
ATOM 13126 C C . ALA A 1 18 ? -15.113 11.611 -7.976 1.00 0.00 18 ALA A C 16
ATOM 13127 O O . ALA A 1 18 ? -15.194 12.337 -6.979 1.00 0.00 18 ALA A O 16
ATOM 13134 N N . VAL A 1 19 ? -14.080 11.637 -8.822 1.00 0.00 19 VAL A N 16
ATOM 13135 C CA . VAL A 1 19 ? -12.945 12.538 -8.633 1.00 0.00 19 VAL A CA 16
ATOM 13136 C C . VAL A 1 19 ? -12.456 13.066 -9.991 1.00 0.00 19 VAL A C 16
ATOM 13137 O O . VAL A 1 19 ? -12.522 12.355 -10.999 1.00 0.00 19 VAL A O 16
ATOM 13150 N N . HIS A 1 20 ? -11.997 14.323 -10.008 1.00 0.00 20 HIS A N 16
ATOM 13151 C CA . HIS A 1 20 ? -11.527 14.957 -11.249 1.00 0.00 20 HIS A CA 16
ATOM 13152 C C . HIS A 1 20 ? -10.040 15.287 -11.171 1.00 0.00 20 HIS A C 16
ATOM 13153 O O . HIS A 1 20 ? -9.564 15.826 -10.168 1.00 0.00 20 HIS A O 16
ATOM 13167 N N . CYS A 1 21 ? -9.316 14.956 -12.245 1.00 0.00 21 CYS A N 16
ATOM 13168 C CA . CYS A 1 21 ? -7.875 15.205 -12.324 1.00 0.00 21 CYS A CA 16
ATOM 13169 C C . CYS A 1 21 ? -7.586 16.684 -12.577 1.00 0.00 21 CYS A C 16
ATOM 13170 O O . CYS A 1 21 ? -8.437 17.407 -13.107 1.00 0.00 21 CYS A O 16
ATOM 13177 N N . ASP A 1 22 ? -6.377 17.127 -12.192 1.00 0.00 22 ASP A N 16
ATOM 13178 C CA . ASP A 1 22 ? -5.971 18.516 -12.370 1.00 0.00 22 ASP A CA 16
ATOM 13179 C C . ASP A 1 22 ? -5.819 18.834 -13.845 1.00 0.00 22 ASP A C 16
ATOM 13180 O O . ASP A 1 22 ? -5.226 18.068 -14.594 1.00 0.00 22 ASP A O 16
ATOM 13189 N N . LYS A 1 23 ? -6.366 19.966 -14.246 1.00 0.00 23 LYS A N 16
ATOM 13190 C CA . LYS A 1 23 ? -6.291 20.421 -15.638 1.00 0.00 23 LYS A CA 16
ATOM 13191 C C . LYS A 1 23 ? -4.852 20.822 -16.014 1.00 0.00 23 LYS A C 16
ATOM 13192 O O . LYS A 1 23 ? -4.473 20.777 -17.189 1.00 0.00 23 LYS A O 16
ATOM 13211 N N . ALA A 1 24 ? -4.054 21.176 -14.999 1.00 0.00 24 ALA A N 16
ATOM 13212 C CA . ALA A 1 24 ? -2.647 21.542 -15.193 1.00 0.00 24 ALA A CA 16
ATOM 13213 C C . ALA A 1 24 ? -1.732 20.351 -14.892 1.00 0.00 24 ALA A C 16
ATOM 13214 O O . ALA A 1 24 ? -0.648 20.226 -15.472 1.00 0.00 24 ALA A O 16
ATOM 13221 N N . HIS A 1 25 ? -2.206 19.457 -14.013 1.00 0.00 25 HIS A N 16
ATOM 13222 C CA . HIS A 1 25 ? -1.477 18.250 -13.660 1.00 0.00 25 HIS A CA 16
ATOM 13223 C C . HIS A 1 25 ? -2.401 17.009 -13.816 1.00 0.00 25 HIS A C 16
ATOM 13224 O O . HIS A 1 25 ? -2.565 16.218 -12.870 1.00 0.00 25 HIS A O 16
ATOM 13238 N N . PRO A 1 26 ? -3.004 16.803 -15.009 1.00 0.00 26 PRO A N 16
ATOM 13239 C CA . PRO A 1 26 ? -3.891 15.625 -15.253 1.00 0.00 26 PRO A CA 16
ATOM 13240 C C . PRO A 1 26 ? -3.104 14.318 -15.299 1.00 0.00 26 PRO A C 16
ATOM 13241 O O . PRO A 1 26 ? -3.631 13.246 -14.982 1.00 0.00 26 PRO A O 16
ATOM 13252 N N . ASN A 1 27 ? -1.841 14.429 -15.692 1.00 0.00 27 ASN A N 16
ATOM 13253 C CA . ASN A 1 27 ? -0.943 13.282 -15.788 1.00 0.00 27 ASN A CA 16
ATOM 13254 C C . ASN A 1 27 ? -0.557 12.738 -14.406 1.00 0.00 27 ASN A C 16
ATOM 13255 O O . ASN A 1 27 ? -0.199 11.563 -14.277 1.00 0.00 27 ASN A O 16
ATOM 13266 N N . THR A 1 28 ? -0.563 13.618 -13.384 1.00 0.00 28 THR A N 16
ATOM 13267 C CA . THR A 1 28 ? -0.133 13.228 -12.028 1.00 0.00 28 THR A CA 16
ATOM 13268 C C . THR A 1 28 ? -1.269 13.301 -10.998 1.00 0.00 28 THR A C 16
ATOM 13269 O O . THR A 1 28 ? -1.005 13.297 -9.787 1.00 0.00 28 THR A O 16
ATOM 13280 N N . CYS A 1 29 ? -2.527 13.361 -11.470 1.00 0.00 29 CYS A N 16
ATOM 13281 C CA . CYS A 1 29 ? -3.670 13.428 -10.559 1.00 0.00 29 CYS A CA 16
ATOM 13282 C C . CYS A 1 29 ? -3.771 12.147 -9.735 1.00 0.00 29 CYS A C 16
ATOM 13283 O O . CYS A 1 29 ? -3.201 11.116 -10.112 1.00 0.00 29 CYS A O 16
ATOM 13290 N N . LYS A 1 30 ? -4.475 12.222 -8.601 1.00 0.00 30 LYS A N 16
ATOM 13291 C CA . LYS A 1 30 ? -4.623 11.065 -7.706 1.00 0.00 30 LYS A CA 16
ATOM 13292 C C . LYS A 1 30 ? -6.086 10.658 -7.581 1.00 0.00 30 LYS A C 16
ATOM 13293 O O . LYS A 1 30 ? -6.970 11.512 -7.454 1.00 0.00 30 LYS A O 16
ATOM 13312 N N . LYS A 1 31 ? -6.325 9.344 -7.593 1.00 0.00 31 LYS A N 16
ATOM 13313 C CA . LYS A 1 31 ? -7.674 8.798 -7.457 1.00 0.00 31 LYS A CA 16
ATOM 13314 C C . LYS A 1 31 ? -8.030 8.614 -5.999 1.00 0.00 31 LYS A C 16
ATOM 13315 O O . LYS A 1 31 ? -9.160 8.896 -5.589 1.00 0.00 31 LYS A O 16
ATOM 13334 N N . LYS A 1 32 ? -7.067 8.113 -5.222 1.00 0.00 32 LYS A N 16
ATOM 13335 C CA . LYS A 1 32 ? -7.287 7.848 -3.800 1.00 0.00 32 LYS A CA 16
ATOM 13336 C C . LYS A 1 32 ? -6.066 8.252 -2.988 1.00 0.00 32 LYS A C 16
ATOM 13337 O O . LYS A 1 32 ? -4.932 8.166 -3.474 1.00 0.00 32 LYS A O 16
ATOM 13356 N N . GLN A 1 33 ? -6.303 8.693 -1.750 1.00 0.00 33 GLN A N 16
ATOM 13357 C CA . GLN A 1 33 ? -5.222 9.110 -0.863 1.00 0.00 33 GLN A CA 16
ATOM 13358 C C . GLN A 1 33 ? -5.673 9.080 0.596 1.00 0.00 33 GLN A C 16
ATOM 13359 O O . GLN A 1 33 ? -6.848 8.830 0.888 1.00 0.00 33 GLN A O 16
ATOM 13373 N N . ALA A 1 34 ? -4.738 9.368 1.502 1.00 0.00 34 ALA A N 16
ATOM 13374 C CA . ALA A 1 34 ? -5.038 9.415 2.931 1.00 0.00 34 ALA A CA 16
ATOM 13375 C C . ALA A 1 34 ? -4.902 10.840 3.456 1.00 0.00 34 ALA A C 16
ATOM 13376 O O . ALA A 1 34 ? -3.895 11.510 3.205 1.00 0.00 34 ALA A O 16
ATOM 13383 N N . ASN A 1 35 ? -5.928 11.298 4.181 1.00 0.00 35 ASN A N 16
ATOM 13384 C CA . ASN A 1 35 ? -5.937 12.649 4.740 1.00 0.00 35 ASN A CA 16
ATOM 13385 C C . ASN A 1 35 ? -4.965 12.781 5.927 1.00 0.00 35 ASN A C 16
ATOM 13386 O O . ASN A 1 35 ? -4.593 11.773 6.535 1.00 0.00 35 ASN A O 16
ATOM 13397 N N . PRO A 1 36 ? -4.522 14.013 6.258 1.00 0.00 36 PRO A N 16
ATOM 13398 C CA . PRO A 1 36 ? -3.560 14.245 7.375 1.00 0.00 36 PRO A CA 16
ATOM 13399 C C . PRO A 1 36 ? -4.242 14.281 8.746 1.00 0.00 36 PRO A C 16
ATOM 13400 O O . PRO A 1 36 ? -3.587 14.113 9.780 1.00 0.00 36 PRO A O 16
ATOM 13411 N N . TYR A 1 37 ? -5.555 14.516 8.739 1.00 0.00 37 TYR A N 16
ATOM 13412 C CA . TYR A 1 37 ? -6.336 14.594 9.967 1.00 0.00 37 TYR A CA 16
ATOM 13413 C C . TYR A 1 37 ? -6.861 13.204 10.354 1.00 0.00 37 TYR A C 16
ATOM 13414 O O . TYR A 1 37 ? -7.603 12.575 9.592 1.00 0.00 37 TYR A O 16
ATOM 13432 N N . ARG A 1 38 ? -6.458 12.736 11.541 1.00 0.00 38 ARG A N 16
ATOM 13433 C CA . ARG A 1 38 ? -6.866 11.432 12.040 1.00 0.00 38 ARG A CA 16
ATOM 13434 C C . ARG A 1 38 ? -7.229 11.535 13.511 1.00 0.00 38 ARG A C 16
ATOM 13435 O O . ARG A 1 38 ? -6.580 12.264 14.273 1.00 0.00 38 ARG A O 16
ATOM 13456 N N . ARG A 1 39 ? -8.266 10.802 13.904 1.00 0.00 39 ARG A N 16
ATOM 13457 C CA . ARG A 1 39 ? -8.725 10.800 15.287 1.00 0.00 39 ARG A CA 16
ATOM 13458 C C . ARG A 1 39 ? -8.889 9.375 15.798 1.00 0.00 39 ARG A C 16
ATOM 13459 O O . ARG A 1 39 ? -8.473 9.055 16.919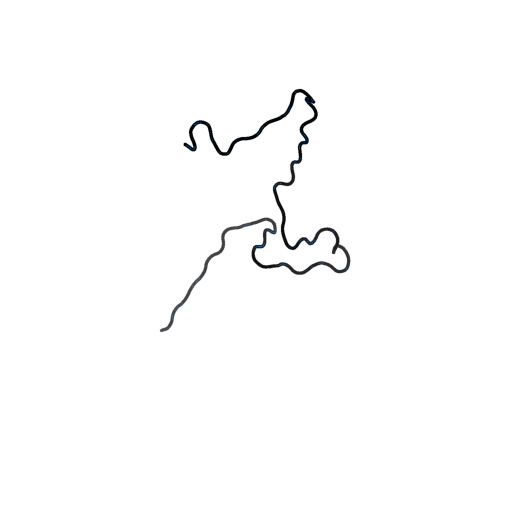 1.00 0.00 39 ARG A O 16
ATOM 13480 N N . GLY A 1 40 ? -9.502 8.523 14.969 1.00 0.00 40 GLY A N 16
ATOM 13481 C CA . GLY A 1 40 ? -9.728 7.130 15.333 1.00 0.00 40 GLY A CA 16
ATOM 13482 C C . GLY A 1 40 ? -8.423 6.338 15.333 1.00 0.00 40 GLY A C 16
ATOM 13483 O O . GLY A 1 40 ? -7.494 6.660 14.583 1.00 0.00 40 GLY A O 16
ATOM 13487 N N . CYS A 1 41 ? -8.360 5.300 16.180 1.00 0.00 41 CYS A N 16
ATOM 13488 C CA . CYS A 1 41 ? -7.166 4.460 16.280 1.00 0.00 41 CYS A CA 16
ATOM 13489 C C . CYS A 1 41 ? -7.053 3.523 15.083 1.00 0.00 41 CYS A C 16
ATOM 13490 O O . CYS A 1 41 ? -8.060 3.155 14.471 1.00 0.00 41 CYS A O 16
ATOM 13497 N N . GLY A 1 42 ? -5.816 3.131 14.766 1.00 0.00 42 GLY A N 16
ATOM 13498 C CA . GLY A 1 42 ? -5.552 2.217 13.645 1.00 0.00 42 GLY A CA 16
ATOM 13499 C C . GLY A 1 42 ? -4.363 1.276 13.921 1.00 0.00 42 GLY A C 16
ATOM 13500 O O . GLY A 1 42 ? -3.978 0.490 13.049 1.00 0.00 42 GLY A O 16
ATOM 13504 N N . VAL A 1 43 ? -3.799 1.349 15.138 1.00 0.00 43 VAL A N 16
ATOM 13505 C CA . VAL A 1 43 ? -2.670 0.489 15.525 1.00 0.00 43 VAL A CA 16
ATOM 13506 C C . VAL A 1 43 ? -3.081 -0.986 15.559 1.00 0.00 43 VAL A C 16
ATOM 13507 O O . VAL A 1 43 ? -2.256 -1.873 15.328 1.00 0.00 43 VAL A O 16
ATOM 13520 N N . LEU A 1 44 ? -4.366 -1.235 15.843 1.00 0.00 44 LEU A N 16
ATOM 13521 C CA . LEU A 1 44 ? -4.907 -2.601 15.901 1.00 0.00 44 LEU A CA 16
ATOM 13522 C C . LEU A 1 44 ? -4.177 -3.470 16.944 1.00 0.00 44 LEU A C 16
ATOM 13523 O O . LEU A 1 44 ? -4.371 -4.691 16.980 1.00 0.00 44 LEU A O 16
ATOM 13539 N N . GLU A 1 45 ? -3.371 -2.830 17.809 1.00 0.00 45 GLU A N 16
ATOM 13540 C CA . GLU A 1 45 ? -2.656 -3.541 18.873 1.00 0.00 45 GLU A CA 16
ATOM 13541 C C . GLU A 1 45 ? -3.648 -4.156 19.860 1.00 0.00 45 GLU A C 16
ATOM 13542 O O . GLU A 1 45 ? -3.431 -5.257 20.377 1.00 0.00 45 GLU A O 16
ATOM 13554 N N . GLY A 1 46 ? -4.739 -3.430 20.105 1.00 0.00 46 GLY A N 16
ATOM 13555 C CA . GLY A 1 46 ? -5.792 -3.870 21.010 1.00 0.00 46 GLY A CA 16
ATOM 13556 C C . GLY A 1 46 ? -6.707 -2.713 21.361 1.00 0.00 46 GLY A C 16
ATOM 13557 O O . GLY A 1 46 ? -7.080 -2.530 22.524 1.00 0.00 46 GLY A O 16
ATOM 13561 N N . CYS A 1 47 ? -7.050 -1.925 20.342 1.00 0.00 47 CYS A N 16
ATOM 13562 C CA . CYS A 1 47 ? -7.905 -0.763 20.510 1.00 0.00 47 CYS A CA 16
ATOM 13563 C C . CYS A 1 47 ? -9.282 -1.186 20.997 1.00 0.00 47 CYS A C 16
ATOM 13564 O O . CYS A 1 47 ? -9.674 -0.855 22.121 1.00 0.00 47 CYS A O 16
ATOM 13571 N N . HIS A 1 48 ? -9.973 -1.992 20.181 1.00 0.00 48 HIS A N 16
ATOM 13572 C CA . HIS A 1 48 ? -11.283 -2.534 20.547 1.00 0.00 48 HIS A CA 16
ATOM 13573 C C . HIS A 1 48 ? -12.239 -1.439 21.036 1.00 0.00 48 HIS A C 16
ATOM 13574 O O . HIS A 1 48 ? -11.858 -0.273 21.163 1.00 0.00 48 HIS A O 16
ATOM 13588 N N . ARG A 1 49 ? -13.487 -1.838 21.329 1.00 0.00 49 ARG A N 16
ATOM 13589 C CA . ARG A 1 49 ? -14.487 -0.909 21.855 1.00 0.00 49 ARG A CA 16
ATOM 13590 C C . ARG A 1 49 ? -14.027 -0.390 23.221 1.00 0.00 49 ARG A C 16
ATOM 13591 O O . ARG A 1 49 ? -14.089 0.805 23.495 1.00 0.00 49 ARG A O 16
ATOM 13612 N N . GLU A 1 50 ? -13.550 -1.323 24.062 1.00 0.00 50 GLU A N 16
ATOM 13613 C CA . GLU A 1 50 ? -13.048 -1.014 25.415 1.00 0.00 50 GLU A CA 16
ATOM 13614 C C . GLU A 1 50 ? -12.741 -2.320 26.163 1.00 0.00 50 GLU A C 16
ATOM 13615 O O . GLU A 1 50 ? -13.599 -2.860 26.872 1.00 0.00 50 GLU A O 16
ATOM 13627 N N . THR A 1 51 ? -11.515 -2.839 25.976 1.00 0.00 51 THR A N 16
ATOM 13628 C CA . THR A 1 51 ? -11.097 -4.094 26.606 1.00 0.00 51 THR A CA 16
ATOM 13629 C C . THR A 1 51 ? -11.961 -5.242 26.106 1.00 0.00 51 THR A C 16
ATOM 13630 O O . THR A 1 51 ? -13.120 -5.377 26.513 1.00 0.00 51 THR A O 16
ATOM 13641 N N . GLY A 1 52 ? -11.391 -6.064 25.217 1.00 0.00 52 GLY A N 16
ATOM 13642 C CA . GLY A 1 52 ? -12.104 -7.199 24.651 1.00 0.00 52 GLY A CA 16
ATOM 13643 C C . GLY A 1 52 ? -11.338 -8.506 24.933 1.00 0.00 52 GLY A C 16
ATOM 13644 O O . GLY A 1 52 ? -10.103 -8.508 24.877 1.00 0.00 52 GLY A O 16
ATOM 13648 N N . PRO A 1 53 ? -12.028 -9.624 25.253 1.00 0.00 53 PRO A N 16
ATOM 13649 C CA . PRO A 1 53 ? -11.338 -10.915 25.555 1.00 0.00 53 PRO A CA 16
ATOM 13650 C C . PRO A 1 53 ? -10.787 -11.583 24.294 1.00 0.00 53 PRO A C 16
ATOM 13651 O O . PRO A 1 53 ? -11.264 -11.324 23.185 1.00 0.00 53 PRO A O 16
ATOM 13662 N N . LYS A 1 54 ? -9.787 -12.455 24.482 1.00 0.00 54 LYS A N 16
ATOM 13663 C CA . LYS A 1 54 ? -9.169 -13.181 23.367 1.00 0.00 54 LYS A CA 16
ATOM 13664 C C . LYS A 1 54 ? -9.074 -14.695 23.657 1.00 0.00 54 LYS A C 16
ATOM 13665 O O . LYS A 1 54 ? -8.011 -15.191 24.054 1.00 0.00 54 LYS A O 16
ATOM 13684 N N . PRO A 1 55 ? -10.169 -15.457 23.456 1.00 0.00 55 PRO A N 16
ATOM 13685 C CA . PRO A 1 55 ? -10.167 -16.937 23.692 1.00 0.00 55 PRO A CA 16
ATOM 13686 C C . PRO A 1 55 ? -9.253 -17.676 22.702 1.00 0.00 55 PRO A C 16
ATOM 13687 O O . PRO A 1 55 ? -8.962 -18.863 22.884 1.00 0.00 55 PRO A O 16
ATOM 13698 N N . THR A 1 56 ? -8.831 -16.971 21.631 1.00 0.00 56 THR A N 16
ATOM 13699 C CA . THR A 1 56 ? -7.988 -17.566 20.600 1.00 0.00 56 THR A CA 16
ATOM 13700 C C . THR A 1 56 ? -6.760 -18.252 21.210 1.00 0.00 56 THR A C 16
ATOM 13701 O O . THR A 1 56 ? -6.200 -17.698 22.141 1.00 0.00 56 THR A O 16
ATOM 13713 N N . GLU A 1 1 ? 3.326 -19.038 -32.554 1.00 0.00 1 GLU A N 17
ATOM 13714 C CA . GLU A 1 1 ? 4.725 -18.617 -32.858 1.00 0.00 1 GLU A CA 17
ATOM 13715 C C . GLU A 1 1 ? 5.113 -17.455 -31.946 1.00 0.00 1 GLU A C 17
ATOM 13716 O O . GLU A 1 1 ? 4.303 -16.991 -31.139 1.00 0.00 1 GLU A O 17
ATOM 13730 N N . ALA A 1 2 ? 6.360 -16.990 -32.088 1.00 0.00 2 ALA A N 17
ATOM 13731 C CA . ALA A 1 2 ? 6.871 -15.875 -31.286 1.00 0.00 2 ALA A CA 17
ATOM 13732 C C . ALA A 1 2 ? 6.113 -14.588 -31.599 1.00 0.00 2 ALA A C 17
ATOM 13733 O O . ALA A 1 2 ? 5.694 -14.367 -32.739 1.00 0.00 2 ALA A O 17
ATOM 13740 N N . SER A 1 3 ? 5.939 -13.741 -30.574 1.00 0.00 3 SER A N 17
ATOM 13741 C CA . SER A 1 3 ? 5.227 -12.466 -30.727 1.00 0.00 3 SER A CA 17
ATOM 13742 C C . SER A 1 3 ? 3.795 -12.695 -31.200 1.00 0.00 3 SER A C 17
ATOM 13743 O O . SER A 1 3 ? 3.567 -13.078 -32.351 1.00 0.00 3 SER A O 17
ATOM 13751 N N . VAL A 1 4 ? 2.833 -12.461 -30.299 1.00 0.00 4 VAL A N 17
ATOM 13752 C CA . VAL A 1 4 ? 1.410 -12.652 -30.616 1.00 0.00 4 VAL A CA 17
ATOM 13753 C C . VAL A 1 4 ? 0.591 -11.415 -30.244 1.00 0.00 4 VAL A C 17
ATOM 13754 O O . VAL A 1 4 ? 1.008 -10.610 -29.406 1.00 0.00 4 VAL A O 17
ATOM 13767 N N . ARG A 1 5 ? -0.575 -11.277 -30.881 1.00 0.00 5 ARG A N 17
ATOM 13768 C CA . ARG A 1 5 ? -1.467 -10.143 -30.636 1.00 0.00 5 ARG A CA 17
ATOM 13769 C C . ARG A 1 5 ? -2.210 -10.306 -29.315 1.00 0.00 5 ARG A C 17
ATOM 13770 O O . ARG A 1 5 ? -2.339 -11.417 -28.793 1.00 0.00 5 ARG A O 17
ATOM 13791 N N . TYR A 1 6 ? -2.707 -9.183 -28.787 1.00 0.00 6 TYR A N 17
ATOM 13792 C CA . TYR A 1 6 ? -3.452 -9.171 -27.539 1.00 0.00 6 TYR A CA 17
ATOM 13793 C C . TYR A 1 6 ? -4.791 -8.476 -27.763 1.00 0.00 6 TYR A C 17
ATOM 13794 O O . TYR A 1 6 ? -4.841 -7.382 -28.334 1.00 0.00 6 TYR A O 17
ATOM 13812 N N . ILE A 1 7 ? -5.872 -9.130 -27.335 1.00 0.00 7 ILE A N 17
ATOM 13813 C CA . ILE A 1 7 ? -7.218 -8.593 -27.516 1.00 0.00 7 ILE A CA 17
ATOM 13814 C C . ILE A 1 7 ? -7.860 -8.269 -26.157 1.00 0.00 7 ILE A C 17
ATOM 13815 O O . ILE A 1 7 ? -7.852 -9.100 -25.243 1.00 0.00 7 ILE A O 17
ATOM 13831 N N . THR A 1 8 ? -8.399 -7.050 -26.040 1.00 0.00 8 THR A N 17
ATOM 13832 C CA . THR A 1 8 ? -9.027 -6.597 -24.795 1.00 0.00 8 THR A CA 17
ATOM 13833 C C . THR A 1 8 ? -10.439 -7.152 -24.664 1.00 0.00 8 THR A C 17
ATOM 13834 O O . THR A 1 8 ? -11.031 -7.615 -25.643 1.00 0.00 8 THR A O 17
ATOM 13845 N N . TYR A 1 9 ? -10.973 -7.091 -23.443 1.00 0.00 9 TYR A N 17
ATOM 13846 C CA . TYR A 1 9 ? -12.324 -7.576 -23.155 1.00 0.00 9 TYR A CA 17
ATOM 13847 C C . TYR A 1 9 ? -13.115 -6.526 -22.340 1.00 0.00 9 TYR A C 17
ATOM 13848 O O . TYR A 1 9 ? -12.503 -5.685 -21.675 1.00 0.00 9 TYR A O 17
ATOM 13866 N N . PRO A 1 10 ? -14.469 -6.535 -22.391 1.00 0.00 10 PRO A N 17
ATOM 13867 C CA . PRO A 1 10 ? -15.298 -5.532 -21.644 1.00 0.00 10 PRO A CA 17
ATOM 13868 C C . PRO A 1 10 ? -15.237 -5.751 -20.132 1.00 0.00 10 PRO A C 17
ATOM 13869 O O . PRO A 1 10 ? -15.081 -6.885 -19.667 1.00 0.00 10 PRO A O 17
ATOM 13880 N N . ALA A 1 11 ? -15.351 -4.654 -19.375 1.00 0.00 11 ALA A N 17
ATOM 13881 C CA . ALA A 1 11 ? -15.298 -4.710 -17.917 1.00 0.00 11 ALA A CA 17
ATOM 13882 C C . ALA A 1 11 ? -16.053 -3.540 -17.302 1.00 0.00 11 ALA A C 17
ATOM 13883 O O . ALA A 1 11 ? -16.236 -2.500 -17.947 1.00 0.00 11 ALA A O 17
ATOM 13890 N N . ILE A 1 12 ? -16.495 -3.718 -16.054 1.00 0.00 12 ILE A N 17
ATOM 13891 C CA . ILE A 1 12 ? -17.242 -2.676 -15.344 1.00 0.00 12 ILE A CA 17
ATOM 13892 C C . ILE A 1 12 ? -16.276 -1.697 -14.649 1.00 0.00 12 ILE A C 17
ATOM 13893 O O . ILE A 1 12 ? -16.204 -0.520 -15.017 1.00 0.00 12 ILE A O 17
ATOM 13909 N N . ASP A 1 13 ? -15.550 -2.196 -13.638 1.00 0.00 13 ASP A N 17
ATOM 13910 C CA . ASP A 1 13 ? -14.600 -1.365 -12.876 1.00 0.00 13 ASP A CA 17
ATOM 13911 C C . ASP A 1 13 ? -13.192 -1.993 -12.795 1.00 0.00 13 ASP A C 17
ATOM 13912 O O . ASP A 1 13 ? -12.389 -1.606 -11.935 1.00 0.00 13 ASP A O 17
ATOM 13921 N N . ARG A 1 14 ? -12.903 -2.967 -13.671 1.00 0.00 14 ARG A N 17
ATOM 13922 C CA . ARG A 1 14 ? -11.600 -3.650 -13.662 1.00 0.00 14 ARG A CA 17
ATOM 13923 C C . ARG A 1 14 ? -10.458 -2.675 -13.951 1.00 0.00 14 ARG A C 17
ATOM 13924 O O . ARG A 1 14 ? -9.374 -2.791 -13.368 1.00 0.00 14 ARG A O 17
ATOM 13945 N N . GLY A 1 15 ? -10.700 -1.732 -14.868 1.00 0.00 15 GLY A N 17
ATOM 13946 C CA . GLY A 1 15 ? -9.673 -0.747 -15.257 1.00 0.00 15 GLY A CA 17
ATOM 13947 C C . GLY A 1 15 ? -9.715 0.516 -14.398 1.00 0.00 15 GLY A C 17
ATOM 13948 O O . GLY A 1 15 ? -9.181 1.558 -14.792 1.00 0.00 15 GLY A O 17
ATOM 13952 N N . ASP A 1 16 ? -10.325 0.407 -13.219 1.00 0.00 16 ASP A N 17
ATOM 13953 C CA . ASP A 1 16 ? -10.414 1.514 -12.287 1.00 0.00 16 ASP A CA 17
ATOM 13954 C C . ASP A 1 16 ? -11.017 2.754 -12.955 1.00 0.00 16 ASP A C 17
ATOM 13955 O O . ASP A 1 16 ? -11.376 2.718 -14.137 1.00 0.00 16 ASP A O 17
ATOM 13964 N N . HIS A 1 17 ? -11.126 3.850 -12.185 1.00 0.00 17 HIS A N 17
ATOM 13965 C CA . HIS A 1 17 ? -11.687 5.101 -12.700 1.00 0.00 17 HIS A CA 17
ATOM 13966 C C . HIS A 1 17 ? -11.233 6.305 -11.862 1.00 0.00 17 HIS A C 17
ATOM 13967 O O . HIS A 1 17 ? -10.723 6.142 -10.748 1.00 0.00 17 HIS A O 17
ATOM 13981 N N . ALA A 1 18 ? -11.443 7.508 -12.406 1.00 0.00 18 ALA A N 17
ATOM 13982 C CA . ALA A 1 18 ? -11.080 8.749 -11.718 1.00 0.00 18 ALA A CA 17
ATOM 13983 C C . ALA A 1 18 ? -12.221 9.754 -11.809 1.00 0.00 18 ALA A C 17
ATOM 13984 O O . ALA A 1 18 ? -12.927 9.807 -12.820 1.00 0.00 18 ALA A O 17
ATOM 13991 N N . VAL A 1 19 ? -12.410 10.534 -10.737 1.00 0.00 19 VAL A N 17
ATOM 13992 C CA . VAL A 1 19 ? -13.492 11.525 -10.693 1.00 0.00 19 VAL A CA 17
ATOM 13993 C C . VAL A 1 19 ? -13.052 12.842 -11.360 1.00 0.00 19 VAL A C 17
ATOM 13994 O O . VAL A 1 19 ? -13.538 13.186 -12.444 1.00 0.00 19 VAL A O 17
ATOM 14007 N N . HIS A 1 20 ? -12.141 13.578 -10.697 1.00 0.00 20 HIS A N 17
ATOM 14008 C CA . HIS A 1 20 ? -11.659 14.858 -11.224 1.00 0.00 20 HIS A CA 17
ATOM 14009 C C . HIS A 1 20 ? -10.126 14.957 -11.130 1.00 0.00 20 HIS A C 17
ATOM 14010 O O . HIS A 1 20 ? -9.574 15.090 -10.033 1.00 0.00 20 HIS A O 17
ATOM 14024 N N . CYS A 1 21 ? -9.463 14.971 -12.293 1.00 0.00 21 CYS A N 17
ATOM 14025 C CA . CYS A 1 21 ? -8.010 15.147 -12.351 1.00 0.00 21 CYS A CA 17
ATOM 14026 C C . CYS A 1 21 ? -7.663 16.607 -12.593 1.00 0.00 21 CYS A C 17
ATOM 14027 O O . CYS A 1 21 ? -8.494 17.370 -13.099 1.00 0.00 21 CYS A O 17
ATOM 14034 N N . ASP A 1 22 ? -6.436 17.000 -12.217 1.00 0.00 22 ASP A N 17
ATOM 14035 C CA . ASP A 1 22 ? -5.998 18.372 -12.382 1.00 0.00 22 ASP A CA 17
ATOM 14036 C C . ASP A 1 22 ? -5.873 18.728 -13.858 1.00 0.00 22 ASP A C 17
ATOM 14037 O O . ASP A 1 22 ? -5.361 17.936 -14.653 1.00 0.00 22 ASP A O 17
ATOM 14046 N N . LYS A 1 23 ? -6.318 19.936 -14.212 1.00 0.00 23 LYS A N 17
ATOM 14047 C CA . LYS A 1 23 ? -6.222 20.422 -15.601 1.00 0.00 23 LYS A CA 17
ATOM 14048 C C . LYS A 1 23 ? -4.767 20.797 -15.949 1.00 0.00 23 LYS A C 17
ATOM 14049 O O . LYS A 1 23 ? -4.373 20.761 -17.118 1.00 0.00 23 LYS A O 17
ATOM 14068 N N . ALA A 1 24 ? -3.978 21.118 -14.919 1.00 0.00 24 ALA A N 17
ATOM 14069 C CA . ALA A 1 24 ? -2.560 21.457 -15.091 1.00 0.00 24 ALA A CA 17
ATOM 14070 C C . ALA A 1 24 ? -1.676 20.245 -14.786 1.00 0.00 24 ALA A C 17
ATOM 14071 O O . ALA A 1 24 ? -0.580 20.108 -15.338 1.00 0.00 24 ALA A O 17
ATOM 14078 N N . HIS A 1 25 ? -2.189 19.350 -13.928 1.00 0.00 25 HIS A N 17
ATOM 14079 C CA . HIS A 1 25 ? -1.494 18.129 -13.571 1.00 0.00 25 HIS A CA 17
ATOM 14080 C C . HIS A 1 25 ? -2.437 16.904 -13.748 1.00 0.00 25 HIS A C 17
ATOM 14081 O O . HIS A 1 25 ? -2.610 16.101 -12.815 1.00 0.00 25 HIS A O 17
ATOM 14095 N N . PRO A 1 26 ? -3.040 16.720 -14.948 1.00 0.00 26 PRO A N 17
ATOM 14096 C CA . PRO A 1 26 ? -3.937 15.553 -15.209 1.00 0.00 26 PRO A CA 17
ATOM 14097 C C . PRO A 1 26 ? -3.153 14.243 -15.282 1.00 0.00 26 PRO A C 17
ATOM 14098 O O . PRO A 1 26 ? -3.659 13.180 -14.909 1.00 0.00 26 PRO A O 17
ATOM 14109 N N . ASN A 1 27 ? -1.906 14.345 -15.737 1.00 0.00 27 ASN A N 17
ATOM 14110 C CA . ASN A 1 27 ? -1.012 13.190 -15.839 1.00 0.00 27 ASN A CA 17
ATOM 14111 C C . ASN A 1 27 ? -0.565 12.706 -14.455 1.00 0.00 27 ASN A C 17
ATOM 14112 O O . ASN A 1 27 ? -0.261 11.523 -14.272 1.00 0.00 27 ASN A O 17
ATOM 14123 N N . THR A 1 28 ? -0.507 13.637 -13.490 1.00 0.00 28 THR A N 17
ATOM 14124 C CA . THR A 1 28 ? -0.072 13.317 -12.119 1.00 0.00 28 THR A CA 17
ATOM 14125 C C . THR A 1 28 ? -1.191 13.563 -11.096 1.00 0.00 28 THR A C 17
ATOM 14126 O O . THR A 1 28 ? -0.922 13.721 -9.899 1.00 0.00 28 THR A O 17
ATOM 14137 N N . CYS A 1 29 ? -2.444 13.604 -11.576 1.00 0.00 29 CYS A N 17
ATOM 14138 C CA . CYS A 1 29 ? -3.592 13.843 -10.708 1.00 0.00 29 CYS A CA 17
ATOM 14139 C C . CYS A 1 29 ? -3.735 12.725 -9.677 1.00 0.00 29 CYS A C 17
ATOM 14140 O O . CYS A 1 29 ? -3.170 11.641 -9.846 1.00 0.00 29 CYS A O 17
ATOM 14147 N N . LYS A 1 30 ? -4.482 13.006 -8.603 1.00 0.00 30 LYS A N 17
ATOM 14148 C CA . LYS A 1 30 ? -4.695 12.028 -7.519 1.00 0.00 30 LYS A CA 17
ATOM 14149 C C . LYS A 1 30 ? -3.379 11.700 -6.831 1.00 0.00 30 LYS A C 17
ATOM 14150 O O . LYS A 1 30 ? -2.329 11.633 -7.477 1.00 0.00 30 LYS A O 17
ATOM 14169 N N . LYS A 1 31 ? -3.443 11.501 -5.511 1.00 0.00 31 LYS A N 17
ATOM 14170 C CA . LYS A 1 31 ? -2.252 11.185 -4.719 1.00 0.00 31 LYS A CA 17
ATOM 14171 C C . LYS A 1 31 ? -2.525 10.055 -3.749 1.00 0.00 31 LYS A C 17
ATOM 14172 O O . LYS A 1 31 ? -3.672 9.814 -3.367 1.00 0.00 31 LYS A O 17
ATOM 14191 N N . LYS A 1 32 ? -1.458 9.347 -3.380 1.00 0.00 32 LYS A N 17
ATOM 14192 C CA . LYS A 1 32 ? -1.566 8.199 -2.475 1.00 0.00 32 LYS A CA 17
ATOM 14193 C C . LYS A 1 32 ? -0.551 8.335 -1.349 1.00 0.00 32 LYS A C 17
ATOM 14194 O O . LYS A 1 32 ? 0.494 8.974 -1.526 1.00 0.00 32 LYS A O 17
ATOM 14213 N N . GLN A 1 33 ? -0.867 7.752 -0.186 1.00 0.00 33 GLN A N 17
ATOM 14214 C CA . GLN A 1 33 ? 0.022 7.837 0.970 1.00 0.00 33 GLN A CA 17
ATOM 14215 C C . GLN A 1 33 ? -0.060 6.586 1.845 1.00 0.00 33 GLN A C 17
ATOM 14216 O O . GLN A 1 33 ? -0.999 5.793 1.736 1.00 0.00 33 GLN A O 17
ATOM 14230 N N . ALA A 1 34 ? 0.939 6.431 2.716 1.00 0.00 34 ALA A N 17
ATOM 14231 C CA . ALA A 1 34 ? 1.017 5.293 3.632 1.00 0.00 34 ALA A CA 17
ATOM 14232 C C . ALA A 1 34 ? 1.199 3.979 2.876 1.00 0.00 34 ALA A C 17
ATOM 14233 O O . ALA A 1 34 ? 2.321 3.490 2.757 1.00 0.00 34 ALA A O 17
ATOM 14240 N N . ASN A 1 35 ? 0.099 3.439 2.325 1.00 0.00 35 ASN A N 17
ATOM 14241 C CA . ASN A 1 35 ? 0.124 2.183 1.550 1.00 0.00 35 ASN A CA 17
ATOM 14242 C C . ASN A 1 35 ? 0.729 0.993 2.367 1.00 0.00 35 ASN A C 17
ATOM 14243 O O . ASN A 1 35 ? 1.688 1.179 3.114 1.00 0.00 35 ASN A O 17
ATOM 14254 N N . PRO A 1 36 ? 0.172 -0.239 2.246 1.00 0.00 36 PRO A N 17
ATOM 14255 C CA . PRO A 1 36 ? 0.687 -1.428 3.002 1.00 0.00 36 PRO A CA 17
ATOM 14256 C C . PRO A 1 36 ? 1.941 -2.031 2.351 1.00 0.00 36 PRO A C 17
ATOM 14257 O O . PRO A 1 36 ? 2.699 -2.760 2.997 1.00 0.00 36 PRO A O 17
ATOM 14268 N N . TYR A 1 37 ? 2.118 -1.745 1.057 1.00 0.00 37 TYR A N 17
ATOM 14269 C CA . TYR A 1 37 ? 3.237 -2.274 0.285 1.00 0.00 37 TYR A CA 17
ATOM 14270 C C . TYR A 1 37 ? 4.584 -1.828 0.884 1.00 0.00 37 TYR A C 17
ATOM 14271 O O . TYR A 1 37 ? 5.477 -2.657 1.094 1.00 0.00 37 TYR A O 17
ATOM 14289 N N . ARG A 1 38 ? 4.720 -0.519 1.145 1.00 0.00 38 ARG A N 17
ATOM 14290 C CA . ARG A 1 38 ? 5.963 0.022 1.705 1.00 0.00 38 ARG A CA 17
ATOM 14291 C C . ARG A 1 38 ? 5.741 1.403 2.303 1.00 0.00 38 ARG A C 17
ATOM 14292 O O . ARG A 1 38 ? 5.029 2.233 1.729 1.00 0.00 38 ARG A O 17
ATOM 14313 N N . ARG A 1 39 ? 6.390 1.645 3.440 1.00 0.00 39 ARG A N 17
ATOM 14314 C CA . ARG A 1 39 ? 6.303 2.948 4.115 1.00 0.00 39 ARG A CA 17
ATOM 14315 C C . ARG A 1 39 ? 7.632 3.340 4.810 1.00 0.00 39 ARG A C 17
ATOM 14316 O O . ARG A 1 39 ? 7.788 4.486 5.242 1.00 0.00 39 ARG A O 17
ATOM 14337 N N . GLY A 1 40 ? 8.584 2.387 4.911 1.00 0.00 40 GLY A N 17
ATOM 14338 C CA . GLY A 1 40 ? 9.880 2.646 5.546 1.00 0.00 40 GLY A CA 17
ATOM 14339 C C . GLY A 1 40 ? 10.894 1.558 5.194 1.00 0.00 40 GLY A C 17
ATOM 14340 O O . GLY A 1 40 ? 10.535 0.529 4.612 1.00 0.00 40 GLY A O 17
ATOM 14344 N N . CYS A 1 41 ? 12.164 1.802 5.541 1.00 0.00 41 CYS A N 17
ATOM 14345 C CA . CYS A 1 41 ? 13.244 0.850 5.253 1.00 0.00 41 CYS A CA 17
ATOM 14346 C C . CYS A 1 41 ? 13.261 -0.304 6.256 1.00 0.00 41 CYS A C 17
ATOM 14347 O O . CYS A 1 41 ? 12.727 -0.188 7.364 1.00 0.00 41 CYS A O 17
ATOM 14354 N N . GLY A 1 42 ? 13.903 -1.411 5.861 1.00 0.00 42 GLY A N 17
ATOM 14355 C CA . GLY A 1 42 ? 14.021 -2.594 6.724 1.00 0.00 42 GLY A CA 17
ATOM 14356 C C . GLY A 1 42 ? 15.408 -3.262 6.609 1.00 0.00 42 GLY A C 17
ATOM 14357 O O . GLY A 1 42 ? 15.589 -4.400 7.056 1.00 0.00 42 GLY A O 17
ATOM 14361 N N . VAL A 1 43 ? 16.376 -2.549 6.010 1.00 0.00 43 VAL A N 17
ATOM 14362 C CA . VAL A 1 43 ? 17.739 -3.076 5.838 1.00 0.00 43 VAL A CA 17
ATOM 14363 C C . VAL A 1 43 ? 18.434 -3.286 7.191 1.00 0.00 43 VAL A C 17
ATOM 14364 O O . VAL A 1 43 ? 19.238 -4.205 7.349 1.00 0.00 43 VAL A O 17
ATOM 14377 N N . LEU A 1 44 ? 18.102 -2.426 8.162 1.00 0.00 44 LEU A N 17
ATOM 14378 C CA . LEU A 1 44 ? 18.671 -2.503 9.524 1.00 0.00 44 LEU A CA 17
ATOM 14379 C C . LEU A 1 44 ? 20.197 -2.257 9.555 1.00 0.00 44 LEU A C 17
ATOM 14380 O O . LEU A 1 44 ? 20.807 -2.306 10.627 1.00 0.00 44 LEU A O 17
ATOM 14396 N N . GLU A 1 45 ? 20.800 -1.955 8.390 1.00 0.00 45 GLU A N 17
ATOM 14397 C CA . GLU A 1 45 ? 22.237 -1.656 8.319 1.00 0.00 45 GLU A CA 17
ATOM 14398 C C . GLU A 1 45 ? 22.555 -0.373 9.078 1.00 0.00 45 GLU A C 17
ATOM 14399 O O . GLU A 1 45 ? 23.605 -0.256 9.718 1.00 0.00 45 GLU A O 17
ATOM 14411 N N . GLY A 1 46 ? 21.631 0.583 8.996 1.00 0.00 46 GLY A N 17
ATOM 14412 C CA . GLY A 1 46 ? 21.773 1.870 9.658 1.00 0.00 46 GLY A CA 17
ATOM 14413 C C . GLY A 1 46 ? 20.534 2.715 9.423 1.00 0.00 46 GLY A C 17
ATOM 14414 O O . GLY A 1 46 ? 19.844 3.104 10.370 1.00 0.00 46 GLY A O 17
ATOM 14418 N N . CYS A 1 47 ? 20.234 2.963 8.142 1.00 0.00 47 CYS A N 17
ATOM 14419 C CA . CYS A 1 47 ? 19.047 3.726 7.748 1.00 0.00 47 CYS A CA 17
ATOM 14420 C C . CYS A 1 47 ? 18.874 4.989 8.594 1.00 0.00 47 CYS A C 17
ATOM 14421 O O . CYS A 1 47 ? 18.271 4.946 9.675 1.00 0.00 47 CYS A O 17
ATOM 14428 N N . HIS A 1 48 ? 19.393 6.110 8.088 1.00 0.00 48 HIS A N 17
ATOM 14429 C CA . HIS A 1 48 ? 19.279 7.389 8.785 1.00 0.00 48 HIS A CA 17
ATOM 14430 C C . HIS A 1 48 ? 18.126 8.203 8.214 1.00 0.00 48 HIS A C 17
ATOM 14431 O O . HIS A 1 48 ? 18.164 8.616 7.050 1.00 0.00 48 HIS A O 17
ATOM 14445 N N . ARG A 1 49 ? 17.095 8.423 9.041 1.00 0.00 49 ARG A N 17
ATOM 14446 C CA . ARG A 1 49 ? 15.916 9.179 8.618 1.00 0.00 49 ARG A CA 17
ATOM 14447 C C . ARG A 1 49 ? 15.454 10.129 9.723 1.00 0.00 49 ARG A C 17
ATOM 14448 O O . ARG A 1 49 ? 15.304 9.728 10.882 1.00 0.00 49 ARG A O 17
ATOM 14469 N N . GLU A 1 50 ? 15.213 11.385 9.343 1.00 0.00 50 GLU A N 17
ATOM 14470 C CA . GLU A 1 50 ? 14.744 12.411 10.280 1.00 0.00 50 GLU A CA 17
ATOM 14471 C C . GLU A 1 50 ? 13.532 13.116 9.709 1.00 0.00 50 GLU A C 17
ATOM 14472 O O . GLU A 1 50 ? 13.359 13.168 8.484 1.00 0.00 50 GLU A O 17
ATOM 14484 N N . THR A 1 51 ? 12.688 13.652 10.592 1.00 0.00 51 THR A N 17
ATOM 14485 C CA . THR A 1 51 ? 11.485 14.349 10.163 1.00 0.00 51 THR A CA 17
ATOM 14486 C C . THR A 1 51 ? 11.062 15.417 11.170 1.00 0.00 51 THR A C 17
ATOM 14487 O O . THR A 1 51 ? 11.315 15.290 12.372 1.00 0.00 51 THR A O 17
ATOM 14498 N N . GLY A 1 52 ? 10.419 16.470 10.661 1.00 0.00 52 GLY A N 17
ATOM 14499 C CA . GLY A 1 52 ? 9.955 17.575 11.495 1.00 0.00 52 GLY A CA 17
ATOM 14500 C C . GLY A 1 52 ? 9.365 18.708 10.626 1.00 0.00 52 GLY A C 17
ATOM 14501 O O . GLY A 1 52 ? 9.835 19.847 10.698 1.00 0.00 52 GLY A O 17
ATOM 14505 N N . PRO A 1 53 ? 8.342 18.420 9.793 1.00 0.00 53 PRO A N 17
ATOM 14506 C CA . PRO A 1 53 ? 7.711 19.455 8.902 1.00 0.00 53 PRO A CA 17
ATOM 14507 C C . PRO A 1 53 ? 6.914 20.489 9.697 1.00 0.00 53 PRO A C 17
ATOM 14508 O O . PRO A 1 53 ? 6.460 20.215 10.812 1.00 0.00 53 PRO A O 17
ATOM 14519 N N . LYS A 1 54 ? 6.754 21.683 9.110 1.00 0.00 54 LYS A N 17
ATOM 14520 C CA . LYS A 1 54 ? 6.017 22.774 9.755 1.00 0.00 54 LYS A CA 17
ATOM 14521 C C . LYS A 1 54 ? 4.948 23.363 8.782 1.00 0.00 54 LYS A C 17
ATOM 14522 O O . LYS A 1 54 ? 5.088 24.503 8.312 1.00 0.00 54 LYS A O 17
ATOM 14541 N N . PRO A 1 55 ? 3.867 22.608 8.469 1.00 0.00 55 PRO A N 17
ATOM 14542 C CA . PRO A 1 55 ? 2.784 23.102 7.548 1.00 0.00 55 PRO A CA 17
ATOM 14543 C C . PRO A 1 55 ? 1.979 24.249 8.171 1.00 0.00 55 PRO A C 17
ATOM 14544 O O . PRO A 1 55 ? 1.344 25.031 7.458 1.00 0.00 55 PRO A O 17
ATOM 14555 N N . THR A 1 56 ? 2.003 24.329 9.510 1.00 0.00 56 THR A N 17
ATOM 14556 C CA . THR A 1 56 ? 1.270 25.358 10.250 1.00 0.00 56 THR A CA 17
ATOM 14557 C C . THR A 1 56 ? 1.467 26.749 9.632 1.00 0.00 56 THR A C 17
ATOM 14558 O O . THR A 1 56 ? 2.556 27.011 9.147 1.00 0.00 56 THR A O 17
ATOM 14570 N N . GLU A 1 1 ? -14.327 20.916 34.862 1.00 0.00 1 GLU A N 18
ATOM 14571 C CA . GLU A 1 1 ? -14.190 22.280 34.275 1.00 0.00 1 GLU A CA 18
ATOM 14572 C C . GLU A 1 1 ? -14.820 22.296 32.884 1.00 0.00 1 GLU A C 18
ATOM 14573 O O . GLU A 1 1 ? -15.725 23.092 32.610 1.00 0.00 1 GLU A O 18
ATOM 14587 N N . ALA A 1 2 ? -14.328 21.414 32.012 1.00 0.00 2 ALA A N 18
ATOM 14588 C CA . ALA A 1 2 ? -14.824 21.314 30.640 1.00 0.00 2 ALA A CA 18
ATOM 14589 C C . ALA A 1 2 ? -16.275 20.839 30.613 1.00 0.00 2 ALA A C 18
ATOM 14590 O O . ALA A 1 2 ? -16.691 20.036 31.454 1.00 0.00 2 ALA A O 18
ATOM 14597 N N . SER A 1 3 ? -17.033 21.335 29.628 1.00 0.00 3 SER A N 18
ATOM 14598 C CA . SER A 1 3 ? -18.438 20.964 29.466 1.00 0.00 3 SER A CA 18
ATOM 14599 C C . SER A 1 3 ? -18.561 19.488 29.100 1.00 0.00 3 SER A C 18
ATOM 14600 O O . SER A 1 3 ? -17.595 18.888 28.643 1.00 0.00 3 SER A O 18
ATOM 14608 N N . VAL A 1 4 ? -19.756 18.913 29.365 1.00 0.00 4 VAL A N 18
ATOM 14609 C CA . VAL A 1 4 ? -20.072 17.484 29.124 1.00 0.00 4 VAL A CA 18
ATOM 14610 C C . VAL A 1 4 ? -19.093 16.547 29.830 1.00 0.00 4 VAL A C 18
ATOM 14611 O O . VAL A 1 4 ? -17.903 16.848 29.957 1.00 0.00 4 VAL A O 18
ATOM 14624 N N . ARG A 1 5 ? -19.630 15.440 30.363 1.00 0.00 5 ARG A N 18
ATOM 14625 C CA . ARG A 1 5 ? -18.824 14.503 31.140 1.00 0.00 5 ARG A CA 18
ATOM 14626 C C . ARG A 1 5 ? -17.675 13.933 30.300 1.00 0.00 5 ARG A C 18
ATOM 14627 O O . ARG A 1 5 ? -16.517 13.997 30.717 1.00 0.00 5 ARG A O 18
ATOM 14648 N N . TYR A 1 6 ? -17.995 13.430 29.089 1.00 0.00 6 TYR A N 18
ATOM 14649 C CA . TYR A 1 6 ? -16.974 12.890 28.172 1.00 0.00 6 TYR A CA 18
ATOM 14650 C C . TYR A 1 6 ? -17.630 12.356 26.898 1.00 0.00 6 TYR A C 18
ATOM 14651 O O . TYR A 1 6 ? -17.925 11.153 26.789 1.00 0.00 6 TYR A O 18
ATOM 14669 N N . ILE A 1 7 ? -17.863 13.251 25.938 1.00 0.00 7 ILE A N 18
ATOM 14670 C CA . ILE A 1 7 ? -18.481 12.858 24.665 1.00 0.00 7 ILE A CA 18
ATOM 14671 C C . ILE A 1 7 ? -17.802 13.540 23.478 1.00 0.00 7 ILE A C 18
ATOM 14672 O O . ILE A 1 7 ? -17.521 14.741 23.507 1.00 0.00 7 ILE A O 18
ATOM 14688 N N . THR A 1 8 ? -17.537 12.747 22.434 1.00 0.00 8 THR A N 18
ATOM 14689 C CA . THR A 1 8 ? -16.895 13.244 21.217 1.00 0.00 8 THR A CA 18
ATOM 14690 C C . THR A 1 8 ? -17.366 12.434 20.009 1.00 0.00 8 THR A C 18
ATOM 14691 O O . THR A 1 8 ? -17.444 11.202 20.077 1.00 0.00 8 THR A O 18
ATOM 14702 N N . TYR A 1 9 ? -17.663 13.127 18.900 1.00 0.00 9 TYR A N 18
ATOM 14703 C CA . TYR A 1 9 ? -18.109 12.453 17.673 1.00 0.00 9 TYR A CA 18
ATOM 14704 C C . TYR A 1 9 ? -17.032 12.552 16.562 1.00 0.00 9 TYR A C 18
ATOM 14705 O O . TYR A 1 9 ? -16.350 13.576 16.462 1.00 0.00 9 TYR A O 18
ATOM 14723 N N . PRO A 1 10 ? -16.857 11.505 15.720 1.00 0.00 10 PRO A N 18
ATOM 14724 C CA . PRO A 1 10 ? -15.836 11.517 14.628 1.00 0.00 10 PRO A CA 18
ATOM 14725 C C . PRO A 1 10 ? -16.317 12.281 13.396 1.00 0.00 10 PRO A C 18
ATOM 14726 O O . PRO A 1 10 ? -17.524 12.419 13.176 1.00 0.00 10 PRO A O 18
ATOM 14737 N N . ALA A 1 11 ? -15.362 12.742 12.580 1.00 0.00 11 ALA A N 18
ATOM 14738 C CA . ALA A 1 11 ? -15.680 13.454 11.343 1.00 0.00 11 ALA A CA 18
ATOM 14739 C C . ALA A 1 11 ? -15.400 12.554 10.129 1.00 0.00 11 ALA A C 18
ATOM 14740 O O . ALA A 1 11 ? -14.361 12.661 9.491 1.00 0.00 11 ALA A O 18
ATOM 14747 N N . ILE A 1 12 ? -16.346 11.640 9.860 1.00 0.00 12 ILE A N 18
ATOM 14748 C CA . ILE A 1 12 ? -16.246 10.631 8.775 1.00 0.00 12 ILE A CA 18
ATOM 14749 C C . ILE A 1 12 ? -15.738 11.196 7.439 1.00 0.00 12 ILE A C 18
ATOM 14750 O O . ILE A 1 12 ? -15.267 10.430 6.590 1.00 0.00 12 ILE A O 18
ATOM 14766 N N . ASP A 1 13 ? -15.753 12.528 7.285 1.00 0.00 13 ASP A N 18
ATOM 14767 C CA . ASP A 1 13 ? -15.194 13.162 6.084 1.00 0.00 13 ASP A CA 18
ATOM 14768 C C . ASP A 1 13 ? -13.657 12.951 6.008 1.00 0.00 13 ASP A C 18
ATOM 14769 O O . ASP A 1 13 ? -13.021 13.359 5.036 1.00 0.00 13 ASP A O 18
ATOM 14778 N N . ARG A 1 14 ? -13.078 12.331 7.073 1.00 0.00 14 ARG A N 18
ATOM 14779 C CA . ARG A 1 14 ? -11.617 12.066 7.190 1.00 0.00 14 ARG A CA 18
ATOM 14780 C C . ARG A 1 14 ? -10.982 11.784 5.831 1.00 0.00 14 ARG A C 18
ATOM 14781 O O . ARG A 1 14 ? -11.457 10.924 5.080 1.00 0.00 14 ARG A O 18
ATOM 14802 N N . GLY A 1 15 ? -9.900 12.502 5.535 1.00 0.00 15 GLY A N 18
ATOM 14803 C CA . GLY A 1 15 ? -9.179 12.329 4.286 1.00 0.00 15 GLY A CA 18
ATOM 14804 C C . GLY A 1 15 ? -9.961 12.913 3.120 1.00 0.00 15 GLY A C 18
ATOM 14805 O O . GLY A 1 15 ? -10.963 13.609 3.316 1.00 0.00 15 GLY A O 18
ATOM 14809 N N . ASP A 1 16 ? -9.513 12.595 1.906 1.00 0.00 16 ASP A N 18
ATOM 14810 C CA . ASP A 1 16 ? -10.181 13.051 0.685 1.00 0.00 16 ASP A CA 18
ATOM 14811 C C . ASP A 1 16 ? -10.172 11.946 -0.373 1.00 0.00 16 ASP A C 18
ATOM 14812 O O . ASP A 1 16 ? -9.236 11.841 -1.174 1.00 0.00 16 ASP A O 18
ATOM 14821 N N . HIS A 1 17 ? -11.218 11.113 -0.354 1.00 0.00 17 HIS A N 18
ATOM 14822 C CA . HIS A 1 17 ? -11.341 9.993 -1.301 1.00 0.00 17 HIS A CA 18
ATOM 14823 C C . HIS A 1 17 ? -11.902 10.428 -2.669 1.00 0.00 17 HIS A C 18
ATOM 14824 O O . HIS A 1 17 ? -11.868 9.648 -3.628 1.00 0.00 17 HIS A O 18
ATOM 14838 N N . ALA A 1 18 ? -12.419 11.668 -2.753 1.00 0.00 18 ALA A N 18
ATOM 14839 C CA . ALA A 1 18 ? -12.984 12.181 -4.010 1.00 0.00 18 ALA A CA 18
ATOM 14840 C C . ALA A 1 18 ? -12.242 13.426 -4.477 1.00 0.00 18 ALA A C 18
ATOM 14841 O O . ALA A 1 18 ? -12.287 14.472 -3.820 1.00 0.00 18 ALA A O 18
ATOM 14848 N N . VAL A 1 19 ? -11.575 13.310 -5.631 1.00 0.00 19 VAL A N 18
ATOM 14849 C CA . VAL A 1 19 ? -10.831 14.429 -6.205 1.00 0.00 19 VAL A CA 18
ATOM 14850 C C . VAL A 1 19 ? -10.758 14.309 -7.739 1.00 0.00 19 VAL A C 18
ATOM 14851 O O . VAL A 1 19 ? -10.499 13.225 -8.272 1.00 0.00 19 VAL A O 18
ATOM 14864 N N . HIS A 1 20 ? -10.965 15.437 -8.427 1.00 0.00 20 HIS A N 18
ATOM 14865 C CA . HIS A 1 20 ? -10.894 15.477 -9.889 1.00 0.00 20 HIS A CA 18
ATOM 14866 C C . HIS A 1 20 ? -9.458 15.710 -10.348 1.00 0.00 20 HIS A C 18
ATOM 14867 O O . HIS A 1 20 ? -8.663 16.321 -9.626 1.00 0.00 20 HIS A O 18
ATOM 14881 N N . CYS A 1 21 ? -9.131 15.222 -11.554 1.00 0.00 21 CYS A N 18
ATOM 14882 C CA . CYS A 1 21 ? -7.788 15.377 -12.107 1.00 0.00 21 CYS A CA 18
ATOM 14883 C C . CYS A 1 21 ? -7.518 16.841 -12.417 1.00 0.00 21 CYS A C 18
ATOM 14884 O O . CYS A 1 21 ? -8.400 17.545 -12.926 1.00 0.00 21 CYS A O 18
ATOM 14891 N N . ASP A 1 22 ? -6.293 17.302 -12.117 1.00 0.00 22 ASP A N 18
ATOM 14892 C CA . ASP A 1 22 ? -5.920 18.681 -12.379 1.00 0.00 22 ASP A CA 18
ATOM 14893 C C . ASP A 1 22 ? -5.826 18.910 -13.873 1.00 0.00 22 ASP A C 18
ATOM 14894 O O . ASP A 1 22 ? -5.218 18.117 -14.581 1.00 0.00 22 ASP A O 18
ATOM 14903 N N . LYS A 1 23 ? -6.430 19.998 -14.349 1.00 0.00 23 LYS A N 18
ATOM 14904 C CA . LYS A 1 23 ? -6.382 20.331 -15.777 1.00 0.00 23 LYS A CA 18
ATOM 14905 C C . LYS A 1 23 ? -4.960 20.744 -16.199 1.00 0.00 23 LYS A C 18
ATOM 14906 O O . LYS A 1 23 ? -4.593 20.627 -17.372 1.00 0.00 23 LYS A O 18
ATOM 14925 N N . ALA A 1 24 ? -4.160 21.194 -15.221 1.00 0.00 24 ALA A N 18
ATOM 14926 C CA . ALA A 1 24 ? -2.770 21.588 -15.460 1.00 0.00 24 ALA A CA 18
ATOM 14927 C C . ALA A 1 24 ? -1.817 20.441 -15.114 1.00 0.00 24 ALA A C 18
ATOM 14928 O O . ALA A 1 24 ? -0.746 20.306 -15.716 1.00 0.00 24 ALA A O 18
ATOM 14935 N N . HIS A 1 25 ? -2.241 19.594 -14.162 1.00 0.00 25 HIS A N 18
ATOM 14936 C CA . HIS A 1 25 ? -1.464 18.438 -13.751 1.00 0.00 25 HIS A CA 18
ATOM 14937 C C . HIS A 1 25 ? -2.343 17.153 -13.792 1.00 0.00 25 HIS A C 18
ATOM 14938 O O . HIS A 1 25 ? -2.425 16.414 -12.795 1.00 0.00 25 HIS A O 18
ATOM 14952 N N . PRO A 1 26 ? -2.975 16.841 -14.945 1.00 0.00 26 PRO A N 18
ATOM 14953 C CA . PRO A 1 26 ? -3.804 15.600 -15.081 1.00 0.00 26 PRO A CA 18
ATOM 14954 C C . PRO A 1 26 ? -2.929 14.341 -15.100 1.00 0.00 26 PRO A C 18
ATOM 14955 O O . PRO A 1 26 ? -3.384 13.247 -14.756 1.00 0.00 26 PRO A O 18
ATOM 14966 N N . ASN A 1 27 ? -1.663 14.527 -15.479 1.00 0.00 27 ASN A N 18
ATOM 14967 C CA . ASN A 1 27 ? -0.687 13.448 -15.523 1.00 0.00 27 ASN A CA 18
ATOM 14968 C C . ASN A 1 27 ? -0.442 12.873 -14.124 1.00 0.00 27 ASN A C 18
ATOM 14969 O O . ASN A 1 27 ? -0.228 11.667 -13.971 1.00 0.00 27 ASN A O 18
ATOM 14980 N N . THR A 1 28 ? -0.458 13.753 -13.107 1.00 0.00 28 THR A N 18
ATOM 14981 C CA . THR A 1 28 ? -0.217 13.339 -11.715 1.00 0.00 28 THR A CA 18
ATOM 14982 C C . THR A 1 28 ? -1.525 12.979 -10.988 1.00 0.00 28 THR A C 18
ATOM 14983 O O . THR A 1 28 ? -1.511 12.695 -9.785 1.00 0.00 28 THR A O 18
ATOM 14994 N N . CYS A 1 29 ? -2.649 12.999 -11.724 1.00 0.00 29 CYS A N 18
ATOM 14995 C CA . CYS A 1 29 ? -3.946 12.689 -11.157 1.00 0.00 29 CYS A CA 18
ATOM 14996 C C . CYS A 1 29 ? -3.949 11.304 -10.532 1.00 0.00 29 CYS A C 18
ATOM 14997 O O . CYS A 1 29 ? -3.279 10.386 -11.014 1.00 0.00 29 CYS A O 18
ATOM 15004 N N . LYS A 1 30 ? -4.658 11.192 -9.417 1.00 0.00 30 LYS A N 18
ATOM 15005 C CA . LYS A 1 30 ? -4.716 9.960 -8.646 1.00 0.00 30 LYS A CA 18
ATOM 15006 C C . LYS A 1 30 ? -5.172 8.803 -9.516 1.00 0.00 30 LYS A C 18
ATOM 15007 O O . LYS A 1 30 ? -6.173 8.898 -10.233 1.00 0.00 30 LYS A O 18
ATOM 15026 N N . LYS A 1 31 ? -4.402 7.726 -9.465 1.00 0.00 31 LYS A N 18
ATOM 15027 C CA . LYS A 1 31 ? -4.662 6.536 -10.259 1.00 0.00 31 LYS A CA 18
ATOM 15028 C C . LYS A 1 31 ? -5.889 5.796 -9.783 1.00 0.00 31 LYS A C 18
ATOM 15029 O O . LYS A 1 31 ? -6.634 5.239 -10.595 1.00 0.00 31 LYS A O 18
ATOM 15048 N N . LYS A 1 32 ? -6.057 5.724 -8.461 1.00 0.00 32 LYS A N 18
ATOM 15049 C CA . LYS A 1 32 ? -7.160 4.952 -7.877 1.00 0.00 32 LYS A CA 18
ATOM 15050 C C . LYS A 1 32 ? -7.814 5.705 -6.729 1.00 0.00 32 LYS A C 18
ATOM 15051 O O . LYS A 1 32 ? -7.155 6.481 -6.028 1.00 0.00 32 LYS A O 18
ATOM 15070 N N . GLN A 1 33 ? -9.112 5.457 -6.535 1.00 0.00 33 GLN A N 18
ATOM 15071 C CA . GLN A 1 33 ? -9.865 6.097 -5.455 1.00 0.00 33 GLN A CA 18
ATOM 15072 C C . GLN A 1 33 ? -10.986 5.188 -4.954 1.00 0.00 33 GLN A C 18
ATOM 15073 O O . GLN A 1 33 ? -11.193 5.053 -3.744 1.00 0.00 33 GLN A O 18
ATOM 15087 N N . ALA A 1 34 ? -11.700 4.574 -5.895 1.00 0.00 34 ALA A N 18
ATOM 15088 C CA . ALA A 1 34 ? -12.809 3.673 -5.566 1.00 0.00 34 ALA A CA 18
ATOM 15089 C C . ALA A 1 34 ? -12.308 2.439 -4.822 1.00 0.00 34 ALA A C 18
ATOM 15090 O O . ALA A 1 34 ? -11.258 1.883 -5.160 1.00 0.00 34 ALA A O 18
ATOM 15097 N N . ASN A 1 35 ? -13.077 2.008 -3.815 1.00 0.00 35 ASN A N 18
ATOM 15098 C CA . ASN A 1 35 ? -12.727 0.826 -3.026 1.00 0.00 35 ASN A CA 18
ATOM 15099 C C . ASN A 1 35 ? -13.137 -0.468 -3.767 1.00 0.00 35 ASN A C 18
ATOM 15100 O O . ASN A 1 35 ? -14.077 -0.446 -4.566 1.00 0.00 35 ASN A O 18
ATOM 15111 N N . PRO A 1 36 ? -12.445 -1.602 -3.523 1.00 0.00 36 PRO A N 18
ATOM 15112 C CA . PRO A 1 36 ? -12.768 -2.899 -4.200 1.00 0.00 36 PRO A CA 18
ATOM 15113 C C . PRO A 1 36 ? -14.044 -3.539 -3.637 1.00 0.00 36 PRO A C 18
ATOM 15114 O O . PRO A 1 36 ? -14.696 -4.349 -4.303 1.00 0.00 36 PRO A O 18
ATOM 15125 N N . TYR A 1 37 ? -14.367 -3.175 -2.397 1.00 0.00 37 TYR A N 18
ATOM 15126 C CA . TYR A 1 37 ? -15.525 -3.698 -1.695 1.00 0.00 37 TYR A CA 18
ATOM 15127 C C . TYR A 1 37 ? -16.832 -3.247 -2.371 1.00 0.00 37 TYR A C 18
ATOM 15128 O O . TYR A 1 37 ? -17.023 -2.057 -2.648 1.00 0.00 37 TYR A O 18
ATOM 15146 N N . ARG A 1 38 ? -17.736 -4.209 -2.593 1.00 0.00 38 ARG A N 18
ATOM 15147 C CA . ARG A 1 38 ? -19.045 -3.926 -3.189 1.00 0.00 38 ARG A CA 18
ATOM 15148 C C . ARG A 1 38 ? -20.131 -4.712 -2.469 1.00 0.00 38 ARG A C 18
ATOM 15149 O O . ARG A 1 38 ? -19.938 -5.881 -2.117 1.00 0.00 38 ARG A O 18
ATOM 15170 N N . ARG A 1 39 ? -21.270 -4.057 -2.259 1.00 0.00 39 ARG A N 18
ATOM 15171 C CA . ARG A 1 39 ? -22.398 -4.680 -1.587 1.00 0.00 39 ARG A CA 18
ATOM 15172 C C . ARG A 1 39 ? -23.713 -4.032 -2.021 1.00 0.00 39 ARG A C 18
ATOM 15173 O O . ARG A 1 39 ? -23.775 -2.816 -2.227 1.00 0.00 39 ARG A O 18
ATOM 15194 N N . GLY A 1 40 ? -24.760 -4.857 -2.152 1.00 0.00 40 GLY A N 18
ATOM 15195 C CA . GLY A 1 40 ? -26.077 -4.369 -2.556 1.00 0.00 40 GLY A CA 18
ATOM 15196 C C . GLY A 1 40 ? -27.036 -4.321 -1.368 1.00 0.00 40 GLY A C 18
ATOM 15197 O O . GLY A 1 40 ? -26.949 -5.148 -0.456 1.00 0.00 40 GLY A O 18
ATOM 15201 N N . CYS A 1 41 ? -27.949 -3.345 -1.389 1.00 0.00 41 CYS A N 18
ATOM 15202 C CA . CYS A 1 41 ? -28.931 -3.174 -0.315 1.00 0.00 41 CYS A CA 18
ATOM 15203 C C . CYS A 1 41 ? -29.875 -4.377 -0.246 1.00 0.00 41 CYS A C 18
ATOM 15204 O O . CYS A 1 41 ? -30.470 -4.768 -1.255 1.00 0.00 41 CYS A O 18
ATOM 15211 N N . GLY A 1 42 ? -30.008 -4.957 0.959 1.00 0.00 42 GLY A N 18
ATOM 15212 C CA . GLY A 1 42 ? -30.887 -6.120 1.166 1.00 0.00 42 GLY A CA 18
ATOM 15213 C C . GLY A 1 42 ? -31.503 -6.143 2.576 1.00 0.00 42 GLY A C 18
ATOM 15214 O O . GLY A 1 42 ? -31.995 -7.185 3.022 1.00 0.00 42 GLY A O 18
ATOM 15218 N N . VAL A 1 43 ? -31.474 -4.995 3.268 1.00 0.00 43 VAL A N 18
ATOM 15219 C CA . VAL A 1 43 ? -32.036 -4.892 4.625 1.00 0.00 43 VAL A CA 18
ATOM 15220 C C . VAL A 1 43 ? -33.562 -5.080 4.617 1.00 0.00 43 VAL A C 18
ATOM 15221 O O . VAL A 1 43 ? -34.140 -5.574 5.585 1.00 0.00 43 VAL A O 18
ATOM 15234 N N . LEU A 1 44 ? -34.200 -4.674 3.511 1.00 0.00 44 LEU A N 18
ATOM 15235 C CA . LEU A 1 44 ? -35.663 -4.790 3.339 1.00 0.00 44 LEU A CA 18
ATOM 15236 C C . LEU A 1 44 ? -36.457 -3.925 4.342 1.00 0.00 44 LEU A C 18
ATOM 15237 O O . LEU A 1 44 ? -37.693 -3.933 4.324 1.00 0.00 44 LEU A O 18
ATOM 15253 N N . GLU A 1 45 ? -35.747 -3.154 5.182 1.00 0.00 45 GLU A N 18
ATOM 15254 C CA . GLU A 1 45 ? -36.395 -2.254 6.145 1.00 0.00 45 GLU A CA 18
ATOM 15255 C C . GLU A 1 45 ? -37.139 -1.131 5.420 1.00 0.00 45 GLU A C 18
ATOM 15256 O O . GLU A 1 45 ? -38.206 -0.691 5.858 1.00 0.00 45 GLU A O 18
ATOM 15268 N N . GLY A 1 46 ? -36.553 -0.675 4.310 1.00 0.00 46 GLY A N 18
ATOM 15269 C CA . GLY A 1 46 ? -37.125 0.397 3.504 1.00 0.00 46 GLY A CA 18
ATOM 15270 C C . GLY A 1 46 ? -36.189 0.754 2.357 1.00 0.00 46 GLY A C 18
ATOM 15271 O O . GLY A 1 46 ? -36.613 0.845 1.203 1.00 0.00 46 GLY A O 18
ATOM 15275 N N . CYS A 1 47 ? -34.904 0.938 2.687 1.00 0.00 47 CYS A N 18
ATOM 15276 C CA . CYS A 1 47 ? -33.879 1.269 1.693 1.00 0.00 47 CYS A CA 18
ATOM 15277 C C . CYS A 1 47 ? -34.351 2.397 0.753 1.00 0.00 47 CYS A C 18
ATOM 15278 O O . CYS A 1 47 ? -34.422 2.229 -0.476 1.00 0.00 47 CYS A O 18
ATOM 15285 N N . HIS A 1 48 ? -34.668 3.550 1.350 1.00 0.00 48 HIS A N 18
ATOM 15286 C CA . HIS A 1 48 ? -35.126 4.717 0.594 1.00 0.00 48 HIS A CA 18
ATOM 15287 C C . HIS A 1 48 ? -34.825 6.010 1.341 1.00 0.00 48 HIS A C 18
ATOM 15288 O O . HIS A 1 48 ? -34.557 5.992 2.548 1.00 0.00 48 HIS A O 18
ATOM 15302 N N . ARG A 1 49 ? -34.858 7.127 0.610 1.00 0.00 49 ARG A N 18
ATOM 15303 C CA . ARG A 1 49 ? -34.575 8.431 1.196 1.00 0.00 49 ARG A CA 18
ATOM 15304 C C . ARG A 1 49 ? -35.863 9.091 1.692 1.00 0.00 49 ARG A C 18
ATOM 15305 O O . ARG A 1 49 ? -35.989 9.418 2.877 1.00 0.00 49 ARG A O 18
ATOM 15326 N N . GLU A 1 50 ? -36.829 9.247 0.781 1.00 0.00 50 GLU A N 18
ATOM 15327 C CA . GLU A 1 50 ? -38.134 9.831 1.113 1.00 0.00 50 GLU A CA 18
ATOM 15328 C C . GLU A 1 50 ? -39.229 9.176 0.270 1.00 0.00 50 GLU A C 18
ATOM 15329 O O . GLU A 1 50 ? -38.955 8.244 -0.494 1.00 0.00 50 GLU A O 18
ATOM 15341 N N . THR A 1 51 ? -40.458 9.696 0.384 1.00 0.00 51 THR A N 18
ATOM 15342 C CA . THR A 1 51 ? -41.572 9.214 -0.377 1.00 0.00 51 THR A CA 18
ATOM 15343 C C . THR A 1 51 ? -42.178 10.389 -1.116 1.00 0.00 51 THR A C 18
ATOM 15344 O O . THR A 1 51 ? -42.585 11.380 -0.495 1.00 0.00 51 THR A O 18
ATOM 15355 N N . GLY A 1 52 ? -42.230 10.277 -2.429 1.00 0.00 52 GLY A N 18
ATOM 15356 C CA . GLY A 1 52 ? -42.777 11.324 -3.264 1.00 0.00 52 GLY A CA 18
ATOM 15357 C C . GLY A 1 52 ? -41.654 12.049 -4.052 1.00 0.00 52 GLY A C 18
ATOM 15358 O O . GLY A 1 52 ? -40.666 12.479 -3.444 1.00 0.00 52 GLY A O 18
ATOM 15362 N N . PRO A 1 53 ? -41.776 12.209 -5.396 1.00 0.00 53 PRO A N 18
ATOM 15363 C CA . PRO A 1 53 ? -40.730 12.906 -6.210 1.00 0.00 53 PRO A CA 18
ATOM 15364 C C . PRO A 1 53 ? -40.735 14.415 -5.980 1.00 0.00 53 PRO A C 18
ATOM 15365 O O . PRO A 1 53 ? -41.771 14.994 -5.637 1.00 0.00 53 PRO A O 18
ATOM 15376 N N . LYS A 1 54 ? -39.575 15.048 -6.191 1.00 0.00 54 LYS A N 18
ATOM 15377 C CA . LYS A 1 54 ? -39.443 16.499 -6.035 1.00 0.00 54 LYS A CA 18
ATOM 15378 C C . LYS A 1 54 ? -38.757 17.123 -7.289 1.00 0.00 54 LYS A C 18
ATOM 15379 O O . LYS A 1 54 ? -37.597 17.555 -7.220 1.00 0.00 54 LYS A O 18
ATOM 15398 N N . PRO A 1 55 ? -39.450 17.162 -8.452 1.00 0.00 55 PRO A N 18
ATOM 15399 C CA . PRO A 1 55 ? -38.866 17.729 -9.718 1.00 0.00 55 PRO A CA 18
ATOM 15400 C C . PRO A 1 55 ? -38.670 19.247 -9.642 1.00 0.00 55 PRO A C 18
ATOM 15401 O O . PRO A 1 55 ? -37.854 19.810 -10.377 1.00 0.00 55 PRO A O 18
ATOM 15412 N N . THR A 1 56 ? -39.443 19.900 -8.764 1.00 0.00 56 THR A N 18
ATOM 15413 C CA . THR A 1 56 ? -39.378 21.353 -8.602 1.00 0.00 56 THR A CA 18
ATOM 15414 C C . THR A 1 56 ? -37.940 21.817 -8.377 1.00 0.00 56 THR A C 18
ATOM 15415 O O . THR A 1 56 ? -37.381 21.466 -7.352 1.00 0.00 56 THR A O 18
ATOM 15427 N N . GLU A 1 1 ? -33.204 29.164 9.576 1.00 0.00 1 GLU A N 19
ATOM 15428 C CA . GLU A 1 1 ? -34.355 29.270 8.628 1.00 0.00 1 GLU A CA 19
ATOM 15429 C C . GLU A 1 1 ? -34.377 28.070 7.667 1.00 0.00 1 GLU A C 19
ATOM 15430 O O . GLU A 1 1 ? -35.440 27.697 7.160 1.00 0.00 1 GLU A O 19
ATOM 15444 N N . ALA A 1 2 ? -33.200 27.468 7.422 1.00 0.00 2 ALA A N 19
ATOM 15445 C CA . ALA A 1 2 ? -33.088 26.318 6.524 1.00 0.00 2 ALA A CA 19
ATOM 15446 C C . ALA A 1 2 ? -31.904 25.437 6.912 1.00 0.00 2 ALA A C 19
ATOM 15447 O O . ALA A 1 2 ? -30.920 25.921 7.480 1.00 0.00 2 ALA A O 19
ATOM 15454 N N . SER A 1 3 ? -32.011 24.138 6.601 1.00 0.00 3 SER A N 19
ATOM 15455 C CA . SER A 1 3 ? -30.949 23.180 6.918 1.00 0.00 3 SER A CA 19
ATOM 15456 C C . SER A 1 3 ? -31.006 21.970 5.992 1.00 0.00 3 SER A C 19
ATOM 15457 O O . SER A 1 3 ? -32.035 21.707 5.361 1.00 0.00 3 SER A O 19
ATOM 15465 N N . VAL A 1 4 ? -29.893 21.229 5.927 1.00 0.00 4 VAL A N 19
ATOM 15466 C CA . VAL A 1 4 ? -29.805 20.028 5.089 1.00 0.00 4 VAL A CA 19
ATOM 15467 C C . VAL A 1 4 ? -29.192 18.866 5.865 1.00 0.00 4 VAL A C 19
ATOM 15468 O O . VAL A 1 4 ? -28.468 19.076 6.845 1.00 0.00 4 VAL A O 19
ATOM 15481 N N . ARG A 1 5 ? -29.474 17.646 5.407 1.00 0.00 5 ARG A N 19
ATOM 15482 C CA . ARG A 1 5 ? -28.941 16.443 6.038 1.00 0.00 5 ARG A CA 19
ATOM 15483 C C . ARG A 1 5 ? -28.474 15.451 4.973 1.00 0.00 5 ARG A C 19
ATOM 15484 O O . ARG A 1 5 ? -29.213 15.139 4.034 1.00 0.00 5 ARG A O 19
ATOM 15505 N N . TYR A 1 6 ? -27.240 14.964 5.132 1.00 0.00 6 TYR A N 19
ATOM 15506 C CA . TYR A 1 6 ? -26.658 14.010 4.195 1.00 0.00 6 TYR A CA 19
ATOM 15507 C C . TYR A 1 6 ? -25.834 12.986 4.965 1.00 0.00 6 TYR A C 19
ATOM 15508 O O . TYR A 1 6 ? -25.048 13.351 5.846 1.00 0.00 6 TYR A O 19
ATOM 15526 N N . ILE A 1 7 ? -26.044 11.701 4.655 1.00 0.00 7 ILE A N 19
ATOM 15527 C CA . ILE A 1 7 ? -25.344 10.620 5.351 1.00 0.00 7 ILE A CA 19
ATOM 15528 C C . ILE A 1 7 ? -24.642 9.682 4.357 1.00 0.00 7 ILE A C 19
ATOM 15529 O O . ILE A 1 7 ? -25.232 9.264 3.358 1.00 0.00 7 ILE A O 19
ATOM 15545 N N . THR A 1 8 ? -23.389 9.343 4.668 1.00 0.00 8 THR A N 19
ATOM 15546 C CA . THR A 1 8 ? -22.599 8.435 3.834 1.00 0.00 8 THR A CA 19
ATOM 15547 C C . THR A 1 8 ? -21.472 7.800 4.652 1.00 0.00 8 THR A C 19
ATOM 15548 O O . THR A 1 8 ? -20.354 8.327 4.710 1.00 0.00 8 THR A O 19
ATOM 15559 N N . TYR A 1 9 ? -21.781 6.667 5.293 1.00 0.00 9 TYR A N 19
ATOM 15560 C CA . TYR A 1 9 ? -20.797 5.961 6.116 1.00 0.00 9 TYR A CA 19
ATOM 15561 C C . TYR A 1 9 ? -19.728 5.262 5.226 1.00 0.00 9 TYR A C 19
ATOM 15562 O O . TYR A 1 9 ? -20.095 4.590 4.257 1.00 0.00 9 TYR A O 19
ATOM 15580 N N . PRO A 1 10 ? -18.407 5.374 5.543 1.00 0.00 10 PRO A N 19
ATOM 15581 C CA . PRO A 1 10 ? -17.351 4.695 4.758 1.00 0.00 10 PRO A CA 19
ATOM 15582 C C . PRO A 1 10 ? -17.033 3.277 5.311 1.00 0.00 10 PRO A C 19
ATOM 15583 O O . PRO A 1 10 ? -17.481 2.278 4.749 1.00 0.00 10 PRO A O 19
ATOM 15594 N N . ALA A 1 11 ? -16.284 3.213 6.429 1.00 0.00 11 ALA A N 19
ATOM 15595 C CA . ALA A 1 11 ? -15.934 1.946 7.070 1.00 0.00 11 ALA A CA 19
ATOM 15596 C C . ALA A 1 11 ? -15.318 0.939 6.085 1.00 0.00 11 ALA A C 19
ATOM 15597 O O . ALA A 1 11 ? -15.251 -0.254 6.386 1.00 0.00 11 ALA A O 19
ATOM 15604 N N . ILE A 1 12 ? -14.830 1.433 4.929 1.00 0.00 12 ILE A N 19
ATOM 15605 C CA . ILE A 1 12 ? -14.180 0.558 3.934 1.00 0.00 12 ILE A CA 19
ATOM 15606 C C . ILE A 1 12 ? -13.392 1.359 2.874 1.00 0.00 12 ILE A C 19
ATOM 15607 O O . ILE A 1 12 ? -12.172 1.512 2.988 1.00 0.00 12 ILE A O 19
ATOM 15623 N N . ASP A 1 13 ? -14.095 1.839 1.833 1.00 0.00 13 ASP A N 19
ATOM 15624 C CA . ASP A 1 13 ? -13.458 2.586 0.750 1.00 0.00 13 ASP A CA 19
ATOM 15625 C C . ASP A 1 13 ? -12.803 3.838 1.297 1.00 0.00 13 ASP A C 19
ATOM 15626 O O . ASP A 1 13 ? -11.673 4.173 0.928 1.00 0.00 13 ASP A O 19
ATOM 15635 N N . ARG A 1 14 ? -13.500 4.493 2.224 1.00 0.00 14 ARG A N 19
ATOM 15636 C CA . ARG A 1 14 ? -12.976 5.686 2.897 1.00 0.00 14 ARG A CA 19
ATOM 15637 C C . ARG A 1 14 ? -12.428 6.704 1.877 1.00 0.00 14 ARG A C 19
ATOM 15638 O O . ARG A 1 14 ? -11.501 7.471 2.182 1.00 0.00 14 ARG A O 19
ATOM 15659 N N . GLY A 1 15 ? -12.985 6.681 0.658 1.00 0.00 15 GLY A N 19
ATOM 15660 C CA . GLY A 1 15 ? -12.525 7.557 -0.407 1.00 0.00 15 GLY A CA 19
ATOM 15661 C C . GLY A 1 15 ? -13.119 8.951 -0.305 1.00 0.00 15 GLY A C 19
ATOM 15662 O O . GLY A 1 15 ? -14.118 9.167 0.380 1.00 0.00 15 GLY A O 19
ATOM 15666 N N . ASP A 1 16 ? -12.505 9.880 -1.030 1.00 0.00 16 ASP A N 19
ATOM 15667 C CA . ASP A 1 16 ? -12.960 11.269 -1.091 1.00 0.00 16 ASP A CA 19
ATOM 15668 C C . ASP A 1 16 ? -14.366 11.363 -1.693 1.00 0.00 16 ASP A C 19
ATOM 15669 O O . ASP A 1 16 ? -15.141 12.245 -1.336 1.00 0.00 16 ASP A O 19
ATOM 15678 N N . HIS A 1 17 ? -14.661 10.460 -2.648 1.00 0.00 17 HIS A N 19
ATOM 15679 C CA . HIS A 1 17 ? -15.961 10.422 -3.362 1.00 0.00 17 HIS A CA 19
ATOM 15680 C C . HIS A 1 17 ? -16.022 11.497 -4.437 1.00 0.00 17 HIS A C 19
ATOM 15681 O O . HIS A 1 17 ? -16.204 11.190 -5.619 1.00 0.00 17 HIS A O 19
ATOM 15695 N N . ALA A 1 18 ? -15.856 12.759 -4.022 1.00 0.00 18 ALA A N 19
ATOM 15696 C CA . ALA A 1 18 ? -15.880 13.885 -4.956 1.00 0.00 18 ALA A CA 19
ATOM 15697 C C . ALA A 1 18 ? -14.469 14.402 -5.213 1.00 0.00 18 ALA A C 19
ATOM 15698 O O . ALA A 1 18 ? -13.921 15.165 -4.408 1.00 0.00 18 ALA A O 19
ATOM 15705 N N . VAL A 1 19 ? -13.884 13.979 -6.340 1.00 0.00 19 VAL A N 19
ATOM 15706 C CA . VAL A 1 19 ? -12.533 14.396 -6.714 1.00 0.00 19 VAL A CA 19
ATOM 15707 C C . VAL A 1 19 ? -12.368 14.417 -8.243 1.00 0.00 19 VAL A C 19
ATOM 15708 O O . VAL A 1 19 ? -12.890 13.543 -8.943 1.00 0.00 19 VAL A O 19
ATOM 15721 N N . HIS A 1 20 ? -11.627 15.413 -8.741 1.00 0.00 20 HIS A N 19
ATOM 15722 C CA . HIS A 1 20 ? -11.369 15.549 -10.182 1.00 0.00 20 HIS A CA 19
ATOM 15723 C C . HIS A 1 20 ? -9.883 15.790 -10.443 1.00 0.00 20 HIS A C 19
ATOM 15724 O O . HIS A 1 20 ? -9.182 16.366 -9.604 1.00 0.00 20 HIS A O 19
ATOM 15738 N N . CYS A 1 21 ? -9.408 15.336 -11.609 1.00 0.00 21 CYS A N 19
ATOM 15739 C CA . CYS A 1 21 ? -8.000 15.489 -11.985 1.00 0.00 21 CYS A CA 19
ATOM 15740 C C . CYS A 1 21 ? -7.684 16.931 -12.321 1.00 0.00 21 CYS A C 19
ATOM 15741 O O . CYS A 1 21 ? -8.560 17.679 -12.770 1.00 0.00 21 CYS A O 19
ATOM 15748 N N . ASP A 1 22 ? -6.415 17.321 -12.110 1.00 0.00 22 ASP A N 19
ATOM 15749 C CA . ASP A 1 22 ? -5.982 18.667 -12.401 1.00 0.00 22 ASP A CA 19
ATOM 15750 C C . ASP A 1 22 ? -5.856 18.859 -13.896 1.00 0.00 22 ASP A C 19
ATOM 15751 O O . ASP A 1 22 ? -5.309 18.012 -14.594 1.00 0.00 22 ASP A O 19
ATOM 15760 N N . LYS A 1 23 ? -6.378 19.972 -14.374 1.00 0.00 23 LYS A N 19
ATOM 15761 C CA . LYS A 1 23 ? -6.328 20.308 -15.795 1.00 0.00 23 LYS A CA 19
ATOM 15762 C C . LYS A 1 23 ? -4.903 20.682 -16.225 1.00 0.00 23 LYS A C 19
ATOM 15763 O O . LYS A 1 23 ? -4.522 20.494 -17.385 1.00 0.00 23 LYS A O 19
ATOM 15782 N N . ALA A 1 24 ? -4.112 21.172 -15.264 1.00 0.00 24 ALA A N 19
ATOM 15783 C CA . ALA A 1 24 ? -2.713 21.533 -15.502 1.00 0.00 24 ALA A CA 19
ATOM 15784 C C . ALA A 1 24 ? -1.787 20.383 -15.108 1.00 0.00 24 ALA A C 19
ATOM 15785 O O . ALA A 1 24 ? -0.707 20.216 -15.684 1.00 0.00 24 ALA A O 19
ATOM 15792 N N . HIS A 1 25 ? -2.237 19.574 -14.139 1.00 0.00 25 HIS A N 19
ATOM 15793 C CA . HIS A 1 25 ? -1.484 18.418 -13.676 1.00 0.00 25 HIS A CA 19
ATOM 15794 C C . HIS A 1 25 ? -2.373 17.139 -13.707 1.00 0.00 25 HIS A C 19
ATOM 15795 O O . HIS A 1 25 ? -2.468 16.415 -12.702 1.00 0.00 25 HIS A O 19
ATOM 15809 N N . PRO A 1 26 ? -3.002 16.816 -14.861 1.00 0.00 26 PRO A N 19
ATOM 15810 C CA . PRO A 1 26 ? -3.837 15.579 -14.988 1.00 0.00 26 PRO A CA 19
ATOM 15811 C C . PRO A 1 26 ? -2.968 14.315 -15.018 1.00 0.00 26 PRO A C 19
ATOM 15812 O O . PRO A 1 26 ? -3.413 13.231 -14.632 1.00 0.00 26 PRO A O 19
ATOM 15823 N N . ASN A 1 27 ? -1.717 14.487 -15.458 1.00 0.00 27 ASN A N 19
ATOM 15824 C CA . ASN A 1 27 ? -0.750 13.398 -15.524 1.00 0.00 27 ASN A CA 19
ATOM 15825 C C . ASN A 1 27 ? -0.423 12.867 -14.131 1.00 0.00 27 ASN A C 19
ATOM 15826 O O . ASN A 1 27 ? -0.203 11.665 -13.954 1.00 0.00 27 ASN A O 19
ATOM 15837 N N . THR A 1 28 ? -0.387 13.775 -13.141 1.00 0.00 28 THR A N 19
ATOM 15838 C CA . THR A 1 28 ? -0.081 13.396 -11.757 1.00 0.00 28 THR A CA 19
ATOM 15839 C C . THR A 1 28 ? -1.327 12.866 -11.049 1.00 0.00 28 THR A C 19
ATOM 15840 O O . THR A 1 28 ? -1.222 12.159 -10.040 1.00 0.00 28 THR A O 19
ATOM 15851 N N . CYS A 1 29 ? -2.506 13.199 -11.598 1.00 0.00 29 CYS A N 19
ATOM 15852 C CA . CYS A 1 29 ? -3.755 12.750 -11.043 1.00 0.00 29 CYS A CA 19
ATOM 15853 C C . CYS A 1 29 ? -3.845 11.233 -11.083 1.00 0.00 29 CYS A C 19
ATOM 15854 O O . CYS A 1 29 ? -3.356 10.590 -12.018 1.00 0.00 29 CYS A O 19
ATOM 15861 N N . LYS A 1 30 ? -4.426 10.678 -10.031 1.00 0.00 30 LYS A N 19
ATOM 15862 C CA . LYS A 1 30 ? -4.547 9.236 -9.879 1.00 0.00 30 LYS A CA 19
ATOM 15863 C C . LYS A 1 30 ? -5.378 8.647 -11.010 1.00 0.00 30 LYS A C 19
ATOM 15864 O O . LYS A 1 30 ? -6.339 9.266 -11.477 1.00 0.00 30 LYS A O 19
ATOM 15883 N N . LYS A 1 31 ? -4.994 7.446 -11.445 1.00 0.00 31 LYS A N 19
ATOM 15884 C CA . LYS A 1 31 ? -5.694 6.751 -12.529 1.00 0.00 31 LYS A CA 19
ATOM 15885 C C . LYS A 1 31 ? -6.026 5.333 -12.128 1.00 0.00 31 LYS A C 19
ATOM 15886 O O . LYS A 1 31 ? -5.368 4.755 -11.256 1.00 0.00 31 LYS A O 19
ATOM 15905 N N . LYS A 1 32 ? -7.084 4.793 -12.732 1.00 0.00 32 LYS A N 19
ATOM 15906 C CA . LYS A 1 32 ? -7.556 3.445 -12.393 1.00 0.00 32 LYS A CA 19
ATOM 15907 C C . LYS A 1 32 ? -7.742 2.607 -13.650 1.00 0.00 32 LYS A C 19
ATOM 15908 O O . LYS A 1 32 ? -8.037 3.140 -14.726 1.00 0.00 32 LYS A O 19
ATOM 15927 N N . GLN A 1 33 ? -7.561 1.293 -13.503 1.00 0.00 33 GLN A N 19
ATOM 15928 C CA . GLN A 1 33 ? -7.700 0.366 -14.622 1.00 0.00 33 GLN A CA 19
ATOM 15929 C C . GLN A 1 33 ? -8.152 -1.008 -14.126 1.00 0.00 33 GLN A C 19
ATOM 15930 O O . GLN A 1 33 ? -8.181 -1.257 -12.914 1.00 0.00 33 GLN A O 19
ATOM 15944 N N . ALA A 1 34 ? -8.484 -1.893 -15.066 1.00 0.00 34 ALA A N 19
ATOM 15945 C CA . ALA A 1 34 ? -8.913 -3.243 -14.719 1.00 0.00 34 ALA A CA 19
ATOM 15946 C C . ALA A 1 34 ? -7.713 -4.171 -14.553 1.00 0.00 34 ALA A C 19
ATOM 15947 O O . ALA A 1 34 ? -6.820 -4.206 -15.406 1.00 0.00 34 ALA A O 19
ATOM 15954 N N . ASN A 1 35 ? -7.705 -4.922 -13.446 1.00 0.00 35 ASN A N 19
ATOM 15955 C CA . ASN A 1 35 ? -6.621 -5.858 -13.151 1.00 0.00 35 ASN A CA 19
ATOM 15956 C C . ASN A 1 35 ? -6.707 -7.101 -14.061 1.00 0.00 35 ASN A C 19
ATOM 15957 O O . ASN A 1 35 ? -7.794 -7.437 -14.542 1.00 0.00 35 ASN A O 19
ATOM 15968 N N . PRO A 1 36 ? -5.575 -7.790 -14.322 1.00 0.00 36 PRO A N 19
ATOM 15969 C CA . PRO A 1 36 ? -5.563 -8.999 -15.203 1.00 0.00 36 PRO A CA 19
ATOM 15970 C C . PRO A 1 36 ? -6.198 -10.209 -14.512 1.00 0.00 36 PRO A C 19
ATOM 15971 O O . PRO A 1 36 ? -6.693 -11.128 -15.170 1.00 0.00 36 PRO A O 19
ATOM 15982 N N . TYR A 1 37 ? -6.166 -10.190 -13.179 1.00 0.00 37 TYR A N 19
ATOM 15983 C CA . TYR A 1 37 ? -6.713 -11.255 -12.362 1.00 0.00 37 TYR A CA 19
ATOM 15984 C C . TYR A 1 37 ? -8.237 -11.347 -12.553 1.00 0.00 37 TYR A C 19
ATOM 15985 O O . TYR A 1 37 ? -8.945 -10.344 -12.448 1.00 0.00 37 TYR A O 19
ATOM 16003 N N . ARG A 1 38 ? -8.724 -12.568 -12.823 1.00 0.00 38 ARG A N 19
ATOM 16004 C CA . ARG A 1 38 ? -10.153 -12.822 -13.028 1.00 0.00 38 ARG A CA 19
ATOM 16005 C C . ARG A 1 38 ? -10.684 -12.047 -14.228 1.00 0.00 38 ARG A C 19
ATOM 16006 O O . ARG A 1 38 ? -10.311 -10.893 -14.457 1.00 0.00 38 ARG A O 19
ATOM 16027 N N . ARG A 1 39 ? -11.573 -12.693 -14.981 1.00 0.00 39 ARG A N 19
ATOM 16028 C CA . ARG A 1 39 ? -12.186 -12.076 -16.155 1.00 0.00 39 ARG A CA 19
ATOM 16029 C C . ARG A 1 39 ? -13.479 -12.798 -16.524 1.00 0.00 39 ARG A C 19
ATOM 16030 O O . ARG A 1 39 ? -13.491 -14.024 -16.683 1.00 0.00 39 ARG A O 19
ATOM 16051 N N . GLY A 1 40 ? -14.564 -12.028 -16.662 1.00 0.00 40 GLY A N 19
ATOM 16052 C CA . GLY A 1 40 ? -15.871 -12.587 -17.011 1.00 0.00 40 GLY A CA 19
ATOM 16053 C C . GLY A 1 40 ? -16.249 -12.250 -18.447 1.00 0.00 40 GLY A C 19
ATOM 16054 O O . GLY A 1 40 ? -15.835 -11.215 -18.981 1.00 0.00 40 GLY A O 19
ATOM 16058 N N . CYS A 1 41 ? -17.040 -13.133 -19.067 1.00 0.00 41 CYS A N 19
ATOM 16059 C CA . CYS A 1 41 ? -17.481 -12.935 -20.448 1.00 0.00 41 CYS A CA 19
ATOM 16060 C C . CYS A 1 41 ? -18.353 -11.684 -20.550 1.00 0.00 41 CYS A C 19
ATOM 16061 O O . CYS A 1 41 ? -19.353 -11.554 -19.835 1.00 0.00 41 CYS A O 19
ATOM 16068 N N . GLY A 1 42 ? -17.962 -10.765 -21.442 1.00 0.00 42 GLY A N 19
ATOM 16069 C CA . GLY A 1 42 ? -18.704 -9.510 -21.641 1.00 0.00 42 GLY A CA 19
ATOM 16070 C C . GLY A 1 42 ? -18.713 -9.063 -23.111 1.00 0.00 42 GLY A C 19
ATOM 16071 O O . GLY A 1 42 ? -19.014 -7.902 -23.408 1.00 0.00 42 GLY A O 19
ATOM 16075 N N . VAL A 1 43 ? -18.381 -9.986 -24.023 1.00 0.00 43 VAL A N 19
ATOM 16076 C CA . VAL A 1 43 ? -18.351 -9.685 -25.462 1.00 0.00 43 VAL A CA 19
ATOM 16077 C C . VAL A 1 43 ? -19.747 -9.318 -25.985 1.00 0.00 43 VAL A C 19
ATOM 16078 O O . VAL A 1 43 ? -19.883 -8.533 -26.925 1.00 0.00 43 VAL A O 19
ATOM 16091 N N . LEU A 1 44 ? -20.782 -9.898 -25.361 1.00 0.00 44 LEU A N 19
ATOM 16092 C CA . LEU A 1 44 ? -22.191 -9.648 -25.733 1.00 0.00 44 LEU A CA 19
ATOM 16093 C C . LEU A 1 44 ? -22.540 -10.156 -27.148 1.00 0.00 44 LEU A C 19
ATOM 16094 O O . LEU A 1 44 ? -23.687 -10.018 -27.589 1.00 0.00 44 LEU A O 19
ATOM 16110 N N . GLU A 1 45 ? -21.565 -10.777 -27.837 1.00 0.00 45 GLU A N 19
ATOM 16111 C CA . GLU A 1 45 ? -21.802 -11.337 -29.173 1.00 0.00 45 GLU A CA 19
ATOM 16112 C C . GLU A 1 45 ? -22.803 -12.488 -29.106 1.00 0.00 45 GLU A C 19
ATOM 16113 O O . GLU A 1 45 ? -23.629 -12.666 -30.008 1.00 0.00 45 GLU A O 19
ATOM 16125 N N . GLY A 1 46 ? -22.713 -13.270 -28.028 1.00 0.00 46 GLY A N 19
ATOM 16126 C CA . GLY A 1 46 ? -23.586 -14.416 -27.813 1.00 0.00 46 GLY A CA 19
ATOM 16127 C C . GLY A 1 46 ? -23.189 -15.156 -26.543 1.00 0.00 46 GLY A C 19
ATOM 16128 O O . GLY A 1 46 ? -24.021 -15.390 -25.663 1.00 0.00 46 GLY A O 19
ATOM 16132 N N . CYS A 1 47 ? -21.897 -15.500 -26.444 1.00 0.00 47 CYS A N 19
ATOM 16133 C CA . CYS A 1 47 ? -21.357 -16.192 -25.268 1.00 0.00 47 CYS A CA 19
ATOM 16134 C C . CYS A 1 47 ? -22.274 -17.358 -24.832 1.00 0.00 47 CYS A C 19
ATOM 16135 O O . CYS A 1 47 ? -22.891 -17.323 -23.755 1.00 0.00 47 CYS A O 19
ATOM 16142 N N . HIS A 1 48 ? -22.368 -18.386 -25.693 1.00 0.00 48 HIS A N 19
ATOM 16143 C CA . HIS A 1 48 ? -23.211 -19.556 -25.415 1.00 0.00 48 HIS A CA 19
ATOM 16144 C C . HIS A 1 48 ? -24.664 -19.125 -25.220 1.00 0.00 48 HIS A C 19
ATOM 16145 O O . HIS A 1 48 ? -25.033 -18.632 -24.149 1.00 0.00 48 HIS A O 19
ATOM 16159 N N . ARG A 1 49 ? -25.477 -19.290 -26.275 1.00 0.00 49 ARG A N 19
ATOM 16160 C CA . ARG A 1 49 ? -26.885 -18.891 -26.230 1.00 0.00 49 ARG A CA 19
ATOM 16161 C C . ARG A 1 49 ? -27.593 -19.531 -25.033 1.00 0.00 49 ARG A C 19
ATOM 16162 O O . ARG A 1 49 ? -27.219 -20.623 -24.590 1.00 0.00 49 ARG A O 19
ATOM 16183 N N . GLU A 1 50 ? -28.593 -18.837 -24.515 1.00 0.00 50 GLU A N 19
ATOM 16184 C CA . GLU A 1 50 ? -29.350 -19.307 -23.364 1.00 0.00 50 GLU A CA 19
ATOM 16185 C C . GLU A 1 50 ? -30.802 -18.867 -23.463 1.00 0.00 50 GLU A C 19
ATOM 16186 O O . GLU A 1 50 ? -31.097 -17.805 -24.023 1.00 0.00 50 GLU A O 19
ATOM 16198 N N . THR A 1 51 ? -31.705 -19.683 -22.910 1.00 0.00 51 THR A N 19
ATOM 16199 C CA . THR A 1 51 ? -33.129 -19.369 -22.935 1.00 0.00 51 THR A CA 19
ATOM 16200 C C . THR A 1 51 ? -33.887 -20.110 -21.833 1.00 0.00 51 THR A C 19
ATOM 16201 O O . THR A 1 51 ? -33.409 -21.122 -21.310 1.00 0.00 51 THR A O 19
ATOM 16212 N N . GLY A 1 52 ? -35.071 -19.593 -21.489 1.00 0.00 52 GLY A N 19
ATOM 16213 C CA . GLY A 1 52 ? -35.905 -20.186 -20.455 1.00 0.00 52 GLY A CA 19
ATOM 16214 C C . GLY A 1 52 ? -37.395 -19.930 -20.755 1.00 0.00 52 GLY A C 19
ATOM 16215 O O . GLY A 1 52 ? -37.709 -19.063 -21.576 1.00 0.00 52 GLY A O 19
ATOM 16219 N N . PRO A 1 53 ? -38.330 -20.678 -20.133 1.00 0.00 53 PRO A N 19
ATOM 16220 C CA . PRO A 1 53 ? -39.794 -20.509 -20.405 1.00 0.00 53 PRO A CA 19
ATOM 16221 C C . PRO A 1 53 ? -40.353 -19.205 -19.828 1.00 0.00 53 PRO A C 19
ATOM 16222 O O . PRO A 1 53 ? -39.878 -18.714 -18.799 1.00 0.00 53 PRO A O 19
ATOM 16233 N N . LYS A 1 54 ? -41.382 -18.663 -20.497 1.00 0.00 54 LYS A N 19
ATOM 16234 C CA . LYS A 1 54 ? -42.038 -17.430 -20.054 1.00 0.00 54 LYS A CA 19
ATOM 16235 C C . LYS A 1 54 ? -43.585 -17.607 -20.014 1.00 0.00 54 LYS A C 19
ATOM 16236 O O . LYS A 1 54 ? -44.294 -17.103 -20.899 1.00 0.00 54 LYS A O 19
ATOM 16255 N N . PRO A 1 55 ? -44.131 -18.327 -19.010 1.00 0.00 55 PRO A N 19
ATOM 16256 C CA . PRO A 1 55 ? -45.615 -18.555 -18.898 1.00 0.00 55 PRO A CA 19
ATOM 16257 C C . PRO A 1 55 ? -46.380 -17.254 -18.619 1.00 0.00 55 PRO A C 19
ATOM 16258 O O . PRO A 1 55 ? -47.579 -17.161 -18.895 1.00 0.00 55 PRO A O 19
ATOM 16269 N N . THR A 1 56 ? -45.674 -16.263 -18.057 1.00 0.00 56 THR A N 19
ATOM 16270 C CA . THR A 1 56 ? -46.278 -14.975 -17.720 1.00 0.00 56 THR A CA 19
ATOM 16271 C C . THR A 1 56 ? -47.031 -14.391 -18.917 1.00 0.00 56 THR A C 19
ATOM 16272 O O . THR A 1 56 ? -46.504 -14.458 -20.015 1.00 0.00 56 THR A O 19
ATOM 16284 N N . GLU A 1 1 ? -17.779 15.756 18.634 1.00 0.00 1 GLU A N 20
ATOM 16285 C CA . GLU A 1 1 ? -18.290 15.602 20.022 1.00 0.00 1 GLU A CA 20
ATOM 16286 C C . GLU A 1 1 ? -17.198 14.962 20.876 1.00 0.00 1 GLU A C 20
ATOM 16287 O O . GLU A 1 1 ? -16.977 13.749 20.812 1.00 0.00 1 GLU A O 20
ATOM 16301 N N . ALA A 1 2 ? -16.490 15.801 21.645 1.00 0.00 2 ALA A N 20
ATOM 16302 C CA . ALA A 1 2 ? -15.380 15.339 22.482 1.00 0.00 2 ALA A CA 20
ATOM 16303 C C . ALA A 1 2 ? -15.840 14.268 23.461 1.00 0.00 2 ALA A C 20
ATOM 16304 O O . ALA A 1 2 ? -16.945 14.343 24.007 1.00 0.00 2 ALA A O 20
ATOM 16311 N N . SER A 1 3 ? -14.985 13.256 23.660 1.00 0.00 3 SER A N 20
ATOM 16312 C CA . SER A 1 3 ? -15.298 12.144 24.555 1.00 0.00 3 SER A CA 20
ATOM 16313 C C . SER A 1 3 ? -14.029 11.570 25.180 1.00 0.00 3 SER A C 20
ATOM 16314 O O . SER A 1 3 ? -12.924 11.778 24.667 1.00 0.00 3 SER A O 20
ATOM 16322 N N . VAL A 1 4 ? -14.203 10.847 26.289 1.00 0.00 4 VAL A N 20
ATOM 16323 C CA . VAL A 1 4 ? -13.084 10.231 27.000 1.00 0.00 4 VAL A CA 20
ATOM 16324 C C . VAL A 1 4 ? -12.444 9.132 26.133 1.00 0.00 4 VAL A C 20
ATOM 16325 O O . VAL A 1 4 ? -11.217 8.996 26.093 1.00 0.00 4 VAL A O 20
ATOM 16338 N N . ARG A 1 5 ? -13.293 8.339 25.466 1.00 0.00 5 ARG A N 20
ATOM 16339 C CA . ARG A 1 5 ? -12.824 7.233 24.626 1.00 0.00 5 ARG A CA 20
ATOM 16340 C C . ARG A 1 5 ? -13.388 7.339 23.214 1.00 0.00 5 ARG A C 20
ATOM 16341 O O . ARG A 1 5 ? -14.479 7.882 23.009 1.00 0.00 5 ARG A O 20
ATOM 16362 N N . TYR A 1 6 ? -12.634 6.810 22.245 1.00 0.00 6 TYR A N 20
ATOM 16363 C CA . TYR A 1 6 ? -13.039 6.833 20.846 1.00 0.00 6 TYR A CA 20
ATOM 16364 C C . TYR A 1 6 ? -12.907 5.444 20.256 1.00 0.00 6 TYR A C 20
ATOM 16365 O O . TYR A 1 6 ? -12.013 4.681 20.643 1.00 0.00 6 TYR A O 20
ATOM 16383 N N . ILE A 1 7 ? -13.780 5.121 19.300 1.00 0.00 7 ILE A N 20
ATOM 16384 C CA . ILE A 1 7 ? -13.738 3.822 18.634 1.00 0.00 7 ILE A CA 20
ATOM 16385 C C . ILE A 1 7 ? -13.804 4.007 17.112 1.00 0.00 7 ILE A C 20
ATOM 16386 O O . ILE A 1 7 ? -14.659 4.740 16.605 1.00 0.00 7 ILE A O 20
ATOM 16402 N N . THR A 1 8 ? -12.871 3.367 16.401 1.00 0.00 8 THR A N 20
ATOM 16403 C CA . THR A 1 8 ? -12.791 3.486 14.944 1.00 0.00 8 THR A CA 20
ATOM 16404 C C . THR A 1 8 ? -12.899 2.110 14.281 1.00 0.00 8 THR A C 20
ATOM 16405 O O . THR A 1 8 ? -12.164 1.181 14.631 1.00 0.00 8 THR A O 20
ATOM 16416 N N . TYR A 1 9 ? -13.804 2.004 13.302 1.00 0.00 9 TYR A N 20
ATOM 16417 C CA . TYR A 1 9 ? -13.998 0.763 12.556 1.00 0.00 9 TYR A CA 20
ATOM 16418 C C . TYR A 1 9 ? -12.812 0.524 11.595 1.00 0.00 9 TYR A C 20
ATOM 16419 O O . TYR A 1 9 ? -12.129 1.482 11.224 1.00 0.00 9 TYR A O 20
ATOM 16437 N N . PRO A 1 10 ? -12.532 -0.737 11.195 1.00 0.00 10 PRO A N 20
ATOM 16438 C CA . PRO A 1 10 ? -11.380 -1.040 10.283 1.00 0.00 10 PRO A CA 20
ATOM 16439 C C . PRO A 1 10 ? -11.616 -0.499 8.874 1.00 0.00 10 PRO A C 20
ATOM 16440 O O . PRO A 1 10 ? -12.734 -0.567 8.352 1.00 0.00 10 PRO A O 20
ATOM 16451 N N . ALA A 1 11 ? -10.553 0.042 8.269 1.00 0.00 11 ALA A N 20
ATOM 16452 C CA . ALA A 1 11 ? -10.630 0.600 6.920 1.00 0.00 11 ALA A CA 20
ATOM 16453 C C . ALA A 1 11 ? -9.239 0.756 6.317 1.00 0.00 11 ALA A C 20
ATOM 16454 O O . ALA A 1 11 ? -8.255 0.927 7.044 1.00 0.00 11 ALA A O 20
ATOM 16461 N N . ILE A 1 12 ? -9.169 0.719 4.982 1.00 0.00 12 ILE A N 20
ATOM 16462 C CA . ILE A 1 12 ? -7.892 0.881 4.272 1.00 0.00 12 ILE A CA 20
ATOM 16463 C C . ILE A 1 12 ? -7.679 2.342 3.892 1.00 0.00 12 ILE A C 20
ATOM 16464 O O . ILE A 1 12 ? -6.610 2.909 4.140 1.00 0.00 12 ILE A O 20
ATOM 16480 N N . ASP A 1 13 ? -8.715 2.947 3.303 1.00 0.00 13 ASP A N 20
ATOM 16481 C CA . ASP A 1 13 ? -8.665 4.353 2.895 1.00 0.00 13 ASP A CA 20
ATOM 16482 C C . ASP A 1 13 ? -10.048 4.847 2.486 1.00 0.00 13 ASP A C 20
ATOM 16483 O O . ASP A 1 13 ? -10.528 5.866 2.992 1.00 0.00 13 ASP A O 20
ATOM 16492 N N . ARG A 1 14 ? -10.679 4.120 1.560 1.00 0.00 14 ARG A N 20
ATOM 16493 C CA . ARG A 1 14 ? -12.009 4.479 1.063 1.00 0.00 14 ARG A CA 20
ATOM 16494 C C . ARG A 1 14 ? -12.024 5.918 0.551 1.00 0.00 14 ARG A C 20
ATOM 16495 O O . ARG A 1 14 ? -11.013 6.625 0.635 1.00 0.00 14 ARG A O 20
ATOM 16516 N N . GLY A 1 15 ? -13.179 6.349 0.023 1.00 0.00 15 GLY A N 20
ATOM 16517 C CA . GLY A 1 15 ? -13.327 7.709 -0.499 1.00 0.00 15 GLY A CA 20
ATOM 16518 C C . GLY A 1 15 ? -14.168 8.569 0.438 1.00 0.00 15 GLY A C 20
ATOM 16519 O O . GLY A 1 15 ? -15.347 8.286 0.663 1.00 0.00 15 GLY A O 20
ATOM 16523 N N . ASP A 1 16 ? -13.547 9.623 0.981 1.00 0.00 16 ASP A N 20
ATOM 16524 C CA . ASP A 1 16 ? -14.228 10.536 1.898 1.00 0.00 16 ASP A CA 20
ATOM 16525 C C . ASP A 1 16 ? -15.387 11.255 1.207 1.00 0.00 16 ASP A C 20
ATOM 16526 O O . ASP A 1 16 ? -16.454 11.443 1.801 1.00 0.00 16 ASP A O 20
ATOM 16535 N N . HIS A 1 17 ? -15.162 11.662 -0.050 1.00 0.00 17 HIS A N 20
ATOM 16536 C CA . HIS A 1 17 ? -16.181 12.371 -0.827 1.00 0.00 17 HIS A CA 20
ATOM 16537 C C . HIS A 1 17 ? -15.932 12.187 -2.357 1.00 0.00 17 HIS A C 20
ATOM 16538 O O . HIS A 1 17 ? -16.414 11.216 -2.949 1.00 0.00 17 HIS A O 20
ATOM 16552 N N . ALA A 1 18 ? -15.174 13.120 -2.977 1.00 0.00 18 ALA A N 20
ATOM 16553 C CA . ALA A 1 18 ? -14.867 13.037 -4.408 1.00 0.00 18 ALA A CA 20
ATOM 16554 C C . ALA A 1 18 ? -13.681 13.930 -4.768 1.00 0.00 18 ALA A C 20
ATOM 16555 O O . ALA A 1 18 ? -13.495 14.998 -4.175 1.00 0.00 18 ALA A O 20
ATOM 16562 N N . VAL A 1 19 ? -12.897 13.496 -5.765 1.00 0.00 19 VAL A N 20
ATOM 16563 C CA . VAL A 1 19 ? -11.745 14.267 -6.235 1.00 0.00 19 VAL A CA 20
ATOM 16564 C C . VAL A 1 19 ? -11.683 14.292 -7.767 1.00 0.00 19 VAL A C 20
ATOM 16565 O O . VAL A 1 19 ? -12.236 13.413 -8.434 1.00 0.00 19 VAL A O 20
ATOM 16578 N N . HIS A 1 20 ? -10.996 15.303 -8.308 1.00 0.00 20 HIS A N 20
ATOM 16579 C CA . HIS A 1 20 ? -10.836 15.453 -9.762 1.00 0.00 20 HIS A CA 20
ATOM 16580 C C . HIS A 1 20 ? -9.371 15.620 -10.145 1.00 0.00 20 HIS A C 20
ATOM 16581 O O . HIS A 1 20 ? -8.531 15.959 -9.306 1.00 0.00 20 HIS A O 20
ATOM 16595 N N . CYS A 1 21 ? -9.082 15.389 -11.430 1.00 0.00 21 CYS A N 20
ATOM 16596 C CA . CYS A 1 21 ? -7.730 15.519 -11.959 1.00 0.00 21 CYS A CA 20
ATOM 16597 C C . CYS A 1 21 ? -7.463 16.967 -12.335 1.00 0.00 21 CYS A C 20
ATOM 16598 O O . CYS A 1 21 ? -8.335 17.632 -12.912 1.00 0.00 21 CYS A O 20
ATOM 16605 N N . ASP A 1 22 ? -6.252 17.457 -12.025 1.00 0.00 22 ASP A N 20
ATOM 16606 C CA . ASP A 1 22 ? -5.886 18.825 -12.353 1.00 0.00 22 ASP A CA 20
ATOM 16607 C C . ASP A 1 22 ? -5.811 18.979 -13.856 1.00 0.00 22 ASP A C 20
ATOM 16608 O O . ASP A 1 22 ? -5.150 18.193 -14.523 1.00 0.00 22 ASP A O 20
ATOM 16617 N N . LYS A 1 23 ? -6.491 19.990 -14.388 1.00 0.00 23 LYS A N 20
ATOM 16618 C CA . LYS A 1 23 ? -6.475 20.243 -15.834 1.00 0.00 23 LYS A CA 20
ATOM 16619 C C . LYS A 1 23 ? -5.070 20.661 -16.304 1.00 0.00 23 LYS A C 20
ATOM 16620 O O . LYS A 1 23 ? -4.719 20.479 -17.474 1.00 0.00 23 LYS A O 20
ATOM 16639 N N . ALA A 1 24 ? -4.261 21.185 -15.368 1.00 0.00 24 ALA A N 20
ATOM 16640 C CA . ALA A 1 24 ? -2.882 21.589 -15.661 1.00 0.00 24 ALA A CA 20
ATOM 16641 C C . ALA A 1 24 ? -1.892 20.500 -15.237 1.00 0.00 24 ALA A C 20
ATOM 16642 O O . ALA A 1 24 ? -0.799 20.389 -15.803 1.00 0.00 24 ALA A O 20
ATOM 16649 N N . HIS A 1 25 ? -2.303 19.674 -14.260 1.00 0.00 25 HIS A N 20
ATOM 16650 C CA . HIS A 1 25 ? -1.491 18.571 -13.783 1.00 0.00 25 HIS A CA 20
ATOM 16651 C C . HIS A 1 25 ? -2.331 17.259 -13.773 1.00 0.00 25 HIS A C 20
ATOM 16652 O O . HIS A 1 25 ? -2.407 16.569 -12.745 1.00 0.00 25 HIS A O 20
ATOM 16666 N N . PRO A 1 26 ? -2.948 16.880 -14.914 1.00 0.00 26 PRO A N 20
ATOM 16667 C CA . PRO A 1 26 ? -3.745 15.612 -15.002 1.00 0.00 26 PRO A CA 20
ATOM 16668 C C . PRO A 1 26 ? -2.840 14.373 -14.989 1.00 0.00 26 PRO A C 20
ATOM 16669 O O . PRO A 1 26 ? -3.289 13.260 -14.703 1.00 0.00 26 PRO A O 20
ATOM 16680 N N . ASN A 1 27 ? -1.564 14.590 -15.317 1.00 0.00 27 ASN A N 20
ATOM 16681 C CA . ASN A 1 27 ? -0.572 13.535 -15.371 1.00 0.00 27 ASN A CA 20
ATOM 16682 C C . ASN A 1 27 ? -0.365 12.882 -14.007 1.00 0.00 27 ASN A C 20
ATOM 16683 O O . ASN A 1 27 ? -0.128 11.671 -13.930 1.00 0.00 27 ASN A O 20
ATOM 16694 N N . THR A 1 28 ? -0.440 13.686 -12.927 1.00 0.00 28 THR A N 20
ATOM 16695 C CA . THR A 1 28 ? -0.236 13.154 -11.571 1.00 0.00 28 THR A CA 20
ATOM 16696 C C . THR A 1 28 ? -1.510 12.514 -11.035 1.00 0.00 28 THR A C 20
ATOM 16697 O O . THR A 1 28 ? -1.453 11.625 -10.178 1.00 0.00 28 THR A O 20
ATOM 16708 N N . CYS A 1 29 ? -2.657 12.972 -11.547 1.00 0.00 29 CYS A N 20
ATOM 16709 C CA . CYS A 1 29 ? -3.934 12.452 -11.126 1.00 0.00 29 CYS A CA 20
ATOM 16710 C C . CYS A 1 29 ? -4.055 10.980 -11.454 1.00 0.00 29 CYS A C 20
ATOM 16711 O O . CYS A 1 29 ? -3.583 10.519 -12.499 1.00 0.00 29 CYS A O 20
ATOM 16718 N N . LYS A 1 30 ? -4.622 10.240 -10.512 1.00 0.00 30 LYS A N 20
ATOM 16719 C CA . LYS A 1 30 ? -4.743 8.791 -10.632 1.00 0.00 30 LYS A CA 20
ATOM 16720 C C . LYS A 1 30 ? -6.121 8.397 -11.139 1.00 0.00 30 LYS A C 20
ATOM 16721 O O . LYS A 1 30 ? -7.144 8.829 -10.599 1.00 0.00 30 LYS A O 20
ATOM 16740 N N . LYS A 1 31 ? -6.133 7.566 -12.179 1.00 0.00 31 LYS A N 20
ATOM 16741 C CA . LYS A 1 31 ? -7.376 7.085 -12.784 1.00 0.00 31 LYS A CA 20
ATOM 16742 C C . LYS A 1 31 ? -7.262 5.613 -13.111 1.00 0.00 31 LYS A C 20
ATOM 16743 O O . LYS A 1 31 ? -6.154 5.096 -13.298 1.00 0.00 31 LYS A O 20
ATOM 16762 N N . LYS A 1 32 ? -8.405 4.928 -13.132 1.00 0.00 32 LYS A N 20
ATOM 16763 C CA . LYS A 1 32 ? -8.421 3.477 -13.382 1.00 0.00 32 LYS A CA 20
ATOM 16764 C C . LYS A 1 32 ? -9.295 3.109 -14.553 1.00 0.00 32 LYS A C 20
ATOM 16765 O O . LYS A 1 32 ? -9.022 2.126 -15.254 1.00 0.00 32 LYS A O 20
ATOM 16784 N N . GLN A 1 33 ? -10.368 3.868 -14.741 1.00 0.00 33 GLN A N 20
ATOM 16785 C CA . GLN A 1 33 ? -11.318 3.590 -15.800 1.00 0.00 33 GLN A CA 20
ATOM 16786 C C . GLN A 1 33 ? -11.782 4.877 -16.474 1.00 0.00 33 GLN A C 20
ATOM 16787 O O . GLN A 1 33 ? -11.552 5.979 -15.963 1.00 0.00 33 GLN A O 20
ATOM 16801 N N . ALA A 1 34 ? -12.436 4.719 -17.612 1.00 0.00 34 ALA A N 20
ATOM 16802 C CA . ALA A 1 34 ? -12.952 5.850 -18.378 1.00 0.00 34 ALA A CA 20
ATOM 16803 C C . ALA A 1 34 ? -14.018 5.394 -19.368 1.00 0.00 34 ALA A C 20
ATOM 16804 O O . ALA A 1 34 ? -14.109 4.205 -19.689 1.00 0.00 34 ALA A O 20
ATOM 16811 N N . ASN A 1 35 ? -14.815 6.351 -19.859 1.00 0.00 35 ASN A N 20
ATOM 16812 C CA . ASN A 1 35 ? -15.871 6.056 -20.828 1.00 0.00 35 ASN A CA 20
ATOM 16813 C C . ASN A 1 35 ? -15.714 6.944 -22.080 1.00 0.00 35 ASN A C 20
ATOM 16814 O O . ASN A 1 35 ? -15.137 8.031 -21.991 1.00 0.00 35 ASN A O 20
ATOM 16825 N N . PRO A 1 36 ? -16.182 6.486 -23.262 1.00 0.00 36 PRO A N 20
ATOM 16826 C CA . PRO A 1 36 ? -16.029 7.258 -24.533 1.00 0.00 36 PRO A CA 20
ATOM 16827 C C . PRO A 1 36 ? -16.993 8.441 -24.615 1.00 0.00 36 PRO A C 20
ATOM 16828 O O . PRO A 1 36 ? -16.746 9.409 -25.342 1.00 0.00 36 PRO A O 20
ATOM 16839 N N . TYR A 1 37 ? -18.098 8.336 -23.881 1.00 0.00 37 TYR A N 20
ATOM 16840 C CA . TYR A 1 37 ? -19.125 9.362 -23.867 1.00 0.00 37 TYR A CA 20
ATOM 16841 C C . TYR A 1 37 ? -18.745 10.486 -22.891 1.00 0.00 37 TYR A C 20
ATOM 16842 O O . TYR A 1 37 ? -18.438 11.604 -23.316 1.00 0.00 37 TYR A O 20
ATOM 16860 N N . ARG A 1 38 ? -18.723 10.158 -21.592 1.00 0.00 38 ARG A N 20
ATOM 16861 C CA . ARG A 1 38 ? -18.352 11.109 -20.545 1.00 0.00 38 ARG A CA 20
ATOM 16862 C C . ARG A 1 38 ? -19.241 12.357 -20.586 1.00 0.00 38 ARG A C 20
ATOM 16863 O O . ARG A 1 38 ? -19.882 12.647 -21.602 1.00 0.00 38 ARG A O 20
ATOM 16884 N N . ARG A 1 39 ? -19.268 13.093 -19.472 1.00 0.00 39 ARG A N 20
ATOM 16885 C CA . ARG A 1 39 ? -20.057 14.318 -19.369 1.00 0.00 39 ARG A CA 20
ATOM 16886 C C . ARG A 1 39 ? -19.390 15.284 -18.400 1.00 0.00 39 ARG A C 20
ATOM 16887 O O . ARG A 1 39 ? -18.846 14.862 -17.373 1.00 0.00 39 ARG A O 20
ATOM 16908 N N . GLY A 1 40 ? -19.404 16.577 -18.745 1.00 0.00 40 GLY A N 20
ATOM 16909 C CA . GLY A 1 40 ? -18.763 17.593 -17.912 1.00 0.00 40 GLY A CA 20
ATOM 16910 C C . GLY A 1 40 ? -19.610 17.935 -16.684 1.00 0.00 40 GLY A C 20
ATOM 16911 O O . GLY A 1 40 ? -20.726 18.445 -16.809 1.00 0.00 40 GLY A O 20
ATOM 16915 N N . CYS A 1 41 ? -19.050 17.664 -15.500 1.00 0.00 41 CYS A N 20
ATOM 16916 C CA . CYS A 1 41 ? -19.721 17.957 -14.229 1.00 0.00 41 CYS A CA 20
ATOM 16917 C C . CYS A 1 41 ? -19.339 19.349 -13.729 1.00 0.00 41 CYS A C 20
ATOM 16918 O O . CYS A 1 41 ? -18.368 19.943 -14.206 1.00 0.00 41 CYS A O 20
ATOM 16925 N N . GLY A 1 42 ? -20.145 19.881 -12.815 1.00 0.00 42 GLY A N 20
ATOM 16926 C CA . GLY A 1 42 ? -19.947 21.240 -12.288 1.00 0.00 42 GLY A CA 20
ATOM 16927 C C . GLY A 1 42 ? -20.917 22.237 -12.930 1.00 0.00 42 GLY A C 20
ATOM 16928 O O . GLY A 1 42 ? -21.077 23.358 -12.434 1.00 0.00 42 GLY A O 20
ATOM 16932 N N . VAL A 1 43 ? -21.623 21.792 -13.978 1.00 0.00 43 VAL A N 20
ATOM 16933 C CA . VAL A 1 43 ? -22.658 22.611 -14.615 1.00 0.00 43 VAL A CA 20
ATOM 16934 C C . VAL A 1 43 ? -23.794 22.903 -13.623 1.00 0.00 43 VAL A C 20
ATOM 16935 O O . VAL A 1 43 ? -24.522 23.883 -13.770 1.00 0.00 43 VAL A O 20
ATOM 16948 N N . LEU A 1 44 ? -23.935 22.023 -12.613 1.00 0.00 44 LEU A N 20
ATOM 16949 C CA . LEU A 1 44 ? -24.965 22.142 -11.574 1.00 0.00 44 LEU A CA 20
ATOM 16950 C C . LEU A 1 44 ? -26.392 21.925 -12.124 1.00 0.00 44 LEU A C 20
ATOM 16951 O O . LEU A 1 44 ? -27.362 21.949 -11.361 1.00 0.00 44 LEU A O 20
ATOM 16967 N N . GLU A 1 45 ? -26.497 21.638 -13.434 1.00 0.00 45 GLU A N 20
ATOM 16968 C CA . GLU A 1 45 ? -27.779 21.326 -14.061 1.00 0.00 45 GLU A CA 20
ATOM 16969 C C . GLU A 1 45 ? -28.331 20.006 -13.523 1.00 0.00 45 GLU A C 20
ATOM 16970 O O . GLU A 1 45 ? -29.542 19.853 -13.339 1.00 0.00 45 GLU A O 20
ATOM 16982 N N . GLY A 1 46 ? -27.420 19.061 -13.272 1.00 0.00 46 GLY A N 20
ATOM 16983 C CA . GLY A 1 46 ? -27.774 17.747 -12.756 1.00 0.00 46 GLY A CA 20
ATOM 16984 C C . GLY A 1 46 ? -26.575 16.811 -12.811 1.00 0.00 46 GLY A C 20
ATOM 16985 O O . GLY A 1 46 ? -26.364 16.113 -13.807 1.00 0.00 46 GLY A O 20
ATOM 16989 N N . CYS A 1 47 ? -25.782 16.817 -11.734 1.00 0.00 47 CYS A N 20
ATOM 16990 C CA . CYS A 1 47 ? -24.583 15.985 -11.651 1.00 0.00 47 CYS A CA 20
ATOM 16991 C C . CYS A 1 47 ? -24.452 15.356 -10.261 1.00 0.00 47 CYS A C 20
ATOM 16992 O O . CYS A 1 47 ? -24.534 16.051 -9.243 1.00 0.00 47 CYS A O 20
ATOM 16999 N N . HIS A 1 48 ? -24.241 14.035 -10.234 1.00 0.00 48 HIS A N 20
ATOM 17000 C CA . HIS A 1 48 ? -24.084 13.297 -8.976 1.00 0.00 48 HIS A CA 20
ATOM 17001 C C . HIS A 1 48 ? -23.279 12.021 -9.182 1.00 0.00 48 HIS A C 20
ATOM 17002 O O . HIS A 1 48 ? -23.092 11.570 -10.316 1.00 0.00 48 HIS A O 20
ATOM 17016 N N . ARG A 1 49 ? -22.789 11.459 -8.075 1.00 0.00 49 ARG A N 20
ATOM 17017 C CA . ARG A 1 49 ? -21.974 10.251 -8.115 1.00 0.00 49 ARG A CA 20
ATOM 17018 C C . ARG A 1 49 ? -20.758 10.465 -9.012 1.00 0.00 49 ARG A C 20
ATOM 17019 O O . ARG A 1 49 ? -20.867 10.417 -10.243 1.00 0.00 49 ARG A O 20
ATOM 17040 N N . GLU A 1 50 ? -19.609 10.730 -8.387 1.00 0.00 50 GLU A N 20
ATOM 17041 C CA . GLU A 1 50 ? -18.369 10.991 -9.128 1.00 0.00 50 GLU A CA 20
ATOM 17042 C C . GLU A 1 50 ? -17.338 9.925 -8.822 1.00 0.00 50 GLU A C 20
ATOM 17043 O O . GLU A 1 50 ? -17.538 9.082 -7.941 1.00 0.00 50 GLU A O 20
ATOM 17055 N N . THR A 1 51 ? -16.225 9.982 -9.545 1.00 0.00 51 THR A N 20
ATOM 17056 C CA . THR A 1 51 ? -15.127 9.050 -9.359 1.00 0.00 51 THR A CA 20
ATOM 17057 C C . THR A 1 51 ? -13.904 9.810 -8.835 1.00 0.00 51 THR A C 20
ATOM 17058 O O . THR A 1 51 ? -13.499 10.821 -9.421 1.00 0.00 51 THR A O 20
ATOM 17069 N N . GLY A 1 52 ? -13.330 9.324 -7.729 1.00 0.00 52 GLY A N 20
ATOM 17070 C CA . GLY A 1 52 ? -12.163 9.969 -7.130 1.00 0.00 52 GLY A CA 20
ATOM 17071 C C . GLY A 1 52 ? -11.394 9.014 -6.191 1.00 0.00 52 GLY A C 20
ATOM 17072 O O . GLY A 1 52 ? -11.456 9.178 -4.969 1.00 0.00 52 GLY A O 20
ATOM 17076 N N . PRO A 1 53 ? -10.649 8.027 -6.733 1.00 0.00 53 PRO A N 20
ATOM 17077 C CA . PRO A 1 53 ? -9.858 7.073 -5.890 1.00 0.00 53 PRO A CA 20
ATOM 17078 C C . PRO A 1 53 ? -8.650 7.753 -5.247 1.00 0.00 53 PRO A C 20
ATOM 17079 O O . PRO A 1 53 ? -8.102 8.711 -5.800 1.00 0.00 53 PRO A O 20
ATOM 17090 N N . LYS A 1 54 ? -8.239 7.246 -4.078 1.00 0.00 54 LYS A N 20
ATOM 17091 C CA . LYS A 1 54 ? -7.085 7.799 -3.357 1.00 0.00 54 LYS A CA 20
ATOM 17092 C C . LYS A 1 54 ? -6.094 6.662 -2.946 1.00 0.00 54 LYS A C 20
ATOM 17093 O O . LYS A 1 54 ? -5.968 6.342 -1.757 1.00 0.00 54 LYS A O 20
ATOM 17112 N N . PRO A 1 55 ? -5.382 6.037 -3.916 1.00 0.00 55 PRO A N 20
ATOM 17113 C CA . PRO A 1 55 ? -4.403 4.935 -3.613 1.00 0.00 55 PRO A CA 20
ATOM 17114 C C . PRO A 1 55 ? -3.176 5.440 -2.850 1.00 0.00 55 PRO A C 20
ATOM 17115 O O . PRO A 1 55 ? -2.507 4.669 -2.154 1.00 0.00 55 PRO A O 20
ATOM 17126 N N . THR A 1 56 ? -2.878 6.738 -3.006 1.00 0.00 56 THR A N 20
ATOM 17127 C CA . THR A 1 56 ? -1.725 7.345 -2.354 1.00 0.00 56 THR A CA 20
ATOM 17128 C C . THR A 1 56 ? -1.786 7.136 -0.845 1.00 0.00 56 THR A C 20
ATOM 17129 O O . THR A 1 56 ? -1.025 6.321 -0.349 1.00 0.00 56 THR A O 20
#

Sequence (56 aa):
EASVRYITYPAIDRGDHAVHCDKAHPNTCKKKQANPYRRGCGVLEGCHRETGPKPTEASVRYITYPAIDRGDHAVHCDKAHPNTCKKKQANPYRRGCGVLEGCHRETGPKPTEASVRYITYPAIDRGDHAVHCDKAHPNTCKKKQANPYRRGCGVLEGCHRETGPKPTEASVRYITYPAIDRGDHAVHCDKAHPNTCKKKQANPYRRGCGVLEGCHRETGPKPTEASVRYITYPAIDRGDHAVHCDKAHPNTCKKKQANPYRRGCGVLEGCHRETGPKPTEASVRYITYPAIDRGDHAVHCDKAHPNTCKKKQANPYRRGCGVLEGCHRETGPKPTEASVRYITYPAIDRGDHAVHCDKAHPNTCKKKQANPYRRGCGVLEGCHRETGPKPTEASVRYITYPAIDRGDHAVHCDKAHPNTCKKKQANPYRRGCGVLEGCHRETGPKPTEASVRYITYPAIDRGDHAVHCDKAHPNTCKKKQANPYRRGCGVLEGCHRETGPKPTEASVRYITYPAIDRGDHAVHCDKAHPNTCKKKQANPYRRGCGVLEGCHRETGPKPTEASVRYITYPAIDRGDHAVHCDKAHPNTCKKKQANPYRRGCGVLEGCHRETGPKPTEASVRYITYPAIDRGDHAVHCDKAHPNTCKKKQANPYRRGCGVLEGCHRETGPKPTEASVRYITYPAIDRGDHAVHCDKAHPNTCKKKQANPYRRGCGVLEGCHRETGPKPTEASVRYITYPAIDRGDHAVHCDKAHPNTCKKKQANPYRRGCGVLEGCHRETGPKPTEASVRYITYPAIDRGDHAVHCDKAHPNTCKKKQANPYRRGCGVLEGCHRETGPKPTEASVRYITYPAIDRGDHAVHCDKAHPNTCKKKQANPYRRGCGVLEGCHRETGPKPTEASVRYITYPAIDRGDHAVHCDKAHPNTCKKKQANPYRRGCGVLEGCHRETGPKPTEASVRYITYPAIDRGDHAVHCDKAHPNTCKKKQANPYRRGCGVLEGCHRETGPKPTEASVRYITYPAIDRGDHAVHCDKAHPNTCKKKQANPYRRGCGVLEGCHRETGPKPTEASVRYITYPAIDRGDHAVHCDKAHPNTCKKKQANPYRRGCGVLEGCHRETGPKPT

Solvent-accessible surface area: 6898 Å² total; per-residue (Å²): 216,101,109,105,218,191,152,126,182,134,81,165,127,189,50,118,154,46,60,144,40,64,171,79,114,69,126,102,22,120,123,142,137,91,123,134,162,222,208,70,82,60,88,171,163,42,74,166,213,125,129,26,151,164,86,169

Foldseek 3Di:
DDDPDDDDDDDDQDDPAADDADPVGNVPADDDDDDPPDDDPPPVPDDDDYDHDDPD

Nearest PDB structures (foldseek):
  6nu4-assembly1_A  TM=2.456E-01  e=1.282E-07  Arabidopsis thaliana
  6nu4-assembly1_A  TM=2.982E-01  e=1.497E-07  Arabidopsis thaliana
  6nu4-assembly1_A  TM=2.545E-01  e=1.076E-07  Arabidopsis thaliana
  6nu4-assembly1_A  TM=2.281E-01  e=7.415E-07  Arabidopsis thaliana
  6nu4-assembly1_A  TM=2.473E-01  e=3.846E-07  Arabidopsis thaliana

Organism: Arabidopsis thaliana (NCBI:txid3702)